Protein AF-0000000086745126 (afdb_homodimer)

InterPro domains:
  IPR006531 Gp5/Type VI secretion system Vgr protein, OB-fold domain [PF04717] (362-436)
  IPR037026 Vgr protein, OB-fold domain superfamily [G3DSA:2.40.50.230] (347-439)

Secondary structure (DSSP, 8-state):
-----EEEEETTEE--SEEEEEEEEEEETTS--EEEEEEEE-TT-SSTTSHHHHHHHHHTSTT-EEEEEETTEEEEEEEEEEEEEEEETTEEEEEEEEE-GGGGGGS--EEEEEEEEEHHHHHHHHHHHTT--EEEES-GGGGPEEEEEEEEEE-HHHHHHHHHHHTT-EEEE-SS-EEEE-GGGGGGS-EEEEESS--STTSPPEEEEEEEEE-TT--SEEEEEEEETTTTEEPPPEEPPP---SEETT-GGGSPPS--PEEEEEESS---HHHHHHHHHHHHHHHHTTSEEEEEEEE--S---TT-EEEEESS-TTT-EEEEEEEEEEEEETTTEEEEEEEE--------SS----S-EEEEE-S----TT-S--EEEE-GGG--SS--EEEEE-BS-EETTEEEE-PPPTT-EEEEEEBTT-TTSEEEEEEE--SSS--SS---SS--EEEEEEEETTEEEEEEEETTTTEEEEEETTEEEEEETTS-EEEE-SS-EEEE-SEEEEEEEEEEEEEESSEEEEEESSEEEE-/---PPEEEEETTEE--SEEEEEEEEEEETTS--EEEEEEEE-TT-SSTTSHHHHHHHHHTSTT-EEEEEETTEEEEEEEEEEEEEEEETTEEEEEEEEE-GGGGGGS--EEEEEEEEEHHHHHHHHHHTTT--EEEES-GGGGPEEEEEEEEEE-HHHHHHHHHHHTT-EEEE-SS-EEEE-GGGGGGS-EEEEESS--STTS--EEEEEEEE--TT--SEEEEEEEETTTTEEPPPEEPPP---SEETT-GGGSPPSSSPEEEEEESS---HHHHHHHHHHHHHHHHTTTEEEEEEEE--S---TT-EEEEESS-TTT-EEEEEEEEEEEEETTTEEEEEEEE--------SS----SBEEEEE-S----TT-S--EEEE-GGG--SS--EEEEE--S-EETTEE---PPPTT-EEEEEEGGG-TTSEEEEEEE--SSS--SS---SS--EEEEEEEETTEEEEEEEETTTTEEEEEETTEEEEEETTS-EEEE-SSEEEEEEEEEEEEESSEEEEEESS-EEEE-S------

Structure (mmCIF, N/CA/C/O backbone):
data_AF-0000000086745126-model_v1
#
loop_
_entity.id
_entity.type
_entity.pdbx_description
1 polymer 'Gp5/Type VI secretion system Vgr protein OB-fold domain-containing protein'
#
loop_
_atom_site.group_PDB
_atom_site.id
_atom_site.type_symbol
_atom_site.label_atom_id
_atom_site.label_alt_id
_atom_site.label_comp_id
_atom_site.label_asym_id
_atom_site.label_entity_id
_atom_site.label_seq_id
_atom_site.pdbx_PDB_ins_code
_atom_site.Cartn_x
_atom_site.Cartn_y
_atom_site.Cartn_z
_atom_site.occupancy
_atom_site.B_iso_or_equiv
_atom_site.auth_seq_id
_atom_site.auth_comp_id
_atom_site.auth_asym_id
_atom_site.auth_atom_id
_atom_site.pdbx_PDB_model_num
ATOM 1 N N . MET A 1 1 ? -26.453 40.875 20.172 1 55.75 1 MET A N 1
ATOM 2 C CA . MET A 1 1 ? -27.281 40.406 19.062 1 55.75 1 MET A CA 1
ATOM 3 C C . MET A 1 1 ? -28.312 39.406 19.531 1 55.75 1 MET A C 1
ATOM 5 O O . MET A 1 1 ? -28.062 38.625 20.453 1 55.75 1 MET A O 1
ATOM 9 N N . LYS A 1 2 ? -29.609 39.531 19.203 1 66.94 2 LYS A N 1
ATOM 10 C CA . LYS A 1 2 ? -30.719 38.688 19.641 1 66.94 2 LYS A CA 1
ATOM 11 C C . LYS A 1 2 ? -30.594 37.281 19.109 1 66.94 2 LYS A C 1
ATOM 13 O O . LYS A 1 2 ? -30.312 37.094 17.922 1 66.94 2 LYS A O 1
ATOM 18 N N . ILE A 1 3 ? -30.484 36.281 19.953 1 82.5 3 ILE A N 1
ATOM 19 C CA . ILE A 1 3 ? -30.422 34.875 19.594 1 82.5 3 ILE A CA 1
ATOM 20 C C . ILE A 1 3 ? -31.812 34.406 19.172 1 82.5 3 ILE A C 1
ATOM 22 O O . ILE A 1 3 ? -32.781 34.5 19.953 1 82.5 3 ILE A O 1
ATOM 26 N N . PRO A 1 4 ? -31.906 34.094 17.906 1 84.44 4 PRO A N 1
ATOM 27 C CA . PRO A 1 4 ? -33.188 33.531 17.5 1 84.44 4 PRO A CA 1
ATOM 28 C C . PRO A 1 4 ? -33.594 32.312 18.328 1 84.44 4 PRO A C 1
ATOM 30 O O . PRO A 1 4 ? -32.75 31.688 18.969 1 84.44 4 PRO A O 1
ATOM 33 N N . THR A 1 5 ? -34.875 32.094 18.297 1 87.5 5 THR A N 1
ATOM 34 C CA . THR A 1 5 ? -35.406 30.969 19.062 1 87.5 5 THR A CA 1
ATOM 35 C C . THR A 1 5 ? -35 29.641 18.438 1 87.5 5 THR A C 1
ATOM 37 O O . THR A 1 5 ? -35.219 29.406 17.25 1 87.5 5 THR A O 1
ATOM 40 N N . VAL A 1 6 ? -34.406 28.781 19.219 1 92.5 6 VAL A N 1
ATOM 41 C CA . VAL A 1 6 ? -34 27.453 18.797 1 92.5 6 VAL A CA 1
ATOM 42 C C . VAL A 1 6 ? -34.969 26.406 19.359 1 92.5 6 VAL A C 1
ATOM 44 O O . VAL A 1 6 ? -35.219 26.406 20.562 1 92.5 6 VAL A O 1
ATOM 47 N N . THR A 1 7 ? -35.5 25.625 18.531 1 93.69 7 THR A N 1
ATOM 48 C CA . THR A 1 7 ? -36.406 24.562 18.953 1 93.69 7 THR A CA 1
ATOM 49 C C . THR A 1 7 ? -35.781 23.188 18.688 1 93.69 7 THR A C 1
ATOM 51 O O . THR A 1 7 ? -35.312 22.922 17.578 1 93.69 7 THR A O 1
ATOM 54 N N . ILE A 1 8 ? -35.781 22.391 19.688 1 95.81 8 ILE A N 1
ATOM 55 C CA . ILE A 1 8 ? -35.281 21.031 19.578 1 95.81 8 ILE A CA 1
ATOM 56 C C . ILE A 1 8 ? -36.406 20.031 19.672 1 95.81 8 ILE A C 1
ATOM 58 O O . ILE A 1 8 ? -37.188 20.062 20.641 1 95.81 8 ILE A O 1
ATOM 62 N N . LYS A 1 9 ? -36.5 19.266 18.719 1 96.19 9 LYS A N 1
ATOM 63 C CA . LYS A 1 9 ? -37.531 18.219 18.703 1 96.19 9 LYS A CA 1
ATOM 64 C C . LYS A 1 9 ? -36.875 16.828 18.797 1 96.19 9 LYS A C 1
ATOM 66 O O . LYS A 1 9 ? -35.969 16.516 18.031 1 96.19 9 LYS A O 1
ATOM 71 N N . ILE A 1 10 ? -37.375 16.047 19.672 1 96.06 10 ILE A N 1
ATOM 72 C CA . ILE A 1 10 ? -36.938 14.664 19.812 1 96.06 10 ILE A CA 1
ATOM 73 C C . ILE A 1 10 ? -38.094 13.727 19.562 1 96.06 10 ILE A C 1
ATOM 75 O O . ILE A 1 10 ? -39.125 13.805 20.25 1 96.06 10 ILE A O 1
ATOM 79 N N . GLY A 1 11 ? -37.938 12.891 18.625 1 92.12 11 GLY A N 1
ATOM 80 C CA . GLY A 1 11 ? -39.031 11.992 18.281 1 92.12 11 GLY A CA 1
ATOM 81 C C . GLY A 1 11 ? -40.312 12.734 17.922 1 92.12 11 GLY A C 1
ATOM 82 O O . GLY A 1 11 ? -41.406 12.336 18.344 1 92.12 11 GLY A O 1
ATOM 83 N N . GLY A 1 12 ? -40.156 13.852 17.359 1 90.88 12 GLY A N 1
ATOM 84 C CA . GLY A 1 12 ? -41.312 14.617 16.922 1 90.88 12 GLY A CA 1
ATOM 85 C C . GLY A 1 12 ? -41.844 15.539 18 1 90.88 12 GLY A C 1
ATOM 86 O O . GLY A 1 12 ? -42.688 16.391 17.734 1 90.88 12 GLY A O 1
ATOM 87 N N . LYS A 1 13 ? -41.344 15.438 19.203 1 93.44 13 LYS A N 1
ATOM 88 C CA . LYS A 1 13 ? -41.844 16.266 20.297 1 93.44 13 LYS A CA 1
ATOM 89 C C . LYS A 1 13 ? -40.844 17.359 20.672 1 93.44 13 LYS A C 1
ATOM 91 O O . LYS A 1 13 ? -39.625 17.094 20.781 1 93.44 13 LYS A O 1
ATOM 96 N N . THR A 1 14 ? -41.375 18.484 20.938 1 93.94 14 THR A N 1
ATOM 97 C CA . THR A 1 14 ? -40.531 19.609 21.297 1 93.94 14 THR A CA 1
ATOM 98 C C . THR A 1 14 ? -40.094 19.516 22.766 1 93.94 14 THR A C 1
ATOM 100 O O . THR A 1 14 ? -40.906 19.172 23.625 1 93.94 14 THR A O 1
ATOM 103 N N . LEU A 1 15 ? -38.906 19.766 23 1 92.5 15 LEU A N 1
ATOM 104 C CA . LEU A 1 15 ? -38.406 19.812 24.375 1 92.5 15 LEU A CA 1
ATOM 105 C C . LEU A 1 15 ? -38.906 21.062 25.094 1 92.5 15 LEU A C 1
ATOM 107 O O . LEU A 1 15 ? -38.812 22.172 24.547 1 92.5 15 LEU A O 1
ATOM 111 N N . ASN A 1 16 ? -39.344 20.875 26.344 1 91.19 16 ASN A N 1
ATOM 112 C CA . ASN A 1 16 ? -39.906 22.016 27.062 1 91.19 16 ASN A CA 1
ATOM 113 C C . ASN A 1 16 ? -39.25 22.188 28.422 1 91.19 16 ASN A C 1
ATOM 115 O O . ASN A 1 16 ? -39.375 23.25 29.047 1 91.19 16 ASN A O 1
ATOM 119 N N . GLN A 1 17 ? -38.625 21.156 28.859 1 91.62 17 GLN A N 1
ATOM 120 C CA . GLN A 1 17 ? -38.031 21.234 30.203 1 91.62 17 GLN A CA 1
ATOM 121 C C . GLN A 1 17 ? -36.594 21.734 30.156 1 91.62 17 GLN A C 1
ATOM 123 O O . GLN A 1 17 ? -35.969 21.922 31.188 1 91.62 17 GLN A O 1
ATOM 128 N N . PHE A 1 18 ? -36.125 21.906 28.969 1 91.94 18 PHE A N 1
ATOM 129 C CA . PHE A 1 18 ? -34.75 22.297 28.797 1 91.94 18 PHE A CA 1
ATOM 130 C C . PHE A 1 18 ? -34.625 23.516 27.891 1 91.94 18 PHE A C 1
ATOM 132 O O . PHE A 1 18 ? -35.5 23.766 27.062 1 91.94 18 PHE A O 1
ATOM 139 N N . THR A 1 19 ? -33.594 24.328 28.109 1 89.75 19 THR A N 1
ATOM 140 C CA . THR A 1 19 ? -33.25 25.453 27.234 1 89.75 19 THR A CA 1
ATOM 141 C C . THR A 1 19 ? -31.875 25.234 26.594 1 89.75 19 THR A C 1
ATOM 143 O O . THR A 1 19 ? -30.984 24.609 27.188 1 89.75 19 THR A O 1
ATOM 146 N N . VAL A 1 20 ? -31.703 25.781 25.469 1 93.19 20 VAL A N 1
ATOM 147 C CA . VAL A 1 20 ? -30.453 25.594 24.75 1 93.19 20 VAL A CA 1
ATOM 148 C C . VAL A 1 20 ? -29.422 26.625 25.219 1 93.19 20 VAL A C 1
ATOM 150 O O . VAL A 1 20 ? -29.641 27.828 25.125 1 93.19 20 VAL A O 1
ATOM 153 N N . ILE A 1 21 ? -28.359 26.156 25.766 1 92.88 21 ILE A N 1
ATOM 154 C CA . ILE A 1 21 ? -27.25 27 26.188 1 92.88 21 ILE A CA 1
ATOM 155 C C . ILE A 1 21 ? -26.328 27.266 25 1 92.88 21 ILE A C 1
ATOM 157 O O . ILE A 1 21 ? -25.891 28.391 24.766 1 92.88 21 ILE A O 1
ATOM 161 N N . SER A 1 22 ? -26.016 26.234 24.312 1 96.06 22 SER A N 1
ATOM 162 C CA . SER A 1 22 ? -25.188 26.359 23.109 1 96.06 22 SER A CA 1
ATOM 163 C C . SER A 1 22 ? -25.547 25.281 22.094 1 96.06 22 SER A C 1
ATOM 165 O O . SER A 1 22 ? -26.047 24.219 22.453 1 96.06 22 SER A O 1
ATOM 167 N N . LEU A 1 23 ? -25.344 25.594 20.891 1 97 23 LEU A N 1
ATOM 168 C CA . LEU A 1 23 ? -25.609 24.703 19.766 1 97 23 LEU A CA 1
ATOM 169 C C . LEU A 1 23 ? -24.547 24.891 18.688 1 97 23 LEU A C 1
ATOM 171 O O . LEU A 1 23 ? -24.219 26.016 18.312 1 97 23 LEU A O 1
ATOM 175 N N . THR A 1 24 ? -23.938 23.828 18.266 1 97.94 24 THR A N 1
ATOM 176 C CA . THR A 1 24 ? -23.047 23.844 17.109 1 97.94 24 THR A CA 1
ATOM 177 C C . THR A 1 24 ? -23.406 22.734 16.125 1 97.94 24 THR A C 1
ATOM 179 O O . THR A 1 24 ? -23.5 21.562 16.516 1 97.94 24 THR A O 1
ATOM 182 N N . THR A 1 25 ? -23.672 23.062 14.969 1 97.69 25 THR A N 1
ATOM 183 C CA . THR A 1 25 ? -23.875 22.094 13.906 1 97.69 25 THR A CA 1
ATOM 184 C C . THR A 1 25 ? -22.734 22.141 12.898 1 97.69 25 THR A C 1
ATOM 186 O O . THR A 1 25 ? -22.188 23.219 12.633 1 97.69 25 THR A O 1
ATOM 189 N N . ASN A 1 26 ? -22.328 21.047 12.398 1 97.81 26 ASN A N 1
ATOM 190 C CA . ASN A 1 26 ? -21.25 20.969 11.414 1 97.81 26 ASN A CA 1
ATOM 191 C C . ASN A 1 26 ? -21.656 20.125 10.211 1 97.81 26 ASN A C 1
ATOM 193 O O . ASN A 1 26 ? -22 18.938 10.359 1 97.81 26 ASN A O 1
ATOM 197 N N . HIS A 1 27 ? -21.734 20.734 9.07 1 97.44 27 HIS A N 1
ATOM 198 C CA . HIS A 1 27 ? -21.906 20.062 7.781 1 97.44 27 HIS A CA 1
ATOM 199 C C . HIS A 1 27 ? -20.672 20.219 6.914 1 97.44 27 HIS A C 1
ATOM 201 O O . HIS A 1 27 ? -20.172 21.328 6.719 1 97.44 27 HIS A O 1
ATOM 207 N N . HIS A 1 28 ? -20.109 19.156 6.5 1 96.56 28 HIS A N 1
ATOM 208 C CA . HIS A 1 28 ? -18.922 19.203 5.652 1 96.56 28 HIS A CA 1
ATOM 209 C C . HIS A 1 28 ? -19.031 18.219 4.496 1 96.56 28 HIS A C 1
ATOM 211 O O . HIS A 1 28 ? -19.547 17.109 4.668 1 96.56 28 HIS A O 1
ATOM 217 N N . ILE A 1 29 ? -18.531 18.578 3.338 1 96.38 29 ILE A N 1
ATOM 218 C CA . ILE A 1 29 ? -18.531 17.719 2.166 1 96.38 29 ILE A CA 1
ATOM 219 C C . ILE A 1 29 ? -17.781 16.422 2.473 1 96.38 29 ILE A C 1
ATOM 221 O O . ILE A 1 29 ? -16.734 16.453 3.135 1 96.38 29 ILE A O 1
ATOM 225 N N . ASN A 1 30 ? -18.266 15.289 1.973 1 95.06 30 ASN A N 1
ATOM 226 C CA . ASN A 1 30 ? -17.672 13.961 2.127 1 95.06 30 ASN A CA 1
ATOM 227 C C . ASN A 1 30 ? -17.562 13.57 3.598 1 95.06 30 ASN A C 1
ATOM 229 O O . ASN A 1 30 ? -16.688 12.789 3.967 1 95.06 30 ASN A O 1
ATOM 233 N N . GLY A 1 31 ? -18.328 14.227 4.438 1 95.88 31 GLY A N 1
ATOM 234 C CA . GLY A 1 31 ? -18.312 13.914 5.855 1 95.88 31 GLY A CA 1
ATOM 235 C C . GLY A 1 31 ? -19.703 13.641 6.422 1 95.88 31 GLY A C 1
ATOM 236 O O . GLY A 1 31 ? -20.703 13.734 5.711 1 95.88 31 GLY A O 1
ATOM 237 N N . ILE A 1 32 ? -19.688 13.281 7.699 1 97.44 32 ILE A N 1
ATOM 238 C CA . ILE A 1 32 ? -20.938 13.031 8.414 1 97.44 32 ILE A CA 1
ATOM 239 C C . ILE A 1 32 ? -21.281 14.242 9.281 1 97.44 32 ILE A C 1
ATOM 241 O O . ILE A 1 32 ? -20.594 14.531 10.266 1 97.44 32 ILE A O 1
ATOM 245 N N . PRO A 1 33 ? -22.344 14.883 8.977 1 98.06 33 PRO A N 1
ATOM 246 C CA . PRO A 1 33 ? -22.719 16.047 9.781 1 98.06 33 PRO A CA 1
ATOM 247 C C . PRO A 1 33 ? -22.969 15.703 11.25 1 98.06 33 PRO A C 1
ATOM 249 O O . PRO A 1 33 ? -23.312 14.562 11.57 1 98.06 33 PRO A O 1
ATOM 252 N N . SER A 1 34 ? -22.797 16.688 12.062 1 98.31 34 SER A N 1
ATOM 253 C CA . SER A 1 34 ? -22.953 16.5 13.5 1 98.31 34 SER A CA 1
ATOM 254 C C . SER A 1 34 ? -23.562 17.734 14.148 1 98.31 34 SER A C 1
ATOM 256 O O . SER A 1 34 ? -23.547 18.828 13.57 1 98.31 34 SER A O 1
ATOM 258 N N . ALA A 1 35 ? -24.156 17.547 15.32 1 98.12 35 ALA A N 1
ATOM 259 C CA . ALA A 1 35 ? -24.672 18.609 16.156 1 98.12 35 ALA A CA 1
ATOM 260 C C . ALA A 1 35 ? -24.312 18.375 17.625 1 98.12 35 ALA A C 1
ATOM 262 O O . ALA A 1 35 ? -24.469 17.266 18.141 1 98.12 35 ALA A O 1
ATOM 263 N N . ASN A 1 36 ? -23.781 19.344 18.188 1 98.5 36 ASN A N 1
ATOM 264 C CA . ASN A 1 36 ? -23.547 19.359 19.625 1 98.5 36 ASN A CA 1
ATOM 265 C C . ASN A 1 36 ? -24.438 20.375 20.328 1 98.5 36 ASN A C 1
ATOM 267 O O . ASN A 1 36 ? -24.359 21.578 20.047 1 98.5 36 ASN A O 1
ATOM 271 N N . ILE A 1 37 ? -25.234 19.891 21.281 1 97.62 37 ILE A N 1
ATOM 272 C CA . ILE A 1 37 ? -26.219 20.719 21.969 1 97.62 37 ILE A CA 1
ATOM 273 C C . ILE A 1 37 ? -25.984 20.672 23.469 1 97.62 37 ILE A C 1
ATOM 275 O O . ILE A 1 37 ? -25.938 19.594 24.062 1 97.62 37 ILE A O 1
ATOM 279 N N . THR A 1 38 ? -25.812 21.781 23.984 1 96.81 38 THR A N 1
ATOM 280 C CA . THR A 1 38 ? -25.75 21.891 25.438 1 96.81 38 THR A CA 1
ATOM 281 C C . THR A 1 38 ? -27.047 22.484 25.984 1 96.81 38 THR A C 1
ATOM 283 O O . THR A 1 38 ? -27.453 23.578 25.594 1 96.81 38 THR A O 1
ATOM 286 N N . LEU A 1 39 ? -27.672 21.781 26.906 1 94.19 39 LEU A N 1
ATOM 287 C CA . LEU A 1 39 ? -28.969 22.156 27.469 1 94.19 39 LEU A CA 1
ATOM 288 C C . LEU A 1 39 ? -28.844 22.453 28.953 1 94.19 39 LEU A C 1
ATOM 290 O O . LEU A 1 39 ? -28.047 21.828 29.656 1 94.19 39 LEU A O 1
ATOM 294 N N . GLY A 1 40 ? -29.578 23.375 29.281 1 92.19 40 GLY A N 1
ATOM 295 C CA . GLY A 1 40 ? -29.797 23.656 30.688 1 92.19 40 GLY A CA 1
ATOM 296 C C . GLY A 1 40 ? -31.25 23.5 31.109 1 92.19 40 GLY A C 1
ATOM 297 O O . GLY A 1 40 ? -32.125 23.344 30.266 1 92.19 40 GLY A O 1
ATOM 298 N N . ILE A 1 41 ? -31.391 23.484 32.406 1 88.88 41 ILE A N 1
ATOM 299 C CA . ILE A 1 41 ? -32.75 23.328 32.938 1 88.88 41 ILE A CA 1
ATOM 300 C C . ILE A 1 41 ? -33.5 24.625 32.781 1 88.88 41 ILE A C 1
ATOM 302 O O . ILE A 1 41 ? -32.969 25.719 33.031 1 88.88 41 ILE A O 1
ATOM 306 N N . ALA A 1 42 ? -34.625 24.516 32.219 1 78.69 42 ALA A N 1
ATOM 307 C CA . ALA A 1 42 ? -35.5 25.688 32.062 1 78.69 42 ALA A CA 1
ATOM 308 C C . ALA A 1 42 ? -36.938 25.344 32.375 1 78.69 42 ALA A C 1
ATOM 310 O O . ALA A 1 42 ? -37.25 24.281 32.938 1 78.69 42 ALA A O 1
ATOM 311 N N . GLY A 1 43 ? -37.812 26.359 32.062 1 67.94 43 GLY A N 1
ATOM 312 C CA . GLY A 1 43 ? -39.25 26.219 32.219 1 67.94 43 GLY A CA 1
ATOM 313 C C . GLY A 1 43 ? -39.688 26.062 33.656 1 67.94 43 GLY A C 1
ATOM 314 O O . GLY A 1 43 ? -39.219 26.797 34.531 1 67.94 43 GLY A O 1
ATOM 315 N N . ASP A 1 44 ? -40.625 25.031 33.719 1 69.06 44 ASP A N 1
ATOM 316 C CA . ASP A 1 44 ? -41.25 24.828 35.031 1 69.06 44 ASP A CA 1
ATOM 317 C C . ASP A 1 44 ? -40.406 23.906 35.906 1 69.06 44 ASP A C 1
ATOM 319 O O . ASP A 1 44 ? -40.781 23.609 37.031 1 69.06 44 ASP A O 1
ATOM 323 N N . ALA A 1 45 ? -39.25 23.516 35.344 1 70.12 45 ALA A N 1
ATOM 324 C CA . ALA A 1 45 ? -38.438 22.578 36.094 1 70.12 45 ALA A CA 1
ATOM 325 C C . ALA A 1 45 ? -37.469 23.297 37 1 70.12 45 ALA A C 1
ATOM 327 O O . ALA A 1 45 ? -36.875 24.312 36.625 1 70.12 45 ALA A O 1
ATOM 328 N N . ASN A 1 46 ? -37.5 22.812 38.219 1 72.38 46 ASN A N 1
ATOM 329 C CA . ASN A 1 46 ? -36.562 23.406 39.188 1 72.38 46 ASN A CA 1
ATOM 330 C C . ASN A 1 46 ? -35.25 22.625 39.25 1 72.38 46 ASN A C 1
ATOM 332 O O . ASN A 1 46 ? -34.219 23.188 39.594 1 72.38 46 ASN A O 1
ATOM 336 N N . HIS A 1 47 ? -35.438 21.375 39.031 1 82.19 47 HIS A N 1
ATOM 337 C CA . HIS A 1 47 ? -34.25 20.547 39.125 1 82.19 47 HIS A CA 1
ATOM 338 C C . HIS A 1 47 ? -34.344 19.359 38.156 1 82.19 47 HIS A C 1
ATOM 340 O O . HIS A 1 47 ? -35.438 19.016 37.688 1 82.19 47 HIS A O 1
ATOM 346 N N . ILE A 1 48 ? -33.219 18.766 37.844 1 88.5 48 ILE A N 1
ATOM 347 C CA . ILE A 1 48 ? -33.062 17.688 36.875 1 88.5 48 ILE A CA 1
ATOM 348 C C . ILE A 1 48 ? -33.844 16.453 37.344 1 88.5 48 ILE A C 1
ATOM 350 O O . ILE A 1 48 ? -34.125 15.555 36.562 1 88.5 48 ILE A O 1
ATOM 354 N N . PHE A 1 49 ? -34.281 16.422 38.656 1 87.44 49 PHE A N 1
ATOM 355 C CA . PHE A 1 49 ? -34.875 15.25 39.25 1 87.44 49 PHE A CA 1
ATOM 356 C C . PHE A 1 49 ? -36.406 15.328 39.156 1 87.44 49 PHE A C 1
ATOM 358 O O . PHE A 1 49 ? -37.094 14.383 39.531 1 87.44 49 PHE A O 1
ATOM 365 N N . ASP A 1 50 ? -36.906 16.422 38.656 1 90.5 50 ASP A N 1
ATOM 366 C CA . ASP A 1 50 ? -38.344 16.531 38.406 1 90.5 50 ASP A CA 1
ATOM 367 C C . ASP A 1 50 ? -38.812 15.453 37.438 1 90.5 50 ASP A C 1
ATOM 369 O O . ASP A 1 50 ? -38.125 15.117 36.5 1 90.5 50 ASP A O 1
ATOM 373 N N . THR A 1 51 ? -40 14.969 37.625 1 91.56 51 THR A N 1
ATOM 374 C CA . THR A 1 51 ? -40.562 13.852 36.875 1 91.56 51 THR A CA 1
ATOM 375 C C . THR A 1 51 ? -40.656 14.203 35.375 1 91.56 51 THR A C 1
ATOM 377 O O . THR A 1 51 ? -40.281 13.391 34.531 1 91.56 51 THR A O 1
ATOM 380 N N . LYS A 1 52 ? -41.156 15.328 35.125 1 90.06 52 LYS A N 1
ATOM 381 C CA . LYS A 1 52 ? -41.281 15.75 33.719 1 90.06 52 LYS A CA 1
ATOM 382 C C . LYS A 1 52 ? -39.906 15.898 33.062 1 90.06 52 LYS A C 1
ATOM 384 O O . LYS A 1 52 ? -39.75 15.523 31.906 1 90.06 52 LYS A O 1
ATOM 389 N N . THR A 1 53 ? -39 16.484 33.812 1 91.94 53 THR A N 1
ATOM 390 C CA . THR A 1 53 ? -37.656 16.656 33.312 1 91.94 53 THR A CA 1
ATOM 391 C C . THR A 1 53 ? -36.969 15.312 33.094 1 91.94 53 THR A C 1
ATOM 393 O O . THR A 1 53 ? -36.281 15.141 32.094 1 91.94 53 THR A O 1
ATOM 396 N N . GLN A 1 54 ? -37.25 14.383 33.906 1 92.38 54 GLN A N 1
ATOM 397 C CA . GLN A 1 54 ? -36.688 13.047 33.75 1 92.38 54 GLN A CA 1
ATOM 398 C C . GLN A 1 54 ? -37.25 12.328 32.531 1 92.38 54 GLN A C 1
ATOM 400 O O . GLN A 1 54 ? -36.562 11.578 31.875 1 92.38 54 GLN A O 1
ATOM 405 N N . ALA A 1 55 ? -38.469 12.547 32.344 1 91.94 55 ALA A N 1
ATOM 406 C CA . ALA A 1 55 ? -39.062 11.945 31.188 1 91.94 55 ALA A CA 1
ATOM 407 C C . ALA A 1 55 ? -38.469 12.484 29.891 1 91.94 55 ALA A C 1
ATOM 409 O O . ALA A 1 55 ? -38.188 11.727 28.969 1 91.94 55 ALA A O 1
ATOM 410 N N . GLU A 1 56 ? -38.281 13.719 29.844 1 92.06 56 GLU A N 1
ATOM 411 C CA . GLU A 1 56 ? -37.656 14.32 28.672 1 92.06 56 GLU A CA 1
ATOM 412 C C . GLU A 1 56 ? -36.188 13.914 28.547 1 92.06 56 GLU A C 1
ATOM 414 O O . GLU A 1 56 ? -35.688 13.68 27.438 1 92.06 56 GLU A O 1
ATOM 419 N N . LEU A 1 57 ? -35.562 13.906 29.656 1 92.81 57 LEU A N 1
ATOM 420 C CA . LEU A 1 57 ? -34.188 13.43 29.672 1 92.81 57 LEU A CA 1
ATOM 421 C C . LEU A 1 57 ? -34.094 12.023 29.078 1 92.81 57 LEU A C 1
ATOM 423 O O . LEU A 1 57 ? -33.156 11.727 28.328 1 92.81 57 LEU A O 1
ATOM 427 N N . ALA A 1 58 ? -34.969 11.18 29.406 1 93.88 58 ALA A N 1
ATOM 428 C CA . ALA A 1 58 ? -35 9.805 28.922 1 93.88 58 ALA A CA 1
ATOM 429 C C . ALA A 1 58 ? -35.281 9.766 27.422 1 93.88 58 ALA A C 1
ATOM 431 O O . ALA A 1 58 ? -34.781 8.867 26.719 1 93.88 58 ALA A O 1
ATOM 432 N N . SER A 1 59 ? -35.969 10.727 26.969 1 93.31 59 SER A N 1
ATOM 433 C CA . SER A 1 59 ? -36.281 10.781 25.547 1 93.31 59 SER A CA 1
ATOM 434 C C . SER A 1 59 ? -35.094 11.211 24.734 1 93.31 59 SER A C 1
ATOM 436 O O . SER A 1 59 ? -35.031 11.023 23.516 1 93.31 59 SER A O 1
ATOM 438 N N . CYS A 1 60 ? -34.094 11.812 25.391 1 95.19 60 CYS A N 1
ATOM 439 C CA . CYS A 1 60 ? -32.875 12.305 24.703 1 95.19 60 CYS A CA 1
ATOM 440 C C . CYS A 1 60 ? -31.812 11.234 24.656 1 95.19 60 CYS A C 1
ATOM 442 O O . CYS A 1 60 ? -30.641 11.531 24.359 1 95.19 60 CYS A O 1
ATOM 444 N N . ARG A 1 61 ? -32.188 9.992 24.938 1 95.56 61 ARG A N 1
ATOM 445 C CA . ARG A 1 61 ? -31.219 8.891 24.906 1 95.56 61 ARG A CA 1
ATOM 446 C C . ARG A 1 61 ? -30.812 8.586 23.469 1 95.56 61 ARG A C 1
ATOM 448 O O . ARG A 1 61 ? -31.484 8.984 22.516 1 95.56 61 ARG A O 1
ATOM 455 N N . PRO A 1 62 ? -29.703 7.934 23.312 1 95.88 62 PRO A N 1
ATOM 456 C CA . PRO A 1 62 ? -29.188 7.621 21.969 1 95.88 62 PRO A CA 1
ATOM 457 C C . PRO A 1 62 ? -30.188 6.859 21.109 1 95.88 62 PRO A C 1
ATOM 459 O O . PRO A 1 62 ? -30.969 6.059 21.641 1 95.88 62 PRO A O 1
ATOM 462 N N . ASN A 1 63 ? -30.172 7.078 19.844 1 94.25 63 ASN A N 1
ATOM 463 C CA . ASN A 1 63 ? -30.922 6.43 18.781 1 94.25 63 ASN A CA 1
ATOM 464 C C . ASN A 1 63 ? -32.281 7.09 18.562 1 94.25 63 ASN A C 1
ATOM 466 O O . ASN A 1 63 ? -33.094 6.621 17.766 1 94.25 63 ASN A O 1
ATOM 470 N N . HIS A 1 64 ? -32.594 8.203 19.281 1 95.62 64 HIS A N 1
ATOM 471 C CA . HIS A 1 64 ? -33.781 9 18.984 1 95.62 64 HIS A CA 1
ATOM 472 C C . HIS A 1 64 ? -33.469 10.07 17.953 1 95.62 64 HIS A C 1
ATOM 474 O O . HIS A 1 64 ? -32.406 10.672 17.969 1 95.62 64 HIS A O 1
ATOM 480 N N . GLU A 1 65 ? -34.438 10.281 17.109 1 95.38 65 GLU A N 1
ATOM 481 C CA . GLU A 1 65 ? -34.281 11.32 16.094 1 95.38 65 GLU A CA 1
ATOM 482 C C . GLU A 1 65 ? -34.344 12.711 16.703 1 95.38 65 GLU A C 1
ATOM 484 O O . GLU A 1 65 ? -35.125 12.961 17.609 1 95.38 65 GLU A O 1
ATOM 489 N N . VAL A 1 66 ? -33.5 13.508 16.281 1 96.94 66 VAL A N 1
ATOM 490 C CA . VAL A 1 66 ? -33.469 14.883 16.766 1 96.94 66 VAL A CA 1
ATOM 491 C C . VAL A 1 66 ? -33.531 15.852 15.594 1 96.94 66 VAL A C 1
ATOM 493 O O . VAL A 1 66 ? -32.938 15.609 14.539 1 96.94 66 VAL A O 1
ATOM 496 N N . ILE A 1 67 ? -34.312 16.859 15.68 1 96.75 67 ILE A N 1
ATOM 497 C CA . ILE A 1 67 ? -34.438 17.938 14.703 1 96.75 67 ILE A CA 1
ATOM 498 C C . ILE A 1 67 ? -34.156 19.281 15.383 1 96.75 67 ILE A C 1
ATOM 500 O O . ILE A 1 67 ? -34.781 19.625 16.391 1 96.75 67 ILE A O 1
ATOM 504 N N . VAL A 1 68 ? -33.219 19.922 14.938 1 96.56 68 VAL A N 1
ATOM 505 C CA . VAL A 1 68 ? -32.875 21.266 15.422 1 96.56 68 VAL A CA 1
ATOM 506 C C . VAL A 1 68 ? -33.438 22.312 14.453 1 96.56 68 VAL A C 1
ATOM 508 O O . VAL A 1 68 ? -33.062 22.359 13.281 1 96.56 68 VAL A O 1
ATOM 511 N N . GLN A 1 69 ? -34.25 23.141 14.984 1 94.31 69 GLN A N 1
ATOM 512 C CA . GLN A 1 69 ? -34.906 24.156 14.156 1 94.31 69 GLN A CA 1
ATOM 513 C C . GLN A 1 69 ? -34.625 25.562 14.695 1 94.31 69 GLN A C 1
ATOM 515 O O . GLN A 1 69 ? -34.594 25.766 15.906 1 94.31 69 GLN A O 1
ATOM 520 N N . MET A 1 70 ? -34.281 26.391 13.812 1 91.31 70 MET A N 1
ATOM 521 C CA . MET A 1 70 ? -34.188 27.828 14.117 1 91.31 70 MET A CA 1
ATOM 522 C C . MET A 1 70 ? -35.281 28.609 13.398 1 91.31 70 MET A C 1
ATOM 524 O O . MET A 1 70 ? -35.25 28.734 12.172 1 91.31 70 MET A O 1
ATOM 528 N N . GLN A 1 71 ? -36.156 29.094 14.156 1 84.94 71 GLN A N 1
ATOM 529 C CA . GLN A 1 71 ? -37.375 29.672 13.602 1 84.94 71 GLN A CA 1
ATOM 530 C C . GLN A 1 71 ? -38.125 28.656 12.734 1 84.94 71 GLN A C 1
ATOM 532 O O . GLN A 1 71 ? -38.5 27.594 13.211 1 84.94 71 GLN A O 1
ATOM 537 N N . LYS A 1 72 ? -38.062 28.875 11.438 1 86.12 72 LYS A N 1
ATOM 538 C CA . LYS A 1 72 ? -38.844 27.953 10.594 1 86.12 72 LYS A CA 1
ATOM 539 C C . LYS A 1 72 ? -37.906 27.062 9.781 1 86.12 72 LYS A C 1
ATOM 541 O O . LYS A 1 72 ? -38.344 26.156 9.078 1 86.12 72 LYS A O 1
ATOM 546 N N . ASN A 1 73 ? -36.719 27.25 9.984 1 91.44 73 ASN A N 1
ATOM 547 C CA . ASN A 1 73 ? -35.75 26.531 9.156 1 91.44 73 ASN A CA 1
ATOM 548 C C . ASN A 1 73 ? -35.094 25.391 9.93 1 91.44 73 ASN A C 1
ATOM 550 O O . ASN A 1 73 ? -34.75 25.562 11.094 1 91.44 73 ASN A O 1
ATOM 554 N N . VAL A 1 74 ? -35 24.266 9.344 1 94.12 74 VAL A N 1
ATOM 555 C CA . VAL A 1 74 ? -34.312 23.109 9.945 1 94.12 74 VAL A CA 1
ATOM 556 C C . VAL A 1 74 ? -32.812 23.25 9.75 1 94.12 74 VAL A C 1
ATOM 558 O O . VAL A 1 74 ? -32.344 23.312 8.609 1 94.12 74 VAL A O 1
ATOM 561 N N . LEU A 1 75 ? -32.062 23.234 10.82 1 94.81 75 LEU A N 1
ATOM 562 C CA . LEU A 1 75 ? -30.625 23.391 10.766 1 94.81 75 LEU A CA 1
ATOM 563 C C . LEU A 1 75 ? -29.938 22.016 10.734 1 94.81 75 LEU A C 1
ATOM 565 O O . LEU A 1 75 ? -28.844 21.891 10.188 1 94.81 75 LEU A O 1
ATOM 569 N N . PHE A 1 76 ? -30.547 21.109 11.391 1 96.88 76 PHE A N 1
ATOM 570 C CA . PHE A 1 76 ? -29.938 19.797 11.492 1 96.88 76 PHE A CA 1
ATOM 571 C C . PHE A 1 76 ? -30.984 18.719 11.75 1 96.88 76 PHE A C 1
ATOM 573 O O . PHE A 1 76 ? -31.938 18.953 12.492 1 96.88 76 PHE A O 1
ATOM 580 N N . LYS A 1 77 ? -30.875 17.672 11.156 1 96.38 77 LYS A N 1
ATOM 581 C CA . LYS A 1 77 ? -31.688 16.469 11.359 1 96.38 77 LYS A CA 1
ATOM 582 C C . LYS A 1 77 ? -30.812 15.227 11.461 1 96.38 77 LYS A C 1
ATOM 584 O O . LYS A 1 77 ? -29.984 14.969 10.578 1 96.38 77 LYS A O 1
ATOM 589 N N . GLY A 1 78 ? -30.953 14.445 12.508 1 96.31 78 GLY A N 1
ATOM 590 C CA . GLY A 1 78 ? -30.156 13.242 12.688 1 96.31 78 GLY A CA 1
ATOM 591 C C . GLY A 1 78 ? -30.609 12.398 13.867 1 96.31 78 GLY A C 1
ATOM 592 O O . GLY A 1 78 ? -31.797 12.336 14.172 1 96.31 78 GLY A O 1
ATOM 593 N N . VAL A 1 79 ? -29.625 11.703 14.453 1 96.06 79 VAL A N 1
ATOM 594 C CA . VAL A 1 79 ? -29.906 10.812 15.57 1 96.06 79 VAL A CA 1
ATOM 595 C C . VAL A 1 79 ? -28.938 11.086 16.719 1 96.06 79 VAL A C 1
ATOM 597 O O . VAL A 1 79 ? -27.75 11.367 16.484 1 96.06 79 VAL A O 1
ATOM 600 N N . ILE A 1 80 ? -29.438 11.023 17.891 1 97.88 80 ILE A N 1
ATOM 601 C CA . ILE A 1 80 ? -28.578 11.211 19.062 1 97.88 80 ILE A CA 1
ATOM 602 C C . ILE A 1 80 ? -27.672 10 19.234 1 97.88 80 ILE A C 1
ATOM 604 O O . ILE A 1 80 ? -28.156 8.859 19.25 1 97.88 80 ILE A O 1
ATOM 608 N N . ILE A 1 81 ? -26.391 10.219 19.375 1 97.44 81 ILE A N 1
ATOM 609 C CA . ILE A 1 81 ? -25.469 9.094 19.531 1 97.44 81 ILE A CA 1
ATOM 610 C C . ILE A 1 81 ? -24.859 9.117 20.938 1 97.44 81 ILE A C 1
ATOM 612 O O . ILE A 1 81 ? -24.375 8.094 21.422 1 97.44 81 ILE A O 1
ATOM 616 N N . ARG A 1 82 ? -24.875 10.258 21.641 1 97.94 82 ARG A N 1
ATOM 617 C CA . ARG A 1 82 ? -24.297 10.367 22.969 1 97.94 82 ARG A CA 1
ATOM 618 C C . ARG A 1 82 ? -25.047 11.398 23.797 1 97.94 82 ARG A C 1
ATOM 620 O O . ARG A 1 82 ? -25.406 12.477 23.312 1 97.94 82 ARG A O 1
ATOM 627 N N . GLN A 1 83 ? -25.422 11.125 24.984 1 97.38 83 GLN A N 1
ATOM 628 C CA . GLN A 1 83 ? -25.953 12.016 26 1 97.38 83 GLN A CA 1
ATOM 629 C C . GLN A 1 83 ? -25.047 12.07 27.219 1 97.38 83 GLN A C 1
ATOM 631 O O . GLN A 1 83 ? -24.656 11.031 27.766 1 97.38 83 GLN A O 1
ATOM 636 N N . THR A 1 84 ? -24.641 13.18 27.594 1 96.88 84 THR A N 1
ATOM 637 C CA . THR A 1 84 ? -23.828 13.375 28.797 1 96.88 84 THR A CA 1
ATOM 638 C C . THR A 1 84 ? -24.578 14.234 29.812 1 96.88 84 THR A C 1
ATOM 640 O O . THR A 1 84 ? -25.156 15.266 29.453 1 96.88 84 THR A O 1
ATOM 643 N N . LEU A 1 85 ? -24.609 13.82 31.016 1 94.19 85 LEU A N 1
ATOM 644 C CA . LEU A 1 85 ? -25.188 14.57 32.125 1 94.19 85 LEU A CA 1
ATOM 645 C C . LEU A 1 85 ? -24.109 14.977 33.125 1 94.19 85 LEU A C 1
ATOM 647 O O . LEU A 1 85 ? -23.391 14.125 33.656 1 94.19 85 LEU A O 1
ATOM 651 N N . GLY A 1 86 ? -23.938 16.219 33.219 1 93.75 86 GLY A N 1
ATOM 652 C CA . GLY A 1 86 ? -23.047 16.781 34.219 1 93.75 86 GLY A CA 1
ATOM 653 C C . GLY A 1 86 ? -23.781 17.406 35.406 1 93.75 86 GLY A C 1
ATOM 654 O O . GLY A 1 86 ? -24.688 18.219 35.219 1 93.75 86 GLY A O 1
ATOM 655 N N . LEU A 1 87 ? -23.469 16.969 36.594 1 91 87 LEU A N 1
ATOM 656 C CA . LEU A 1 87 ? -24.047 17.516 37.812 1 91 87 LEU A CA 1
ATOM 657 C C . LEU A 1 87 ? -23 18.266 38.625 1 91 87 LEU A C 1
ATOM 659 O O . LEU A 1 87 ? -21.938 17.719 38.938 1 91 87 LEU A O 1
ATOM 663 N N . LYS A 1 88 ? -23.203 19.438 38.688 1 86.94 88 LYS A N 1
ATOM 664 C CA . LYS A 1 88 ? -22.344 20.234 39.562 1 86.94 88 LYS A CA 1
ATOM 665 C C . LYS A 1 88 ? -23.188 21.016 40.562 1 86.94 88 LYS A C 1
ATOM 667 O O . LYS A 1 88 ? -23.703 22.094 40.25 1 86.94 88 LYS A O 1
ATOM 672 N N . GLY A 1 89 ? -23.109 20.672 41.812 1 82.81 89 GLY A N 1
ATOM 673 C CA . GLY A 1 89 ? -24 21.266 42.781 1 82.81 89 GLY A CA 1
ATOM 674 C C . GLY A 1 89 ? -25.469 21.203 42.375 1 82.81 89 GLY A C 1
ATOM 675 O O . GLY A 1 89 ? -26 20.109 42.156 1 82.81 89 GLY A O 1
ATOM 676 N N . GLN A 1 90 ? -26.047 22.406 42.219 1 78.62 90 GLN A N 1
ATOM 677 C CA . GLN A 1 90 ? -27.453 22.469 41.812 1 78.62 90 GLN A CA 1
ATOM 678 C C . GLN A 1 90 ? -27.594 22.594 40.312 1 78.62 90 GLN A C 1
ATOM 680 O O . GLN A 1 90 ? -28.688 22.469 39.75 1 78.62 90 GLN A O 1
ATOM 685 N N . ASP A 1 91 ? -26.422 22.812 39.688 1 84.56 91 ASP A N 1
ATOM 686 C CA . ASP A 1 91 ? -26.438 23.016 38.25 1 84.56 91 ASP A CA 1
ATOM 687 C C . ASP A 1 91 ? -26.359 21.688 37.5 1 84.56 91 ASP A C 1
ATOM 689 O O . ASP A 1 91 ? -25.641 20.781 37.938 1 84.56 91 ASP A O 1
ATOM 693 N N . SER A 1 92 ? -27.281 21.516 36.594 1 90.75 92 SER A N 1
ATOM 694 C CA . SER A 1 92 ? -27.266 20.344 35.719 1 90.75 92 SER A CA 1
ATOM 695 C C . SER A 1 92 ? -27.141 20.75 34.25 1 90.75 92 SER A C 1
ATOM 697 O O . SER A 1 92 ? -27.828 21.656 33.812 1 90.75 92 SER A O 1
ATOM 699 N N . ILE A 1 93 ? -26.141 20.094 33.625 1 93.38 93 ILE A N 1
ATOM 700 C CA . ILE A 1 93 ? -25.922 20.375 32.219 1 93.38 93 ILE A CA 1
ATOM 701 C C . ILE A 1 93 ? -26.047 19.094 31.406 1 93.38 93 ILE A C 1
ATOM 703 O O . ILE A 1 93 ? -25.469 18.062 31.781 1 93.38 93 ILE A O 1
ATOM 707 N N . ILE A 1 94 ? -26.859 19.156 30.391 1 95.06 94 ILE A N 1
ATOM 708 C CA . ILE A 1 94 ? -27.016 18.031 29.5 1 95.06 94 ILE A CA 1
ATOM 709 C C . ILE A 1 94 ? -26.375 18.344 28.141 1 95.06 94 ILE A C 1
ATOM 711 O O . ILE A 1 94 ? -26.609 19.406 27.578 1 95.06 94 ILE A O 1
ATOM 715 N N . THR A 1 95 ? -25.531 17.516 27.688 1 97.38 95 THR A N 1
ATOM 716 C CA . THR A 1 95 ? -24.938 17.672 26.375 1 97.38 95 THR A CA 1
ATOM 717 C C . THR A 1 95 ? -25.359 16.531 25.453 1 97.38 95 THR A C 1
ATOM 719 O O . THR A 1 95 ? -25.203 15.352 25.797 1 97.38 95 THR A O 1
ATOM 722 N N . LEU A 1 96 ? -25.922 16.844 24.359 1 97.88 96 LEU A N 1
ATOM 723 C CA . LEU A 1 96 ? -26.312 15.867 23.344 1 97.88 96 LEU A CA 1
ATOM 724 C C . LEU A 1 96 ? -25.391 15.953 22.125 1 97.88 96 LEU A C 1
ATOM 726 O O . LEU A 1 96 ? -25.141 17.047 21.609 1 97.88 96 LEU A O 1
ATOM 730 N N . THR A 1 97 ? -24.812 14.859 21.719 1 98.44 97 THR A N 1
ATOM 731 C CA . THR A 1 97 ? -24.141 14.75 20.438 1 98.44 97 THR A CA 1
ATOM 732 C C . THR A 1 97 ? -24.984 13.977 19.438 1 98.44 97 THR A C 1
ATOM 734 O O . THR A 1 97 ? -25.375 12.836 19.688 1 98.44 97 THR A O 1
ATOM 737 N N . ALA A 1 98 ? -25.344 14.609 18.422 1 98.12 98 ALA A N 1
ATOM 738 C CA . ALA A 1 98 ? -26.156 13.992 17.375 1 98.12 98 ALA A CA 1
ATOM 739 C C . ALA A 1 98 ? -25.375 13.898 16.062 1 98.12 98 ALA A C 1
ATOM 741 O O . ALA A 1 98 ? -24.484 14.711 15.812 1 98.12 98 ALA A O 1
ATOM 742 N N . LYS A 1 99 ? -25.672 12.883 15.281 1 97.69 99 LYS A N 1
ATOM 743 C CA . LYS A 1 99 ? -25.062 12.688 13.977 1 97.69 99 LYS A CA 1
ATOM 744 C C . LYS A 1 99 ? -26.109 12.492 12.891 1 97.69 99 LYS A C 1
ATOM 746 O O . LYS A 1 99 ? -27.219 12.016 13.172 1 97.69 99 LYS A O 1
ATOM 751 N N . HIS A 1 100 ? -25.781 12.898 11.695 1 97.12 100 HIS A N 1
ATOM 752 C CA . HIS A 1 100 ? -26.594 12.648 10.508 1 97.12 100 HIS A CA 1
ATOM 753 C C . HIS A 1 100 ? -26.812 11.156 10.289 1 97.12 100 HIS A C 1
ATOM 755 O O . HIS A 1 100 ? -26.016 10.336 10.766 1 97.12 100 HIS A O 1
ATOM 761 N N . HIS A 1 101 ? -27.844 10.789 9.562 1 94.69 101 HIS A N 1
ATOM 762 C CA . HIS A 1 101 ? -28.188 9.391 9.312 1 94.69 101 HIS A CA 1
ATOM 763 C C . HIS A 1 101 ? -27.062 8.664 8.578 1 94.69 101 HIS A C 1
ATOM 765 O O . HIS A 1 101 ? -27.016 7.434 8.594 1 94.69 101 HIS A O 1
ATOM 771 N N . LEU A 1 102 ? -26.172 9.352 7.961 1 96.56 102 LEU A N 1
ATOM 772 C CA . LEU A 1 102 ? -25 8.766 7.316 1 96.56 102 LEU A CA 1
ATOM 773 C C . LEU A 1 102 ? -24.172 7.98 8.32 1 96.56 102 LEU A C 1
ATOM 775 O O . LEU A 1 102 ? -23.375 7.121 7.934 1 96.56 102 LEU A O 1
ATOM 779 N N . GLN A 1 103 ? -24.281 8.328 9.578 1 95.94 103 GLN A N 1
ATOM 780 C CA . GLN A 1 103 ? -23.547 7.637 10.633 1 95.94 103 GLN A CA 1
ATOM 781 C C . GLN A 1 103 ? -23.859 6.145 10.625 1 95.94 103 GLN A C 1
ATOM 783 O O . GLN A 1 103 ? -23.016 5.332 11.039 1 95.94 103 GLN A O 1
ATOM 788 N N . LYS A 1 104 ? -25.016 5.809 10.172 1 94.75 104 LYS A N 1
ATOM 789 C CA . LYS A 1 104 ? -25.438 4.406 10.117 1 94.75 104 LYS A CA 1
ATOM 790 C C . LYS A 1 104 ? -24.5 3.596 9.227 1 94.75 104 LYS A C 1
ATOM 792 O O . LYS A 1 104 ? -24.312 2.396 9.438 1 94.75 104 LYS A O 1
ATOM 797 N N . LEU A 1 105 ? -23.891 4.195 8.266 1 96.5 105 LEU A N 1
ATOM 798 C CA . LEU A 1 105 ? -23 3.508 7.34 1 96.5 105 LEU A CA 1
ATOM 799 C C . LEU A 1 105 ? -21.703 3.07 8.039 1 96.5 105 LEU A C 1
ATOM 801 O O . LEU A 1 105 ? -20.984 2.213 7.535 1 96.5 105 LEU A O 1
ATOM 805 N N . THR A 1 106 ? -21.359 3.689 9.141 1 96.06 106 THR A N 1
ATOM 806 C CA . THR A 1 106 ? -20.156 3.33 9.883 1 96.06 106 THR A CA 1
ATOM 807 C C . THR A 1 106 ? -20.422 2.141 10.805 1 96.06 106 THR A C 1
ATOM 809 O O . THR A 1 106 ? -19.484 1.577 11.383 1 96.06 106 THR A O 1
ATOM 812 N N . HIS A 1 107 ? -21.688 1.742 10.984 1 93.12 107 HIS A N 1
ATOM 813 C CA . HIS A 1 107 ? -22.062 0.713 11.945 1 93.12 107 HIS A CA 1
ATOM 814 C C . HIS A 1 107 ? -22.312 -0.621 11.25 1 93.12 107 HIS A C 1
ATOM 816 O O . HIS A 1 107 ? -23.312 -1.294 11.531 1 93.12 107 HIS A O 1
ATOM 822 N N . SER A 1 108 ? -21.562 -0.916 10.383 1 88.44 108 SER A N 1
ATOM 823 C CA . SER A 1 108 ? -21.578 -2.201 9.688 1 88.44 108 SER A CA 1
ATOM 824 C C . SER A 1 108 ? -20.172 -2.77 9.555 1 88.44 108 SER A C 1
ATOM 826 O O . SER A 1 108 ? -19.188 -2.027 9.609 1 88.44 108 SER A O 1
ATOM 828 N N . PHE A 1 109 ? -20.031 -3.975 9.711 1 91.75 109 PHE A N 1
ATOM 829 C CA . PHE A 1 109 ? -18.797 -4.695 9.422 1 91.75 109 PHE A CA 1
ATOM 830 C C . PHE A 1 109 ? -19.094 -6.023 8.734 1 91.75 109 PHE A C 1
ATOM 832 O O . PHE A 1 109 ? -19.469 -6.996 9.391 1 91.75 109 PHE A O 1
ATOM 839 N N . HIS A 1 110 ? -19.016 -5.945 7.449 1 93.44 110 HIS A N 1
ATOM 840 C CA . HIS A 1 110 ? -19.406 -7.105 6.66 1 93.44 110 HIS A CA 1
ATOM 841 C C . HIS A 1 110 ? -18.766 -7.09 5.285 1 93.44 110 HIS A C 1
ATOM 843 O O . HIS A 1 110 ? -17.891 -6.254 5.012 1 93.44 110 HIS A O 1
ATOM 849 N N . SER A 1 111 ? -19.078 -8.07 4.469 1 94.88 111 SER A N 1
ATOM 850 C CA . SER A 1 111 ? -18.594 -8.164 3.094 1 94.88 111 SER A CA 1
ATOM 851 C C . SER A 1 111 ? -19.75 -8.227 2.107 1 94.88 111 SER A C 1
ATOM 853 O O . SER A 1 111 ? -20.844 -8.703 2.447 1 94.88 111 SER A O 1
ATOM 855 N N . GLN A 1 112 ? -19.5 -7.656 0.974 1 94.94 112 GLN A N 1
ATOM 856 C CA . GLN A 1 112 ? -20.484 -7.691 -0.101 1 94.94 112 GLN A CA 1
ATOM 857 C C . GLN A 1 112 ? -19.812 -7.863 -1.459 1 94.94 112 GLN A C 1
ATOM 859 O O . GLN A 1 112 ? -18.641 -7.504 -1.629 1 94.94 112 GLN A O 1
ATOM 864 N N . LEU A 1 113 ? -20.547 -8.461 -2.348 1 95.88 113 LEU A N 1
ATOM 865 C CA . LEU A 1 113 ? -20.109 -8.625 -3.732 1 95.88 113 LEU A CA 1
ATOM 866 C C . LEU A 1 113 ? -21.125 -8 -4.691 1 95.88 113 LEU A C 1
ATOM 868 O O . LEU A 1 113 ? -22.328 -8.258 -4.586 1 95.88 113 LEU A O 1
ATOM 872 N N . PHE A 1 114 ? -20.641 -7.121 -5.57 1 95.62 114 PHE A N 1
ATOM 873 C CA . PHE A 1 114 ? -21.453 -6.469 -6.586 1 95.62 114 PHE A CA 1
ATOM 874 C C . PHE A 1 114 ? -21.016 -6.898 -7.984 1 95.62 114 PHE A C 1
ATOM 876 O O . PHE A 1 114 ? -19.938 -6.531 -8.445 1 95.62 114 PHE A O 1
ATOM 883 N N . ASN A 1 115 ? -21.844 -7.633 -8.711 1 93.94 115 ASN A N 1
ATOM 884 C CA . ASN A 1 115 ? -21.531 -8.141 -10.039 1 93.94 115 ASN A CA 1
ATOM 885 C C . ASN A 1 115 ? -22.234 -7.344 -11.133 1 93.94 115 ASN A C 1
ATOM 887 O O . ASN A 1 115 ? -23.469 -7.215 -11.117 1 93.94 115 ASN A O 1
ATOM 891 N N . LYS A 1 116 ? -21.453 -6.828 -12 1 94.31 116 LYS A N 1
ATOM 892 C CA . LYS A 1 116 ? -21.969 -6.102 -13.156 1 94.31 116 LYS A CA 1
ATOM 893 C C . LYS A 1 116 ? -22.891 -4.969 -12.727 1 94.31 116 LYS A C 1
ATOM 895 O O . LYS A 1 116 ? -24.031 -4.875 -13.203 1 94.31 116 LYS A O 1
ATOM 900 N N . GLN A 1 117 ? -22.406 -4.211 -11.852 1 96.12 117 GLN A N 1
ATOM 901 C CA . GLN A 1 117 ? -23.156 -3.066 -11.336 1 96.12 117 GLN A CA 1
ATOM 902 C C . GLN A 1 117 ? -22.359 -1.773 -11.492 1 96.12 117 GLN A C 1
ATOM 904 O O . GLN A 1 117 ? -21.125 -1.792 -11.469 1 96.12 117 GLN A O 1
ATOM 909 N N . SER A 1 118 ? -23.062 -0.738 -11.711 1 97.12 118 SER A N 1
ATOM 910 C CA . SER A 1 118 ? -22.438 0.575 -11.789 1 97.12 118 SER A CA 1
ATOM 911 C C . SER A 1 118 ? -22.172 1.146 -10.398 1 97.12 118 SER A C 1
ATOM 913 O O . SER A 1 118 ? -22.766 0.702 -9.414 1 97.12 118 SER A O 1
ATOM 915 N N . ASP A 1 119 ? -21.312 2.074 -10.359 1 97.69 119 ASP A N 1
ATOM 916 C CA . ASP A 1 119 ? -21.094 2.756 -9.094 1 97.69 119 ASP A CA 1
ATOM 917 C C . ASP A 1 119 ? -22.375 3.391 -8.57 1 97.69 119 ASP A C 1
ATOM 919 O O . ASP A 1 119 ? -22.625 3.396 -7.363 1 97.69 119 ASP A O 1
ATOM 923 N N . GLU A 1 120 ? -23.141 3.943 -9.453 1 97.62 120 GLU A N 1
ATOM 924 C CA . GLU A 1 120 ? -24.422 4.531 -9.062 1 97.62 120 GLU A CA 1
ATOM 925 C C . GLU A 1 120 ? -25.312 3.502 -8.375 1 97.62 120 GLU A C 1
ATOM 927 O O . GLU A 1 120 ? -25.875 3.773 -7.316 1 97.62 120 GLU A O 1
ATOM 932 N N . ALA A 1 121 ? -25.438 2.35 -9 1 97.56 121 ALA A N 1
ATOM 933 C CA . ALA A 1 121 ? -26.281 1.291 -8.445 1 97.56 121 ALA A CA 1
ATOM 934 C C . ALA A 1 121 ? -25.75 0.828 -7.094 1 97.56 121 ALA A C 1
ATOM 936 O O . ALA A 1 121 ? -26.516 0.608 -6.16 1 97.56 121 ALA A O 1
ATOM 937 N N . ILE A 1 122 ? -24.484 0.681 -6.984 1 97.5 122 ILE A N 1
ATOM 938 C CA . ILE A 1 122 ? -23.844 0.213 -5.758 1 97.5 122 ILE A CA 1
ATOM 939 C C . ILE A 1 122 ? -24.078 1.223 -4.637 1 97.5 122 ILE A C 1
ATOM 941 O O . ILE A 1 122 ? -24.5 0.853 -3.541 1 97.5 122 ILE A O 1
ATOM 945 N N . ILE A 1 123 ? -23.828 2.51 -4.926 1 97.44 123 ILE A N 1
ATOM 946 C CA . ILE A 1 123 ? -23.953 3.557 -3.92 1 97.44 123 ILE A CA 1
ATOM 947 C C . ILE A 1 123 ? -25.422 3.672 -3.492 1 97.44 123 ILE A C 1
ATOM 949 O O . ILE A 1 123 ? -25.719 3.775 -2.299 1 97.44 123 ILE A O 1
ATOM 953 N N . LYS A 1 124 ? -26.344 3.598 -4.402 1 96.56 124 LYS A N 1
ATOM 954 C CA . LYS A 1 124 ? -27.766 3.633 -4.07 1 96.56 124 LYS A CA 1
ATOM 955 C C . LYS A 1 124 ? -28.156 2.455 -3.182 1 96.56 124 LYS A C 1
ATOM 957 O O . LYS A 1 124 ? -28.953 2.605 -2.254 1 96.56 124 LYS A O 1
ATOM 962 N N . LYS A 1 125 ? -27.609 1.345 -3.529 1 95.75 125 LYS A N 1
ATOM 963 C CA . LYS A 1 125 ? -27.891 0.169 -2.709 1 95.75 125 LYS A CA 1
ATOM 964 C C . LYS A 1 125 ? -27.422 0.378 -1.272 1 95.75 125 LYS A C 1
ATOM 966 O O . LYS A 1 125 ? -28.125 0.046 -0.323 1 95.75 125 LYS A O 1
ATOM 971 N N . LEU A 1 126 ? -26.203 0.905 -1.087 1 95.81 126 LEU A N 1
ATOM 972 C CA . LEU A 1 126 ? -25.672 1.184 0.241 1 95.81 126 LEU A CA 1
ATOM 973 C C . LEU A 1 126 ? -26.578 2.145 1.003 1 95.81 126 LEU A C 1
ATOM 975 O O . LEU A 1 126 ? -26.859 1.935 2.186 1 95.81 126 LEU A O 1
ATOM 979 N N . PHE A 1 127 ? -27.047 3.188 0.312 1 96.5 127 PHE A N 1
ATOM 980 C CA . PHE A 1 127 ? -27.891 4.195 0.942 1 96.5 127 PHE A CA 1
ATOM 981 C C . PHE A 1 127 ? -29.281 3.627 1.246 1 96.5 127 PHE A C 1
ATOM 983 O O . PHE A 1 127 ? -29.812 3.82 2.342 1 96.5 127 PHE A O 1
ATOM 990 N N . ASN A 1 128 ? -29.812 2.857 0.308 1 94.69 128 ASN A N 1
ATOM 991 C CA . ASN A 1 128 ? -31.125 2.279 0.496 1 94.69 128 ASN A CA 1
ATOM 992 C C . ASN A 1 128 ? -31.156 1.289 1.657 1 94.69 128 ASN A C 1
ATOM 994 O O . ASN A 1 128 ? -32.094 1.26 2.438 1 94.69 128 ASN A O 1
ATOM 998 N N . GLN A 1 129 ? -30.125 0.541 1.715 1 90.88 129 GLN A N 1
ATOM 999 C CA . GLN A 1 129 ? -30.016 -0.433 2.797 1 90.88 129 GLN A CA 1
ATOM 1000 C C . GLN A 1 129 ? -30.031 0.254 4.16 1 90.88 129 GLN A C 1
ATOM 1002 O O . GLN A 1 129 ? -30.375 -0.363 5.168 1 90.88 129 GLN A O 1
ATOM 1007 N N . ASN A 1 130 ? -29.719 1.527 4.184 1 88.38 130 ASN A N 1
ATOM 1008 C CA . ASN A 1 130 ? -29.625 2.262 5.441 1 88.38 130 ASN A CA 1
ATOM 1009 C C . ASN A 1 130 ? -30.688 3.363 5.52 1 88.38 130 ASN A C 1
ATOM 1011 O O . ASN A 1 130 ? -30.609 4.242 6.383 1 88.38 130 ASN A O 1
ATOM 1015 N N . GLY A 1 131 ? -31.609 3.443 4.57 1 89.94 131 GLY A N 1
ATOM 1016 C CA . GLY A 1 131 ? -32.719 4.375 4.59 1 89.94 131 GLY A CA 1
ATOM 1017 C C . GLY A 1 131 ? -32.312 5.805 4.293 1 89.94 131 GLY A C 1
ATOM 1018 O O . GLY A 1 131 ? -32.875 6.75 4.852 1 89.94 131 GLY A O 1
ATOM 1019 N N . ILE A 1 132 ? -31.344 5.988 3.539 1 93.94 132 ILE A N 1
ATOM 1020 C CA . ILE A 1 132 ? -30.859 7.32 3.205 1 93.94 132 ILE A CA 1
ATOM 1021 C C . ILE A 1 132 ? -31.281 7.684 1.783 1 93.94 132 ILE A C 1
ATOM 1023 O O . ILE A 1 132 ? -31.016 6.93 0.842 1 93.94 132 ILE A O 1
ATOM 1027 N N . GLN A 1 133 ? -31.906 8.797 1.653 1 94.69 133 GLN A N 1
ATOM 1028 C CA . GLN A 1 133 ? -32.312 9.281 0.338 1 94.69 133 GLN A CA 1
ATOM 1029 C C . GLN A 1 133 ? -31.141 9.953 -0.381 1 94.69 133 GLN A C 1
ATOM 1031 O O . GLN A 1 133 ? -30.344 10.664 0.239 1 94.69 133 GLN A O 1
ATOM 1036 N N . THR A 1 134 ? -31.047 9.641 -1.696 1 95.06 134 THR A N 1
ATOM 1037 C CA . THR A 1 134 ? -29.906 10.133 -2.447 1 95.06 134 THR A CA 1
ATOM 1038 C C . THR A 1 134 ? -30.344 10.797 -3.746 1 95.06 134 THR A C 1
ATOM 1040 O O . THR A 1 134 ? -31.312 10.352 -4.383 1 95.06 134 THR A O 1
ATOM 1043 N N . THR A 1 135 ? -29.734 11.914 -4.035 1 95.12 135 THR A N 1
ATOM 1044 C CA . THR A 1 135 ? -29.891 12.602 -5.312 1 95.12 135 THR A CA 1
ATOM 1045 C C . THR A 1 135 ? -28.547 12.672 -6.047 1 95.12 135 THR A C 1
ATOM 1047 O O . THR A 1 135 ? -27.547 13.07 -5.465 1 95.12 135 THR A O 1
ATOM 1050 N N . ILE A 1 136 ? -28.516 12.273 -7.27 1 95.31 136 ILE A N 1
ATOM 1051 C CA . ILE A 1 136 ? -27.312 12.328 -8.078 1 95.31 136 ILE A CA 1
ATOM 1052 C C . ILE A 1 136 ? -27.438 13.422 -9.133 1 95.31 136 ILE A C 1
ATOM 1054 O O . ILE A 1 136 ? -28.344 13.391 -9.961 1 95.31 136 ILE A O 1
ATOM 1058 N N . LYS A 1 137 ? -26.547 14.336 -9.008 1 92 137 LYS A N 1
ATOM 1059 C CA . LYS A 1 137 ? -26.531 15.445 -9.961 1 92 137 LYS A CA 1
ATOM 1060 C C . LYS A 1 137 ? -25.203 15.5 -10.711 1 92 137 LYS A C 1
ATOM 1062 O O . LYS A 1 137 ? -24.141 15.5 -10.094 1 92 137 LYS A O 1
ATOM 1067 N N . GLN A 1 138 ? -25.203 15.445 -12.023 1 87.75 138 GLN A N 1
ATOM 1068 C CA . GLN A 1 138 ? -24.031 15.703 -12.867 1 87.75 138 GLN A CA 1
ATOM 1069 C C . GLN A 1 138 ? -22.875 14.797 -12.477 1 87.75 138 GLN A C 1
ATOM 1071 O O . GLN A 1 138 ? -21.766 15.273 -12.242 1 87.75 138 GLN A O 1
ATOM 1076 N N . ALA A 1 139 ? -23.094 13.578 -12.406 1 93.12 139 ALA A N 1
ATOM 1077 C CA . ALA A 1 139 ? -22.062 12.609 -12.07 1 93.12 139 ALA A CA 1
ATOM 1078 C C . ALA A 1 139 ? -22.062 11.43 -13.039 1 93.12 139 ALA A C 1
ATOM 1080 O O . ALA A 1 139 ? -22.266 10.281 -12.633 1 93.12 139 ALA A O 1
ATOM 1081 N N . PRO A 1 140 ? -21.797 11.68 -14.289 1 92.81 140 PRO A N 1
ATOM 1082 C CA . PRO A 1 140 ? -21.828 10.609 -15.289 1 92.81 140 PRO A CA 1
ATOM 1083 C C . PRO A 1 140 ? -20.812 9.508 -15.008 1 92.81 140 PRO A C 1
ATOM 1085 O O . PRO A 1 140 ? -21 8.367 -15.438 1 92.81 140 PRO A O 1
ATOM 1088 N N . GLN A 1 141 ? -19.75 9.867 -14.312 1 93.75 141 GLN A N 1
ATOM 1089 C CA . GLN A 1 141 ? -18.719 8.891 -14.008 1 93.75 141 GLN A CA 1
ATOM 1090 C C . GLN A 1 141 ? -19.266 7.727 -13.188 1 93.75 141 GLN A C 1
ATOM 1092 O O . GLN A 1 141 ? -18.703 6.637 -13.18 1 93.75 141 GLN A O 1
ATOM 1097 N N . LEU A 1 142 ? -20.406 7.926 -12.523 1 96.44 142 LEU A N 1
ATOM 1098 C CA . LEU A 1 142 ? -20.984 6.902 -11.664 1 96.44 142 LEU A CA 1
ATOM 1099 C C . LEU A 1 142 ? -21.688 5.832 -12.484 1 96.44 142 LEU A C 1
ATOM 1101 O O . LEU A 1 142 ? -22.047 4.777 -11.961 1 96.44 142 LEU A O 1
ATOM 1105 N N . LYS A 1 143 ? -21.828 6.016 -13.75 1 94.94 143 LYS A N 1
ATOM 1106 C CA . LYS A 1 143 ? -22.516 5.062 -14.617 1 94.94 143 LYS A CA 1
ATOM 1107 C C . LYS A 1 143 ? -21.562 3.947 -15.062 1 94.94 143 LYS A C 1
ATOM 1109 O O . LYS A 1 143 ? -22 2.975 -15.68 1 94.94 143 LYS A O 1
ATOM 1114 N N . THR A 1 144 ? -20.312 4.098 -14.734 1 93.38 144 THR A N 1
ATOM 1115 C CA . THR A 1 144 ? -19.359 3.053 -15.078 1 93.38 144 THR A CA 1
ATOM 1116 C C . THR A 1 144 ? -19.75 1.729 -14.43 1 93.38 144 THR A C 1
ATOM 1118 O O . THR A 1 144 ? -19.984 1.668 -13.219 1 93.38 144 THR A O 1
ATOM 1121 N N . VAL A 1 145 ? -19.828 0.698 -15.234 1 94.69 145 VAL A N 1
ATOM 1122 C CA . VAL A 1 145 ? -20.219 -0.629 -14.758 1 94.69 145 VAL A CA 1
ATOM 1123 C C . VAL A 1 145 ? -18.953 -1.443 -14.445 1 94.69 145 VAL A C 1
ATOM 1125 O O . VAL A 1 145 ? -18.016 -1.473 -15.242 1 94.69 145 VAL A O 1
ATOM 1128 N N . HIS A 1 146 ? -18.969 -2.039 -13.32 1 94.19 146 HIS A N 1
ATOM 1129 C CA . HIS A 1 146 ? -17.875 -2.91 -12.898 1 94.19 146 HIS A CA 1
ATOM 1130 C C . HIS A 1 146 ? -18.266 -4.379 -13.031 1 94.19 146 HIS A C 1
ATOM 1132 O O . HIS A 1 146 ? -19.359 -4.777 -12.641 1 94.19 146 HIS A O 1
ATOM 1138 N N . GLU A 1 147 ? -17.391 -5.152 -13.578 1 93.81 147 GLU A N 1
ATOM 1139 C CA . GLU A 1 147 ? -17.656 -6.586 -13.711 1 93.81 147 GLU A CA 1
ATOM 1140 C C . GLU A 1 147 ? -17.797 -7.25 -12.352 1 93.81 147 GLU A C 1
ATOM 1142 O O . GLU A 1 147 ? -18.719 -8.031 -12.125 1 93.81 147 GLU A O 1
ATOM 1147 N N . GLN A 1 148 ? -16.859 -6.98 -11.508 1 95.31 148 GLN A N 1
ATOM 1148 C CA . GLN A 1 148 ? -16.922 -7.473 -10.133 1 95.31 148 GLN A CA 1
ATOM 1149 C C . GLN A 1 148 ? -16.328 -6.453 -9.164 1 95.31 148 GLN A C 1
ATOM 1151 O O . GLN A 1 148 ? -15.203 -5.984 -9.352 1 95.31 148 GLN A O 1
ATOM 1156 N N . MET A 1 149 ? -17.125 -6.051 -8.211 1 96.19 149 MET A N 1
ATOM 1157 C CA . MET A 1 149 ? -16.766 -5.152 -7.117 1 96.19 149 MET A CA 1
ATOM 1158 C C . MET A 1 149 ? -16.984 -5.82 -5.766 1 96.19 149 MET A C 1
ATOM 1160 O O . MET A 1 149 ? -17.984 -6.504 -5.559 1 96.19 149 MET A O 1
ATOM 1164 N N . VAL A 1 150 ? -15.938 -5.676 -4.883 1 96.44 150 VAL A N 1
ATOM 1165 C CA . VAL A 1 150 ? -16 -6.418 -3.627 1 96.44 150 VAL A CA 1
ATOM 1166 C C . VAL A 1 150 ? -15.773 -5.469 -2.453 1 96.44 150 VAL A C 1
ATOM 1168 O O . VAL A 1 150 ? -14.82 -4.688 -2.449 1 96.44 150 VAL A O 1
ATOM 1171 N N . GLN A 1 151 ? -16.641 -5.375 -1.546 1 96.25 151 GLN A N 1
ATOM 1172 C CA . GLN A 1 151 ? -16.406 -4.852 -0.203 1 96.25 151 GLN A CA 1
ATOM 1173 C C . GLN A 1 151 ? -15.984 -5.961 0.754 1 96.25 151 GLN A C 1
ATOM 1175 O O . GLN A 1 151 ? -16.766 -6.859 1.059 1 96.25 151 GLN A O 1
ATOM 1180 N N . PHE A 1 152 ? -14.766 -5.902 1.209 1 95.56 152 PHE A N 1
ATOM 1181 C CA . PHE A 1 152 ? -14.219 -7 2.002 1 95.56 152 PHE A CA 1
ATOM 1182 C C . PHE A 1 152 ? -13.953 -6.555 3.434 1 95.56 152 PHE A C 1
ATOM 1184 O O . PHE A 1 152 ? -13 -5.82 3.693 1 95.56 152 PHE A O 1
ATOM 1191 N N . ARG A 1 153 ? -14.781 -6.988 4.41 1 93.88 153 ARG A N 1
ATOM 1192 C CA . ARG A 1 153 ? -14.609 -6.812 5.848 1 93.88 153 ARG A CA 1
ATOM 1193 C C . ARG A 1 153 ? -14.367 -5.348 6.195 1 93.88 153 ARG A C 1
ATOM 1195 O O . ARG A 1 153 ? -13.383 -5.012 6.859 1 93.88 153 ARG A O 1
ATOM 1202 N N . CYS A 1 154 ? -15.195 -4.48 5.82 1 95.19 154 CYS A N 1
ATOM 1203 C CA . CYS A 1 154 ? -15.148 -3.072 6.199 1 95.19 154 CYS A CA 1
ATOM 1204 C C . CYS A 1 154 ? -16.562 -2.488 6.273 1 95.19 154 CYS A C 1
ATOM 1206 O O . CYS A 1 154 ? -17.516 -3.121 5.836 1 95.19 154 CYS A O 1
ATOM 1208 N N . ASN A 1 155 ? -16.688 -1.416 6.855 1 96.44 155 ASN A N 1
ATOM 1209 C CA . ASN A 1 155 ? -18 -0.803 6.961 1 96.44 155 ASN A CA 1
ATOM 1210 C C . ASN A 1 155 ? -18.375 -0.056 5.684 1 96.44 155 ASN A C 1
ATOM 1212 O O . ASN A 1 155 ? -17.516 0.22 4.844 1 96.44 155 ASN A O 1
ATOM 1216 N N . ASP A 1 156 ? -19.641 0.206 5.535 1 97.31 156 ASP A N 1
ATOM 1217 C CA . ASP A 1 156 ? -20.172 0.803 4.316 1 97.31 156 ASP A CA 1
ATOM 1218 C C . ASP A 1 156 ? -19.594 2.193 4.082 1 97.31 156 ASP A C 1
ATOM 1220 O O . ASP A 1 156 ? -19.375 2.596 2.936 1 97.31 156 ASP A O 1
ATOM 1224 N N . TRP A 1 157 ? -19.328 2.971 5.113 1 97.19 157 TRP A N 1
ATOM 1225 C CA . TRP A 1 157 ? -18.812 4.328 5 1 97.19 157 TRP A CA 1
ATOM 1226 C C . TRP A 1 157 ? -17.391 4.324 4.426 1 97.19 157 TRP A C 1
ATOM 1228 O O . TRP A 1 157 ? -17.078 5.098 3.518 1 97.19 157 TRP A O 1
ATOM 1238 N N . ALA A 1 158 ? -16.578 3.445 4.938 1 96.38 158 ALA A N 1
ATOM 1239 C CA . ALA A 1 158 ? -15.203 3.334 4.434 1 96.38 158 ALA A CA 1
ATOM 1240 C C . ALA A 1 158 ? -15.195 2.939 2.961 1 96.38 158 ALA A C 1
ATOM 1242 O O . ALA A 1 158 ? -14.422 3.486 2.172 1 96.38 158 ALA A O 1
ATOM 1243 N N . PHE A 1 159 ? -16.016 1.99 2.666 1 97.12 159 PHE A N 1
ATOM 1244 C CA . PHE A 1 159 ? -16.141 1.55 1.281 1 97.12 159 PHE A CA 1
ATOM 1245 C C . PHE A 1 159 ? -16.625 2.686 0.392 1 97.12 159 PHE A C 1
ATOM 1247 O O . PHE A 1 159 ? -16.062 2.934 -0.675 1 97.12 159 PHE A O 1
ATOM 1254 N N . LEU A 1 160 ? -17.625 3.346 0.818 1 97.06 160 LEU A N 1
ATOM 1255 C CA . LEU A 1 160 ? -18.203 4.465 0.078 1 97.06 160 LEU A CA 1
ATOM 1256 C C . LEU A 1 160 ? -17.156 5.547 -0.165 1 97.06 160 LEU A C 1
ATOM 1258 O O . LEU A 1 160 ? -17.047 6.066 -1.277 1 97.06 160 LEU A O 1
ATOM 1262 N N . LYS A 1 161 ? -16.391 5.922 0.809 1 95.5 161 LYS A N 1
ATOM 1263 C CA . LYS A 1 161 ? -15.375 6.961 0.686 1 95.5 161 LYS A CA 1
ATOM 1264 C C . LYS A 1 161 ? -14.352 6.602 -0.389 1 95.5 161 LYS A C 1
ATOM 1266 O O . LYS A 1 161 ? -13.93 7.465 -1.164 1 95.5 161 LYS A O 1
ATOM 1271 N N . SER A 1 162 ? -13.961 5.355 -0.43 1 96 162 SER A N 1
ATOM 1272 C CA . SER A 1 162 ? -13.023 4.895 -1.45 1 96 16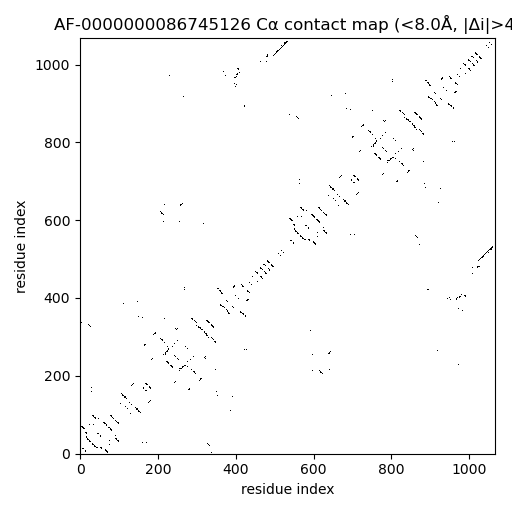2 SER A CA 1
ATOM 1273 C C . SER A 1 162 ? -13.609 5.07 -2.85 1 96 162 SER A C 1
ATOM 1275 O O . SER A 1 162 ? -12.914 5.539 -3.758 1 96 162 SER A O 1
ATOM 1277 N N . ARG A 1 163 ? -14.852 4.715 -2.955 1 96.25 163 ARG A N 1
ATOM 1278 C CA . ARG A 1 163 ? -15.492 4.797 -4.266 1 96.25 163 ARG A CA 1
ATOM 1279 C C . ARG A 1 163 ? -15.688 6.25 -4.688 1 96.25 163 ARG A C 1
ATOM 1281 O O . ARG A 1 163 ? -15.562 6.578 -5.867 1 96.25 163 ARG A O 1
ATOM 1288 N N . LEU A 1 164 ? -16.031 7.105 -3.734 1 95.38 164 LEU A N 1
ATOM 1289 C CA . LEU A 1 164 ? -16.172 8.523 -4.039 1 95.38 164 LEU A CA 1
ATOM 1290 C C . LEU A 1 164 ? -14.883 9.102 -4.586 1 95.38 164 LEU A C 1
ATOM 1292 O O . LEU A 1 164 ? -14.891 9.836 -5.582 1 95.38 164 LEU A O 1
ATOM 1296 N N . THR A 1 165 ? -13.805 8.75 -3.998 1 92.62 165 THR A N 1
ATOM 1297 C CA . THR A 1 165 ? -12.508 9.234 -4.449 1 92.62 165 THR A CA 1
ATOM 1298 C C . THR A 1 165 ? -12.164 8.672 -5.824 1 92.62 165 THR A C 1
ATOM 1300 O O . THR A 1 165 ? -11.758 9.414 -6.719 1 92.62 165 THR A O 1
ATOM 1303 N N . ALA A 1 166 ? -12.391 7.383 -5.973 1 94.38 166 ALA A N 1
ATOM 1304 C CA . ALA A 1 166 ? -12.039 6.699 -7.215 1 94.38 166 ALA A CA 1
ATOM 1305 C C . ALA A 1 166 ? -12.844 7.25 -8.391 1 94.38 166 ALA A C 1
ATOM 1307 O O . ALA A 1 166 ? -12.367 7.27 -9.523 1 94.38 166 ALA A O 1
ATOM 1308 N N . THR A 1 167 ? -14.055 7.758 -8.133 1 95.62 167 THR A N 1
ATOM 1309 C CA . THR A 1 167 ? -14.938 8.219 -9.195 1 95.62 167 THR A CA 1
ATOM 1310 C C . THR A 1 167 ? -14.945 9.742 -9.281 1 95.62 167 THR A C 1
ATOM 1312 O O . THR A 1 167 ? -15.719 10.328 -10.039 1 95.62 167 THR A O 1
ATOM 1315 N N . ASN A 1 168 ? -14.141 10.414 -8.477 1 94.06 168 ASN A N 1
ATOM 1316 C CA . ASN A 1 168 ? -14.117 11.875 -8.43 1 94.06 168 ASN A CA 1
ATOM 1317 C C . ASN A 1 168 ? -15.508 12.445 -8.188 1 94.06 168 ASN A C 1
ATOM 1319 O O . ASN A 1 168 ? -15.984 13.281 -8.953 1 94.06 168 ASN A O 1
ATOM 1323 N N . THR A 1 169 ? -16.141 11.93 -7.172 1 96.25 169 THR A N 1
ATOM 1324 C CA . THR A 1 169 ? -17.484 12.352 -6.766 1 96.25 169 THR A CA 1
ATOM 1325 C C . THR A 1 169 ? -17.469 12.875 -5.332 1 96.25 169 THR A C 1
ATOM 1327 O O . THR A 1 169 ? -16.812 12.297 -4.465 1 96.25 169 THR A O 1
ATOM 1330 N N . TRP A 1 170 ? -18.156 13.984 -5.129 1 96.38 170 TRP A N 1
ATOM 1331 C CA . TRP A 1 170 ? -18.281 14.516 -3.781 1 96.38 170 TRP A CA 1
ATOM 1332 C C . TRP A 1 170 ? -19.688 14.266 -3.234 1 96.38 170 TRP A C 1
ATOM 1334 O O . TRP A 1 170 ? -20.672 14.281 -3.986 1 96.38 170 TRP A O 1
ATOM 1344 N N . LEU A 1 171 ? -19.734 13.992 -2.002 1 97.38 171 LEU A N 1
ATOM 1345 C CA . LEU A 1 171 ? -20.969 13.781 -1.271 1 97.38 171 LEU A CA 1
ATOM 1346 C C . LEU A 1 171 ? -21.344 15.031 -0.47 1 97.38 171 LEU A C 1
ATOM 1348 O O . LEU A 1 171 ? -20.578 15.477 0.383 1 97.38 171 LEU A O 1
ATOM 1352 N N . LEU A 1 172 ? -22.484 15.672 -0.783 1 97.31 172 LEU A N 1
ATOM 1353 C CA . LEU A 1 172 ? -23.016 16.812 -0.055 1 97.31 172 LEU A CA 1
ATOM 1354 C C . LEU A 1 172 ? -24.141 16.375 0.881 1 97.31 172 LEU A C 1
ATOM 1356 O O . LEU A 1 172 ? -25.234 16.031 0.429 1 97.31 172 LEU A O 1
ATOM 1360 N N . PRO A 1 173 ? -23.812 16.406 2.145 1 94.94 173 PRO A N 1
ATOM 1361 C CA . PRO A 1 173 ? -24.844 15.945 3.072 1 94.94 173 PRO A CA 1
ATOM 1362 C C . PRO A 1 173 ? -25.938 16.984 3.316 1 94.94 173 PRO A C 1
ATOM 1364 O O . PRO A 1 173 ? -25.641 18.109 3.727 1 94.94 173 PRO A O 1
ATOM 1367 N N . GLY A 1 174 ? -27.188 16.703 2.971 1 91.31 174 GLY A N 1
ATOM 1368 C CA . GLY A 1 174 ? -28.344 17.516 3.303 1 91.31 174 GLY A CA 1
ATOM 1369 C C . GLY A 1 174 ? -29.188 16.922 4.418 1 91.31 174 GLY A C 1
ATOM 1370 O O . GLY A 1 174 ? -29 15.773 4.805 1 91.31 174 GLY A O 1
ATOM 1371 N N . ASN A 1 175 ? -30.078 17.75 4.898 1 88.62 175 ASN A N 1
ATOM 1372 C CA . ASN A 1 175 ? -30.922 17.297 5.992 1 88.62 175 ASN A CA 1
ATOM 1373 C C . ASN A 1 175 ? -31.938 16.25 5.52 1 88.62 175 ASN A C 1
ATOM 1375 O O . ASN A 1 175 ? -32.25 15.312 6.258 1 88.62 175 ASN A O 1
ATOM 1379 N N . GLU A 1 176 ? -32.344 16.422 4.305 1 83.62 176 GLU A N 1
ATOM 1380 C CA . GLU A 1 176 ? -33.375 15.523 3.791 1 83.62 176 GLU A CA 1
ATOM 1381 C C . GLU A 1 176 ? -32.75 14.445 2.902 1 83.62 176 GLU A C 1
ATOM 1383 O O . GLU A 1 176 ? -33.219 13.305 2.889 1 83.62 176 GLU A O 1
ATOM 1388 N N . SER A 1 177 ? -31.797 14.875 2.125 1 92.19 177 SER A N 1
ATOM 1389 C CA . SER A 1 177 ? -31.172 13.961 1.171 1 92.19 177 SER A CA 1
ATOM 1390 C C . SER A 1 177 ? -29.688 14.258 1.012 1 92.19 177 SER A C 1
ATOM 1392 O O . SER A 1 177 ? -29.234 15.352 1.354 1 92.19 177 SER A O 1
ATOM 1394 N N . VAL A 1 178 ? -29.016 13.219 0.591 1 95.88 178 VAL A N 1
ATOM 1395 C CA . VAL A 1 178 ? -27.594 13.359 0.26 1 95.88 178 VAL A CA 1
ATOM 1396 C C . VAL A 1 178 ? -27.438 13.539 -1.248 1 95.88 178 VAL A C 1
ATOM 1398 O O . VAL A 1 178 ? -28.094 12.852 -2.033 1 95.88 178 VAL A O 1
ATOM 1401 N N . THR A 1 179 ? -26.641 14.484 -1.637 1 97.25 179 THR A N 1
ATOM 1402 C CA . THR A 1 179 ? -26.438 14.75 -3.055 1 97.25 179 THR A CA 1
ATOM 1403 C C . THR A 1 179 ? -25.031 14.305 -3.482 1 97.25 179 THR A C 1
ATOM 1405 O O . THR A 1 179 ? -24.047 14.594 -2.797 1 97.25 179 THR A O 1
ATOM 1408 N N . LEU A 1 180 ? -24.906 13.562 -4.551 1 97.69 180 LEU A N 1
ATOM 1409 C CA . LEU A 1 180 ? -23.641 13.211 -5.191 1 97.69 180 LEU A CA 1
ATOM 1410 C C . LEU A 1 180 ? -23.406 14.055 -6.438 1 97.69 180 LEU A C 1
ATOM 1412 O O . LEU A 1 180 ? -24.312 14.211 -7.266 1 97.69 180 LEU A O 1
ATOM 1416 N N . ILE A 1 181 ? -22.219 14.602 -6.52 1 97.06 181 ILE A N 1
ATOM 1417 C CA . ILE A 1 181 ? -21.984 15.555 -7.602 1 97.06 181 ILE A CA 1
ATOM 1418 C C . ILE A 1 181 ? -20.5 15.562 -7.961 1 97.06 181 ILE A C 1
ATOM 1420 O O . ILE A 1 181 ? -19.641 15.234 -7.129 1 97.06 181 ILE A O 1
ATOM 1424 N N . THR A 1 182 ? -20.188 15.836 -9.234 1 95.88 182 THR A N 1
ATOM 1425 C CA . THR A 1 182 ? -18.812 16.078 -9.633 1 95.88 182 THR A CA 1
ATOM 1426 C C . THR A 1 182 ? -18.312 17.422 -9.102 1 95.88 182 THR A C 1
ATOM 1428 O O . THR A 1 182 ? -19 18.438 -9.234 1 95.88 182 THR A O 1
ATOM 1431 N N . PRO A 1 183 ? -17.172 17.484 -8.492 1 94.44 183 PRO A N 1
ATOM 1432 C CA . PRO A 1 183 ? -16.703 18.703 -7.844 1 94.44 183 PRO A CA 1
ATOM 1433 C C . PRO A 1 183 ? -16.734 19.922 -8.773 1 94.44 183 PRO A C 1
ATOM 1435 O O . PRO A 1 183 ? -17.156 21 -8.367 1 94.44 183 PRO A O 1
ATOM 1438 N N . LYS A 1 184 ? -16.344 19.797 -9.992 1 92.06 184 LYS A N 1
ATOM 1439 C CA . LYS A 1 184 ? -16.25 20.906 -10.93 1 92.06 184 LYS A CA 1
ATOM 1440 C C . LYS A 1 184 ? -17.609 21.562 -11.164 1 92.06 184 LYS A C 1
ATOM 1442 O O . LYS A 1 184 ? -17.688 22.766 -11.406 1 92.06 184 LYS A O 1
ATOM 1447 N N . ALA A 1 185 ? -18.641 20.812 -11.047 1 94.38 185 ALA A N 1
ATOM 1448 C CA . ALA A 1 185 ? -20 21.312 -11.281 1 94.38 185 ALA A CA 1
ATOM 1449 C C . ALA A 1 185 ? -20.406 22.312 -10.203 1 94.38 185 ALA A C 1
ATOM 1451 O O . ALA A 1 185 ? -21.344 23.109 -10.391 1 94.38 185 ALA A O 1
ATOM 1452 N N . LEU A 1 186 ? -19.766 22.297 -9.102 1 94.5 186 LEU A N 1
ATOM 1453 C CA . LEU A 1 186 ? -20.109 23.141 -7.969 1 94.5 186 LEU A CA 1
ATOM 1454 C C . LEU A 1 186 ? -19.766 24.594 -8.258 1 94.5 186 LEU A C 1
ATOM 1456 O O . LEU A 1 186 ? -20.266 25.5 -7.566 1 94.5 186 LEU A O 1
ATOM 1460 N N . ASN A 1 187 ? -18.938 24.891 -9.203 1 92.25 187 ASN A N 1
ATOM 1461 C CA . ASN A 1 187 ? -18.594 26.266 -9.578 1 92.25 187 ASN A CA 1
ATOM 1462 C C . ASN A 1 187 ? -19.828 27.031 -10.047 1 92.25 187 ASN A C 1
ATOM 1464 O O . ASN A 1 187 ? -19.844 28.266 -10.039 1 92.25 187 ASN A O 1
ATOM 1468 N N . GLN A 1 188 ? -20.844 26.297 -10.445 1 92.19 188 GLN A N 1
ATOM 1469 C CA . GLN A 1 188 ? -22.047 26.938 -10.969 1 92.19 188 GLN A CA 1
ATOM 1470 C C . GLN A 1 188 ? -23.141 26.984 -9.906 1 92.19 188 GLN A C 1
ATOM 1472 O O . GLN A 1 188 ? -24.297 27.312 -10.203 1 92.19 188 GLN A O 1
ATOM 1477 N N . SER A 1 189 ? -22.828 26.641 -8.789 1 94.56 189 SER A N 1
ATOM 1478 C CA . SER A 1 189 ? -23.797 26.641 -7.695 1 94.56 189 SER A CA 1
ATOM 1479 C C . SER A 1 189 ? -24.078 28.062 -7.215 1 94.56 189 SER A C 1
ATOM 1481 O O . SER A 1 189 ? -23.672 29.031 -7.848 1 94.56 189 SER A O 1
ATOM 1483 N N . THR A 1 190 ? -24.938 28.188 -6.184 1 95.75 190 THR A N 1
ATOM 1484 C CA . THR A 1 190 ? -25.344 29.484 -5.621 1 95.75 190 THR A CA 1
ATOM 1485 C C . THR A 1 190 ? -24.125 30.25 -5.105 1 95.75 190 THR A C 1
ATOM 1487 O O . THR A 1 190 ? -23.312 29.688 -4.375 1 95.75 190 THR A O 1
ATOM 1490 N N . VAL A 1 191 ? -24.016 31.516 -5.512 1 95.62 191 VAL A N 1
ATOM 1491 C CA . VAL A 1 191 ? -22.875 32.344 -5.133 1 95.62 191 VAL A CA 1
ATOM 1492 C C . VAL A 1 191 ? -23.297 33.312 -4.016 1 95.62 191 VAL A C 1
ATOM 1494 O O . VAL A 1 191 ? -24.312 34 -4.117 1 95.62 191 VAL A O 1
ATOM 1497 N N . HIS A 1 192 ? -22.609 33.25 -2.932 1 94.75 192 HIS A N 1
ATOM 1498 C CA . HIS A 1 192 ? -22.734 34.219 -1.844 1 94.75 192 HIS A CA 1
ATOM 1499 C C . HIS A 1 192 ? -21.562 35.188 -1.833 1 94.75 192 HIS A C 1
ATOM 1501 O O . HIS A 1 192 ? -20.406 34.781 -1.654 1 94.75 192 HIS A O 1
ATOM 1507 N N . THR A 1 193 ? -21.781 36.469 -1.965 1 93 193 THR A N 1
ATOM 1508 C CA . THR A 1 193 ? -20.719 37.438 -2.102 1 93 193 THR A CA 1
ATOM 1509 C C . THR A 1 193 ? -20.453 38.156 -0.771 1 93 193 THR A C 1
ATOM 1511 O O . THR A 1 193 ? -21.375 38.688 -0.153 1 93 193 THR A O 1
ATOM 1514 N N . LEU A 1 194 ? -19.312 38.031 -0.317 1 90.44 194 LEU A N 1
ATOM 1515 C CA . LEU A 1 194 ? -18.828 38.781 0.846 1 90.44 194 LEU A CA 1
ATOM 1516 C C . LEU A 1 194 ? -18.109 40.062 0.421 1 90.44 194 LEU A C 1
ATOM 1518 O O . LEU A 1 194 ? -17.172 40 -0.366 1 90.44 194 LEU A O 1
ATOM 1522 N N . HIS A 1 195 ? -18.578 41.156 0.912 1 86.56 195 HIS A N 1
ATOM 1523 C CA . HIS A 1 195 ? -17.969 42.469 0.608 1 86.56 195 HIS A CA 1
ATOM 1524 C C . HIS A 1 195 ? -17.188 43 1.805 1 86.56 195 HIS A C 1
ATOM 1526 O O . HIS A 1 195 ? -17.625 42.844 2.949 1 86.56 195 HIS A O 1
ATOM 1532 N N . ARG A 1 196 ? -16.062 43.562 1.515 1 77.75 196 ARG A N 1
ATOM 1533 C CA . ARG A 1 196 ? -15.25 44.125 2.58 1 77.75 196 ARG A CA 1
ATOM 1534 C C . ARG A 1 196 ? -16 45.25 3.281 1 77.75 196 ARG A C 1
ATOM 1536 O O . ARG A 1 196 ? -16.016 45.344 4.512 1 77.75 196 ARG A O 1
ATOM 1543 N N . HIS A 1 197 ? -16.453 46.312 2.441 1 70.62 197 HIS A N 1
ATOM 1544 C CA . HIS A 1 197 ? -17.156 47.469 2.977 1 70.62 197 HIS A CA 1
ATOM 1545 C C . HIS A 1 197 ? -18.672 47.25 2.969 1 70.62 197 HIS A C 1
ATOM 1547 O O . HIS A 1 197 ? -19.219 46.719 1.995 1 70.62 197 HIS A O 1
ATOM 1553 N N . THR A 1 198 ? -19.219 47.062 4.215 1 62.19 198 THR A N 1
ATOM 1554 C CA . THR A 1 198 ? -20.656 46.844 4.34 1 62.19 198 THR A CA 1
ATOM 1555 C C . THR A 1 198 ? -21.422 48.094 3.896 1 62.19 198 THR A C 1
ATOM 1557 O O . THR A 1 198 ? -21.234 49.188 4.445 1 62.19 198 THR A O 1
ATOM 1560 N N . SER A 1 199 ? -21.766 48.406 2.689 1 57.25 199 SER A N 1
ATOM 1561 C CA . SER A 1 199 ? -22.562 49.594 2.365 1 57.25 199 SER A CA 1
ATOM 1562 C C . SER A 1 199 ? -24.047 49.312 2.48 1 57.25 199 SER A C 1
ATOM 1564 O O . SER A 1 199 ? -24.859 50.219 2.537 1 57.25 199 SER A O 1
ATOM 1566 N N . SER A 1 200 ? -24.406 48.125 2.326 1 58.75 200 SER A N 1
ATOM 1567 C CA . SER A 1 200 ? -25.844 47.844 2.342 1 58.75 200 SER A CA 1
ATOM 1568 C C . SER A 1 200 ? -26.203 46.875 3.465 1 58.75 200 SER A C 1
ATOM 1570 O O . SER A 1 200 ? -25.359 46.094 3.918 1 58.75 200 SER A O 1
ATOM 1572 N N . ALA A 1 201 ? -27.234 47.188 4.258 1 56.03 201 ALA A N 1
ATOM 1573 C CA . ALA A 1 201 ? -27.812 46.375 5.328 1 56.03 201 ALA A CA 1
ATOM 1574 C C . ALA A 1 201 ? -27.797 44.906 4.953 1 56.03 201 ALA A C 1
ATOM 1576 O O . ALA A 1 201 ? -27.844 44.031 5.828 1 56.03 201 ALA A O 1
ATOM 1577 N N . GLN A 1 202 ? -27.688 44.594 3.697 1 58.03 202 GLN A N 1
ATOM 1578 C CA . GLN A 1 202 ? -27.766 43.219 3.234 1 58.03 202 GLN A CA 1
ATOM 1579 C C . GLN A 1 202 ? -26.391 42.594 3.143 1 58.03 202 GLN A C 1
ATOM 1581 O O . GLN A 1 202 ? -26.266 41.375 2.914 1 58.03 202 GLN A O 1
ATOM 1586 N N . ASP A 1 203 ? -25.5 43.375 3.58 1 66.88 203 ASP A N 1
ATOM 1587 C CA . ASP A 1 203 ? -24.141 42.906 3.373 1 66.88 203 ASP A CA 1
ATOM 1588 C C . ASP A 1 203 ? -23.719 41.938 4.484 1 66.88 203 ASP A C 1
ATOM 1590 O O . ASP A 1 203 ? -24.203 42.062 5.613 1 66.88 203 ASP A O 1
ATOM 1594 N N . ILE A 1 204 ? -23.062 40.938 4.109 1 74.12 204 ILE A N 1
ATOM 1595 C CA . ILE A 1 204 ? -22.531 39.938 5.035 1 74.12 204 ILE A CA 1
ATOM 1596 C C . ILE A 1 204 ? -21.547 40.594 6 1 74.12 204 ILE A C 1
ATOM 1598 O O . ILE A 1 204 ? -20.609 41.281 5.574 1 74.12 204 ILE A O 1
ATOM 1602 N N . VAL A 1 205 ? -21.891 40.562 7.227 1 78.75 205 VAL A N 1
ATOM 1603 C CA . VAL A 1 205 ? -20.984 41.062 8.258 1 78.75 205 VAL A CA 1
ATOM 1604 C C . VAL A 1 205 ? -19.922 40.031 8.594 1 78.75 205 VAL A C 1
ATOM 1606 O O . VAL A 1 205 ? -20.25 38.938 9.078 1 78.75 205 VAL A O 1
ATOM 1609 N N . LEU A 1 206 ? -18.734 40.375 8.344 1 86.56 206 LEU A N 1
ATOM 1610 C CA . LEU A 1 206 ? -17.594 39.5 8.602 1 86.56 206 LEU A CA 1
ATOM 1611 C C . LEU A 1 206 ? -16.984 39.781 9.977 1 86.56 206 LEU A C 1
ATOM 1613 O O . LEU A 1 206 ? -16.641 40.938 10.273 1 86.56 206 LEU A O 1
ATOM 1617 N N . PHE A 1 207 ? -16.891 38.781 10.789 1 88.31 207 PHE A N 1
ATOM 1618 C CA . PHE A 1 207 ? -16.297 38.938 12.102 1 88.31 207 PHE A CA 1
ATOM 1619 C C . PHE A 1 207 ? -14.82 38.531 12.078 1 88.31 207 PHE A C 1
ATOM 1621 O O . PHE A 1 207 ? -13.969 39.25 12.609 1 88.31 207 PHE A O 1
ATOM 1628 N N . GLU A 1 208 ? -14.547 37.438 11.531 1 91.94 208 GLU A N 1
ATOM 1629 C CA . GLU A 1 208 ? -13.195 36.906 11.453 1 91.94 208 GLU A CA 1
ATOM 1630 C C . GLU A 1 208 ? -13.008 36.062 10.211 1 91.94 208 GLU A C 1
ATOM 1632 O O . GLU A 1 208 ? -13.961 35.438 9.719 1 91.94 208 GLU A O 1
ATOM 1637 N N . ALA A 1 209 ? -11.797 36.125 9.703 1 92.75 209 ALA A N 1
ATOM 1638 C CA . ALA A 1 209 ? -11.477 35.25 8.562 1 92.75 209 ALA A CA 1
ATOM 1639 C C . ALA A 1 209 ? -10.039 34.75 8.648 1 92.75 209 ALA A C 1
ATOM 1641 O O . ALA A 1 209 ? -9.164 35.438 9.172 1 92.75 209 ALA A O 1
ATOM 1642 N N . ASP A 1 210 ? -9.867 33.594 8.312 1 94.5 210 ASP A N 1
ATOM 1643 C CA . ASP A 1 210 ? -8.555 32.969 8.148 1 94.5 210 ASP A CA 1
ATOM 1644 C C . ASP A 1 210 ? -8.445 32.281 6.789 1 94.5 210 ASP A C 1
ATOM 1646 O O . ASP A 1 210 ? -9.273 31.438 6.434 1 94.5 210 ASP A O 1
ATOM 1650 N N . LEU A 1 211 ? -7.52 32.719 6.004 1 93.75 211 LEU A N 1
ATOM 1651 C CA . LEU A 1 211 ? -7.301 32.156 4.676 1 93.75 211 LEU A CA 1
ATOM 1652 C C . LEU A 1 211 ? -5.867 31.656 4.527 1 93.75 211 LEU A C 1
ATOM 1654 O O . LEU A 1 211 ? -4.926 32.312 4.977 1 93.75 211 LEU A O 1
ATOM 1658 N N . GLN A 1 212 ? -5.785 30.562 3.92 1 95 212 GLN A N 1
ATOM 1659 C CA . GLN A 1 212 ? -4.473 29.938 3.783 1 95 212 GLN A CA 1
ATOM 1660 C C . GLN A 1 212 ? -4.23 29.484 2.348 1 95 212 GLN A C 1
ATOM 1662 O O . GLN A 1 212 ? -5.133 28.953 1.696 1 95 212 GLN A O 1
ATOM 1667 N N . TRP A 1 213 ? -3.07 29.766 1.814 1 94.44 213 TRP A N 1
ATOM 1668 C CA . TRP A 1 213 ? -2.527 29.234 0.572 1 94.44 213 TRP A CA 1
ATOM 1669 C C . TRP A 1 213 ? -1.401 28.234 0.854 1 94.44 213 TRP A C 1
ATOM 1671 O O . TRP A 1 213 ? -0.409 28.578 1.499 1 94.44 213 TRP A O 1
ATOM 1681 N N . ASN A 1 214 ? -1.521 27 0.395 1 94.56 214 ASN A N 1
ATOM 1682 C CA . ASN A 1 214 ? -0.632 25.906 0.778 1 94.56 214 ASN A CA 1
ATOM 1683 C C . ASN A 1 214 ? -0.317 25 -0.406 1 94.56 214 ASN A C 1
ATOM 1685 O O . ASN A 1 214 ? -1.226 24.531 -1.096 1 94.56 214 ASN A O 1
ATOM 1689 N N . ASN A 1 215 ? 0.941 24.766 -0.709 1 92.81 215 ASN A N 1
ATOM 1690 C CA . ASN A 1 215 ? 1.269 23.891 -1.83 1 92.81 215 ASN A CA 1
ATOM 1691 C C . ASN A 1 215 ? 2.01 22.641 -1.366 1 92.81 215 ASN A C 1
ATOM 1693 O O . ASN A 1 215 ? 2.691 21.984 -2.158 1 92.81 215 ASN A O 1
ATOM 1697 N N . GLN A 1 216 ? 1.915 22.328 -0.085 1 88.06 216 GLN A N 1
ATOM 1698 C CA . GLN A 1 216 ? 2.648 21.219 0.513 1 88.06 216 GLN A CA 1
ATOM 1699 C C . GLN A 1 216 ? 2.262 19.891 -0.133 1 88.06 216 GLN A C 1
ATOM 1701 O O . GLN A 1 216 ? 3.084 18.984 -0.228 1 88.06 216 GLN A O 1
ATOM 1706 N N . TYR A 1 217 ? 1.072 19.781 -0.655 1 85.81 217 TYR A N 1
ATOM 1707 C CA . TYR A 1 217 ? 0.591 18.516 -1.179 1 85.81 217 TYR A CA 1
ATOM 1708 C C . TYR A 1 217 ? 0.214 18.641 -2.65 1 85.81 217 TYR A C 1
ATOM 1710 O O . TYR A 1 217 ? -0.468 17.766 -3.197 1 85.81 217 TYR A O 1
ATOM 1718 N N . SER A 1 218 ? 0.646 19.656 -3.287 1 89.56 218 SER A N 1
ATOM 1719 C CA . SER A 1 218 ? 0.137 19.969 -4.617 1 89.56 218 SER A CA 1
ATOM 1720 C C . SER A 1 218 ? 1.099 19.5 -5.703 1 89.56 218 SER A C 1
ATOM 1722 O O . SER A 1 218 ? 2.129 20.125 -5.945 1 89.56 218 SER A O 1
ATOM 1724 N N . PRO A 1 219 ? 0.729 18.422 -6.391 1 89.94 219 PRO A N 1
ATOM 1725 C CA . PRO A 1 219 ? 1.553 18.031 -7.539 1 89.94 219 PRO A CA 1
ATOM 1726 C C . PRO A 1 219 ? 1.303 18.906 -8.766 1 89.94 219 PRO A C 1
ATOM 1728 O O . PRO A 1 219 ? 0.235 19.516 -8.891 1 89.94 219 PRO A O 1
ATOM 1731 N N . LYS A 1 220 ? 2.283 18.984 -9.641 1 91.31 220 LYS A N 1
ATOM 1732 C CA . LYS A 1 220 ? 2.088 19.672 -10.914 1 91.31 220 LYS A CA 1
ATOM 1733 C C . LYS A 1 220 ? 1.061 18.953 -11.773 1 91.31 220 LYS A C 1
ATOM 1735 O O . LYS A 1 220 ? 0.198 19.578 -12.391 1 91.31 220 LYS A O 1
ATOM 1740 N N . THR A 1 221 ? 1.199 17.672 -11.805 1 92.12 221 THR A N 1
ATOM 1741 C CA . THR A 1 221 ? 0.266 16.812 -12.531 1 92.12 221 THR A CA 1
ATOM 1742 C C . THR A 1 221 ? 0.251 15.406 -11.945 1 92.12 221 THR A C 1
ATOM 1744 O O . THR A 1 221 ? 1.148 15.039 -11.18 1 92.12 221 THR A O 1
ATOM 1747 N N . VAL A 1 222 ? -0.841 14.75 -12.18 1 93.44 222 VAL A N 1
ATOM 1748 C CA . VAL A 1 222 ? -1.01 13.359 -11.789 1 93.44 222 VAL A CA 1
ATOM 1749 C C . VAL A 1 222 ? -1.284 12.5 -13.016 1 93.44 222 VAL A C 1
ATOM 1751 O O . VAL A 1 222 ? -2.01 12.914 -13.922 1 93.44 222 VAL A O 1
ATOM 1754 N N . SER A 1 223 ? -0.684 11.344 -13.062 1 95.25 223 SER A N 1
ATOM 1755 C CA . SER A 1 223 ? -0.957 10.406 -14.156 1 95.25 223 SER A CA 1
ATOM 1756 C C . SER A 1 223 ? -1.239 9.008 -13.625 1 95.25 223 SER A C 1
ATOM 1758 O O . SER A 1 223 ? -0.702 8.609 -12.586 1 95.25 223 SER A O 1
ATOM 1760 N N . VAL A 1 224 ? -2.119 8.336 -14.328 1 95.25 224 VAL A N 1
ATOM 1761 C CA . VAL A 1 224 ? -2.469 6.961 -13.984 1 95.25 224 VAL A CA 1
ATOM 1762 C C . VAL A 1 224 ? -2.24 6.059 -15.195 1 95.25 224 VAL A C 1
ATOM 1764 O O . VAL A 1 224 ? -2.584 6.418 -16.328 1 95.25 224 VAL A O 1
ATOM 1767 N N . ARG A 1 225 ? -1.576 5.004 -14.992 1 95.69 225 ARG A N 1
ATOM 1768 C CA . ARG A 1 225 ? -1.4 3.943 -15.984 1 95.69 225 ARG A CA 1
ATOM 1769 C C . ARG A 1 225 ? -1.838 2.596 -15.422 1 95.69 225 ARG A C 1
ATOM 1771 O O . ARG A 1 225 ? -1.852 2.398 -14.203 1 95.69 225 ARG A O 1
ATOM 1778 N N . ALA A 1 226 ? -2.264 1.758 -16.266 1 95.69 226 ALA A N 1
ATOM 1779 C CA . ALA A 1 226 ? -2.711 0.428 -15.859 1 95.69 226 ALA A CA 1
ATOM 1780 C C . ALA A 1 226 ? -2.193 -0.641 -16.812 1 95.69 226 ALA A C 1
ATOM 1782 O O . ALA A 1 226 ? -1.974 -0.368 -18 1 95.69 226 ALA A O 1
ATOM 1783 N N . TRP A 1 227 ? -1.994 -1.812 -16.312 1 96.38 227 TRP A N 1
ATOM 1784 C CA . TRP A 1 227 ? -1.536 -2.932 -17.125 1 96.38 227 TRP A CA 1
ATOM 1785 C C . TRP A 1 227 ? -2.662 -3.457 -18.016 1 96.38 227 TRP A C 1
ATOM 1787 O O . TRP A 1 227 ? -3.748 -3.773 -17.516 1 96.38 227 TRP A O 1
ATOM 1797 N N . ASP A 1 228 ? -2.408 -3.445 -19.266 1 94.69 228 ASP A N 1
ATOM 1798 C CA . ASP A 1 228 ? -3.34 -4.031 -20.234 1 94.69 228 ASP A CA 1
ATOM 1799 C C . ASP A 1 228 ? -3.016 -5.504 -20.484 1 94.69 228 ASP A C 1
ATOM 1801 O O . ASP A 1 228 ? -2.064 -5.82 -21.203 1 94.69 228 ASP A O 1
ATOM 1805 N N . ILE A 1 229 ? -3.832 -6.379 -20 1 94.81 229 ILE A N 1
ATOM 1806 C CA . ILE A 1 229 ? -3.57 -7.812 -20.062 1 94.81 229 ILE A CA 1
ATOM 1807 C C . ILE A 1 229 ? -3.639 -8.289 -21.516 1 94.81 229 ILE A C 1
ATOM 1809 O O . ILE A 1 229 ? -2.836 -9.117 -21.938 1 94.81 229 ILE A O 1
ATOM 1813 N N . ALA A 1 230 ? -4.555 -7.754 -22.281 1 91.81 230 ALA A N 1
ATOM 1814 C CA . ALA A 1 230 ? -4.773 -8.18 -23.656 1 91.81 230 ALA A CA 1
ATOM 1815 C C . ALA A 1 230 ? -3.604 -7.766 -24.547 1 91.81 230 ALA A C 1
ATOM 1817 O O . ALA A 1 230 ? -3.133 -8.555 -25.375 1 91.81 230 ALA A O 1
ATOM 1818 N N . GLN A 1 231 ? -3.07 -6.582 -24.312 1 93.06 231 GLN A N 1
ATOM 1819 C CA . GLN A 1 231 ? -2.014 -6.051 -25.156 1 93.06 231 GLN A CA 1
ATOM 1820 C C . GLN A 1 231 ? -0.638 -6.289 -24.547 1 93.06 231 GLN A C 1
ATOM 1822 O O . GLN A 1 231 ? 0.384 -6.125 -25.219 1 93.06 231 GLN A O 1
ATOM 1827 N N . GLN A 1 232 ? -0.622 -6.633 -23.266 1 94.56 232 GLN A N 1
ATOM 1828 C CA . GLN A 1 232 ? 0.625 -6.891 -22.562 1 94.56 232 GLN A CA 1
ATOM 1829 C C . GLN A 1 232 ? 1.541 -5.672 -22.594 1 94.56 232 GLN A C 1
ATOM 1831 O O . GLN A 1 232 ? 2.725 -5.785 -22.906 1 94.56 232 GLN A O 1
ATOM 1836 N N . LYS A 1 233 ? 1.02 -4.609 -22.344 1 94.5 233 LYS A N 1
ATOM 1837 C CA . LYS A 1 233 ? 1.728 -3.34 -22.219 1 94.5 233 LYS A CA 1
ATOM 1838 C C . LYS A 1 233 ? 0.987 -2.393 -21.266 1 94.5 233 LYS A C 1
ATOM 1840 O O . LYS A 1 233 ? -0.212 -2.555 -21.031 1 94.5 233 LYS A O 1
ATOM 1845 N N . LEU A 1 234 ? 1.727 -1.449 -20.734 1 94.5 234 LEU A N 1
ATOM 1846 C CA . LEU A 1 234 ? 1.08 -0.416 -19.938 1 94.5 234 LEU A CA 1
ATOM 1847 C C . LEU A 1 234 ? 0.203 0.478 -20.797 1 94.5 234 LEU A C 1
ATOM 1849 O O . LEU A 1 234 ? 0.576 0.812 -21.938 1 94.5 234 LEU A O 1
ATOM 1853 N N . SER A 1 235 ? -0.866 0.817 -20.297 1 94.44 235 SER A N 1
ATOM 1854 C CA . SER A 1 235 ? -1.716 1.774 -21 1 94.44 235 SER A CA 1
ATOM 1855 C C . SER A 1 235 ? -1.014 3.117 -21.172 1 94.44 235 SER A C 1
ATOM 1857 O O . SER A 1 235 ? 0.028 3.361 -20.562 1 94.44 235 SER A O 1
ATOM 1859 N N . GLN A 1 236 ? -1.526 3.885 -22.094 1 92.88 236 GLN A N 1
ATOM 1860 C CA . GLN A 1 236 ? -1.054 5.262 -22.141 1 92.88 236 GLN A CA 1
ATOM 1861 C C . GLN A 1 236 ? -1.331 5.996 -20.844 1 92.88 236 GLN A C 1
ATOM 1863 O O . GLN A 1 236 ? -2.307 5.699 -20.141 1 92.88 236 GLN A O 1
ATOM 1868 N N . ALA A 1 237 ? -0.406 6.82 -20.562 1 93.31 237 ALA A N 1
ATOM 1869 C CA . ALA A 1 237 ? -0.604 7.629 -19.359 1 93.31 237 ALA A CA 1
ATOM 1870 C C . ALA A 1 237 ? -1.82 8.539 -19.5 1 93.31 237 ALA A C 1
ATOM 1872 O O . ALA A 1 237 ? -1.961 9.242 -20.516 1 93.31 237 ALA A O 1
ATOM 1873 N N . ILE A 1 238 ? -2.66 8.43 -18.594 1 94.19 238 ILE A N 1
ATOM 1874 C CA . ILE A 1 238 ? -3.787 9.352 -18.531 1 94.19 238 ILE A CA 1
ATOM 1875 C C . ILE A 1 238 ? -3.465 10.5 -17.578 1 94.19 238 ILE A C 1
ATOM 1877 O O . ILE A 1 238 ? -3.346 10.289 -16.375 1 94.19 238 ILE A O 1
ATOM 1881 N N . ASN A 1 239 ? -3.344 11.633 -18.078 1 92.75 239 ASN A N 1
ATOM 1882 C CA . ASN A 1 239 ? -2.99 12.82 -17.312 1 92.75 239 ASN A CA 1
ATOM 1883 C C . ASN A 1 239 ? -4.23 13.609 -16.891 1 92.75 239 ASN A C 1
ATOM 1885 O O . ASN A 1 239 ? -5.223 13.641 -17.625 1 92.75 239 ASN A O 1
ATOM 1889 N N . THR A 1 240 ? -4.109 14.211 -15.828 1 92 240 THR A N 1
ATOM 1890 C CA . THR A 1 240 ? -5.219 14.992 -15.289 1 92 240 THR A CA 1
ATOM 1891 C C . THR A 1 240 ? -5.289 16.359 -15.938 1 92 240 THR A C 1
ATOM 1893 O O . THR A 1 240 ? -4.312 16.828 -16.531 1 92 240 THR A O 1
ATOM 1896 N N . GLN A 1 241 ? -6.453 16.906 -15.844 1 89.69 241 GLN A N 1
ATOM 1897 C CA . GLN A 1 241 ? -6.672 18.328 -16.156 1 89.69 241 GLN A CA 1
ATOM 1898 C C . GLN A 1 241 ? -6.676 19.172 -14.883 1 89.69 241 GLN A C 1
ATOM 1900 O O . GLN A 1 241 ? -6.578 18.625 -13.773 1 89.69 241 GLN A O 1
ATOM 1905 N N . ASN A 1 242 ? -6.68 20.484 -15.125 1 90.19 242 ASN A N 1
ATOM 1906 C CA . ASN A 1 242 ? -6.855 21.359 -13.969 1 90.19 242 ASN A CA 1
ATOM 1907 C C . ASN A 1 242 ? -8.164 21.062 -13.242 1 90.19 242 ASN A C 1
ATOM 1909 O O . ASN A 1 242 ? -9.164 20.703 -13.875 1 90.19 242 ASN A O 1
ATOM 1913 N N . SER A 1 243 ? -8.195 21.109 -12.008 1 89.06 243 SER A N 1
ATOM 1914 C CA . SER A 1 243 ? -9.367 20.844 -11.195 1 89.06 243 SER A CA 1
ATOM 1915 C C . SER A 1 243 ? -10.492 21.844 -11.492 1 89.06 243 SER A C 1
ATOM 1917 O O . SER A 1 243 ? -11.664 21.469 -11.516 1 89.06 243 SER A O 1
ATOM 1919 N N . ARG A 1 244 ? -10.117 23.141 -11.758 1 88.88 244 ARG A N 1
ATOM 1920 C CA . ARG A 1 244 ? -11.047 24.219 -12.07 1 88.88 244 ARG A CA 1
ATOM 1921 C C . ARG A 1 244 ? -12.039 24.438 -10.93 1 88.88 244 ARG A C 1
ATOM 1923 O O . ARG A 1 244 ? -13.25 24.531 -11.164 1 88.88 244 ARG A O 1
ATOM 1930 N N . LEU A 1 245 ? -11.617 24.281 -9.711 1 92.19 245 LEU A N 1
ATOM 1931 C CA . LEU A 1 245 ? -12.391 24.594 -8.516 1 92.19 245 LEU A CA 1
ATOM 1932 C C . LEU A 1 245 ? -12.055 25.984 -8.008 1 92.19 245 LEU A C 1
ATOM 1934 O O . LEU A 1 245 ? -10.891 26.297 -7.734 1 92.19 245 LEU A O 1
ATOM 1938 N N . GLY A 1 246 ? -13.086 26.812 -7.934 1 92.12 246 GLY A N 1
ATOM 1939 C CA . GLY A 1 246 ? -12.883 28.188 -7.523 1 92.12 246 GLY A CA 1
ATOM 1940 C C . GLY A 1 246 ? -12.445 29.094 -8.656 1 92.12 246 GLY A C 1
ATOM 1941 O O . GLY A 1 246 ? -12.469 28.688 -9.828 1 92.12 246 GLY A O 1
ATOM 1942 N N . GLY A 1 247 ? -12.172 30.344 -8.289 1 91.88 247 GLY A N 1
ATOM 1943 C CA . GLY A 1 247 ? -11.789 31.344 -9.281 1 91.88 247 GLY A CA 1
ATOM 1944 C C . GLY A 1 247 ? -10.883 32.406 -8.734 1 91.88 247 GLY A C 1
ATOM 1945 O O . GLY A 1 247 ? -10.859 32.656 -7.52 1 91.88 247 GLY A O 1
ATOM 1946 N N . ASN A 1 248 ? -10.047 32.906 -9.633 1 90.38 248 ASN A N 1
ATOM 1947 C CA . ASN A 1 248 ? -9.125 33.969 -9.305 1 90.38 248 ASN A CA 1
ATOM 1948 C C . ASN A 1 248 ? -8.172 33.562 -8.18 1 90.38 248 ASN A C 1
ATOM 1950 O O . ASN A 1 248 ? -7.496 32.531 -8.273 1 90.38 248 ASN A O 1
ATOM 1954 N N . LYS A 1 249 ? -8.039 34.344 -7.141 1 86.44 249 LYS A N 1
ATOM 1955 C CA . LYS A 1 249 ? -7.02 34.094 -6.129 1 86.44 249 LYS A CA 1
ATOM 1956 C C . LYS A 1 249 ? -7.441 32.969 -5.18 1 86.44 249 LYS A C 1
ATOM 1958 O O . LYS A 1 249 ? -6.652 32.531 -4.348 1 86.44 249 LYS A O 1
ATOM 1963 N N . LEU A 1 250 ? -8.648 32.531 -5.348 1 92.31 250 LEU A N 1
ATOM 1964 C CA . LEU A 1 250 ? -9.125 31.422 -4.52 1 92.31 250 LEU A CA 1
ATOM 1965 C C . LEU A 1 250 ? -9.258 30.141 -5.34 1 92.31 250 LEU A C 1
ATOM 1967 O O . LEU A 1 250 ? -9.852 29.156 -4.875 1 92.31 250 LEU A O 1
ATOM 1971 N N . ALA A 1 251 ? -8.719 30.234 -6.598 1 92.94 251 ALA A N 1
ATOM 1972 C CA . ALA A 1 251 ? -8.688 29.016 -7.418 1 92.94 251 ALA A CA 1
ATOM 1973 C C . ALA A 1 251 ? -7.621 28.047 -6.926 1 92.94 251 ALA A C 1
ATOM 1975 O O . ALA A 1 251 ? -6.457 28.422 -6.773 1 92.94 251 ALA A O 1
ATOM 1976 N N . VAL A 1 252 ? -7.965 26.812 -6.781 1 92.25 252 VAL A N 1
ATOM 1977 C CA . VAL A 1 252 ? -7.059 25.828 -6.195 1 92.25 252 VAL A CA 1
ATOM 1978 C C . VAL A 1 252 ? -5.922 25.531 -7.172 1 92.25 252 VAL A C 1
ATOM 1980 O O . VAL A 1 252 ? -4.859 25.047 -6.766 1 92.25 252 VAL A O 1
ATOM 1983 N N . ASP A 1 253 ? -6.145 25.828 -8.477 1 92.75 253 ASP A N 1
ATOM 1984 C CA . ASP A 1 253 ? -5.148 25.531 -9.508 1 92.75 253 ASP A CA 1
ATOM 1985 C C . ASP A 1 253 ? -4.113 26.656 -9.594 1 92.75 253 ASP A C 1
ATOM 1987 O O . ASP A 1 253 ? -3.088 26.516 -10.266 1 92.75 253 ASP A O 1
ATOM 1991 N N . ASN A 1 254 ? -4.289 27.766 -8.906 1 89.81 254 ASN A N 1
ATOM 1992 C CA . ASN A 1 254 ? -3.445 28.953 -9.062 1 89.81 254 ASN A CA 1
ATOM 1993 C C . ASN A 1 254 ? -2.238 28.906 -8.133 1 89.81 254 ASN A C 1
ATOM 1995 O O . ASN A 1 254 ? -1.452 29.844 -8.086 1 89.81 254 ASN A O 1
ATOM 1999 N N . ILE A 1 255 ? -2.066 27.922 -7.426 1 90.5 255 ILE A N 1
ATOM 2000 C CA . ILE A 1 255 ? -0.912 27.781 -6.543 1 90.5 255 ILE A CA 1
ATOM 2001 C C . ILE A 1 255 ? 0.188 27 -7.246 1 90.5 255 ILE A C 1
ATOM 2003 O O . ILE A 1 255 ? -0.06 25.906 -7.762 1 90.5 255 ILE A O 1
ATOM 2007 N N . THR A 1 256 ? 1.338 27.547 -7.285 1 90.56 256 THR A N 1
ATOM 2008 C CA . THR A 1 256 ? 2.463 26.906 -7.949 1 90.56 256 THR A CA 1
ATOM 2009 C C . THR A 1 256 ? 2.953 25.703 -7.141 1 90.56 256 THR A C 1
ATOM 2011 O O . THR A 1 256 ? 3.154 25.812 -5.926 1 90.56 256 THR A O 1
ATOM 2014 N N . ALA A 1 257 ? 3.145 24.641 -7.836 1 90.62 257 ALA A N 1
ATOM 2015 C CA . ALA A 1 257 ? 3.672 23.438 -7.184 1 90.62 257 ALA A CA 1
ATOM 2016 C C . ALA A 1 257 ? 5.137 23.625 -6.797 1 90.62 257 ALA A C 1
ATOM 2018 O O . ALA A 1 257 ? 5.855 24.406 -7.43 1 90.62 257 ALA A O 1
ATOM 2019 N N . LEU A 1 258 ? 5.547 22.922 -5.832 1 90.75 258 LEU A N 1
ATOM 2020 C CA . LEU A 1 258 ? 6.91 23.047 -5.328 1 90.75 258 LEU A CA 1
ATOM 2021 C C . LEU A 1 258 ? 7.91 22.484 -6.34 1 90.75 258 LEU A C 1
ATOM 2023 O O . LEU A 1 258 ? 9.047 22.953 -6.41 1 90.75 258 LEU A O 1
ATOM 2027 N N . THR A 1 259 ? 7.473 21.422 -7.043 1 90.44 259 THR A N 1
ATOM 2028 C CA . THR A 1 259 ? 8.32 20.812 -8.062 1 90.44 259 THR A CA 1
ATOM 2029 C C . THR A 1 259 ? 7.539 20.594 -9.359 1 90.44 259 THR A C 1
ATOM 2031 O O . THR A 1 259 ? 6.309 20.688 -9.367 1 90.44 259 THR A O 1
ATOM 2034 N N . ASP A 1 260 ? 8.312 20.312 -10.414 1 87.94 260 ASP A N 1
ATOM 2035 C CA . ASP A 1 260 ? 7.688 20.047 -11.703 1 87.94 260 ASP A CA 1
ATOM 2036 C C . ASP A 1 260 ? 7.535 18.547 -11.938 1 87.94 260 ASP A C 1
ATOM 2038 O O . ASP A 1 260 ? 7.297 18.109 -13.07 1 87.94 260 ASP A O 1
ATOM 2042 N N . LYS A 1 261 ? 7.57 17.875 -10.906 1 87.06 261 LYS A N 1
ATOM 2043 C CA . LYS A 1 261 ? 7.527 16.422 -11.047 1 87.06 261 LYS A CA 1
ATOM 2044 C C . LYS A 1 261 ? 6.09 15.93 -11.156 1 87.06 261 LYS A C 1
ATOM 2046 O O . LYS A 1 261 ? 5.188 16.469 -10.508 1 87.06 261 LYS A O 1
ATOM 2051 N N . ASN A 1 262 ? 5.934 14.922 -11.953 1 89.75 262 ASN A N 1
ATOM 2052 C CA . ASN A 1 262 ? 4.66 14.234 -12.109 1 89.75 262 ASN A CA 1
ATOM 2053 C C . ASN A 1 262 ? 4.512 13.094 -11.102 1 89.75 262 ASN A C 1
ATOM 2055 O O . ASN A 1 262 ? 5.445 12.328 -10.883 1 89.75 262 ASN A O 1
ATOM 2059 N N . TRP A 1 263 ? 3.377 13.164 -10.422 1 91.88 263 TRP A N 1
ATOM 2060 C CA . TRP A 1 263 ? 3.078 12.023 -9.562 1 91.88 263 TRP A CA 1
ATOM 2061 C C . TRP A 1 263 ? 2.43 10.898 -10.367 1 91.88 263 TRP A C 1
ATOM 2063 O O . TRP A 1 263 ? 1.383 11.086 -10.984 1 91.88 263 TRP A O 1
ATOM 2073 N N . GLN A 1 264 ? 2.986 9.727 -10.32 1 92.56 264 GLN A N 1
ATOM 2074 C CA . GLN A 1 264 ? 2.564 8.656 -11.211 1 92.56 264 GLN A CA 1
ATOM 2075 C C . GLN A 1 264 ? 2.041 7.461 -10.422 1 92.56 264 GLN A C 1
ATOM 2077 O O . GLN A 1 264 ? 2.721 6.957 -9.523 1 92.56 264 GLN A O 1
ATOM 2082 N N . TRP A 1 265 ? 0.827 7.102 -10.758 1 92.5 265 TRP A N 1
ATOM 2083 C CA . TRP A 1 265 ? 0.266 5.84 -10.289 1 92.5 265 TRP A CA 1
ATOM 2084 C C . TRP A 1 265 ? 0.226 4.809 -11.414 1 92.5 265 TRP A C 1
ATOM 2086 O O . TRP A 1 265 ? -0.359 5.059 -12.477 1 92.5 265 TRP A O 1
ATOM 2096 N N . VAL A 1 266 ? 0.86 3.695 -11.211 1 94.44 266 VAL A N 1
ATOM 2097 C CA . VAL A 1 266 ? 0.875 2.621 -12.195 1 94.44 266 VAL A CA 1
ATOM 2098 C C . VAL A 1 266 ? 0.359 1.33 -11.562 1 94.44 266 VAL A C 1
ATOM 2100 O O . VAL A 1 266 ? 0.937 0.833 -10.594 1 94.44 266 VAL A O 1
ATOM 2103 N N . TYR A 1 267 ? -0.686 0.803 -12.141 1 94.19 267 TYR A N 1
ATOM 2104 C CA . TYR A 1 267 ? -1.338 -0.346 -11.516 1 94.19 267 TYR A CA 1
ATOM 2105 C C . TYR A 1 267 ? -1.059 -1.62 -12.305 1 94.19 267 TYR A C 1
ATOM 2107 O O . TYR A 1 267 ? -0.998 -1.595 -13.539 1 94.19 267 TYR A O 1
ATOM 2115 N N . SER A 1 268 ? -1.012 -2.721 -11.531 1 95.19 268 SER A N 1
ATOM 2116 C CA . SER A 1 268 ? -0.779 -4.039 -12.117 1 95.19 268 SER A CA 1
ATOM 2117 C C . SER A 1 268 ? -2.076 -4.652 -12.625 1 95.19 268 SER A C 1
ATOM 2119 O O . SER A 1 268 ? -2.064 -5.727 -13.227 1 95.19 268 SER A O 1
ATOM 2121 N N . TYR A 1 269 ? -3.195 -4.027 -12.43 1 92.94 269 TYR A N 1
ATOM 2122 C CA . TYR A 1 269 ? -4.477 -4.527 -12.922 1 92.94 269 TYR A CA 1
ATOM 2123 C C . TYR A 1 269 ? -5.059 -3.598 -13.977 1 92.94 269 TYR A C 1
ATOM 2125 O O . TYR A 1 269 ? -4.652 -2.438 -14.086 1 92.94 269 TYR A O 1
ATOM 2133 N N . PRO A 1 270 ? -5.906 -4.098 -14.742 1 92.88 270 PRO A N 1
ATOM 2134 C CA . PRO A 1 270 ? -6.453 -3.295 -15.844 1 92.88 270 PRO A CA 1
ATOM 2135 C C . PRO A 1 270 ? -7.465 -2.254 -15.359 1 92.88 270 PRO A C 1
ATOM 2137 O O . PRO A 1 270 ? -8.211 -2.506 -14.414 1 92.88 270 PRO A O 1
ATOM 2140 N N . LEU A 1 271 ? -7.387 -1.124 -15.969 1 91.88 271 LEU A N 1
ATOM 2141 C CA . LEU A 1 271 ? -8.352 -0.038 -15.82 1 91.88 271 LEU A CA 1
ATOM 2142 C C . LEU A 1 271 ? -8.766 0.509 -17.188 1 91.88 271 LEU A C 1
ATOM 2144 O O . LEU A 1 271 ? -7.918 0.769 -18.031 1 91.88 271 LEU A O 1
ATOM 2148 N N . ASP A 1 272 ? -10.062 0.562 -17.359 1 90 272 ASP A N 1
ATOM 2149 C CA . ASP A 1 272 ? -10.445 1.211 -18.609 1 90 272 ASP A CA 1
ATOM 2150 C C . ASP A 1 272 ? -10.102 2.697 -18.594 1 90 272 ASP A C 1
ATOM 2152 O O . ASP A 1 272 ? -9.859 3.268 -17.516 1 90 272 ASP A O 1
ATOM 2156 N N . ASN A 1 273 ? -10.07 3.287 -19.703 1 91.5 273 ASN A N 1
ATOM 2157 C CA . ASN A 1 273 ? -9.609 4.664 -19.859 1 91.5 273 ASN A CA 1
ATOM 2158 C C . ASN A 1 273 ? -10.469 5.637 -19.062 1 91.5 273 ASN A C 1
ATOM 2160 O O . ASN A 1 273 ? -9.953 6.559 -18.438 1 91.5 273 ASN A O 1
ATOM 2164 N N . GLU A 1 274 ? -11.766 5.398 -19.047 1 92.31 274 GLU A N 1
ATOM 2165 C CA . GLU A 1 274 ? -12.656 6.301 -18.328 1 92.31 274 GLU A CA 1
ATOM 2166 C C . GLU A 1 274 ? -12.453 6.191 -16.828 1 92.31 274 GLU A C 1
ATOM 2168 O O . GLU A 1 274 ? -12.414 7.203 -16.125 1 92.31 274 GLU A O 1
ATOM 2173 N N . GLN A 1 275 ? -12.352 4.98 -16.375 1 93.06 275 GLN A N 1
ATOM 2174 C CA . GLN A 1 275 ? -12.086 4.77 -14.961 1 93.06 275 GLN A CA 1
ATOM 2175 C C . GLN A 1 275 ? -10.758 5.402 -14.547 1 93.06 275 GLN A C 1
ATOM 2177 O O . GLN A 1 275 ? -10.664 6.043 -13.5 1 93.06 275 GLN A O 1
ATOM 2182 N N . ALA A 1 276 ? -9.742 5.184 -15.383 1 95 276 ALA A N 1
ATOM 2183 C CA . ALA A 1 276 ? -8.422 5.754 -15.109 1 95 276 ALA A CA 1
ATOM 2184 C C . ALA A 1 276 ? -8.484 7.277 -15.078 1 95 276 ALA A C 1
ATOM 2186 O O . ALA A 1 276 ? -7.832 7.91 -14.234 1 95 276 ALA A O 1
ATOM 2187 N N . LYS A 1 277 ? -9.227 7.832 -15.969 1 94.31 277 LYS A N 1
ATOM 2188 C CA . LYS A 1 277 ? -9.383 9.281 -16.031 1 94.31 277 LYS A CA 1
ATOM 2189 C C . LYS A 1 277 ? -10.031 9.82 -14.75 1 94.31 277 LYS A C 1
ATOM 2191 O O . LYS A 1 277 ? -9.539 10.789 -14.164 1 94.31 277 LYS A O 1
ATOM 2196 N N . HIS A 1 278 ? -11.109 9.195 -14.328 1 93.88 278 HIS A N 1
ATOM 2197 C CA . HIS A 1 278 ? -11.797 9.641 -13.117 1 93.88 278 HIS A CA 1
ATOM 2198 C C . HIS A 1 278 ? -10.93 9.438 -11.883 1 93.88 278 HIS A C 1
ATOM 2200 O O . HIS A 1 278 ? -10.938 10.273 -10.977 1 93.88 278 HIS A O 1
ATOM 2206 N N . LEU A 1 279 ? -10.281 8.312 -11.883 1 94.19 279 LEU A N 1
ATOM 2207 C CA . LEU A 1 279 ? -9.391 8.047 -10.758 1 94.19 279 LEU A CA 1
ATOM 2208 C C . LEU A 1 279 ? -8.289 9.094 -10.68 1 94.19 279 LEU A C 1
ATOM 2210 O O . LEU A 1 279 ? -8.047 9.664 -9.609 1 94.19 279 LEU A O 1
ATOM 2214 N N . ALA A 1 280 ? -7.613 9.391 -11.781 1 94.88 280 ALA A N 1
ATOM 2215 C CA . ALA A 1 280 ? -6.559 10.398 -11.828 1 94.88 280 ALA A CA 1
ATOM 2216 C C . ALA A 1 280 ? -7.082 11.758 -11.383 1 94.88 280 ALA A C 1
ATOM 2218 O O . ALA A 1 280 ? -6.469 12.422 -10.547 1 94.88 280 ALA A O 1
ATOM 2219 N N . GLN A 1 281 ? -8.203 12.141 -11.922 1 94.12 281 GLN A N 1
ATOM 2220 C CA . GLN A 1 281 ? -8.789 13.43 -11.586 1 94.12 281 GLN A CA 1
ATOM 2221 C C . GLN A 1 281 ? -9.195 13.484 -10.117 1 94.12 281 GLN A C 1
ATOM 2223 O O . GLN A 1 281 ? -9.055 14.523 -9.469 1 94.12 281 GLN A O 1
ATOM 2228 N N . GLY A 1 282 ? -9.781 12.375 -9.656 1 93.19 282 GLY A N 1
ATOM 2229 C CA . GLY A 1 282 ? -10.125 12.312 -8.25 1 93.19 282 GLY A CA 1
ATOM 2230 C C . GLY A 1 282 ? -8.938 12.516 -7.332 1 93.19 282 GLY A C 1
ATOM 2231 O O . GLY A 1 282 ? -9.023 13.25 -6.348 1 93.19 282 GLY A O 1
ATOM 2232 N N . ILE A 1 283 ? -7.852 11.914 -7.68 1 92.81 283 ILE A N 1
ATOM 2233 C CA . ILE A 1 283 ? -6.625 12.062 -6.898 1 92.81 283 ILE A CA 1
ATOM 2234 C C . ILE A 1 283 ? -6.16 13.516 -6.945 1 92.81 283 ILE A C 1
ATOM 2236 O O . ILE A 1 283 ? -5.879 14.117 -5.902 1 92.81 283 ILE A O 1
ATOM 2240 N N . MET A 1 284 ? -6.109 14.102 -8.086 1 92.81 284 MET A N 1
ATOM 2241 C CA . MET A 1 284 ? -5.648 15.477 -8.266 1 92.81 284 MET A CA 1
ATOM 2242 C C . MET A 1 284 ? -6.535 16.453 -7.496 1 92.81 284 MET A C 1
ATOM 2244 O O . MET A 1 284 ? -6.035 17.312 -6.762 1 92.81 284 MET A O 1
ATOM 2248 N N . ASP A 1 285 ? -7.859 16.25 -7.656 1 92.19 285 ASP A N 1
ATOM 2249 C CA . ASP A 1 285 ? -8.797 17.156 -7.008 1 92.19 285 ASP A CA 1
ATOM 2250 C C . ASP A 1 285 ? -8.695 17.062 -5.484 1 92.19 285 ASP A C 1
ATOM 2252 O O . ASP A 1 285 ? -8.805 18.078 -4.785 1 92.19 285 ASP A O 1
ATOM 2256 N N . ASN A 1 286 ? -8.508 15.938 -5.016 1 90.88 286 ASN A N 1
ATOM 2257 C CA . ASN A 1 286 ? -8.352 15.742 -3.576 1 90.88 286 ASN A CA 1
ATOM 2258 C C . ASN A 1 286 ? -7.09 16.422 -3.051 1 90.88 286 ASN A C 1
ATOM 2260 O O . ASN A 1 286 ? -7.121 17.078 -2.008 1 90.88 286 ASN A O 1
ATOM 2264 N N . LEU A 1 287 ? -6.066 16.312 -3.768 1 90.19 287 LEU A N 1
ATOM 2265 C CA . LEU A 1 287 ? -4.797 16.891 -3.338 1 90.19 287 LEU A CA 1
ATOM 2266 C C . LEU A 1 287 ? -4.82 18.406 -3.451 1 90.19 287 LEU A C 1
ATOM 2268 O O . LEU A 1 287 ? -4.363 19.109 -2.545 1 90.19 287 LEU A O 1
ATOM 2272 N N . ARG A 1 288 ? -5.398 18.922 -4.422 1 91.12 288 ARG A N 1
ATOM 2273 C CA . ARG A 1 288 ? -5.375 20.359 -4.676 1 91.12 288 ARG A CA 1
ATOM 2274 C C . ARG A 1 288 ? -6.422 21.078 -3.828 1 91.12 288 ARG A C 1
ATOM 2276 O O . ARG A 1 288 ? -6.363 22.312 -3.67 1 91.12 288 ARG A O 1
ATOM 2283 N N . SER A 1 289 ? -7.406 20.312 -3.369 1 89.81 289 SER A N 1
ATOM 2284 C CA . SER A 1 289 ? -8.445 20.938 -2.561 1 89.81 289 SER A CA 1
ATOM 2285 C C . SER A 1 289 ? -7.867 21.562 -1.298 1 89.81 289 SER A C 1
ATOM 2287 O O . SER A 1 289 ? -8.516 22.391 -0.652 1 89.81 289 SER A O 1
ATOM 2289 N N . HIS A 1 290 ? -6.695 21.234 -0.999 1 89.81 290 HIS A N 1
ATOM 2290 C CA . HIS A 1 290 ? -6.035 21.75 0.196 1 89.81 290 HIS A CA 1
ATOM 2291 C C . HIS A 1 290 ? -5.203 22.984 -0.125 1 89.81 290 HIS A C 1
ATOM 2293 O O . HIS A 1 290 ? -4.738 23.672 0.782 1 89.81 290 HIS A O 1
ATOM 2299 N N . ASN A 1 291 ? -5.031 23.328 -1.37 1 94.44 291 ASN A N 1
ATOM 2300 C CA . ASN A 1 291 ? -4.207 24.469 -1.778 1 94.44 291 ASN A CA 1
ATOM 2301 C C . ASN A 1 291 ? -4.73 25.781 -1.207 1 94.44 291 ASN A C 1
ATOM 2303 O O . ASN A 1 291 ? -3.951 26.656 -0.849 1 94.44 291 ASN A O 1
ATOM 2307 N N . ILE A 1 292 ? -6.027 25.875 -1.181 1 94.75 292 ILE A N 1
ATOM 2308 C CA . ILE A 1 292 ? -6.695 27.047 -0.603 1 94.75 292 ILE A CA 1
ATOM 2309 C C . ILE A 1 292 ? -7.66 26.594 0.492 1 94.75 292 ILE A C 1
ATOM 2311 O O . ILE A 1 292 ? -8.602 25.844 0.227 1 94.75 292 ILE A O 1
ATOM 2315 N N . SER A 1 293 ? -7.371 26.938 1.68 1 94.81 293 SER A N 1
ATOM 2316 C CA . SER A 1 293 ? -8.242 26.594 2.801 1 94.81 293 SER A CA 1
ATOM 2317 C C . SER A 1 293 ? -8.43 27.781 3.738 1 94.81 293 SER A C 1
ATOM 2319 O O . SER A 1 293 ? -7.676 28.75 3.682 1 94.81 293 SER A O 1
ATOM 2321 N N . GLY A 1 294 ? -9.484 27.656 4.504 1 95.19 294 GLY A N 1
ATOM 2322 C CA . GLY A 1 294 ? -9.75 28.734 5.438 1 95.19 294 GLY A CA 1
ATOM 2323 C C . GLY A 1 294 ? -11.164 28.703 5.996 1 95.19 294 GLY A C 1
ATOM 2324 O O . GLY A 1 294 ? -11.922 27.766 5.742 1 95.19 294 GLY A O 1
ATOM 2325 N N . SER A 1 295 ? -11.422 29.703 6.836 1 96.56 295 SER A N 1
ATOM 2326 C CA . SER A 1 295 ? -12.742 29.828 7.445 1 96.56 295 SER A CA 1
ATOM 2327 C C . SER A 1 295 ? -13.148 31.297 7.57 1 96.56 295 SER A C 1
ATOM 2329 O O . SER A 1 295 ? -12.297 32.156 7.73 1 96.56 295 SER A O 1
ATOM 2331 N N . PHE A 1 296 ? -14.406 31.562 7.418 1 95.38 296 PHE A N 1
ATOM 2332 C CA . PHE A 1 296 ? -15.031 32.875 7.559 1 95.38 296 PHE A CA 1
ATOM 2333 C C . PHE A 1 296 ? -16.172 32.812 8.57 1 95.38 296 PHE A C 1
ATOM 2335 O O . PHE A 1 296 ? -17.141 32.062 8.383 1 95.38 296 PHE A O 1
ATOM 2342 N N . GLU A 1 297 ? -16.031 33.469 9.57 1 95.12 297 GLU A N 1
ATOM 2343 C CA . GLU A 1 297 ? -17.109 33.594 10.547 1 95.12 297 GLU A CA 1
ATOM 2344 C C . GLU A 1 297 ? -17.953 34.844 10.305 1 95.12 297 GLU A C 1
ATOM 2346 O O . GLU A 1 297 ? -17.453 35.969 10.414 1 95.12 297 GLU A O 1
ATOM 2351 N N . ILE A 1 298 ? -19.188 34.688 10.031 1 93.81 298 ILE A N 1
ATOM 2352 C CA . ILE A 1 298 ? -20.078 35.781 9.648 1 93.81 298 ILE A CA 1
ATOM 2353 C C . ILE A 1 298 ? -21.328 35.781 10.531 1 93.81 298 ILE A C 1
ATOM 2355 O O . ILE A 1 298 ? -21.469 34.906 11.391 1 93.81 298 ILE A O 1
ATOM 2359 N N . GLU A 1 299 ? -22.125 36.781 10.289 1 92.06 299 GLU A N 1
ATOM 2360 C CA . GLU A 1 299 ? -23.391 36.812 11.016 1 92.06 299 GLU A CA 1
ATOM 2361 C C . GLU A 1 299 ? -24.25 35.594 10.688 1 92.06 299 GLU A C 1
ATOM 2363 O O . GLU A 1 299 ? -24.297 35.125 9.539 1 92.06 299 GLU A O 1
ATOM 2368 N N . GLY A 1 300 ? -24.891 35.094 11.703 1 92.25 300 GLY A N 1
ATOM 2369 C CA . GLY A 1 300 ? -25.672 33.844 11.562 1 92.25 300 GLY A CA 1
ATOM 2370 C C . GLY A 1 300 ? -26.734 33.938 10.484 1 92.25 300 GLY A C 1
ATOM 2371 O O . GLY A 1 300 ? -27.484 34.938 10.422 1 92.25 300 GLY A O 1
ATOM 2372 N N . ASN A 1 301 ? -26.734 32.969 9.609 1 92 301 ASN A N 1
ATOM 2373 C CA . ASN A 1 301 ? -27.719 32.812 8.539 1 92 301 ASN A CA 1
ATOM 2374 C C . ASN A 1 301 ? -27.844 31.375 8.07 1 92 301 ASN A C 1
ATOM 2376 O O . ASN A 1 301 ? -26.859 30.625 8.078 1 92 301 ASN A O 1
ATOM 2380 N N . HIS A 1 302 ? -28.984 30.906 7.68 1 90.44 302 HIS A N 1
ATOM 2381 C CA . HIS A 1 302 ? -29.219 29.516 7.316 1 90.44 302 HIS A CA 1
ATOM 2382 C C . HIS A 1 302 ? -29.125 29.328 5.805 1 90.44 302 HIS A C 1
ATOM 2384 O O . HIS A 1 302 ? -29.281 28.203 5.312 1 90.44 302 HIS A O 1
ATOM 2390 N N . ARG A 1 303 ? -28.781 30.25 5.027 1 91.56 303 ARG A N 1
ATOM 2391 C CA . ARG A 1 303 ? -28.906 30.203 3.574 1 91.56 303 ARG A CA 1
ATOM 2392 C C . ARG A 1 303 ? -27.703 29.484 2.953 1 91.56 303 ARG A C 1
ATOM 2394 O O . ARG A 1 303 ? -27.75 29.125 1.776 1 91.56 303 ARG A O 1
ATOM 2401 N N . TYR A 1 304 ? -26.656 29.328 3.705 1 94.81 304 TYR A N 1
ATOM 2402 C CA . TYR A 1 304 ? -25.438 28.734 3.158 1 94.81 304 TYR A CA 1
ATOM 2403 C C . TYR A 1 304 ? -25.484 27.219 3.207 1 94.81 304 TYR A C 1
ATOM 2405 O O . TYR A 1 304 ? -25.984 26.641 4.176 1 94.81 304 TYR A O 1
ATOM 2413 N N . GLN A 1 305 ? -24.984 26.594 2.199 1 94.75 305 GLN A N 1
ATOM 2414 C CA . GLN A 1 305 ? -24.891 25.141 2.141 1 94.75 305 GLN A CA 1
ATOM 2415 C C . GLN A 1 305 ? -23.531 24.703 1.627 1 94.75 305 GLN A C 1
ATOM 2417 O O . GLN A 1 305 ? -22.906 25.391 0.809 1 94.75 305 GLN A O 1
ATOM 2422 N N . PRO A 1 306 ? -23.078 23.562 2.211 1 96.31 306 PRO A N 1
ATOM 2423 C CA . PRO A 1 306 ? -21.891 23.016 1.555 1 96.31 306 PRO A CA 1
ATOM 2424 C C . PRO A 1 306 ? -22.078 22.812 0.054 1 96.31 306 PRO A C 1
ATOM 2426 O O . PRO A 1 306 ? -23.125 22.312 -0.375 1 96.31 306 PRO A O 1
ATOM 2429 N N . GLY A 1 307 ? -21.109 23.203 -0.718 1 96.25 307 GLY A N 1
ATOM 2430 C CA . GLY A 1 307 ? -21.219 23.109 -2.164 1 96.25 307 GLY A CA 1
ATOM 2431 C C . GLY A 1 307 ? -21.484 24.453 -2.828 1 96.25 307 GLY A C 1
ATOM 2432 O O . GLY A 1 307 ? -21.25 24.609 -4.023 1 96.25 307 GLY A O 1
ATOM 2433 N N . ASP A 1 308 ? -22 25.406 -2.064 1 96.94 308 ASP A N 1
ATOM 2434 C CA . ASP A 1 308 ? -22.156 26.766 -2.584 1 96.94 308 ASP A CA 1
ATOM 2435 C C . ASP A 1 308 ? -20.812 27.422 -2.84 1 96.94 308 ASP A C 1
ATOM 2437 O O . ASP A 1 308 ? -19.766 26.828 -2.551 1 96.94 308 ASP A O 1
ATOM 2441 N N . VAL A 1 309 ? -20.906 28.625 -3.477 1 97.19 309 VAL A N 1
ATOM 2442 C CA . VAL A 1 309 ? -19.688 29.359 -3.805 1 97.19 309 VAL A CA 1
ATOM 2443 C C . VAL A 1 309 ? -19.625 30.641 -2.969 1 97.19 309 VAL A C 1
ATOM 2445 O O . VAL A 1 309 ? -20.609 31.359 -2.84 1 97.19 309 VAL A O 1
ATOM 2448 N N . LEU A 1 310 ? -18.531 30.844 -2.312 1 96.12 310 LEU A N 1
ATOM 2449 C CA . LEU A 1 310 ? -18.25 32.094 -1.622 1 96.12 310 LEU A CA 1
ATOM 2450 C C . LEU A 1 310 ? -17.422 33.031 -2.5 1 96.12 310 LEU A C 1
ATOM 2452 O O . LEU A 1 310 ? -16.344 32.656 -2.961 1 96.12 310 LEU A O 1
ATOM 2456 N N . ALA A 1 311 ? -17.891 34.219 -2.771 1 95.06 311 ALA A N 1
ATOM 2457 C CA . ALA A 1 311 ? -17.172 35.219 -3.553 1 95.06 311 ALA A CA 1
ATOM 2458 C C . ALA A 1 311 ? -16.672 36.344 -2.664 1 95.06 311 ALA A C 1
ATOM 2460 O O . ALA A 1 311 ? -17.453 36.938 -1.918 1 95.06 311 ALA A O 1
ATOM 2461 N N . LEU A 1 312 ? -15.414 36.562 -2.697 1 92.75 312 LEU A N 1
ATOM 2462 C CA . LEU A 1 312 ? -14.82 37.688 -2.014 1 92.75 312 LEU A CA 1
ATOM 2463 C C . LEU A 1 312 ? -14.633 38.875 -2.973 1 92.75 312 LEU A C 1
ATOM 2465 O O . LEU A 1 312 ? -13.984 38.719 -4.012 1 92.75 312 LEU A O 1
ATOM 2469 N N . ASN A 1 313 ? -15.203 39.969 -2.621 1 89.56 313 ASN A N 1
ATOM 2470 C CA . ASN A 1 313 ? -15.109 41.188 -3.445 1 89.56 313 ASN A CA 1
ATOM 2471 C C . ASN A 1 313 ? -14.633 42.375 -2.637 1 89.56 313 ASN A C 1
ATOM 2473 O O . ASN A 1 313 ? -15.195 42.688 -1.584 1 89.56 313 ASN A O 1
ATOM 2477 N N . GLY A 1 314 ? -13.562 43 -3.119 1 85.62 314 GLY A N 1
ATOM 2478 C CA . GLY A 1 314 ? -13.078 44.219 -2.49 1 85.62 314 GLY A CA 1
ATOM 2479 C C . GLY A 1 314 ? -11.992 43.969 -1.463 1 85.62 314 GLY A C 1
ATOM 2480 O O . GLY A 1 314 ? -11.625 44.875 -0.704 1 85.62 314 GLY A O 1
ATOM 2481 N N . PHE A 1 315 ? -11.547 42.844 -1.318 1 85 315 PHE A N 1
ATOM 2482 C CA . PHE A 1 315 ? -10.516 42.531 -0.343 1 85 315 PHE A CA 1
ATOM 2483 C C . PHE A 1 315 ? -9.125 42.719 -0.943 1 85 315 PHE A C 1
ATOM 2485 O O . PHE A 1 315 ? -8.117 42.406 -0.299 1 85 315 PHE A O 1
ATOM 2492 N N . GLY A 1 316 ? -9.094 43.219 -2.189 1 84 316 GLY A N 1
ATOM 2493 C CA . GLY A 1 316 ? -7.816 43.469 -2.84 1 84 316 GLY A CA 1
ATOM 2494 C C . GLY A 1 316 ? -7.426 42.406 -3.844 1 84 316 GLY A C 1
ATOM 2495 O O . GLY A 1 316 ? -8.016 41.312 -3.863 1 84 316 GLY A O 1
ATOM 2496 N N . GLN A 1 317 ? -6.402 42.594 -4.598 1 82.19 317 GLN A N 1
ATOM 2497 C CA . GLN A 1 317 ? -5.977 41.75 -5.699 1 82.19 317 GLN A CA 1
ATOM 2498 C C . GLN A 1 317 ? -5.379 40.438 -5.184 1 82.19 317 GLN A C 1
ATOM 2500 O O . GLN A 1 317 ? -5.309 39.438 -5.914 1 82.19 317 GLN A O 1
ATOM 2505 N N . GLY A 1 318 ? -5.02 40.5 -4.004 1 83.69 318 GLY A N 1
ATOM 2506 C CA . GLY A 1 318 ? -4.387 39.312 -3.459 1 83.69 318 GLY A CA 1
ATOM 2507 C C . GLY A 1 318 ? -5.375 38.344 -2.834 1 83.69 318 GLY A C 1
ATOM 2508 O O . GLY A 1 318 ? -5.016 37.219 -2.496 1 83.69 318 GLY A O 1
ATOM 2509 N N . MET A 1 319 ? -6.645 38.688 -2.744 1 86.81 319 MET A N 1
ATOM 2510 C CA . MET A 1 319 ? -7.582 37.844 -1.995 1 86.81 319 MET A CA 1
ATOM 2511 C C . MET A 1 319 ? -8.875 37.625 -2.781 1 86.81 319 MET A C 1
ATOM 2513 O O . MET A 1 319 ? -9.57 36.625 -2.58 1 86.81 319 MET A O 1
ATOM 2517 N N . ASP A 1 320 ? -9.195 38.5 -3.648 1 90.06 320 ASP A N 1
ATOM 2518 C CA . ASP A 1 320 ? -10.469 38.469 -4.363 1 90.06 320 ASP A CA 1
ATOM 2519 C C . ASP A 1 320 ? -10.57 37.188 -5.215 1 90.06 320 ASP A C 1
ATOM 2521 O O . ASP A 1 320 ? -9.602 36.781 -5.863 1 90.06 320 ASP A O 1
ATOM 2525 N N . GLY A 1 321 ? -11.711 36.625 -5.137 1 93.69 321 GLY A N 1
ATOM 2526 C CA . GLY A 1 321 ? -11.953 35.406 -5.887 1 93.69 321 GLY A CA 1
ATOM 2527 C C . GLY A 1 321 ? -13.141 34.625 -5.375 1 93.69 321 GLY A C 1
ATOM 2528 O O . GLY A 1 321 ? -13.977 35.156 -4.641 1 93.69 321 GLY A O 1
ATOM 2529 N N . GLN A 1 322 ? -13.297 33.469 -5.918 1 95.5 322 GLN A N 1
ATOM 2530 C CA . GLN A 1 322 ? -14.398 32.562 -5.559 1 95.5 322 GLN A CA 1
ATOM 2531 C C . GLN A 1 322 ? -13.883 31.219 -5.09 1 95.5 322 GLN A C 1
ATOM 2533 O O . GLN A 1 322 ? -12.922 30.672 -5.652 1 95.5 322 GLN A O 1
ATOM 2538 N N . GLY A 1 323 ? -14.406 30.766 -4.012 1 95.88 323 GLY A N 1
ATOM 2539 C CA . GLY A 1 323 ? -14.086 29.453 -3.5 1 95.88 323 GLY A CA 1
ATOM 2540 C C . GLY A 1 323 ? -15.312 28.625 -3.168 1 95.88 323 GLY A C 1
ATOM 2541 O O . GLY A 1 323 ? -16.359 29.172 -2.822 1 95.88 323 GLY A O 1
ATOM 2542 N N . ILE A 1 324 ? -15.203 27.328 -3.271 1 96.25 324 ILE A N 1
ATOM 2543 C CA . ILE A 1 324 ? -16.297 26.422 -2.928 1 96.25 324 ILE A CA 1
ATOM 2544 C C . ILE A 1 324 ? -16.406 26.297 -1.41 1 96.25 324 ILE A C 1
ATOM 2546 O O . ILE A 1 324 ? -15.406 26.047 -0.735 1 96.25 324 ILE A O 1
ATOM 2550 N N . ILE A 1 325 ? -17.594 26.484 -0.878 1 97.31 325 ILE A N 1
ATOM 2551 C CA . ILE A 1 325 ? -17.828 26.25 0.543 1 97.31 325 ILE A CA 1
ATOM 2552 C C . ILE A 1 325 ? -17.844 24.734 0.819 1 97.31 325 ILE A C 1
ATOM 2554 O O . ILE A 1 325 ? -18.781 24.047 0.422 1 97.31 325 ILE A O 1
ATOM 2558 N N . THR A 1 326 ? -16.875 24.25 1.501 1 96.88 326 THR A N 1
ATOM 2559 C CA . THR A 1 326 ? -16.781 22.812 1.749 1 96.88 326 THR A CA 1
ATOM 2560 C C . THR A 1 326 ? -17.438 22.453 3.082 1 96.88 326 THR A C 1
ATOM 2562 O O . THR A 1 326 ? -17.734 21.281 3.336 1 96.88 326 THR A O 1
ATOM 2565 N N . GLY A 1 327 ? -17.594 23.422 3.945 1 97.44 327 GLY A N 1
ATOM 2566 C CA . GLY A 1 327 ? -18.219 23.188 5.238 1 97.44 327 GLY A CA 1
ATOM 2567 C C . GLY A 1 327 ? -19.031 24.359 5.738 1 97.44 327 GLY A C 1
ATOM 2568 O O . GLY A 1 327 ? -18.703 25.516 5.449 1 97.44 327 GLY A O 1
ATOM 2569 N N . VAL A 1 328 ? -20.062 24.125 6.469 1 97.75 328 VAL A N 1
ATOM 2570 C CA . VAL A 1 328 ? -20.891 25.141 7.117 1 97.75 328 VAL A CA 1
ATOM 2571 C C . VAL A 1 328 ? -21.141 24.75 8.57 1 97.75 328 VAL A C 1
ATOM 2573 O O . VAL A 1 328 ? -21.609 23.625 8.844 1 97.75 328 VAL A O 1
ATOM 2576 N N . SER A 1 329 ? -20.781 25.594 9.43 1 97.88 329 SER A N 1
ATOM 2577 C CA . SER A 1 329 ? -21.047 25.375 10.852 1 97.88 329 SER A CA 1
ATOM 2578 C C . SER A 1 329 ? -21.906 26.5 11.422 1 97.88 329 SER A C 1
ATOM 2580 O O . SER A 1 329 ? -21.656 27.688 11.164 1 97.88 329 SER A O 1
ATOM 2582 N N . GLN A 1 330 ? -22.969 26.156 12.086 1 96.44 330 GLN A N 1
ATOM 2583 C CA . GLN A 1 330 ? -23.781 27.094 12.836 1 96.44 330 GLN A CA 1
ATOM 2584 C C . GLN A 1 330 ? -23.406 27.094 14.312 1 96.44 330 GLN A C 1
ATOM 2586 O O . GLN A 1 330 ? -23.375 26.047 14.953 1 96.44 330 GLN A O 1
ATOM 2591 N N . ILE A 1 331 ? -23.141 28.203 14.773 1 96.5 331 ILE A N 1
ATOM 2592 C CA . ILE A 1 331 ? -22.703 28.344 16.172 1 96.5 331 ILE A CA 1
ATOM 2593 C C . ILE A 1 331 ? -23.656 29.281 16.906 1 96.5 331 ILE A C 1
ATOM 2595 O O . ILE A 1 331 ? -23.812 30.453 16.516 1 96.5 331 ILE A O 1
ATOM 2599 N N . VAL A 1 332 ? -24.281 28.812 17.922 1 95.31 332 VAL A N 1
ATOM 2600 C CA . VAL A 1 332 ? -25.172 29.609 18.766 1 95.31 332 VAL A CA 1
ATOM 2601 C C . VAL A 1 332 ? -24.734 29.516 20.219 1 95.31 332 VAL A C 1
ATOM 2603 O O . VAL A 1 332 ? -24.609 28.422 20.781 1 95.31 332 VAL A O 1
ATOM 2606 N N . ASN A 1 333 ? -24.453 30.547 20.719 1 92.5 333 ASN A N 1
ATOM 2607 C CA . ASN A 1 333 ? -24.172 30.609 22.156 1 92.5 333 ASN A CA 1
ATOM 2608 C C . ASN A 1 333 ? -24.578 31.953 22.75 1 92.5 333 ASN A C 1
ATOM 2610 O O . ASN A 1 333 ? -24.875 32.906 22.031 1 92.5 333 ASN A O 1
ATOM 2614 N N . GLN A 1 334 ? -24.625 32 24.047 1 85.94 334 GLN A N 1
ATOM 2615 C CA . GLN A 1 334 ? -25.109 33.188 24.75 1 85.94 334 GLN A CA 1
ATOM 2616 C C . GLN A 1 334 ? -24.125 34.344 24.609 1 85.94 334 GLN A C 1
ATOM 2618 O O . GLN A 1 334 ? -24.547 35.5 24.594 1 85.94 334 GLN A O 1
ATOM 2623 N N . ARG A 1 335 ? -22.922 34.125 24.484 1 85.69 335 ARG A N 1
ATOM 2624 C CA . ARG A 1 335 ? -21.906 35.156 24.484 1 85.69 335 ARG A CA 1
ATOM 2625 C C . ARG A 1 335 ? -21.812 35.844 23.109 1 85.69 335 ARG A C 1
ATOM 2627 O O . ARG A 1 335 ? -21.781 37.062 23.016 1 85.69 335 ARG A O 1
ATOM 2634 N N . GLN A 1 336 ? -21.859 35.156 22.031 1 87.75 336 GLN A N 1
ATOM 2635 C CA . GLN A 1 336 ? -21.594 35.656 20.703 1 87.75 336 GLN A CA 1
ATOM 2636 C C . GLN A 1 336 ? -22.875 35.75 19.875 1 87.75 336 GLN A C 1
ATOM 2638 O O . GLN A 1 336 ? -22.906 36.406 18.828 1 87.75 336 GLN A O 1
ATOM 2643 N N . GLY A 1 337 ? -23.922 35.094 20.375 1 91.5 337 GLY A N 1
ATOM 2644 C CA . GLY A 1 337 ? -25.141 35 19.578 1 91.5 337 GLY A CA 1
ATOM 2645 C C . GLY A 1 337 ? -25.094 33.938 18.516 1 91.5 337 GLY A C 1
ATOM 2646 O O . GLY A 1 337 ? -24.641 32.812 18.781 1 91.5 337 GLY A O 1
ATOM 2647 N N . TRP A 1 338 ? -25.719 34.219 17.391 1 94.06 338 TRP A N 1
ATOM 2648 C CA . TRP A 1 338 ? -25.75 33.281 16.281 1 94.06 338 TRP A CA 1
ATOM 2649 C C . TRP A 1 338 ? -24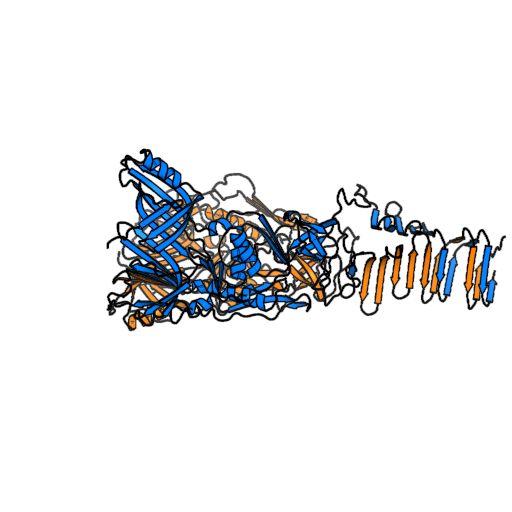.719 33.656 15.219 1 94.06 338 TRP A C 1
ATOM 2651 O O . TRP A 1 338 ? -24.781 34.781 14.664 1 94.06 338 TRP A O 1
ATOM 2661 N N . ARG A 1 339 ? -23.766 32.719 14.953 1 95.25 339 ARG A N 1
ATOM 2662 C CA . ARG A 1 339 ? -22.75 32.906 13.922 1 95.25 339 ARG A CA 1
ATOM 2663 C C . ARG A 1 339 ? -22.719 31.719 12.969 1 95.25 339 ARG A C 1
ATOM 2665 O O . ARG A 1 339 ? -23.109 30.609 13.328 1 95.25 339 ARG A O 1
ATOM 2672 N N . THR A 1 340 ? -22.375 32.031 11.773 1 96.31 340 THR A N 1
ATOM 2673 C CA . THR A 1 340 ? -22.156 30.984 10.766 1 96.31 340 THR A CA 1
ATOM 2674 C C . THR A 1 340 ? -20.688 30.969 10.328 1 96.31 340 THR A C 1
ATOM 2676 O O . THR A 1 340 ? -20.125 32 9.992 1 96.31 340 THR A O 1
ATOM 2679 N N . ARG A 1 341 ? -20.094 29.859 10.383 1 97.44 341 ARG A N 1
ATOM 2680 C CA . ARG A 1 341 ? -18.734 29.688 9.891 1 97.44 341 ARG A CA 1
ATOM 2681 C C . ARG A 1 341 ? -18.719 28.938 8.562 1 97.44 341 ARG A C 1
ATOM 2683 O O . ARG A 1 341 ? -19.25 27.828 8.461 1 97.44 341 ARG A O 1
ATOM 2690 N N . LEU A 1 342 ? -18.188 29.578 7.551 1 97.69 342 LEU A N 1
ATOM 2691 C CA . LEU A 1 342 ? -18 28.984 6.234 1 97.69 342 LEU A CA 1
ATOM 2692 C C . LEU A 1 342 ? -16.562 28.5 6.047 1 97.69 342 LEU A C 1
ATOM 2694 O O . LEU A 1 342 ? -15.617 29.266 6.262 1 97.69 342 LEU A O 1
ATOM 2698 N N . THR A 1 343 ? -16.422 27.297 5.723 1 97.44 343 THR A N 1
ATOM 2699 C CA . THR A 1 343 ? -15.094 26.719 5.543 1 97.44 343 THR A CA 1
ATOM 2700 C C . THR A 1 343 ? -14.805 26.484 4.062 1 97.44 343 THR A C 1
ATOM 2702 O O . THR A 1 343 ? -15.68 26.031 3.32 1 97.44 343 THR A O 1
ATOM 2705 N N . LEU A 1 344 ? -13.609 26.812 3.645 1 96.25 344 LEU A N 1
ATOM 2706 C CA . LEU A 1 344 ? -13.094 26.484 2.316 1 96.25 344 LEU A CA 1
ATOM 2707 C C . LEU A 1 344 ? -11.984 25.438 2.396 1 96.25 344 LEU A C 1
ATOM 2709 O O . LEU A 1 344 ? -11.203 25.438 3.35 1 96.25 344 LEU A O 1
ATOM 2713 N N . GLY A 1 345 ? -11.984 24.594 1.357 1 93 345 GLY A N 1
ATOM 2714 C CA . GLY A 1 345 ? -10.898 23.625 1.264 1 93 345 GLY A CA 1
ATOM 2715 C C . GLY A 1 345 ? -11.125 22.391 2.123 1 93 345 GLY A C 1
ATOM 2716 O O . GLY A 1 345 ? -12.125 22.297 2.834 1 93 345 GLY A O 1
ATOM 2717 N N . SER A 1 346 ? -10.273 21.359 1.937 1 88.31 346 SER A N 1
ATOM 2718 C CA . SER A 1 346 ? -10.328 20.109 2.689 1 88.31 346 SER A CA 1
ATOM 2719 C C . SER A 1 346 ? -8.945 19.5 2.855 1 88.31 346 SER A C 1
ATOM 2721 O O . SER A 1 346 ? -8.031 19.797 2.084 1 88.31 346 SER A O 1
ATOM 2723 N N . LEU A 1 347 ? -8.805 18.797 3.898 1 83.62 347 LEU A N 1
ATOM 2724 C CA . LEU A 1 347 ? -7.555 18.078 4.098 1 83.62 347 LEU A CA 1
ATOM 2725 C C . LEU A 1 347 ? -7.406 16.953 3.08 1 83.62 347 LEU A C 1
ATOM 2727 O O . LEU A 1 347 ? -8.383 16.266 2.76 1 83.62 347 LEU A O 1
ATOM 2731 N N . PRO A 1 348 ? -6.164 16.844 2.582 1 84 348 PRO A N 1
ATOM 2732 C CA . PRO A 1 348 ? -5.949 15.773 1.605 1 84 348 PRO A CA 1
ATOM 2733 C C . PRO A 1 348 ? -6.082 14.383 2.219 1 84 348 PRO A C 1
ATOM 2735 O O . PRO A 1 348 ? -5.664 14.156 3.357 1 84 348 PRO A O 1
ATOM 2738 N N . ASP A 1 349 ? -6.797 13.5 1.57 1 77.56 349 ASP A N 1
ATOM 2739 C CA . ASP A 1 349 ? -6.977 12.102 1.954 1 77.56 349 ASP A CA 1
ATOM 2740 C C . ASP A 1 349 ? -6.902 11.188 0.736 1 77.56 349 ASP A C 1
ATOM 2742 O O . ASP A 1 349 ? -7.773 11.227 -0.135 1 77.56 349 ASP A O 1
ATOM 2746 N N . VAL A 1 350 ? -5.77 10.555 0.587 1 73.19 350 VAL A N 1
ATOM 2747 C CA . VAL A 1 350 ? -5.695 9.68 -0.574 1 73.19 350 VAL A CA 1
ATOM 2748 C C . VAL A 1 350 ? -6.035 8.25 -0.162 1 73.19 350 VAL A C 1
ATOM 2750 O O . VAL A 1 350 ? -5.328 7.645 0.649 1 73.19 350 VAL A O 1
ATOM 2753 N N . GLU A 1 351 ? -7.219 7.828 -0.596 1 79.31 351 GLU A N 1
ATOM 2754 C CA . GLU A 1 351 ? -7.695 6.469 -0.364 1 79.31 351 GLU A CA 1
ATOM 2755 C C . GLU A 1 351 ? -7.465 5.586 -1.587 1 79.31 351 GLU A C 1
ATOM 2757 O O . GLU A 1 351 ? -7.504 6.066 -2.723 1 79.31 351 GLU A O 1
ATOM 2762 N N . PRO A 1 352 ? -7.184 4.352 -1.301 1 89.06 352 PRO A N 1
ATOM 2763 C CA . PRO A 1 352 ? -7.203 3.43 -2.438 1 89.06 352 PRO A CA 1
ATOM 2764 C C . PRO A 1 352 ? -8.586 3.305 -3.072 1 89.06 352 PRO A C 1
ATOM 2766 O O . PRO A 1 352 ? -9.586 3.678 -2.457 1 89.06 352 PRO A O 1
ATOM 2769 N N . PRO A 1 353 ? -8.602 2.865 -4.273 1 91.56 353 PRO A N 1
ATOM 2770 C CA . PRO A 1 353 ? -9.883 2.764 -4.969 1 91.56 353 PRO A CA 1
ATOM 2771 C C . PRO A 1 353 ? -10.883 1.88 -4.23 1 91.56 353 PRO A C 1
ATOM 2773 O O . PRO A 1 353 ? -12.094 2.09 -4.344 1 91.56 353 PRO A O 1
ATOM 2776 N N . VAL A 1 354 ? -10.414 0.858 -3.586 1 94.69 354 VAL A N 1
ATOM 2777 C CA . VAL A 1 354 ? -11.195 -0.006 -2.701 1 94.69 354 VAL A CA 1
ATOM 2778 C C . VAL A 1 354 ? -10.367 -0.354 -1.465 1 94.69 354 VAL A C 1
ATOM 2780 O O . VAL A 1 354 ? -9.133 -0.387 -1.521 1 94.69 354 VAL A O 1
ATOM 2783 N N . PRO A 1 355 ? -11.125 -0.553 -0.307 1 95.25 355 PRO A N 1
ATOM 2784 C CA . PRO A 1 355 ? -10.344 -1.018 0.841 1 95.25 355 PRO A CA 1
ATOM 2785 C C . PRO A 1 355 ? -9.531 -2.27 0.531 1 95.25 355 PRO A C 1
ATOM 2787 O O . PRO A 1 355 ? -10.039 -3.201 -0.099 1 95.25 355 PRO A O 1
ATOM 2790 N N . GLN A 1 356 ? -8.336 -2.365 0.957 1 95.25 356 GLN A N 1
ATOM 2791 C CA . GLN A 1 356 ? -7.359 -3.359 0.521 1 95.25 356 GLN A CA 1
ATOM 2792 C C . GLN A 1 356 ? -7.52 -4.664 1.299 1 95.25 356 GLN A C 1
ATOM 2794 O O . GLN A 1 356 ? -7.984 -4.656 2.441 1 95.25 356 GLN A O 1
ATOM 2799 N N . VAL A 1 357 ? -7.141 -5.699 0.686 1 95.81 357 VAL A N 1
ATOM 2800 C CA . VAL A 1 357 ? -7.059 -7.031 1.272 1 95.81 357 VAL A CA 1
ATOM 2801 C C . VAL A 1 357 ? -5.641 -7.574 1.125 1 95.81 357 VAL A C 1
ATOM 2803 O O . VAL A 1 357 ? -5.23 -7.977 0.033 1 95.81 357 VAL A O 1
ATOM 2806 N N . LYS A 1 358 ? -4.977 -7.707 2.186 1 92.12 358 LYS A N 1
ATOM 2807 C CA . LYS A 1 358 ? -3.555 -8.031 2.139 1 92.12 358 LYS A CA 1
ATOM 2808 C C . LYS A 1 358 ? -3.32 -9.516 2.424 1 92.12 358 LYS A C 1
ATOM 2810 O O . LYS A 1 358 ? -2.248 -10.047 2.131 1 92.12 358 LYS A O 1
ATOM 2815 N N . GLU A 1 359 ? -4.324 -10.195 2.938 1 92.75 359 GLU A N 1
ATOM 2816 C CA . GLU A 1 359 ? -4.184 -11.578 3.385 1 92.75 359 GLU A CA 1
ATOM 2817 C C . GLU A 1 359 ? -4.406 -12.555 2.234 1 92.75 359 GLU A C 1
ATOM 2819 O O . GLU A 1 359 ? -5.055 -12.219 1.241 1 92.75 359 GLU A O 1
ATOM 2824 N N . LEU A 1 360 ? -3.84 -13.711 2.379 1 96.31 360 LEU A N 1
ATOM 2825 C CA . LEU A 1 360 ? -4.254 -14.852 1.561 1 96.31 360 LEU A CA 1
ATOM 2826 C C . LEU A 1 360 ? -5.559 -15.445 2.076 1 96.31 360 LEU A C 1
ATOM 2828 O O . LEU A 1 360 ? -5.84 -15.391 3.275 1 96.31 360 LEU A O 1
ATOM 2832 N N . HIS A 1 361 ? -6.301 -15.93 1.108 1 97.38 361 HIS A N 1
ATOM 2833 C CA . HIS A 1 361 ? -7.582 -16.5 1.502 1 97.38 361 HIS A CA 1
ATOM 2834 C C . HIS A 1 361 ? -7.809 -17.859 0.829 1 97.38 361 HIS A C 1
ATOM 2836 O O . HIS A 1 361 ? -7.195 -18.156 -0.199 1 97.38 361 HIS A O 1
ATOM 2842 N N . ILE A 1 362 ? -8.672 -18.656 1.448 1 97.62 362 ILE A N 1
ATOM 2843 C CA . ILE A 1 362 ? -9.133 -19.906 0.851 1 97.62 362 ILE A CA 1
ATOM 2844 C C . ILE A 1 362 ? -10.242 -19.609 -0.162 1 97.62 362 ILE A C 1
ATOM 2846 O O . ILE A 1 362 ? -11.125 -18.781 0.094 1 97.62 362 ILE A O 1
ATOM 2850 N N . GLY A 1 363 ? -10.164 -20.188 -1.336 1 97.81 363 GLY A N 1
ATOM 2851 C CA . GLY A 1 363 ? -11.219 -20.156 -2.33 1 97.81 363 GLY A CA 1
ATOM 2852 C C . GLY A 1 363 ? -11.758 -21.531 -2.67 1 97.81 363 GLY A C 1
ATOM 2853 O O . GLY A 1 363 ? -11.055 -22.531 -2.508 1 97.81 363 GLY A O 1
ATOM 2854 N N . ILE A 1 364 ? -12.938 -21.578 -3.086 1 98.12 364 ILE A N 1
ATOM 2855 C CA . ILE A 1 364 ? -13.562 -22.781 -3.607 1 98.12 364 ILE A CA 1
ATOM 2856 C C . ILE A 1 364 ? -13.953 -22.578 -5.07 1 98.12 364 ILE A C 1
ATOM 2858 O O . ILE A 1 364 ? -14.688 -21.641 -5.395 1 98.12 364 ILE A O 1
ATOM 2862 N N . VAL A 1 365 ? -13.461 -23.453 -5.934 1 98.25 365 VAL A N 1
ATOM 2863 C CA . VAL A 1 365 ? -13.781 -23.359 -7.355 1 98.25 365 VAL A CA 1
ATOM 2864 C C . VAL A 1 365 ? -15.266 -23.641 -7.57 1 98.25 365 VAL A C 1
ATOM 2866 O O . VAL A 1 365 ? -15.805 -24.594 -7.027 1 98.25 365 VAL A O 1
ATOM 2869 N N . GLU A 1 366 ? -15.875 -22.797 -8.375 1 97.38 366 GLU A N 1
ATOM 2870 C CA . GLU A 1 366 ? -17.297 -22.938 -8.656 1 97.38 366 GLU A CA 1
ATOM 2871 C C . GLU A 1 366 ? -17.531 -23.516 -10.047 1 97.38 366 GLU A C 1
ATOM 2873 O O . GLU A 1 366 ? -16.578 -23.734 -10.805 1 97.38 366 GLU A O 1
ATOM 2878 N N . LYS A 1 367 ? -18.828 -23.797 -10.281 1 96.5 367 LYS A N 1
ATOM 2879 C CA . LYS A 1 367 ? -19.188 -24.312 -11.594 1 96.5 367 LYS A CA 1
ATOM 2880 C C . LYS A 1 367 ? -18.719 -23.391 -12.711 1 96.5 367 LYS A C 1
ATOM 2882 O O . LYS A 1 367 ? -18.766 -22.156 -12.562 1 96.5 367 LYS A O 1
ATOM 2887 N N . TYR A 1 368 ? -18.359 -24 -13.742 1 96.06 368 TYR A N 1
ATOM 2888 C CA . TYR A 1 368 ? -17.797 -23.281 -14.875 1 96.06 368 TYR A CA 1
ATOM 2889 C C . TYR A 1 368 ? -18.766 -22.219 -15.375 1 96.06 368 TYR A C 1
ATOM 2891 O O . TYR A 1 368 ? -19.984 -22.453 -15.445 1 96.06 368 TYR A O 1
ATOM 2899 N N . GLN A 1 369 ? -18.234 -21.094 -15.641 1 95 369 GLN A N 1
ATOM 2900 C CA . GLN A 1 369 ? -18.891 -19.984 -16.344 1 95 369 GLN A CA 1
ATOM 2901 C C . GLN A 1 369 ? -17.938 -19.344 -17.344 1 95 369 GLN A C 1
ATOM 2903 O O . GLN A 1 369 ? -16.734 -19.219 -17.094 1 95 369 GLN A O 1
ATOM 2908 N N . GLN A 1 370 ? -18.469 -18.984 -18.391 1 92.94 370 GLN A N 1
ATOM 2909 C CA . GLN A 1 370 ? -17.641 -18.375 -19.406 1 92.94 370 GLN A CA 1
ATOM 2910 C C . GLN A 1 370 ? -17.047 -17.047 -18.922 1 92.94 370 GLN A C 1
ATOM 2912 O O . GLN A 1 370 ? -17.766 -16.234 -18.328 1 92.94 370 GLN A O 1
ATOM 2917 N N . ASP A 1 371 ? -15.805 -16.938 -19.078 1 93.62 371 ASP A N 1
ATOM 2918 C CA . ASP A 1 371 ? -15.133 -15.68 -18.75 1 93.62 371 ASP A CA 1
ATOM 2919 C C . ASP A 1 371 ? -15.344 -14.641 -19.844 1 93.62 371 ASP A C 1
ATOM 2921 O O . ASP A 1 371 ? -14.742 -14.734 -20.922 1 93.62 371 ASP A O 1
ATOM 2925 N N . SER A 1 372 ? -16.031 -13.641 -19.609 1 89.94 372 SER A N 1
ATOM 2926 C CA . SER A 1 372 ? -16.422 -12.641 -20.594 1 89.94 372 SER A CA 1
ATOM 2927 C C . SER A 1 372 ? -15.203 -11.898 -21.141 1 89.94 372 SER A C 1
ATOM 2929 O O . SER A 1 372 ? -15.219 -11.414 -22.266 1 89.94 372 SER A O 1
ATOM 2931 N N . GLN A 1 373 ? -14.078 -11.914 -20.453 1 89.12 373 GLN A N 1
ATOM 2932 C CA . GLN A 1 373 ? -12.891 -11.172 -20.875 1 89.12 373 GLN A CA 1
ATOM 2933 C C . GLN A 1 373 ? -11.883 -12.086 -21.547 1 89.12 373 GLN A C 1
ATOM 2935 O O . GLN A 1 373 ? -10.844 -11.625 -22.031 1 89.12 373 GLN A O 1
ATOM 2940 N N . SER A 1 374 ? -12.141 -13.328 -21.594 1 88.94 374 SER A N 1
ATOM 2941 C CA . SER A 1 374 ? -11.297 -14.32 -22.25 1 88.94 374 SER A CA 1
ATOM 2942 C C . SER A 1 374 ? -9.875 -14.289 -21.688 1 88.94 374 SER A C 1
ATOM 2944 O O . SER A 1 374 ? -8.906 -14.273 -22.453 1 88.94 374 SER A O 1
ATOM 2946 N N . LEU A 1 375 ? -9.766 -14.188 -20.422 1 91.69 375 LEU A N 1
ATOM 2947 C CA . LEU A 1 375 ? -8.477 -14.18 -19.734 1 91.69 375 LEU A CA 1
ATOM 2948 C C . LEU A 1 375 ? -8.18 -15.539 -19.109 1 91.69 375 LEU A C 1
ATOM 2950 O O . LEU A 1 375 ? -7.176 -15.695 -18.406 1 91.69 375 LEU A O 1
ATOM 2954 N N . GLY A 1 376 ? -9.094 -16.453 -19.391 1 92 376 GLY A N 1
ATOM 2955 C CA . GLY A 1 376 ? -8.922 -17.781 -18.828 1 92 376 GLY A CA 1
ATOM 2956 C C . GLY A 1 376 ? -9.156 -17.812 -17.328 1 92 376 GLY A C 1
ATOM 2957 O O . GLY A 1 376 ? -8.562 -18.641 -16.625 1 92 376 GLY A O 1
ATOM 2958 N N . ARG A 1 377 ? -10.102 -17.016 -16.828 1 96.25 377 ARG A N 1
ATOM 2959 C CA . ARG A 1 377 ? -10.344 -16.938 -15.398 1 96.25 377 ARG A CA 1
ATOM 2960 C C . ARG A 1 377 ? -11.289 -18.047 -14.945 1 96.25 377 ARG A C 1
ATOM 2962 O O . ARG A 1 377 ? -12.086 -18.562 -15.734 1 96.25 377 ARG A O 1
ATOM 2969 N N . ILE A 1 378 ? -11.117 -18.312 -13.633 1 97.62 378 ILE A N 1
ATOM 2970 C CA . ILE A 1 378 ? -11.883 -19.375 -12.992 1 97.62 378 ILE A CA 1
ATOM 2971 C C . ILE A 1 378 ? -12.812 -18.797 -11.938 1 97.62 378 ILE A C 1
ATOM 2973 O O . ILE A 1 378 ? -12.398 -17.969 -11.125 1 97.62 378 ILE A O 1
ATOM 2977 N N . PRO A 1 379 ? -14.164 -19.156 -12.055 1 97.5 379 PRO A N 1
ATOM 2978 C CA . PRO A 1 379 ? -15.062 -18.656 -11.008 1 97.5 379 PRO A CA 1
ATOM 2979 C C . PRO A 1 379 ? -14.797 -19.297 -9.648 1 97.5 379 PRO A C 1
ATOM 2981 O O . PRO A 1 379 ? -14.695 -20.531 -9.547 1 97.5 379 PRO A O 1
ATOM 2984 N N . VAL A 1 380 ? -14.719 -18.484 -8.633 1 97.81 380 VAL A N 1
ATOM 2985 C CA . VAL A 1 380 ? -14.438 -19 -7.297 1 97.81 380 VAL A CA 1
ATOM 2986 C C . VAL A 1 380 ? -15.336 -18.297 -6.277 1 97.81 380 VAL A C 1
ATOM 2988 O O . VAL A 1 380 ? -15.82 -17.203 -6.52 1 97.81 380 VAL A O 1
ATOM 2991 N N . LYS A 1 381 ? -15.555 -19 -5.23 1 97.19 381 LYS A N 1
ATOM 2992 C CA . LYS A 1 381 ? -16.172 -18.453 -4.027 1 97.19 381 LYS A CA 1
ATOM 2993 C C . LYS A 1 381 ? -15.164 -18.359 -2.883 1 97.19 381 LYS A C 1
ATOM 2995 O O . LYS A 1 381 ? -14.398 -19.297 -2.656 1 97.19 381 LYS A O 1
ATOM 3000 N N . ILE A 1 382 ? -15.094 -17.281 -2.277 1 96.75 382 ILE A N 1
ATOM 3001 C CA . ILE A 1 382 ? -14.266 -17.109 -1.093 1 96.75 382 ILE A CA 1
ATOM 3002 C C . ILE A 1 382 ? -15.133 -17.172 0.162 1 96.75 382 ILE A C 1
ATOM 3004 O O . ILE A 1 382 ? -15.883 -16.234 0.453 1 96.75 382 ILE A O 1
ATOM 3008 N N . PRO A 1 383 ? -15.039 -18.141 0.869 1 95.44 383 PRO A N 1
ATOM 3009 C CA . PRO A 1 383 ? -15.914 -18.328 2.033 1 95.44 383 PRO A CA 1
ATOM 3010 C C . PRO A 1 383 ? -15.812 -17.172 3.029 1 95.44 383 PRO A C 1
ATOM 3012 O O . PRO A 1 383 ? -16.812 -16.812 3.662 1 95.44 383 PRO A O 1
ATOM 3015 N N . ALA A 1 384 ? -14.68 -16.594 3.164 1 92.94 384 ALA A N 1
ATOM 3016 C CA . ALA A 1 384 ? -14.469 -15.516 4.121 1 92.94 384 ALA A CA 1
ATOM 3017 C C . ALA A 1 384 ? -15.375 -14.328 3.811 1 92.94 384 ALA A C 1
ATOM 3019 O O . ALA A 1 384 ? -15.617 -13.477 4.676 1 92.94 384 ALA A O 1
ATOM 3020 N N . LEU A 1 385 ? -15.781 -14.211 2.605 1 90.75 385 LEU A N 1
ATOM 3021 C CA . LEU A 1 385 ? -16.719 -13.156 2.238 1 90.75 385 LEU A CA 1
ATOM 3022 C C . LEU A 1 385 ? -18.109 -13.453 2.783 1 90.75 385 LEU A C 1
ATOM 3024 O O . LEU A 1 385 ? -18.953 -12.555 2.896 1 90.75 385 LEU A O 1
ATOM 3028 N N . ASN A 1 386 ? -18.359 -14.703 3.086 1 86.19 386 ASN A N 1
ATOM 3029 C CA . ASN A 1 386 ? -19.625 -15.172 3.639 1 86.19 386 ASN A CA 1
ATOM 3030 C C . ASN A 1 386 ? -20.812 -14.727 2.785 1 86.19 386 ASN A C 1
ATOM 3032 O O . ASN A 1 386 ? -21.766 -14.148 3.301 1 86.19 386 ASN A O 1
ATOM 3036 N N . LEU A 1 387 ? -20.625 -14.891 1.483 1 83.62 387 LEU A N 1
ATOM 3037 C CA . LEU A 1 387 ? -21.688 -14.508 0.567 1 83.62 387 LEU A CA 1
ATOM 3038 C C . LEU A 1 387 ? -22.422 -15.742 0.045 1 83.62 387 LEU A C 1
ATOM 3040 O O . LEU A 1 387 ? -21.797 -16.781 -0.201 1 83.62 387 LEU A O 1
ATOM 3044 N N . THR A 1 388 ? -23.688 -15.625 0.017 1 76.81 388 THR A N 1
ATOM 3045 C CA . THR A 1 388 ? -24.5 -16.734 -0.454 1 76.81 388 THR A CA 1
ATOM 3046 C C . THR A 1 388 ? -24.5 -16.812 -1.979 1 76.81 388 THR A C 1
ATOM 3048 O O . THR A 1 388 ? -24.641 -17.891 -2.559 1 76.81 388 THR A O 1
ATOM 3051 N N . LYS A 1 389 ? -24.5 -15.68 -2.574 1 79.44 389 LYS A N 1
ATOM 3052 C CA . LYS A 1 389 ? -24.562 -15.625 -4.031 1 79.44 389 LYS A CA 1
ATOM 3053 C C . LYS A 1 389 ? -23.359 -14.883 -4.605 1 79.44 389 LYS A C 1
ATOM 3055 O O . LYS A 1 389 ? -22.812 -14 -3.949 1 79.44 389 LYS A O 1
ATOM 3060 N N . GLY A 1 390 ? -22.984 -15.344 -5.715 1 87 390 GLY A N 1
ATOM 3061 C CA . GLY A 1 390 ? -21.984 -14.617 -6.484 1 87 390 GLY A CA 1
ATOM 3062 C C . GLY A 1 390 ? -20.641 -15.32 -6.52 1 87 390 GLY A C 1
ATOM 3063 O O . GLY A 1 390 ? -20.297 -16.062 -5.594 1 87 390 GLY A O 1
ATOM 3064 N N . VAL A 1 391 ? -20 -15.203 -7.621 1 93.19 391 VAL A N 1
ATOM 3065 C CA . VAL A 1 391 ? -18.672 -15.766 -7.82 1 93.19 391 VAL A CA 1
ATOM 3066 C C . VAL A 1 391 ? -17.703 -14.664 -8.266 1 93.19 391 VAL A C 1
ATOM 3068 O O . VAL A 1 391 ? -18.125 -13.617 -8.75 1 93.19 391 VAL A O 1
ATOM 3071 N N . LEU A 1 392 ? -16.562 -14.844 -7.922 1 95.88 392 LEU A N 1
ATOM 3072 C CA . LEU A 1 392 ? -15.477 -13.992 -8.406 1 95.88 392 LEU A CA 1
ATOM 3073 C C . LEU A 1 392 ? -14.625 -14.719 -9.445 1 95.88 392 LEU A C 1
ATOM 3075 O O . LEU A 1 392 ? -14.289 -15.891 -9.266 1 95.88 392 LEU A O 1
ATOM 3079 N N . PHE A 1 393 ? -14.406 -14.078 -10.508 1 97.56 393 PHE A N 1
ATOM 3080 C CA . PHE A 1 393 ? -13.516 -14.648 -11.508 1 97.56 393 PHE A CA 1
ATOM 3081 C C . PHE A 1 393 ? -12.055 -14.359 -11.156 1 97.56 393 PHE A C 1
ATOM 3083 O O . PHE A 1 393 ? -11.672 -13.203 -10.984 1 97.56 393 PHE A O 1
ATOM 3090 N N . ALA A 1 394 ? -11.258 -15.344 -10.977 1 98.25 394 ALA A N 1
ATOM 3091 C CA . ALA A 1 394 ? -9.852 -15.234 -10.594 1 98.25 394 ALA A CA 1
ATOM 3092 C C . ALA A 1 394 ? -8.938 -15.766 -11.695 1 98.25 394 ALA A C 1
ATOM 3094 O O . ALA A 1 394 ? -9.242 -16.781 -12.32 1 98.25 394 ALA A O 1
ATOM 3095 N N . ARG A 1 395 ? -7.883 -15.016 -11.984 1 97.94 395 ARG A N 1
ATOM 3096 C CA . ARG A 1 395 ? -6.855 -15.562 -12.867 1 97.94 395 ARG A CA 1
ATOM 3097 C C . ARG A 1 395 ? -6.176 -16.766 -12.234 1 97.94 395 ARG A C 1
ATOM 3099 O O . ARG A 1 395 ? -6.262 -16.969 -11.023 1 97.94 395 ARG A O 1
ATOM 3106 N N . LEU A 1 396 ? -5.555 -17.594 -13.055 1 98.25 396 LEU A N 1
ATOM 3107 C CA . LEU A 1 396 ? -4.965 -18.844 -12.57 1 98.25 396 LEU A CA 1
ATOM 3108 C C . LEU A 1 396 ? -3.451 -18.828 -12.742 1 98.25 396 LEU A C 1
ATOM 3110 O O . LEU A 1 396 ? -2.955 -18.703 -13.867 1 98.25 396 LEU A O 1
ATOM 3114 N N . GLY A 1 397 ? -2.773 -18.906 -11.641 1 97.88 397 GLY A N 1
ATOM 3115 C CA . GLY A 1 397 ? -1.338 -19.141 -11.688 1 97.88 397 GLY A CA 1
ATOM 3116 C C . GLY A 1 397 ? -0.973 -20.578 -11.992 1 97.88 397 GLY A C 1
ATOM 3117 O O . GLY A 1 397 ? -1.581 -21.516 -11.453 1 97.88 397 GLY A O 1
ATOM 3118 N N . LYS A 1 398 ? -0.033 -20.75 -12.898 1 97.81 398 LYS A N 1
ATOM 3119 C CA . LYS A 1 398 ? 0.427 -22.062 -13.328 1 97.81 398 LYS A CA 1
ATOM 3120 C C . LYS A 1 398 ? 1.934 -22.203 -13.133 1 97.81 398 LYS A C 1
ATOM 3122 O O . LYS A 1 398 ? 2.662 -21.219 -13.117 1 97.81 398 LYS A O 1
ATOM 3127 N N . PRO A 1 399 ? 2.467 -23.484 -13.023 1 96.69 399 PRO A N 1
ATOM 3128 C CA . PRO A 1 399 ? 3.916 -23.672 -12.922 1 96.69 399 PRO A CA 1
ATOM 3129 C C . PRO A 1 399 ? 4.668 -23.156 -14.148 1 96.69 399 PRO A C 1
ATOM 3131 O O . PRO A 1 399 ? 5.824 -22.734 -14.039 1 96.69 399 PRO A O 1
ATOM 3134 N N . TYR A 1 400 ? 3.996 -23.25 -15.242 1 97.31 400 TYR A N 1
ATOM 3135 C CA . TYR A 1 400 ? 4.551 -22.797 -16.516 1 97.31 400 TYR A CA 1
ATOM 3136 C C . TYR A 1 400 ? 3.447 -22.375 -17.469 1 97.31 400 TYR A C 1
ATOM 3138 O O . TYR A 1 400 ? 2.439 -23.062 -17.609 1 97.31 400 TYR A O 1
ATOM 3146 N N . ALA A 1 401 ? 3.561 -21.234 -18.062 1 98.12 401 ALA A N 1
ATOM 3147 C CA . ALA A 1 401 ? 2.619 -20.688 -19.047 1 98.12 401 ALA A CA 1
ATOM 3148 C C . ALA A 1 401 ? 3.336 -19.812 -20.062 1 98.12 401 ALA A C 1
ATOM 3150 O O . ALA A 1 401 ? 3.973 -18.812 -19.703 1 98.12 401 ALA A O 1
ATOM 3151 N N . SER A 1 402 ? 3.314 -20.109 -21.266 1 97.44 402 SER A N 1
ATOM 3152 C CA . SER A 1 402 ? 3.885 -19.375 -22.391 1 97.44 402 SER A CA 1
ATOM 3153 C C . SER A 1 402 ? 2.984 -19.469 -23.609 1 97.44 402 SER A C 1
ATOM 3155 O O . SER A 1 402 ? 1.934 -20.109 -23.578 1 97.44 402 SER A O 1
ATOM 3157 N N . HIS A 1 403 ? 3.387 -18.797 -24.734 1 96.5 403 HIS A N 1
ATOM 3158 C CA . HIS A 1 403 ? 2.559 -18.734 -25.922 1 96.5 403 HIS A CA 1
ATOM 3159 C C . HIS A 1 403 ? 2.289 -20.141 -26.469 1 96.5 403 HIS A C 1
ATOM 3161 O O . HIS A 1 403 ? 3.189 -20.781 -27.016 1 96.5 403 HIS A O 1
ATOM 3167 N N . GLU A 1 404 ? 1.041 -20.609 -26.359 1 96.12 404 GLU A N 1
ATOM 3168 C CA . GLU A 1 404 ? 0.589 -21.922 -26.844 1 96.12 404 GLU A CA 1
ATOM 3169 C C . GLU A 1 404 ? 1.373 -23.047 -26.172 1 96.12 404 GLU A C 1
ATOM 3171 O O . GLU A 1 404 ? 1.618 -24.078 -26.797 1 96.12 404 GLU A O 1
ATOM 3176 N N . SER A 1 405 ? 1.843 -22.812 -25.047 1 97.06 405 SER A N 1
ATOM 3177 C CA . SER A 1 405 ? 2.652 -23.734 -24.234 1 97.06 405 SER A CA 1
ATOM 3178 C C . SER A 1 405 ? 2.328 -23.594 -22.75 1 97.06 405 SER A C 1
ATOM 3180 O O . SER A 1 405 ? 2.008 -22.516 -22.281 1 97.06 405 SER A O 1
ATOM 3182 N N . GLY A 1 406 ? 2.328 -24.734 -22.109 1 97 406 GLY A N 1
ATOM 3183 C CA . GLY A 1 406 ? 2.162 -24.609 -20.672 1 97 406 GLY A CA 1
ATOM 3184 C C . GLY A 1 406 ? 1.336 -25.734 -20.078 1 97 406 GLY A C 1
ATOM 3185 O O . GLY A 1 406 ? 0.975 -26.688 -20.781 1 97 406 GLY A O 1
ATOM 3186 N N . PHE A 1 407 ? 1.175 -25.625 -18.766 1 97 407 PHE A N 1
ATOM 3187 C CA . PHE A 1 407 ? 0.311 -26.531 -18.016 1 97 407 PHE A CA 1
ATOM 3188 C C . PHE A 1 407 ? -1.152 -26.125 -18.172 1 97 407 PHE A C 1
ATOM 3190 O O . PHE A 1 407 ? -1.528 -24.984 -17.875 1 97 407 PHE A O 1
ATOM 3197 N N . CYS A 1 408 ? -1.953 -26.969 -18.641 1 96.94 408 CYS A N 1
ATOM 3198 C CA . CYS A 1 408 ? -3.396 -26.75 -18.672 1 96.94 408 CYS A CA 1
ATOM 3199 C C . CYS A 1 408 ? -4.117 -27.766 -17.797 1 96.94 408 CYS A C 1
ATOM 3201 O O . CYS A 1 408 ? -4.824 -28.641 -18.297 1 96.94 408 CYS A O 1
ATOM 3203 N N . PHE A 1 409 ? -3.906 -27.656 -16.562 1 96.38 409 PHE A N 1
ATOM 3204 C CA . PHE A 1 409 ? -4.551 -28.438 -15.508 1 96.38 409 PHE A CA 1
ATOM 3205 C C . PHE A 1 409 ? -5.52 -27.578 -14.719 1 96.38 409 PHE A C 1
ATOM 3207 O O . PHE A 1 409 ? -5.215 -27.156 -13.602 1 96.38 409 PHE A O 1
ATOM 3214 N N . TYR A 1 410 ? -6.664 -27.375 -15.273 1 97.44 410 TYR A N 1
ATOM 3215 C CA . TYR A 1 410 ? -7.648 -26.5 -14.648 1 97.44 410 TYR A CA 1
ATOM 3216 C C . TYR A 1 410 ? -8.336 -27.188 -13.484 1 97.44 410 TYR A C 1
ATOM 3218 O O . TYR A 1 410 ? -8.648 -28.375 -13.555 1 97.44 410 TYR A O 1
ATOM 3226 N N . PRO A 1 411 ? -8.531 -26.516 -12.445 1 97.25 411 PRO A N 1
ATOM 3227 C CA . PRO A 1 411 ? -9.195 -27.125 -11.289 1 97.25 411 PRO A CA 1
ATOM 3228 C C . PRO A 1 411 ? -10.656 -27.469 -11.57 1 97.25 411 PRO A C 1
ATOM 3230 O O . PRO A 1 411 ? -11.234 -26.984 -12.547 1 97.25 411 PRO A O 1
ATOM 3233 N N . GLU A 1 412 ? -11.195 -28.312 -10.68 1 96.56 412 GLU A N 1
ATOM 3234 C CA . GLU A 1 412 ? -12.586 -28.75 -10.781 1 96.56 412 GLU A CA 1
ATOM 3235 C C . GLU A 1 412 ? -13.477 -28.016 -9.797 1 96.56 412 GLU A C 1
ATOM 3237 O O . GLU A 1 412 ? -13 -27.516 -8.766 1 96.56 412 GLU A O 1
ATOM 3242 N N . PRO A 1 413 ? -14.828 -27.906 -10.188 1 97.06 413 PRO A N 1
ATOM 3243 C CA . PRO A 1 413 ? -15.734 -27.344 -9.18 1 97.06 413 PRO A CA 1
ATOM 3244 C C . PRO A 1 413 ? -15.648 -28.078 -7.84 1 97.06 413 PRO A C 1
ATOM 3246 O O . PRO A 1 413 ? -15.633 -29.312 -7.805 1 97.06 413 PRO A O 1
ATOM 3249 N N . GLY A 1 414 ? -15.539 -27.281 -6.758 1 97.38 414 GLY A N 1
ATOM 3250 C CA . GLY A 1 414 ? -15.438 -27.875 -5.43 1 97.38 414 GLY A CA 1
ATOM 3251 C C . GLY A 1 414 ? -14.016 -27.922 -4.91 1 97.38 414 GLY A C 1
ATOM 3252 O O . GLY A 1 414 ? -13.789 -28.125 -3.711 1 97.38 414 GLY A O 1
ATOM 3253 N N . ASP A 1 415 ? -13.023 -27.797 -5.746 1 98.19 415 ASP A N 1
ATOM 3254 C CA . ASP A 1 415 ? -11.625 -27.812 -5.32 1 98.19 415 ASP A CA 1
ATOM 3255 C C . ASP A 1 415 ? -11.297 -26.625 -4.422 1 98.19 415 ASP A C 1
ATOM 3257 O O . ASP A 1 415 ? -11.836 -25.531 -4.613 1 98.19 415 ASP A O 1
ATOM 3261 N N . GLU A 1 416 ? -10.43 -26.875 -3.457 1 98.62 416 GLU A N 1
ATOM 3262 C CA . GLU A 1 416 ? -9.922 -25.828 -2.578 1 98.62 416 GLU A CA 1
ATOM 3263 C C . GLU A 1 416 ? -8.648 -25.203 -3.141 1 98.62 416 GLU A C 1
ATOM 3265 O O . GLU A 1 416 ? -7.707 -25.906 -3.5 1 98.62 416 GLU A O 1
ATOM 3270 N N . VAL A 1 417 ? -8.609 -23.859 -3.221 1 98.56 417 VAL A N 1
ATOM 3271 C CA . VAL A 1 417 ? -7.48 -23.188 -3.846 1 98.56 417 VAL A CA 1
ATOM 3272 C C . VAL A 1 417 ? -7.012 -22.031 -2.955 1 98.56 417 VAL A C 1
ATOM 3274 O O . VAL A 1 417 ? -7.719 -21.625 -2.027 1 98.56 417 VAL A O 1
ATOM 3277 N N . ILE A 1 418 ? -5.758 -21.531 -3.092 1 98.62 418 ILE A N 1
ATOM 3278 C CA . ILE A 1 418 ? -5.176 -20.375 -2.416 1 98.62 418 ILE A CA 1
ATOM 3279 C C . ILE A 1 418 ? -5.41 -19.109 -3.248 1 98.62 418 ILE A C 1
ATOM 3281 O O . ILE A 1 418 ? -5.02 -19.047 -4.414 1 98.62 418 ILE A O 1
ATOM 3285 N N . ILE A 1 419 ? -6.035 -18.109 -2.631 1 98.19 419 ILE A N 1
ATOM 3286 C CA . ILE A 1 419 ? -6.379 -16.891 -3.352 1 98.19 419 ILE A CA 1
ATOM 3287 C C . ILE A 1 419 ? -5.539 -15.734 -2.824 1 98.19 419 ILE A C 1
ATOM 3289 O O . ILE A 1 419 ? -5.477 -15.5 -1.615 1 98.19 419 ILE A O 1
ATOM 3293 N N . GLY A 1 420 ? -4.797 -15.023 -3.688 1 98 420 GLY A N 1
ATOM 3294 C CA . GLY A 1 420 ? -4.227 -13.711 -3.449 1 98 420 GLY A CA 1
ATOM 3295 C C . GLY A 1 420 ? -4.883 -12.617 -4.273 1 98 420 GLY A C 1
ATOM 3296 O O . GLY A 1 420 ? -5.797 -12.883 -5.055 1 98 420 GLY A O 1
ATOM 3297 N N . PHE A 1 421 ? -4.465 -11.391 -4.078 1 97.81 421 PHE A N 1
ATOM 3298 C CA . PHE A 1 421 ? -5.051 -10.258 -4.797 1 97.81 421 PHE A CA 1
ATOM 3299 C C . PHE A 1 421 ? -3.965 -9.352 -5.359 1 97.81 421 PHE A C 1
ATOM 3301 O O . PHE A 1 421 ? -3.08 -8.906 -4.629 1 97.81 421 PHE A O 1
ATOM 3308 N N . PHE A 1 422 ? -4.023 -9.078 -6.676 1 97.62 422 PHE A N 1
ATOM 3309 C CA . PHE A 1 422 ? -3.109 -8.102 -7.25 1 97.62 422 PHE A CA 1
ATOM 3310 C C . PHE A 1 422 ? -3.34 -6.719 -6.641 1 97.62 422 PHE A C 1
ATOM 3312 O O . PHE A 1 422 ? -4.48 -6.254 -6.562 1 97.62 422 PHE A O 1
ATOM 3319 N N . GLU A 1 423 ? -2.293 -6.039 -6.191 1 96 423 GLU A N 1
ATOM 3320 C CA . GLU A 1 423 ? -2.33 -4.699 -5.617 1 96 423 GLU A CA 1
ATOM 3321 C C . GLU A 1 423 ? -3.176 -4.668 -4.348 1 96 423 GLU A C 1
ATOM 3323 O O . GLU A 1 423 ? -3.705 -3.619 -3.973 1 96 423 GLU A O 1
ATOM 3328 N N . CYS A 1 424 ? -3.471 -5.867 -3.783 1 96.38 424 CYS A N 1
ATOM 3329 C CA . CYS A 1 424 ? -4.324 -5.98 -2.607 1 96.38 424 CYS A CA 1
ATOM 3330 C C . CYS A 1 424 ? -5.742 -5.512 -2.916 1 96.38 424 CYS A C 1
ATOM 3332 O O . CYS A 1 424 ? -6.465 -5.074 -2.021 1 96.38 424 CYS A O 1
ATOM 3334 N N . ASP A 1 425 ? -6.09 -5.492 -4.156 1 97.06 425 ASP A N 1
ATOM 3335 C CA . ASP A 1 425 ? -7.434 -5.129 -4.602 1 97.06 425 ASP A CA 1
ATOM 3336 C C . ASP A 1 425 ? -8.32 -6.367 -4.746 1 97.06 425 ASP A C 1
ATOM 3338 O O . ASP A 1 425 ? -8.07 -7.215 -5.605 1 97.06 425 ASP A O 1
ATOM 3342 N N . PRO A 1 426 ? -9.367 -6.449 -3.926 1 96.69 426 PRO A N 1
ATOM 3343 C CA . PRO A 1 426 ? -10.172 -7.672 -3.926 1 96.69 426 PRO A CA 1
ATOM 3344 C C . PRO A 1 426 ? -10.906 -7.895 -5.246 1 96.69 426 PRO A C 1
ATOM 3346 O O . PRO A 1 426 ? -11.445 -8.977 -5.484 1 96.69 426 PRO A O 1
ATOM 3349 N N . ARG A 1 427 ? -11.016 -7.004 -6.172 1 95.94 427 ARG A N 1
ATOM 3350 C CA . ARG A 1 427 ? -11.641 -7.164 -7.484 1 95.94 427 ARG A CA 1
ATOM 3351 C C . ARG A 1 427 ? -10.797 -8.07 -8.383 1 95.94 427 ARG A C 1
ATOM 3353 O O . ARG A 1 427 ? -11.281 -8.57 -9.391 1 95.94 427 ARG A O 1
ATOM 3360 N N . PHE A 1 428 ? -9.438 -8.203 -7.98 1 97.06 428 PHE A N 1
ATOM 3361 C CA . PHE A 1 428 ? -8.516 -8.883 -8.875 1 97.06 428 PHE A CA 1
ATOM 3362 C C . PHE A 1 428 ? -7.836 -10.055 -8.172 1 97.06 428 PHE A C 1
ATOM 3364 O O . PHE A 1 428 ? -6.621 -10.047 -7.973 1 97.06 428 PHE A O 1
ATOM 3371 N N . PRO A 1 429 ? -8.602 -11.031 -7.918 1 97.69 429 PRO A N 1
ATOM 3372 C CA . PRO A 1 429 ? -8.062 -12.234 -7.281 1 97.69 429 PRO A CA 1
ATOM 3373 C C . PRO A 1 429 ? -7.223 -13.078 -8.242 1 97.69 429 PRO A C 1
ATOM 3375 O O . PRO A 1 429 ? -7.422 -13.023 -9.453 1 97.69 429 PRO A O 1
ATOM 3378 N N . VAL A 1 430 ? -6.316 -13.828 -7.707 1 98.56 430 VAL A N 1
ATOM 3379 C CA . VAL A 1 430 ? -5.496 -14.773 -8.461 1 98.56 430 VAL A CA 1
ATOM 3380 C C . VAL A 1 430 ? -5.32 -16.062 -7.656 1 98.56 430 VAL A C 1
ATOM 3382 O O . VAL A 1 430 ? -5.148 -16.016 -6.434 1 98.56 430 VAL A O 1
ATOM 3385 N N . ILE A 1 431 ? -5.465 -17.172 -8.312 1 98.69 431 ILE A N 1
ATOM 3386 C CA . ILE A 1 431 ? -5.238 -18.469 -7.707 1 98.69 431 ILE A CA 1
ATOM 3387 C C . ILE A 1 431 ? -3.746 -18.797 -7.727 1 98.69 431 ILE A C 1
ATOM 3389 O O . ILE A 1 431 ? -3.127 -18.828 -8.789 1 98.69 431 ILE A O 1
ATOM 3393 N N . LEU A 1 432 ? -3.184 -19.078 -6.648 1 98.25 432 LEU A N 1
ATOM 3394 C CA . LEU A 1 432 ? -1.746 -19.297 -6.523 1 98.25 432 LEU A CA 1
ATOM 3395 C C . LEU A 1 432 ? -1.425 -20.797 -6.484 1 98.25 432 LEU A C 1
ATOM 3397 O O . LEU A 1 432 ? -0.286 -21.188 -6.742 1 98.25 432 LEU A O 1
ATOM 3401 N N . GLY A 1 433 ? -2.379 -21.578 -6.133 1 97.81 433 GLY A N 1
ATOM 3402 C CA . GLY A 1 433 ? -2.227 -23.031 -6.023 1 97.81 433 GLY A CA 1
ATOM 3403 C C . GLY A 1 433 ? -3.484 -23.719 -5.547 1 97.81 433 GLY A C 1
ATOM 3404 O O . GLY A 1 433 ? -4.445 -23.078 -5.137 1 97.81 433 GLY A O 1
ATOM 3405 N N . SER A 1 434 ? -3.525 -25.062 -5.691 1 97.88 434 SER A N 1
ATOM 3406 C CA . SER A 1 434 ? -4.621 -25.906 -5.223 1 97.88 434 SER A CA 1
ATOM 3407 C C . SER A 1 434 ? -4.184 -26.781 -4.047 1 97.88 434 SER A C 1
ATOM 3409 O O . SER A 1 434 ? -2.994 -27.047 -3.879 1 97.88 434 SER A O 1
ATOM 3411 N N . MET A 1 435 ? -5.152 -27.188 -3.23 1 97.69 435 MET A N 1
ATOM 3412 C CA . MET A 1 435 ? -4.812 -27.938 -2.029 1 97.69 435 MET A CA 1
ATOM 3413 C C . MET A 1 435 ? -5.766 -29.109 -1.84 1 97.69 435 MET A C 1
ATOM 3415 O O . MET A 1 435 ? -6.973 -28.984 -2.043 1 97.69 435 MET A O 1
ATOM 3419 N N . HIS A 1 436 ? -5.227 -30.25 -1.531 1 97.69 436 HIS A N 1
ATOM 3420 C CA . HIS A 1 436 ? -6.051 -31.359 -1.074 1 97.69 436 HIS A CA 1
ATOM 3421 C C . HIS A 1 436 ? -6.539 -31.141 0.353 1 97.69 436 HIS A C 1
ATOM 3423 O O . HIS A 1 436 ? -6.016 -30.281 1.063 1 97.69 436 HIS A O 1
ATOM 3429 N N . ASN A 1 437 ? -7.527 -31.828 0.697 1 97 437 ASN A N 1
ATOM 3430 C CA . ASN A 1 437 ? -8.141 -31.797 2.02 1 97 437 ASN A CA 1
ATOM 3431 C C . ASN A 1 437 ? -8.867 -33.094 2.338 1 97 437 ASN A C 1
ATOM 3433 O O . ASN A 1 437 ? -8.891 -34.031 1.516 1 97 437 ASN A O 1
ATOM 3437 N N . PRO A 1 438 ? -9.461 -33.25 3.582 1 96.69 438 PRO A N 1
ATOM 3438 C CA . PRO A 1 438 ? -10.07 -34.531 3.951 1 96.69 438 PRO A CA 1
ATOM 3439 C C . PRO A 1 438 ? -11.25 -34.906 3.049 1 96.69 438 PRO A C 1
ATOM 3441 O O . PRO A 1 438 ? -11.562 -36.094 2.9 1 96.69 438 PRO A O 1
ATOM 3444 N N . LYS A 1 439 ? -11.953 -34 2.436 1 96.62 439 LYS A N 1
ATOM 3445 C CA . LYS A 1 439 ? -13.039 -34.25 1.497 1 96.62 439 LYS A CA 1
ATOM 3446 C C . LYS A 1 439 ? -12.5 -34.562 0.102 1 96.62 439 LYS A C 1
ATOM 3448 O O . LYS A 1 439 ? -12.922 -35.531 -0.54 1 96.62 439 LYS A O 1
ATOM 3453 N N . ASN A 1 440 ? -11.633 -33.719 -0.384 1 96.5 440 ASN A N 1
ATOM 3454 C CA . ASN A 1 440 ? -10.867 -33.969 -1.604 1 96.5 440 ASN A CA 1
ATOM 3455 C C . ASN A 1 440 ? -9.492 -34.562 -1.297 1 96.5 440 ASN A C 1
ATOM 3457 O O . ASN A 1 440 ? -8.484 -33.844 -1.358 1 96.5 440 ASN A O 1
ATOM 3461 N N . LYS A 1 441 ? -9.414 -35.812 -1.11 1 96.56 441 LYS A N 1
ATOM 3462 C CA . LYS A 1 441 ? -8.219 -36.5 -0.623 1 96.56 441 LYS A CA 1
ATOM 3463 C C . LYS A 1 441 ? -7.188 -36.656 -1.736 1 96.56 441 LYS A C 1
ATOM 3465 O O . LYS A 1 441 ? -7.547 -36.844 -2.9 1 96.56 441 LYS A O 1
ATOM 3470 N N . PRO A 1 442 ? -5.922 -36.625 -1.376 1 96.56 442 PRO A N 1
ATOM 3471 C CA . PRO A 1 442 ? -4.898 -36.938 -2.379 1 96.56 442 PRO A CA 1
ATOM 3472 C C . PRO A 1 442 ? -4.848 -38.438 -2.734 1 96.56 442 PRO A C 1
ATOM 3474 O O . PRO A 1 442 ? -5.176 -39.281 -1.904 1 96.56 442 PRO A O 1
ATOM 3477 N N . PRO A 1 443 ? -4.465 -38.719 -3.959 1 95.25 443 PRO A N 1
ATOM 3478 C CA . PRO A 1 443 ? -4.32 -40.125 -4.324 1 95.25 443 PRO A CA 1
ATOM 3479 C C . PRO A 1 443 ? -3.191 -40.812 -3.572 1 95.25 443 PRO A C 1
ATOM 3481 O O . PRO A 1 443 ? -3.176 -42.062 -3.471 1 95.25 443 PRO A O 1
ATOM 3484 N N . LEU A 1 444 ? -2.217 -40.062 -3.168 1 94.75 444 LEU A N 1
ATOM 3485 C CA . LEU A 1 444 ? -1.085 -40.562 -2.393 1 94.75 444 LEU A CA 1
ATOM 3486 C C . LEU A 1 444 ? -0.811 -39.656 -1.194 1 94.75 444 LEU A C 1
ATOM 3488 O O . LEU A 1 444 ? -0.534 -38.469 -1.358 1 94.75 444 LEU A O 1
ATOM 3492 N N . GLU A 1 445 ? -0.835 -40.219 0.036 1 95.25 445 GLU A N 1
ATOM 3493 C CA . GLU A 1 445 ? -0.558 -39.469 1.248 1 95.25 445 GLU A CA 1
ATOM 3494 C C . GLU A 1 445 ? 0.943 -39.344 1.495 1 95.25 445 GLU A C 1
ATOM 3496 O O . GLU A 1 445 ? 1.712 -40.219 1.114 1 95.25 445 GLU A O 1
ATOM 3501 N N . PRO A 1 446 ? 1.281 -38.25 2.156 1 94.88 446 PRO A N 1
ATOM 3502 C CA . PRO A 1 446 ? 2.697 -38.156 2.516 1 94.88 446 PRO A CA 1
ATOM 3503 C C . PRO A 1 446 ? 3.156 -39.281 3.438 1 94.88 446 PRO A C 1
ATOM 3505 O O . PRO A 1 446 ? 2.379 -39.75 4.27 1 94.88 446 PRO A O 1
ATOM 3508 N N . SER A 1 447 ? 4.406 -39.625 3.256 1 94.19 447 SER A N 1
ATOM 3509 C CA . SER A 1 447 ? 4.977 -40.719 4.074 1 94.19 447 SER A CA 1
ATOM 3510 C C . SER A 1 447 ? 6.414 -40.375 4.473 1 94.19 447 SER A C 1
ATOM 3512 O O . SER A 1 447 ? 7.047 -39.5 3.877 1 94.19 447 SER A O 1
ATOM 3514 N N . GLU A 1 448 ? 6.875 -41.094 5.469 1 94.31 448 GLU A N 1
ATOM 3515 C CA . GLU A 1 448 ? 8.203 -40.844 6.02 1 94.31 448 GLU A CA 1
ATOM 3516 C C . GLU A 1 448 ? 9.281 -41 4.949 1 94.31 448 GLU A C 1
ATOM 3518 O O . GLU A 1 448 ? 10.141 -40.125 4.793 1 94.31 448 GLU A O 1
ATOM 3523 N N . LYS A 1 449 ? 9.258 -42.094 4.18 1 93.75 449 LYS A N 1
ATOM 3524 C CA . LYS A 1 449 ? 10.305 -42.375 3.201 1 93.75 449 LYS A CA 1
ATOM 3525 C C . LYS A 1 449 ? 10.062 -41.594 1.912 1 93.75 449 LYS A C 1
ATOM 3527 O O . LYS A 1 449 ? 10.992 -41.344 1.137 1 93.75 449 LYS A O 1
ATOM 3532 N N . ASN A 1 450 ? 8.844 -41.344 1.618 1 95.31 450 ASN A N 1
ATOM 3533 C CA . ASN A 1 450 ? 8.461 -40.5 0.486 1 95.31 450 ASN A CA 1
ATOM 3534 C C . ASN A 1 450 ? 9.055 -41.031 -0.82 1 95.31 450 ASN A C 1
ATOM 3536 O O . ASN A 1 450 ? 9.703 -40.281 -1.555 1 95.31 450 ASN A O 1
ATOM 3540 N N . PRO A 1 451 ? 8.844 -42.219 -1.157 1 94.88 451 PRO A N 1
ATOM 3541 C CA . PRO A 1 451 ? 9.547 -42.844 -2.291 1 94.88 451 PRO A CA 1
ATOM 3542 C C . PRO A 1 451 ? 8.844 -42.594 -3.623 1 94.88 451 PRO A C 1
ATOM 3544 O O . PRO A 1 451 ? 9.438 -42.781 -4.684 1 94.88 451 PRO A O 1
ATOM 3547 N N . VAL A 1 452 ? 7.578 -42.219 -3.562 1 96.69 452 VAL A N 1
ATOM 3548 C CA . VAL A 1 452 ? 6.793 -42.156 -4.789 1 96.69 452 VAL A CA 1
ATOM 3549 C C . VAL A 1 452 ? 6.43 -40.719 -5.094 1 96.69 452 VAL A C 1
ATOM 3551 O O . VAL A 1 452 ? 6.051 -39.938 -4.191 1 96.69 452 VAL A O 1
ATOM 3554 N N . LYS A 1 453 ? 6.734 -40.25 -6.285 1 96.75 453 LYS A N 1
ATOM 3555 C CA . LYS A 1 453 ? 6.184 -39.031 -6.887 1 96.75 453 LYS A CA 1
ATOM 3556 C C . LYS A 1 453 ? 5.246 -39.375 -8.047 1 96.75 453 LYS A C 1
ATOM 3558 O O . LYS A 1 453 ? 5.574 -40.219 -8.891 1 96.75 453 LYS A O 1
ATOM 3563 N N . THR A 1 454 ? 4.02 -38.781 -8.023 1 96.88 454 THR A N 1
ATOM 3564 C CA . THR A 1 454 ? 3.076 -39.219 -9.047 1 96.88 454 THR A CA 1
ATOM 3565 C C . THR A 1 454 ? 2.135 -38.094 -9.445 1 96.88 454 THR A C 1
ATOM 3567 O O . THR A 1 454 ? 1.988 -37.094 -8.719 1 96.88 454 THR A O 1
ATOM 3570 N N . LEU A 1 455 ? 1.684 -38.062 -10.672 1 96.81 455 LEU A N 1
ATOM 3571 C CA . LEU A 1 455 ? 0.549 -37.312 -11.203 1 96.81 455 LEU A CA 1
ATOM 3572 C C . LEU A 1 455 ? -0.61 -38.25 -11.539 1 96.81 455 LEU A C 1
ATOM 3574 O O . LEU A 1 455 ? -0.48 -39.125 -12.398 1 96.81 455 LEU A O 1
ATOM 3578 N N . VAL A 1 456 ? -1.65 -38.094 -10.805 1 96.44 456 VAL A N 1
ATOM 3579 C CA . VAL A 1 456 ? -2.814 -38.969 -10.992 1 96.44 456 VAL A CA 1
ATOM 3580 C C . VAL A 1 456 ? -4.008 -38.125 -11.453 1 96.44 456 VAL A C 1
ATOM 3582 O O . VAL A 1 456 ? -4.352 -37.125 -10.82 1 96.44 456 VAL A O 1
ATOM 3585 N N . ILE A 1 457 ? -4.594 -38.438 -12.578 1 95.88 457 ILE A N 1
ATOM 3586 C CA . ILE A 1 457 ? -5.809 -37.812 -13.078 1 95.88 457 ILE A CA 1
ATOM 3587 C C . ILE A 1 457 ? -6.977 -38.812 -13 1 95.88 457 ILE A C 1
ATOM 3589 O O . ILE A 1 457 ? -6.941 -39.875 -13.617 1 95.88 457 ILE A O 1
ATOM 3593 N N . LYS A 1 458 ? -7.938 -38.344 -12.219 1 92.5 458 LYS A N 1
ATOM 3594 C CA . LYS A 1 458 ? -9.062 -39.25 -12.008 1 92.5 458 LYS A CA 1
ATOM 3595 C C . LYS A 1 458 ? -10.391 -38.562 -12.25 1 92.5 458 LYS A C 1
ATOM 3597 O O . LYS A 1 458 ? -10.57 -37.406 -11.836 1 92.5 458 LYS A O 1
ATOM 3602 N N . GLN A 1 459 ? -11.242 -39.125 -12.984 1 87.5 459 GLN A N 1
ATOM 3603 C CA . GLN A 1 459 ? -12.633 -38.719 -13.172 1 87.5 459 GLN A CA 1
ATOM 3604 C C . GLN A 1 459 ? -13.578 -39.906 -13.117 1 87.5 459 GLN A C 1
ATOM 3606 O O . GLN A 1 459 ? -13.625 -40.719 -14.039 1 87.5 459 GLN A O 1
ATOM 3611 N N . GLY A 1 460 ? -14.375 -39.906 -12.078 1 83.44 460 GLY A N 1
ATOM 3612 C CA . GLY A 1 460 ? -15.203 -41.094 -11.883 1 83.44 460 GLY A CA 1
ATOM 3613 C C . GLY A 1 460 ? -14.391 -42.344 -11.703 1 83.44 460 GLY A C 1
ATOM 3614 O O . GLY A 1 460 ? -13.516 -42.438 -10.836 1 83.44 460 GLY A O 1
ATOM 3615 N N . ASP A 1 461 ? -14.68 -43.344 -12.594 1 82.69 461 ASP A N 1
ATOM 3616 C CA . ASP A 1 461 ? -13.984 -44.625 -12.5 1 82.69 461 ASP A CA 1
ATOM 3617 C C . ASP A 1 461 ? -12.773 -44.656 -13.43 1 82.69 461 ASP A C 1
ATOM 3619 O O . ASP A 1 461 ? -12 -45.625 -13.414 1 82.69 461 ASP A O 1
ATOM 3623 N N . LYS A 1 462 ? -12.562 -43.594 -14.125 1 88.5 462 LYS A N 1
ATOM 3624 C CA . LYS A 1 462 ? -11.438 -43.5 -15.047 1 88.5 462 LYS A CA 1
ATOM 3625 C C . LYS A 1 462 ? -10.219 -42.906 -14.352 1 88.5 462 LYS A C 1
ATOM 3627 O O . LYS A 1 462 ? -10.328 -41.906 -13.633 1 88.5 462 LYS A O 1
ATOM 3632 N N . GLN A 1 463 ? -9.102 -43.594 -14.555 1 92.56 463 GLN A N 1
ATOM 3633 C CA . GLN A 1 463 ? -7.895 -43.094 -13.898 1 92.56 463 GLN A CA 1
ATOM 3634 C C . GLN A 1 463 ? -6.672 -43.25 -14.797 1 92.56 463 GLN A C 1
ATOM 3636 O O . GLN A 1 463 ? -6.48 -44.312 -15.414 1 92.56 463 GLN A O 1
ATOM 3641 N N . GLN A 1 464 ? -5.973 -42.25 -14.969 1 95.62 464 GLN A N 1
ATOM 3642 C CA . GLN A 1 464 ? -4.672 -42.25 -15.633 1 95.62 464 GLN A CA 1
ATOM 3643 C C . GLN A 1 464 ? -3.588 -41.719 -14.688 1 95.62 464 GLN A C 1
ATOM 3645 O O . GLN A 1 464 ? -3.863 -40.906 -13.805 1 95.62 464 GLN A O 1
ATOM 3650 N N . ALA A 1 465 ? -2.316 -42.219 -14.906 1 95.88 465 ALA A N 1
ATOM 3651 C CA . ALA A 1 465 ? -1.294 -41.781 -13.961 1 95.88 465 ALA A CA 1
ATOM 3652 C C . ALA A 1 465 ? 0.098 -41.875 -14.578 1 95.88 465 ALA A C 1
ATOM 3654 O O . ALA A 1 465 ? 0.355 -42.719 -15.422 1 95.88 465 ALA A O 1
ATOM 3655 N N . LEU A 1 466 ? 0.865 -40.906 -14.289 1 97.12 466 LEU A N 1
ATOM 3656 C CA . LEU A 1 466 ? 2.316 -40.969 -14.414 1 97.12 466 LEU A CA 1
ATOM 3657 C C . LEU A 1 466 ? 2.975 -41.156 -13.055 1 97.12 466 LEU A C 1
ATOM 3659 O O . LEU A 1 466 ? 2.809 -40.312 -12.156 1 97.12 466 LEU A O 1
ATOM 3663 N N . ILE A 1 467 ? 3.812 -42.25 -12.844 1 97.06 467 ILE A N 1
ATOM 3664 C CA . ILE A 1 467 ? 4.277 -42.656 -11.516 1 97.06 467 ILE A CA 1
ATOM 3665 C C . ILE A 1 467 ? 5.793 -42.812 -11.531 1 97.06 467 ILE A C 1
ATOM 3667 O O . ILE A 1 467 ? 6.328 -43.562 -12.352 1 97.06 467 ILE A O 1
ATOM 3671 N N . PHE A 1 468 ? 6.438 -42.125 -10.672 1 97.5 468 PHE A N 1
ATOM 3672 C CA . PHE A 1 468 ? 7.844 -42.344 -10.344 1 97.5 468 PHE A CA 1
ATOM 3673 C C . PHE A 1 468 ? 7.988 -43.031 -8.992 1 97.5 468 PHE A C 1
ATOM 3675 O O . PHE A 1 468 ? 7.691 -42.438 -7.953 1 97.5 468 PHE A O 1
ATOM 3682 N N . ASP A 1 469 ? 8.438 -44.25 -9 1 96.69 469 ASP A N 1
ATOM 3683 C CA . ASP A 1 469 ? 8.531 -45.031 -7.781 1 96.69 469 ASP A CA 1
ATOM 3684 C C . ASP A 1 469 ? 9.984 -45.406 -7.465 1 96.69 469 ASP A C 1
ATOM 3686 O O . ASP A 1 469 ? 10.555 -46.312 -8.086 1 96.69 469 ASP A O 1
ATOM 3690 N N . ASN A 1 470 ? 10.508 -44.812 -6.504 1 95.12 470 ASN A N 1
ATOM 3691 C CA . ASN A 1 470 ? 11.898 -45.031 -6.129 1 95.12 470 ASN A CA 1
ATOM 3692 C C . ASN A 1 470 ? 12.062 -46.312 -5.305 1 95.12 470 ASN A C 1
ATOM 3694 O O . ASN A 1 470 ? 13.172 -46.812 -5.145 1 95.12 470 ASN A O 1
ATOM 3698 N N . LYS A 1 471 ? 10.953 -46.781 -4.773 1 93.94 471 LYS A N 1
ATOM 3699 C CA . LYS A 1 471 ? 11.023 -48.062 -4.078 1 93.94 471 LYS A CA 1
ATOM 3700 C C . LYS A 1 471 ? 11.258 -49.188 -5.059 1 93.94 471 LYS A C 1
ATOM 3702 O O . LYS A 1 471 ? 12.109 -50.062 -4.832 1 93.94 471 LYS A O 1
ATOM 3707 N N . GLU A 1 472 ? 10.461 -49.188 -6.09 1 93.5 472 GLU A N 1
ATOM 3708 C CA . GLU A 1 472 ? 10.57 -50.219 -7.109 1 93.5 472 GLU A CA 1
ATOM 3709 C C . GLU A 1 472 ? 11.508 -49.812 -8.234 1 93.5 472 GLU A C 1
ATOM 3711 O O . GLU A 1 472 ? 11.805 -50.594 -9.133 1 93.5 472 GLU A O 1
ATOM 3716 N N . ASN A 1 473 ? 12.023 -48.531 -8.203 1 96.81 473 ASN A N 1
ATOM 3717 C CA . ASN A 1 473 ? 12.875 -47.938 -9.227 1 96.81 473 ASN A CA 1
ATOM 3718 C C . ASN A 1 473 ? 12.227 -48 -10.609 1 96.81 473 ASN A C 1
ATOM 3720 O O . ASN A 1 473 ? 12.828 -48.5 -11.562 1 96.81 473 ASN A O 1
ATOM 3724 N N . THR A 1 474 ? 11.008 -47.625 -10.656 1 97.06 474 THR A N 1
ATOM 3725 C CA . THR A 1 474 ? 10.227 -47.719 -11.891 1 97.06 474 THR A CA 1
ATOM 3726 C C . THR A 1 474 ? 9.633 -46.344 -12.242 1 97.06 474 THR A C 1
ATOM 3728 O O . THR A 1 474 ? 9.305 -45.562 -11.352 1 97.06 474 THR A O 1
ATOM 3731 N N . VAL A 1 475 ? 9.547 -45.969 -13.516 1 97.69 475 VAL A N 1
ATOM 3732 C CA . VAL A 1 475 ? 8.641 -44.969 -14.047 1 97.69 475 VAL A CA 1
ATOM 3733 C C . VAL A 1 475 ? 7.57 -45.656 -14.906 1 97.69 475 VAL A C 1
ATOM 3735 O O . VAL A 1 475 ? 7.863 -46.562 -15.664 1 97.69 475 VAL A O 1
ATOM 3738 N N . ALA A 1 476 ? 6.363 -45.25 -14.672 1 97.12 476 ALA A N 1
ATOM 3739 C CA . ALA A 1 476 ? 5.293 -45.938 -15.383 1 97.12 476 ALA A CA 1
ATOM 3740 C C . ALA A 1 476 ? 4.203 -44.969 -15.82 1 97.12 476 ALA A C 1
ATOM 3742 O O . ALA A 1 476 ? 3.965 -43.969 -15.156 1 97.12 476 ALA A O 1
ATOM 3743 N N . LEU A 1 477 ? 3.617 -45.219 -16.922 1 97.19 477 LEU A N 1
ATOM 3744 C CA . LEU A 1 477 ? 2.402 -44.594 -17.422 1 97.19 477 LEU A CA 1
ATOM 3745 C C . LEU A 1 477 ? 1.243 -45.594 -17.453 1 97.19 477 LEU A C 1
ATOM 3747 O O . LEU A 1 477 ? 1.371 -46.688 -18 1 97.19 477 LEU A O 1
ATOM 3751 N N . ASN A 1 478 ? 0.192 -45.156 -16.828 1 95.06 478 ASN A N 1
ATOM 3752 C CA . ASN A 1 478 ? -0.933 -46.094 -16.703 1 95.06 478 ASN A CA 1
ATOM 3753 C C . ASN A 1 478 ? -2.234 -45.469 -17.188 1 95.06 478 ASN A C 1
ATOM 3755 O O . ASN A 1 478 ? -2.461 -44.25 -16.984 1 95.06 478 ASN A O 1
ATOM 3759 N N . SER A 1 479 ? -3.111 -46.188 -17.812 1 96 479 SER A N 1
ATOM 3760 C CA . SER A 1 479 ? -4.512 -45.906 -18.109 1 96 479 SER A CA 1
ATOM 3761 C C . SER A 1 479 ? -5.395 -47.125 -17.812 1 96 479 SER A C 1
ATOM 3763 O O . SER A 1 479 ? -5.492 -48.031 -18.625 1 96 479 SER A O 1
ATOM 3765 N N . GLY A 1 480 ? -6.062 -47.062 -16.688 1 92.31 480 GLY A N 1
ATOM 3766 C CA . GLY A 1 480 ? -6.691 -48.281 -16.203 1 92.31 480 GLY A CA 1
ATOM 3767 C C . GLY A 1 480 ? -5.711 -49.406 -15.992 1 92.31 480 GLY A C 1
ATOM 3768 O O . GLY A 1 480 ? -4.707 -49.25 -15.289 1 92.31 480 GLY A O 1
ATOM 3769 N N . GLU A 1 481 ? -6.023 -50.531 -16.688 1 92 481 GLU A N 1
ATOM 3770 C CA . GLU A 1 481 ? -5.16 -51.688 -16.531 1 92 481 GLU A CA 1
ATOM 3771 C C . GLU A 1 481 ? -4.027 -51.688 -17.547 1 92 481 GLU A C 1
ATOM 3773 O O . GLU A 1 481 ? -3.053 -52.438 -17.406 1 92 481 GLU A O 1
ATOM 3778 N N . ASN A 1 482 ? -4.156 -50.844 -18.594 1 95.62 482 ASN A N 1
ATOM 3779 C CA . ASN A 1 482 ? -3.057 -50.688 -19.531 1 95.62 482 ASN A CA 1
ATOM 3780 C C . ASN A 1 482 ? -1.857 -50 -18.891 1 95.62 482 ASN A C 1
ATOM 3782 O O . ASN A 1 482 ? -2.018 -49.031 -18.141 1 95.62 482 ASN A O 1
ATOM 3786 N N . LYS A 1 483 ? -0.609 -50.5 -19.188 1 95.94 483 LYS A N 1
ATOM 3787 C CA . LYS A 1 483 ? 0.551 -49.969 -18.484 1 95.94 483 LYS A CA 1
ATOM 3788 C C . LYS A 1 483 ? 1.813 -50.094 -19.328 1 95.94 483 LYS A C 1
ATOM 3790 O O . LYS A 1 483 ? 2.021 -51.094 -20.016 1 95.94 483 LYS A O 1
ATOM 3795 N N . VAL A 1 484 ? 2.543 -49.062 -19.375 1 96.62 484 VAL A N 1
ATOM 3796 C CA . VAL A 1 484 ? 3.928 -49.062 -19.844 1 96.62 484 VAL A CA 1
ATOM 3797 C C . VAL A 1 484 ? 4.859 -48.781 -18.672 1 96.62 484 VAL A C 1
ATOM 3799 O O . VAL A 1 484 ? 4.723 -47.75 -17.984 1 96.62 484 VAL A O 1
ATOM 3802 N N . SER A 1 485 ? 5.816 -49.656 -18.359 1 97 485 SER A N 1
ATOM 3803 C CA . SER A 1 485 ? 6.672 -49.531 -17.188 1 97 485 SER A CA 1
ATOM 3804 C C . SER A 1 485 ? 8.141 -49.719 -17.547 1 97 485 SER A C 1
ATOM 3806 O O . SER A 1 485 ? 8.477 -50.656 -18.266 1 97 485 SER A O 1
ATOM 3808 N N . LEU A 1 486 ? 8.922 -48.844 -17.109 1 97.56 486 LEU A N 1
ATOM 3809 C CA . LEU A 1 486 ? 10.375 -48.938 -17.234 1 97.56 486 LEU A CA 1
ATOM 3810 C C . LEU A 1 486 ? 11.016 -49.125 -15.859 1 97.56 486 LEU A C 1
ATOM 3812 O O . LEU A 1 486 ? 10.914 -48.281 -14.984 1 97.56 486 LEU A O 1
ATOM 3816 N N . GLN A 1 487 ? 11.703 -50.25 -15.711 1 96.88 487 GLN A N 1
ATOM 3817 C CA . GLN A 1 487 ? 12.359 -50.531 -14.445 1 96.88 487 GLN A CA 1
ATOM 3818 C C . GLN A 1 487 ? 13.875 -50.438 -14.57 1 96.88 487 GLN A C 1
ATOM 3820 O O . GLN A 1 487 ? 14.469 -51 -15.477 1 96.88 487 GLN A O 1
ATOM 3825 N N . GLN A 1 488 ? 14.406 -49.656 -13.711 1 95.5 488 GLN A N 1
ATOM 3826 C CA . GLN A 1 488 ? 15.852 -49.438 -13.734 1 95.5 488 GLN A CA 1
ATOM 3827 C C . GLN A 1 488 ? 16.609 -50.75 -13.648 1 95.5 488 GLN A C 1
ATOM 3829 O O . GLN A 1 488 ? 16.328 -51.562 -12.773 1 95.5 488 GLN A O 1
ATOM 3834 N N . ASP A 1 489 ? 17.578 -50.938 -14.562 1 92.25 489 ASP A N 1
ATOM 3835 C CA . ASP A 1 489 ? 18.5 -52.062 -14.633 1 92.25 489 ASP A CA 1
ATOM 3836 C C . ASP A 1 489 ? 17.734 -53.375 -14.781 1 92.25 489 ASP A C 1
ATOM 3838 O O . ASP A 1 489 ? 18.234 -54.438 -14.406 1 92.25 489 ASP A O 1
ATOM 3842 N N . LYS A 1 490 ? 16.484 -53.312 -15.219 1 94.75 490 LYS A N 1
ATOM 3843 C CA . LYS A 1 490 ? 15.664 -54.5 -15.484 1 94.75 490 LYS A CA 1
ATOM 3844 C C . LYS A 1 490 ? 14.93 -54.375 -16.812 1 94.75 490 LYS A C 1
ATOM 3846 O O . LYS A 1 490 ? 15.547 -54.094 -17.844 1 94.75 490 LYS A O 1
ATOM 3851 N N . ASP A 1 491 ? 13.531 -54.688 -16.828 1 94.94 491 ASP A N 1
ATOM 3852 C CA . ASP A 1 491 ? 12.828 -54.812 -18.109 1 94.94 491 ASP A CA 1
ATOM 3853 C C . ASP A 1 491 ? 11.977 -53.594 -18.375 1 94.94 491 ASP A C 1
ATOM 3855 O O . ASP A 1 491 ? 11.688 -52.812 -17.469 1 94.94 491 ASP A O 1
ATOM 3859 N N . ILE A 1 492 ? 11.719 -53.281 -19.641 1 96.44 492 ILE A N 1
ATOM 3860 C CA . ILE A 1 492 ? 10.602 -52.469 -20.078 1 96.44 492 ILE A CA 1
ATOM 3861 C C . ILE A 1 492 ? 9.391 -53.344 -20.391 1 96.44 492 ILE A C 1
ATOM 3863 O O . ILE A 1 492 ? 9.508 -54.312 -21.141 1 96.44 492 ILE A O 1
ATOM 3867 N N . THR A 1 493 ? 8.312 -53.062 -19.797 1 96.12 493 THR A N 1
ATOM 3868 C CA . THR A 1 493 ? 7.125 -53.875 -19.969 1 96.12 493 THR A CA 1
ATOM 3869 C C . THR A 1 493 ? 5.973 -53.062 -20.531 1 96.12 493 THR A C 1
ATOM 3871 O O . THR A 1 493 ? 5.68 -51.969 -20.047 1 96.12 493 THR A O 1
ATOM 3874 N N . LEU A 1 494 ? 5.348 -53.469 -21.641 1 96.31 494 LEU A N 1
ATOM 3875 C CA . LEU A 1 494 ? 4.078 -52.969 -22.172 1 96.31 494 LEU A CA 1
ATOM 3876 C C . LEU A 1 494 ? 2.967 -54 -21.953 1 96.31 494 LEU A C 1
ATOM 3878 O O . LEU A 1 494 ? 3.023 -55.125 -22.46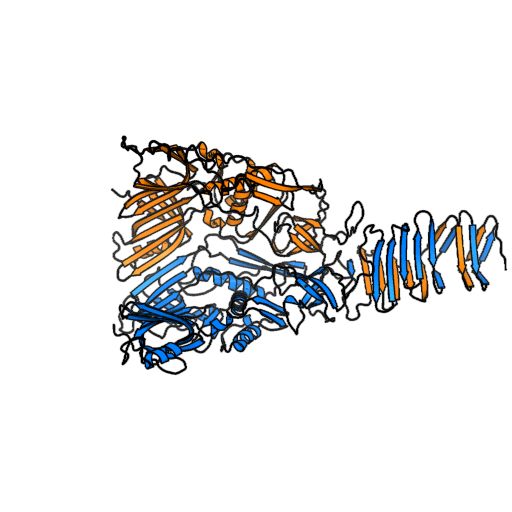9 1 96.31 494 LEU A O 1
ATOM 3882 N N . ASN A 1 495 ? 2.057 -53.688 -21.172 1 95.06 495 ASN A N 1
ATOM 3883 C CA . ASN A 1 495 ? 0.942 -54.562 -20.859 1 95.06 495 ASN A CA 1
ATOM 3884 C C . ASN A 1 495 ? -0.392 -53.969 -21.297 1 95.06 495 ASN A C 1
ATOM 3886 O O . ASN A 1 495 ? -0.829 -52.969 -20.734 1 95.06 495 ASN A O 1
ATOM 3890 N N . SER A 1 496 ? -1.047 -54.562 -22.297 1 95.25 496 SER A N 1
ATOM 3891 C CA . SER A 1 496 ? -2.346 -54.094 -22.781 1 95.25 496 SER A CA 1
ATOM 3892 C C . SER A 1 496 ? -3.443 -55.125 -22.469 1 95.25 496 SER A C 1
ATOM 3894 O O . SER A 1 496 ? -3.23 -56.312 -22.578 1 95.25 496 SER A O 1
ATOM 3896 N N . THR A 1 497 ? -4.613 -54.719 -22.047 1 91.19 497 THR A N 1
ATOM 3897 C CA . THR A 1 497 ? -5.746 -55.594 -21.781 1 91.19 497 THR A CA 1
ATOM 3898 C C . THR A 1 497 ? -6.383 -56.062 -23.078 1 91.19 497 THR A C 1
ATOM 3900 O O . THR A 1 497 ? -7.059 -57.094 -23.094 1 91.19 497 THR A O 1
ATOM 3903 N N . LYS A 1 498 ? -6.156 -55.344 -24.125 1 94.38 498 LYS A N 1
ATOM 3904 C CA . LYS A 1 498 ? -6.695 -55.719 -25.438 1 94.38 498 LYS A CA 1
ATOM 3905 C C . LYS A 1 498 ? -5.578 -55.906 -26.453 1 94.38 498 LYS A C 1
ATOM 3907 O O . LYS A 1 498 ? -4.82 -56.875 -26.391 1 94.38 498 LYS A O 1
ATOM 3912 N N . ASN A 1 499 ? -5.426 -54.875 -27.406 1 94.56 499 ASN A N 1
ATOM 3913 C CA . ASN A 1 499 ? -4.402 -55.031 -28.438 1 94.56 499 ASN A CA 1
ATOM 3914 C C . ASN A 1 499 ? -3.219 -54.094 -28.188 1 94.56 499 ASN A C 1
ATOM 3916 O O . ASN A 1 499 ? -3.361 -53.062 -27.531 1 94.56 499 ASN A O 1
ATOM 3920 N N . LEU A 1 500 ? -2.045 -54.562 -28.547 1 95.88 500 LEU A N 1
ATOM 3921 C CA . LEU A 1 500 ? -0.882 -53.688 -28.766 1 95.88 500 LEU A CA 1
ATOM 3922 C C . LEU A 1 500 ? -0.665 -53.438 -30.25 1 95.88 500 LEU A C 1
ATOM 3924 O O . LEU A 1 500 ? -0.328 -54.375 -31 1 95.88 500 LEU A O 1
ATOM 3928 N N . ILE A 1 501 ? -0.98 -52.281 -30.641 1 95.88 501 ILE A N 1
ATOM 3929 C CA . ILE A 1 501 ? -0.937 -51.938 -32.062 1 95.88 501 ILE A CA 1
ATOM 3930 C C . ILE A 1 501 ? 0.284 -51.062 -32.344 1 95.88 501 ILE A C 1
ATOM 3932 O O . ILE A 1 501 ? 0.435 -49.969 -31.75 1 95.88 501 ILE A O 1
ATOM 3936 N N . THR A 1 502 ? 1.205 -51.5 -33.188 1 95.75 502 THR A N 1
ATOM 3937 C CA . THR A 1 502 ? 2.393 -50.75 -33.594 1 95.75 502 THR A CA 1
ATOM 3938 C C . THR A 1 502 ? 2.361 -50.438 -35.094 1 95.75 502 THR A C 1
ATOM 3940 O O . THR A 1 502 ? 2.203 -51.375 -35.906 1 95.75 502 THR A O 1
ATOM 3943 N N . GLN A 1 503 ? 2.434 -49.219 -35.406 1 95.31 503 GLN A N 1
ATOM 3944 C CA . GLN A 1 503 ? 2.449 -48.812 -36.812 1 95.31 503 GLN A CA 1
ATOM 3945 C C . GLN A 1 503 ? 3.631 -47.875 -37.125 1 95.31 503 GLN A C 1
ATOM 3947 O O . GLN A 1 503 ? 3.875 -46.938 -36.375 1 95.31 503 GLN A O 1
ATOM 3952 N N . ALA A 1 504 ? 4.48 -48.25 -38.219 1 96.38 504 ALA A N 1
ATOM 3953 C CA . ALA A 1 504 ? 5.629 -47.438 -38.625 1 96.38 504 ALA A CA 1
ATOM 3954 C C . ALA A 1 504 ? 5.98 -47.719 -40.094 1 96.38 504 ALA A C 1
ATOM 3956 O O . ALA A 1 504 ? 5.434 -48.625 -40.688 1 96.38 504 ALA A O 1
ATOM 3957 N N . GLN A 1 505 ? 6.754 -46.875 -40.625 1 94.69 505 GLN A N 1
ATOM 3958 C CA . GLN A 1 505 ? 7.293 -47.188 -41.969 1 94.69 505 GLN A CA 1
ATOM 3959 C C . GLN A 1 505 ? 8.172 -48.438 -41.906 1 94.69 505 GLN A C 1
ATOM 3961 O O . GLN A 1 505 ? 8.109 -49.281 -42.781 1 94.69 505 GLN A O 1
ATOM 3966 N N . GLU A 1 506 ? 9.023 -48.5 -40.875 1 95.12 506 GLU A N 1
ATOM 3967 C CA . GLU A 1 506 ? 9.852 -49.656 -40.594 1 95.12 506 GLU A CA 1
ATOM 3968 C C . GLU A 1 506 ? 9.844 -50 -39.094 1 95.12 506 GLU A C 1
ATOM 3970 O O . GLU A 1 506 ? 9.867 -49.094 -38.281 1 95.12 506 GLU A O 1
ATOM 3975 N N . ILE A 1 507 ? 9.727 -51.281 -38.781 1 96 507 ILE A N 1
ATOM 3976 C CA . ILE A 1 507 ? 9.828 -51.781 -37.406 1 96 507 ILE A CA 1
ATOM 3977 C C . ILE A 1 507 ? 11.047 -52.688 -37.281 1 96 507 ILE A C 1
ATOM 3979 O O . ILE A 1 507 ? 11.141 -53.688 -37.969 1 96 507 ILE A O 1
ATOM 3983 N N . ASN A 1 508 ? 11.93 -52.281 -36.562 1 95.31 508 ASN A N 1
ATOM 3984 C CA . ASN A 1 508 ? 13.148 -53.031 -36.312 1 95.31 508 ASN A CA 1
ATOM 3985 C C . ASN A 1 508 ? 13.219 -53.562 -34.906 1 95.31 508 ASN A C 1
ATOM 3987 O O . ASN A 1 508 ? 13.383 -52.781 -33.969 1 95.31 508 ASN A O 1
ATOM 3991 N N . LEU A 1 509 ? 13.078 -54.875 -34.656 1 95.62 509 LEU A N 1
ATOM 3992 C CA . LEU A 1 509 ? 13.25 -55.531 -33.375 1 95.62 509 LEU A CA 1
ATOM 3993 C C . LEU A 1 509 ? 14.578 -56.281 -33.312 1 95.62 509 LEU A C 1
ATOM 3995 O O . LEU A 1 509 ? 14.781 -57.25 -34.062 1 95.62 509 LEU A O 1
ATOM 3999 N N . GLN A 1 510 ? 15.422 -55.844 -32.531 1 95.25 510 GLN A N 1
ATOM 4000 C CA . GLN A 1 510 ? 16.734 -56.469 -32.438 1 95.25 510 GLN A CA 1
ATOM 4001 C C . GLN A 1 510 ? 17 -56.969 -31.016 1 95.25 510 GLN A C 1
ATOM 4003 O O . GLN A 1 510 ? 17.141 -56.156 -30.094 1 95.25 510 GLN A O 1
ATOM 4008 N N . ALA A 1 511 ? 17.094 -58.281 -30.812 1 95.31 511 ALA A N 1
ATOM 4009 C CA . ALA A 1 511 ? 17.438 -58.906 -29.547 1 95.31 511 ALA A CA 1
ATOM 4010 C C . ALA A 1 511 ? 18.875 -59.438 -29.562 1 95.31 511 ALA A C 1
ATOM 4012 O O . ALA A 1 511 ? 19.266 -60.156 -30.5 1 95.31 511 ALA A O 1
ATOM 4013 N N . GLU A 1 512 ? 19.641 -59.094 -28.609 1 94.44 512 GLU A N 1
ATOM 4014 C CA . GLU A 1 512 ? 21.016 -59.562 -28.562 1 94.44 512 GLU A CA 1
ATOM 4015 C C . GLU A 1 512 ? 21.094 -61.062 -28.234 1 94.44 512 GLU A C 1
ATOM 4017 O O . GLU A 1 512 ? 22 -61.75 -28.688 1 94.44 512 GLU A O 1
ATOM 4022 N N . LYS A 1 513 ? 20.078 -61.469 -27.484 1 94 513 LYS A N 1
ATOM 4023 C CA . LYS A 1 513 ? 20.094 -62.875 -27.125 1 94 513 LYS A CA 1
ATOM 4024 C C . LYS A 1 513 ? 18.984 -63.625 -27.859 1 94 513 LYS A C 1
ATOM 4026 O O . LYS A 1 513 ? 19.266 -64.438 -28.734 1 94 513 LYS A O 1
ATOM 4031 N N . SER A 1 514 ? 17.734 -63.344 -27.469 1 94 514 SER A N 1
ATOM 4032 C CA . SER A 1 514 ? 16.672 -64.125 -28.109 1 94 514 SER A CA 1
ATOM 4033 C C . SER A 1 514 ? 15.422 -63.25 -28.312 1 94 514 SER A C 1
ATOM 4035 O O . SER A 1 514 ? 15.164 -62.344 -27.531 1 94 514 SER A O 1
ATOM 4037 N N . LEU A 1 515 ? 14.711 -63.469 -29.359 1 95 515 LEU A N 1
ATOM 4038 C CA . LEU A 1 515 ? 13.383 -62.938 -29.656 1 95 515 LEU A CA 1
ATOM 4039 C C . LEU A 1 515 ? 12.336 -64.062 -29.672 1 95 515 LEU A C 1
ATOM 4041 O O . LEU A 1 515 ? 12.508 -65.062 -30.375 1 95 515 LEU A O 1
ATOM 4045 N N . SER A 1 516 ? 11.508 -63.938 -28.828 1 94.12 516 SER A N 1
ATOM 4046 C CA . SER A 1 516 ? 10.43 -64.938 -28.781 1 94.12 516 SER A CA 1
ATOM 4047 C C . SER A 1 516 ? 9.078 -64.25 -29.062 1 94.12 516 SER A C 1
ATOM 4049 O O . SER A 1 516 ? 8.789 -63.188 -28.547 1 94.12 516 SER A O 1
ATOM 4051 N N . ALA A 1 517 ? 8.242 -64.812 -29.953 1 94 517 ALA A N 1
ATOM 4052 C CA . ALA A 1 517 ? 6.898 -64.375 -30.312 1 94 517 ALA A CA 1
ATOM 4053 C C . ALA A 1 517 ? 5.883 -65.5 -30.188 1 94 517 ALA A C 1
ATOM 4055 O O . ALA A 1 517 ? 6.004 -66.562 -30.859 1 94 517 ALA A O 1
ATOM 4056 N N . THR A 1 518 ? 5.047 -65.312 -29.281 1 93.62 518 THR A N 1
ATOM 4057 C CA . THR A 1 518 ? 4.066 -66.375 -29.031 1 93.62 518 THR A CA 1
ATOM 4058 C C . THR A 1 518 ? 2.646 -65.875 -29.156 1 93.62 518 THR A C 1
ATOM 4060 O O . THR A 1 518 ? 2.312 -64.812 -28.547 1 93.62 518 THR A O 1
ATOM 4063 N N . GLY A 1 519 ? 1.749 -66.5 -29.938 1 93.44 519 GLY A N 1
ATOM 4064 C CA . GLY A 1 519 ? 0.313 -66.25 -30 1 93.44 519 GLY A CA 1
ATOM 4065 C C . GLY A 1 519 ? -0.493 -67.5 -29.688 1 93.44 519 GLY A C 1
ATOM 4066 O O . GLY A 1 519 ? -0.309 -68.562 -30.312 1 93.44 519 GLY A O 1
ATOM 4067 N N . LYS A 1 520 ? -1.356 -67.375 -28.719 1 91.38 520 LYS A N 1
ATOM 4068 C CA . LYS A 1 520 ? -2.053 -68.562 -28.234 1 91.38 520 LYS A CA 1
ATOM 4069 C C . LYS A 1 520 ? -2.922 -69.188 -29.328 1 91.38 520 LYS A C 1
ATOM 4071 O O . LYS A 1 520 ? -2.959 -70.375 -29.5 1 91.38 520 LYS A O 1
ATOM 4076 N N . SER A 1 521 ? -3.555 -68.25 -30.047 1 92.44 521 SER A N 1
ATOM 4077 C CA . SER A 1 521 ? -4.41 -68.812 -31.109 1 92.44 521 SER A CA 1
ATOM 4078 C C . SER A 1 521 ? -3.648 -68.938 -32.406 1 92.44 521 SER A C 1
ATOM 4080 O O . SER A 1 521 ? -4.059 -69.688 -33.312 1 92.44 521 SER A O 1
ATOM 4082 N N . GLY A 1 522 ? -2.646 -68.125 -32.656 1 92.44 522 GLY A N 1
ATOM 4083 C CA . GLY A 1 522 ? -1.853 -68.25 -33.875 1 92.44 522 GLY A CA 1
ATOM 4084 C C . GLY A 1 522 ? -0.95 -67 -34.094 1 92.44 522 GLY A C 1
ATOM 4085 O O . GLY A 1 522 ? -1.079 -66 -33.438 1 92.44 522 GLY A O 1
ATOM 4086 N N . VAL A 1 523 ? 0.054 -67.188 -34.938 1 93.44 523 VAL A N 1
ATOM 4087 C CA . VAL A 1 523 ? 0.977 -66.188 -35.438 1 93.44 523 VAL A CA 1
ATOM 4088 C C . VAL A 1 523 ? 0.87 -66.062 -36.938 1 93.44 523 VAL A C 1
ATOM 4090 O O . VAL A 1 523 ? 1.056 -67 -37.656 1 93.44 523 VAL A O 1
ATOM 4093 N N . ASP A 1 524 ? 0.449 -64.938 -37.344 1 92.62 524 ASP A N 1
ATOM 4094 C CA . ASP A 1 524 ? 0.328 -64.625 -38.781 1 92.62 524 ASP A CA 1
ATOM 4095 C C . ASP A 1 524 ? 1.379 -63.656 -39.25 1 92.62 524 ASP A C 1
ATOM 4097 O O . ASP A 1 524 ? 1.461 -62.531 -38.719 1 92.62 524 ASP A O 1
ATOM 4101 N N . ILE A 1 525 ? 2.266 -63.969 -40.188 1 93.62 525 ILE A N 1
ATOM 4102 C CA . ILE A 1 525 ? 3.268 -63.094 -40.781 1 93.62 525 ILE A CA 1
ATO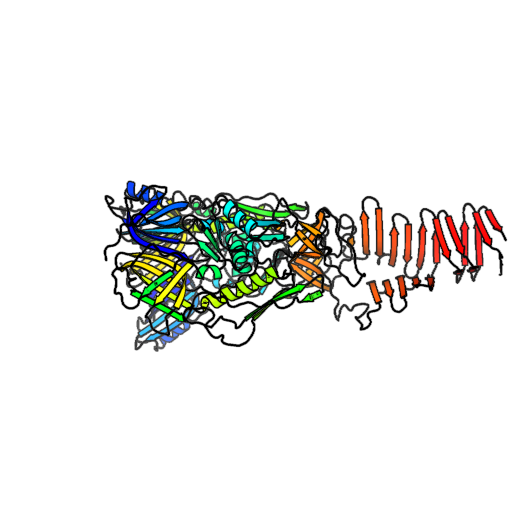M 4103 C C . ILE A 1 525 ? 2.936 -62.844 -42.25 1 93.62 525 ILE A C 1
ATOM 4105 O O . ILE A 1 525 ? 2.871 -63.781 -43.062 1 93.62 525 ILE A O 1
ATOM 4109 N N . LYS A 1 526 ? 2.719 -61.531 -42.562 1 92.69 526 LYS A N 1
ATOM 4110 C CA . LYS A 1 526 ? 2.338 -61.188 -43.938 1 92.69 526 LYS A CA 1
ATOM 4111 C C . LYS A 1 526 ? 3.283 -60.156 -44.5 1 92.69 526 LYS A C 1
ATOM 4113 O O . LYS A 1 526 ? 3.604 -59.156 -43.844 1 92.69 526 LYS A O 1
ATOM 4118 N N . GLY A 1 527 ? 3.775 -60.375 -45.719 1 91 527 GLY A N 1
ATOM 4119 C CA . GLY A 1 527 ? 4.621 -59.438 -46.469 1 91 527 GLY A CA 1
ATOM 4120 C C . GLY A 1 527 ? 4.781 -59.812 -47.938 1 91 527 GLY A C 1
ATOM 4121 O O . GLY A 1 527 ? 4.508 -60.938 -48.312 1 91 527 GLY A O 1
ATOM 4122 N N . ALA A 1 528 ? 5.059 -58.719 -48.688 1 92.19 528 ALA A N 1
ATOM 4123 C CA . ALA A 1 528 ? 5.34 -59.031 -50.094 1 92.19 528 ALA A CA 1
ATOM 4124 C C . ALA A 1 528 ? 6.453 -60.062 -50.219 1 92.19 528 ALA A C 1
ATOM 4126 O O . ALA A 1 528 ? 6.449 -60.875 -51.156 1 92.19 528 ALA A O 1
ATOM 4127 N N . LYS A 1 529 ? 7.371 -59.906 -49.375 1 92.56 529 LYS A N 1
ATOM 4128 C CA . LYS A 1 529 ? 8.453 -60.875 -49.219 1 92.56 529 LYS A CA 1
ATOM 4129 C C . LYS A 1 529 ? 8.703 -61.219 -47.75 1 92.56 529 LYS A C 1
ATOM 4131 O O . LYS A 1 529 ? 8.664 -60.312 -46.906 1 92.56 529 LYS A O 1
ATOM 4136 N N . ILE A 1 530 ? 8.859 -62.625 -47.469 1 93.88 530 ILE A N 1
ATOM 4137 C CA . ILE A 1 530 ? 9.211 -63.062 -46.125 1 93.88 530 ILE A CA 1
ATOM 4138 C C . ILE A 1 530 ? 10.555 -63.812 -46.156 1 93.88 530 ILE A C 1
ATOM 4140 O O . ILE A 1 530 ? 10.672 -64.875 -46.781 1 93.88 530 ILE A O 1
ATOM 4144 N N . ASN A 1 531 ? 11.453 -63.219 -45.594 1 92.38 531 ASN A N 1
ATOM 4145 C CA . ASN A 1 531 ? 12.781 -63.812 -45.562 1 92.38 531 ASN A CA 1
ATOM 4146 C C . ASN A 1 531 ? 13.133 -64.312 -44.188 1 92.38 531 ASN A C 1
ATOM 4148 O O . ASN A 1 531 ? 13.125 -63.562 -43.219 1 92.38 531 ASN A O 1
ATOM 4152 N N . LEU A 1 532 ? 13.383 -65.688 -44 1 92.31 532 LEU A N 1
ATOM 4153 C CA . LEU A 1 532 ? 13.883 -66.312 -42.781 1 92.31 532 LEU A CA 1
ATOM 4154 C C . LEU A 1 532 ? 15.328 -66.75 -42.938 1 92.31 532 LEU A C 1
ATOM 4156 O O . LEU A 1 532 ? 15.625 -67.625 -43.781 1 92.31 532 LEU A O 1
ATOM 4160 N N . THR A 1 533 ? 16.156 -66.062 -42.344 1 88.06 533 THR A N 1
ATOM 4161 C CA . THR A 1 533 ? 17.562 -66.375 -42.562 1 88.06 533 THR A CA 1
ATOM 4162 C C . THR A 1 533 ? 18.203 -66.875 -41.25 1 88.06 533 THR A C 1
ATOM 4164 O O . THR A 1 533 ? 18.078 -66.188 -40.219 1 88.06 533 THR A O 1
ATOM 4167 N N . GLN A 1 534 ? 18.906 -68.062 -41.25 1 87.56 534 GLN A N 1
ATOM 4168 C CA . GLN A 1 534 ? 19.672 -68.625 -40.125 1 87.56 534 GLN A CA 1
ATOM 4169 C C . GLN A 1 534 ? 21.156 -68.312 -40.281 1 87.56 534 GLN A C 1
ATOM 4171 O O . GLN A 1 534 ? 21.672 -68.312 -41.406 1 87.56 534 GLN A O 1
ATOM 4176 N N . MET B 1 1 ? 15.625 42.625 26.922 1 54.97 1 MET B N 1
ATOM 4177 C CA . MET B 1 1 ? 16.75 42.375 26.016 1 54.97 1 MET B CA 1
ATOM 4178 C C . MET B 1 1 ? 16.438 42.844 24.609 1 54.97 1 MET B C 1
ATOM 4180 O O . MET B 1 1 ? 15.281 42.812 24.172 1 54.97 1 MET B O 1
ATOM 4184 N N . LYS B 1 2 ? 17.312 43.625 23.938 1 67.62 2 LYS B N 1
ATOM 4185 C CA . LYS B 1 2 ? 17.125 44.219 22.625 1 67.62 2 LYS B CA 1
ATOM 4186 C C . LYS B 1 2 ? 17.016 43.156 21.547 1 67.62 2 LYS B C 1
ATOM 4188 O O . LYS B 1 2 ? 17.812 42.219 21.5 1 67.62 2 LYS B O 1
ATOM 4193 N N . ILE B 1 3 ? 15.906 43.094 20.781 1 82 3 ILE B N 1
ATOM 4194 C CA . ILE B 1 3 ? 15.695 42.156 19.672 1 82 3 ILE B CA 1
ATOM 4195 C C . ILE B 1 3 ? 16.5 42.625 18.453 1 82 3 ILE B C 1
ATOM 4197 O O . ILE B 1 3 ? 16.312 43.75 17.984 1 82 3 ILE B O 1
ATOM 4201 N N . PRO B 1 4 ? 17.516 41.781 18.141 1 84.5 4 PRO B N 1
ATOM 4202 C CA . PRO B 1 4 ? 18.234 42.156 16.938 1 84.5 4 PRO B CA 1
ATOM 4203 C C . PRO B 1 4 ? 17.312 42.344 15.727 1 84.5 4 PRO B C 1
ATOM 4205 O O . PRO B 1 4 ? 16.188 41.844 15.734 1 84.5 4 PRO B O 1
ATOM 4208 N N . THR B 1 5 ? 17.844 43.062 14.812 1 87.75 5 THR B N 1
ATOM 4209 C CA . THR B 1 5 ? 17.062 43.344 13.609 1 87.75 5 THR B CA 1
ATOM 4210 C C . THR B 1 5 ? 16.953 42.094 12.742 1 87.75 5 THR B C 1
ATOM 4212 O O . THR B 1 5 ? 17.953 41.469 12.406 1 87.75 5 THR B O 1
ATOM 4215 N N . VAL B 1 6 ? 15.758 41.719 12.445 1 92.25 6 VAL B N 1
ATOM 4216 C CA . VAL B 1 6 ? 15.477 40.594 11.578 1 92.25 6 VAL B CA 1
ATOM 4217 C C . VAL B 1 6 ? 15.094 41.062 10.18 1 92.25 6 VAL B C 1
ATOM 4219 O O . VAL B 1 6 ? 14.219 41.938 10.039 1 92.25 6 VAL B O 1
ATOM 4222 N N . THR B 1 7 ? 15.781 40.594 9.203 1 93.56 7 THR B N 1
ATOM 4223 C CA . THR B 1 7 ? 15.477 40.938 7.816 1 93.56 7 THR B CA 1
ATOM 4224 C C . THR B 1 7 ? 14.953 39.719 7.07 1 93.56 7 THR B C 1
ATOM 4226 O O . THR B 1 7 ? 15.586 38.656 7.082 1 93.56 7 THR B O 1
ATOM 4229 N N . ILE B 1 8 ? 13.812 39.875 6.465 1 95.56 8 ILE B N 1
ATOM 4230 C CA . ILE B 1 8 ? 13.234 38.812 5.652 1 95.56 8 ILE B CA 1
ATOM 4231 C C . ILE B 1 8 ? 13.312 39.188 4.176 1 95.56 8 ILE B C 1
ATOM 4233 O O . ILE B 1 8 ? 12.828 40.25 3.77 1 95.56 8 ILE B O 1
ATOM 4237 N N . LYS B 1 9 ? 13.906 38.344 3.436 1 95.94 9 LYS B N 1
ATOM 4238 C CA . LYS B 1 9 ? 14.008 38.562 1.991 1 95.94 9 LYS B CA 1
ATOM 4239 C C . LYS B 1 9 ? 13.195 37.5 1.239 1 95.94 9 LYS B C 1
ATOM 4241 O O . LYS B 1 9 ? 13.344 36.312 1.488 1 95.94 9 LYS B O 1
ATOM 4246 N N . ILE B 1 10 ? 12.391 37.938 0.411 1 95.81 10 ILE B N 1
ATOM 4247 C CA . ILE B 1 10 ? 11.617 37.062 -0.457 1 95.81 10 ILE B CA 1
ATOM 4248 C C . ILE B 1 10 ? 12.016 37.281 -1.913 1 95.81 10 ILE B C 1
ATOM 4250 O O . ILE B 1 10 ? 11.883 38.406 -2.43 1 95.81 10 ILE B O 1
ATOM 4254 N N . GLY B 1 11 ? 12.43 36.281 -2.586 1 91.75 11 GLY B N 1
ATOM 4255 C CA . GLY B 1 11 ? 12.891 36.438 -3.957 1 91.75 11 GLY B CA 1
ATOM 4256 C C . GLY B 1 11 ? 13.977 37.469 -4.109 1 91.75 11 GLY B C 1
ATOM 4257 O O . GLY B 1 11 ? 13.953 38.281 -5.043 1 91.75 11 GLY B O 1
ATOM 4258 N N . GLY B 1 12 ? 14.773 37.625 -3.125 1 90.56 12 GLY B N 1
ATOM 4259 C CA . GLY B 1 12 ? 15.891 38.562 -3.18 1 90.56 12 GLY B CA 1
ATOM 4260 C C . GLY B 1 12 ? 15.531 39.969 -2.723 1 90.56 12 GLY B C 1
ATOM 4261 O O . GLY B 1 12 ? 16.406 40.812 -2.555 1 90.56 12 GLY B O 1
ATOM 4262 N N . LYS B 1 13 ? 14.273 40.188 -2.484 1 93.25 13 LYS B N 1
ATOM 4263 C CA . LYS B 1 13 ? 13.844 41.5 -2.08 1 93.25 13 LYS B CA 1
ATOM 4264 C C . LYS B 1 13 ? 13.453 41.531 -0.605 1 93.25 13 LYS B C 1
ATOM 4266 O O . LYS B 1 13 ? 12.742 40.656 -0.127 1 93.25 13 LYS B O 1
ATOM 4271 N N . THR B 1 14 ? 13.859 42.594 0.052 1 93.56 14 THR B N 1
ATOM 4272 C CA . THR B 1 14 ? 13.555 42.719 1.47 1 93.56 14 THR B CA 1
ATOM 4273 C C . THR B 1 14 ? 12.109 43.188 1.665 1 93.56 14 THR B C 1
ATOM 4275 O O . THR B 1 14 ? 11.625 44.062 0.936 1 93.56 14 THR B O 1
ATOM 4278 N N . LEU B 1 15 ? 11.445 42.594 2.578 1 92.12 15 LEU B N 1
ATOM 4279 C CA . LEU B 1 15 ? 10.094 43.031 2.916 1 92.12 15 LEU B CA 1
ATOM 4280 C C . LEU B 1 15 ? 10.102 44.375 3.633 1 92.12 15 LEU B C 1
ATOM 4282 O O . LEU B 1 15 ? 10.883 44.594 4.566 1 92.12 15 LEU B O 1
ATOM 4286 N N . ASN B 1 16 ? 9.172 45.281 3.242 1 90.25 16 ASN B N 1
ATOM 4287 C CA . ASN B 1 16 ? 9.172 46.625 3.836 1 90.25 16 ASN B CA 1
ATOM 4288 C C . ASN B 1 16 ? 7.797 47 4.367 1 90.25 16 ASN B C 1
ATOM 4290 O O . ASN B 1 16 ? 7.664 47.938 5.133 1 90.25 16 ASN B O 1
ATOM 4294 N N . GLN B 1 17 ? 6.801 46.312 3.93 1 90.69 17 GLN B N 1
ATOM 4295 C CA . GLN B 1 17 ? 5.445 46.656 4.336 1 90.69 17 GLN B CA 1
ATOM 4296 C C . GLN B 1 17 ? 5.031 45.906 5.594 1 90.69 17 GLN B C 1
ATOM 4298 O O . GLN B 1 17 ? 3.941 46.125 6.129 1 90.69 17 GLN B O 1
ATOM 4303 N N . PHE B 1 18 ? 5.891 45 6.051 1 91.38 18 PHE B N 1
ATOM 4304 C CA . PHE B 1 18 ? 5.555 44.156 7.188 1 91.38 18 PHE B CA 1
ATOM 4305 C C . PHE B 1 18 ? 6.668 44.188 8.227 1 91.38 18 PHE B C 1
ATOM 4307 O O . PHE B 1 18 ? 7.828 44.438 7.898 1 91.38 18 PHE B O 1
ATOM 4314 N N . THR B 1 19 ? 6.328 43.969 9.461 1 89.69 19 THR B N 1
ATOM 4315 C CA . THR B 1 19 ? 7.273 43.812 10.562 1 89.69 19 THR B CA 1
ATOM 4316 C C . THR B 1 19 ? 7.16 42.406 11.172 1 89.69 19 THR B C 1
ATOM 4318 O O . THR B 1 19 ? 6.074 41.844 11.219 1 89.69 19 THR B O 1
ATOM 4321 N N . VAL B 1 20 ? 8.211 41.969 11.664 1 93 20 VAL B N 1
ATOM 4322 C CA . VAL B 1 20 ? 8.227 40.625 12.234 1 93 20 VAL B CA 1
ATOM 4323 C C . VAL B 1 20 ? 7.719 40.656 13.672 1 93 20 VAL B C 1
ATOM 4325 O O . VAL B 1 20 ? 8.289 41.344 14.516 1 93 20 VAL B O 1
ATOM 4328 N N . ILE B 1 21 ? 6.672 40 13.898 1 93.06 21 ILE B N 1
ATOM 4329 C CA . ILE B 1 21 ? 6.121 39.875 15.242 1 93.06 21 ILE B CA 1
ATOM 4330 C C . ILE B 1 21 ? 6.801 38.688 15.969 1 93.06 21 ILE B C 1
ATOM 4332 O O . ILE B 1 21 ? 7.184 38.844 17.141 1 93.06 21 ILE B O 1
ATOM 4336 N N . SER B 1 22 ? 6.918 37.656 15.297 1 96.06 22 SER B N 1
ATOM 4337 C CA . SER B 1 22 ? 7.602 36.469 15.852 1 96.06 22 SER B CA 1
ATOM 4338 C C . SER B 1 22 ? 8.258 35.656 14.758 1 96.06 22 SER B C 1
ATOM 4340 O O . SER B 1 22 ? 7.836 35.688 13.602 1 96.06 22 SER B O 1
ATOM 4342 N N . LEU B 1 23 ? 9.266 34.969 15.102 1 96.94 23 LEU B N 1
ATOM 4343 C CA . LEU B 1 23 ? 10.023 34.094 14.219 1 96.94 23 LEU B CA 1
ATOM 4344 C C . LEU B 1 23 ? 10.516 32.844 14.961 1 96.94 23 LEU B C 1
ATOM 4346 O O . LEU B 1 23 ? 11.055 32.969 16.062 1 96.94 23 LEU B O 1
ATOM 4350 N N . THR B 1 24 ? 10.266 31.734 14.406 1 97.94 24 THR B N 1
ATOM 4351 C CA . THR B 1 24 ? 10.828 30.5 14.938 1 97.94 24 THR B CA 1
ATOM 4352 C C . THR B 1 24 ? 11.43 29.656 13.812 1 97.94 24 THR B C 1
ATOM 4354 O O . THR B 1 24 ? 10.758 29.375 12.812 1 97.94 24 THR B O 1
ATOM 4357 N N . THR B 1 25 ? 12.641 29.344 13.891 1 97.56 25 THR B N 1
ATOM 4358 C CA . THR B 1 25 ? 13.281 28.406 12.969 1 97.56 25 THR B CA 1
ATOM 4359 C C . THR B 1 25 ? 13.609 27.094 13.664 1 97.56 25 THR B C 1
ATOM 4361 O O . THR B 1 25 ? 13.945 27.078 14.852 1 97.56 25 THR B O 1
ATOM 4364 N N . ASN B 1 26 ? 13.469 26.016 12.977 1 97.69 26 ASN B N 1
ATOM 4365 C CA . ASN B 1 26 ? 13.758 24.703 13.531 1 97.69 26 ASN B CA 1
ATOM 4366 C C . ASN B 1 26 ? 14.648 23.891 12.594 1 97.69 26 ASN B C 1
ATOM 4368 O O . ASN B 1 26 ? 14.281 23.641 11.445 1 97.69 26 ASN B O 1
ATOM 4372 N N . HIS B 1 27 ? 15.812 23.562 13.016 1 97.06 27 HIS B N 1
ATOM 4373 C CA . HIS B 1 27 ? 16.719 22.625 12.367 1 97.06 27 HIS B CA 1
ATOM 4374 C C . HIS B 1 27 ? 16.922 21.359 13.219 1 97.06 27 HIS B C 1
ATOM 4376 O O . HIS B 1 27 ? 17.25 21.453 14.398 1 97.06 27 HIS B O 1
ATOM 4382 N N . HIS B 1 28 ? 16.641 20.266 12.672 1 96.44 28 HIS B N 1
ATOM 4383 C CA . HIS B 1 28 ? 16.812 19.016 13.398 1 96.44 28 HIS B CA 1
ATOM 4384 C C . HIS B 1 28 ? 17.469 17.953 12.523 1 96.44 28 HIS B C 1
ATOM 4386 O O . HIS B 1 28 ? 17.172 17.859 11.328 1 96.44 28 HIS B O 1
ATOM 4392 N N . ILE B 1 29 ? 18.281 17.141 13.148 1 96.25 29 ILE B N 1
ATOM 4393 C CA . ILE B 1 29 ? 18.953 16.047 12.43 1 96.25 29 ILE B CA 1
ATOM 4394 C C . ILE B 1 29 ? 17.906 15.109 11.836 1 96.25 29 ILE B C 1
ATOM 4396 O O . ILE B 1 29 ? 16.906 14.805 12.484 1 96.25 29 ILE B O 1
ATOM 4400 N N . ASN B 1 30 ? 18.172 14.609 10.625 1 94.81 30 ASN B N 1
ATOM 4401 C CA . ASN B 1 30 ? 17.328 13.672 9.906 1 94.81 30 ASN B CA 1
ATOM 4402 C C . ASN B 1 30 ? 15.938 14.25 9.648 1 94.81 30 ASN B C 1
ATOM 4404 O O . ASN B 1 30 ? 14.961 13.508 9.5 1 94.81 30 ASN B O 1
ATOM 4408 N N . GLY B 1 31 ? 15.805 15.578 9.734 1 95.69 31 GLY B N 1
ATOM 4409 C CA . GLY B 1 31 ? 14.531 16.234 9.492 1 95.69 31 GLY B CA 1
ATOM 4410 C C . GLY B 1 31 ? 14.617 17.344 8.461 1 95.69 31 GLY B C 1
ATOM 4411 O O . GLY B 1 31 ? 15.703 17.656 7.961 1 95.69 31 GLY B O 1
ATOM 4412 N N . ILE B 1 32 ? 13.477 17.906 8.125 1 97 32 ILE B N 1
ATOM 4413 C CA . ILE B 1 32 ? 13.391 19.016 7.195 1 97 32 ILE B CA 1
ATOM 4414 C C . ILE B 1 32 ? 13.258 20.328 7.977 1 97 32 ILE B C 1
ATOM 4416 O O . ILE B 1 32 ? 12.234 20.578 8.617 1 97 32 ILE B O 1
ATOM 4420 N N . PRO B 1 33 ? 14.227 21.156 7.895 1 97.88 33 PRO B N 1
ATOM 4421 C CA . PRO B 1 33 ? 14.156 22.422 8.625 1 97.88 33 PRO B CA 1
ATOM 4422 C C . PRO B 1 33 ? 12.945 23.266 8.219 1 97.88 33 PRO B C 1
ATOM 4424 O O . PRO B 1 33 ? 12.453 23.141 7.098 1 97.88 33 PRO B O 1
ATOM 4427 N N . SER B 1 34 ? 12.516 24.062 9.141 1 98.06 34 SER B N 1
ATOM 4428 C CA . SER B 1 34 ? 11.344 24.906 8.898 1 98.06 34 SER B CA 1
ATOM 4429 C C . SER B 1 34 ? 11.5 26.266 9.555 1 98.06 34 SER B C 1
ATOM 4431 O O . SER B 1 34 ? 12.336 26.453 10.445 1 98.06 34 SER B O 1
ATOM 4433 N N . ALA B 1 35 ? 10.773 27.219 9.086 1 98.06 35 ALA B N 1
ATOM 4434 C CA . ALA B 1 35 ? 10.664 28.562 9.672 1 98.06 35 ALA B CA 1
ATOM 4435 C C . ALA B 1 35 ? 9.211 29.031 9.703 1 98.06 35 ALA B C 1
ATOM 4437 O O . ALA B 1 35 ? 8.492 28.906 8.711 1 98.06 35 ALA B O 1
ATOM 4438 N N . ASN B 1 36 ? 8.789 29.391 10.805 1 98.38 36 ASN B N 1
ATOM 4439 C CA . ASN B 1 36 ? 7.488 30.031 10.984 1 98.38 36 ASN B CA 1
ATOM 4440 C C . ASN B 1 36 ? 7.625 31.5 11.32 1 98.38 36 ASN B C 1
ATOM 4442 O O . ASN B 1 36 ? 8.227 31.859 12.336 1 98.38 36 ASN B O 1
ATOM 4446 N N . ILE B 1 37 ? 7.027 32.375 10.516 1 97.62 37 ILE B N 1
ATOM 4447 C CA . ILE B 1 37 ? 7.168 33.812 10.641 1 97.62 37 ILE B CA 1
ATOM 4448 C C . ILE B 1 37 ? 5.789 34.469 10.773 1 97.62 37 ILE B C 1
ATOM 4450 O O . ILE B 1 37 ? 4.922 34.281 9.914 1 97.62 37 ILE B O 1
ATOM 4454 N N . THR B 1 38 ? 5.555 35.094 11.781 1 96.81 38 THR B N 1
ATOM 4455 C CA . THR B 1 38 ? 4.344 35.906 11.938 1 96.81 38 THR B CA 1
ATOM 4456 C C . THR B 1 38 ? 4.629 37.375 11.688 1 96.81 38 THR B C 1
ATOM 4458 O O . THR B 1 38 ? 5.52 37.969 12.305 1 96.81 38 THR B O 1
ATOM 4461 N N . LEU B 1 39 ? 3.895 38 10.805 1 94.56 39 LEU B N 1
ATOM 4462 C CA . LEU B 1 39 ? 4.117 39.375 10.383 1 94.56 39 LEU B CA 1
ATOM 4463 C C . LEU B 1 39 ? 2.908 40.219 10.711 1 94.56 39 LEU B C 1
ATOM 4465 O O . LEU B 1 39 ? 1.769 39.781 10.656 1 94.56 39 LEU B O 1
ATOM 4469 N N . GLY B 1 40 ? 3.188 41.375 11.094 1 92.06 40 GLY B N 1
ATOM 4470 C CA . GLY B 1 40 ? 2.195 42.438 11.219 1 92.06 40 GLY B CA 1
ATOM 4471 C C . GLY B 1 40 ? 2.41 43.562 10.242 1 92.06 40 GLY B C 1
ATOM 4472 O O . GLY B 1 40 ? 3.453 43.656 9.594 1 92.06 40 GLY B O 1
ATOM 4473 N N . ILE B 1 41 ? 1.372 44.375 10.141 1 88.19 41 ILE B N 1
ATOM 4474 C CA . ILE B 1 41 ? 1.461 45.5 9.219 1 88.19 41 ILE B CA 1
ATOM 4475 C C . ILE B 1 41 ? 2.361 46.594 9.82 1 88.19 41 ILE B C 1
ATOM 4477 O O . ILE B 1 41 ? 2.299 46.875 11.016 1 88.19 41 ILE B O 1
ATOM 4481 N N . ALA B 1 42 ? 3.238 47.031 9.078 1 77.69 42 ALA B N 1
ATOM 4482 C CA . ALA B 1 42 ? 4.141 48.094 9.508 1 77.69 42 ALA B CA 1
ATOM 4483 C C . ALA B 1 42 ? 4.277 49.156 8.422 1 77.69 42 ALA B C 1
ATOM 4485 O O . ALA B 1 42 ? 3.516 49.188 7.453 1 77.69 42 ALA B O 1
ATOM 4486 N N . GLY B 1 43 ? 5.18 50.156 8.781 1 65.88 43 GLY B N 1
ATOM 4487 C CA . GLY B 1 43 ? 5.59 51.219 7.867 1 65.88 43 GLY B CA 1
ATOM 4488 C C . GLY B 1 43 ? 4.465 52.188 7.531 1 65.88 43 GLY B C 1
ATOM 4489 O O . GLY B 1 43 ? 3.727 52.625 8.414 1 65.88 43 GLY B O 1
ATOM 4490 N N . ASP B 1 44 ? 4.445 52.344 6.18 1 65.25 44 ASP B N 1
ATOM 4491 C CA . ASP B 1 44 ? 3.514 53.344 5.672 1 65.25 44 ASP B CA 1
ATOM 4492 C C . ASP B 1 44 ? 2.148 52.719 5.375 1 65.25 44 ASP B C 1
ATOM 4494 O O . ASP B 1 44 ? 1.234 53.438 4.922 1 65.25 44 ASP B O 1
ATOM 4498 N N . ALA B 1 45 ? 2.057 51.469 5.695 1 70.06 45 ALA B N 1
ATOM 4499 C CA . ALA B 1 45 ? 0.792 50.812 5.375 1 70.06 45 ALA B CA 1
ATOM 4500 C C . ALA B 1 45 ? -0.208 50.938 6.52 1 70.06 45 ALA B C 1
ATOM 4502 O O . ALA B 1 45 ? 0.154 50.812 7.691 1 70.06 45 ALA B O 1
ATOM 4503 N N . ASN B 1 46 ? -1.345 51.344 6.137 1 69.62 46 ASN B N 1
ATOM 4504 C CA . ASN B 1 46 ? -2.389 51.5 7.145 1 69.62 46 ASN B CA 1
ATOM 4505 C C . ASN B 1 46 ? -3.264 50.25 7.25 1 69.62 46 ASN B C 1
ATOM 4507 O O . ASN B 1 46 ? -3.822 49.969 8.312 1 69.62 46 ASN B O 1
ATOM 4511 N N . HIS B 1 47 ? -3.291 49.625 6.121 1 81.38 47 HIS B N 1
ATOM 4512 C CA . HIS B 1 47 ? -4.152 48.438 6.148 1 81.38 47 HIS B CA 1
ATOM 4513 C C . HIS B 1 47 ? -3.664 47.375 5.168 1 81.38 47 HIS B C 1
ATOM 4515 O O . HIS B 1 47 ? -2.891 47.688 4.258 1 81.38 47 HIS B O 1
ATOM 4521 N N . ILE B 1 48 ? -4.023 46.156 5.375 1 85.38 48 ILE B N 1
ATOM 4522 C CA . ILE B 1 48 ? -3.596 45 4.613 1 85.38 48 ILE B CA 1
ATOM 4523 C C . ILE B 1 48 ? -4.074 45.125 3.168 1 85.38 48 ILE B C 1
ATOM 4525 O O . ILE B 1 48 ? -3.561 44.438 2.277 1 85.38 48 ILE B O 1
ATOM 4529 N N . PHE B 1 49 ? -4.988 46.094 2.842 1 83.75 49 PHE B N 1
ATOM 4530 C CA . PHE B 1 49 ? -5.609 46.188 1.525 1 83.75 49 PHE B CA 1
ATOM 4531 C C . PHE B 1 49 ? -4.922 47.25 0.68 1 83.75 49 PHE B C 1
ATOM 4533 O O . PHE B 1 49 ? -5.281 47.438 -0.482 1 83.75 49 PHE B O 1
ATOM 4540 N N . ASP B 1 50 ? -3.959 47.906 1.263 1 86.56 50 ASP B N 1
ATOM 4541 C CA . ASP B 1 50 ? -3.168 48.875 0.485 1 86.56 50 ASP B CA 1
ATOM 4542 C C . ASP B 1 50 ? -2.465 48.156 -0.678 1 86.56 50 ASP B C 1
ATOM 4544 O O . ASP B 1 50 ? -2.049 47 -0.559 1 86.56 50 ASP B O 1
ATOM 4548 N N . THR B 1 51 ? -2.311 48.844 -1.759 1 86.88 51 THR B N 1
ATOM 4549 C CA . THR B 1 51 ? -1.78 48.281 -2.992 1 86.88 51 THR B CA 1
ATOM 4550 C C . THR B 1 51 ? -0.369 47.719 -2.777 1 86.88 51 THR B C 1
ATOM 4552 O O . THR B 1 51 ? -0.051 46.625 -3.207 1 86.88 51 THR B O 1
ATOM 4555 N N . LYS B 1 52 ? 0.464 48.5 -2.15 1 87.44 52 LYS B N 1
ATOM 4556 C CA . LYS B 1 52 ? 1.842 48.094 -1.917 1 87.44 52 LYS B CA 1
ATOM 4557 C C . LYS B 1 52 ? 1.895 46.875 -1.001 1 87.44 52 LYS B C 1
ATOM 4559 O O . LYS B 1 52 ? 2.693 45.969 -1.219 1 87.44 52 LYS B O 1
ATOM 4564 N N . THR B 1 53 ? 1.051 46.906 0.023 1 89.94 53 THR B N 1
ATOM 4565 C CA . THR B 1 53 ? 0.982 45.781 0.965 1 89.94 53 THR B CA 1
ATOM 4566 C C . THR B 1 53 ? 0.473 44.531 0.276 1 89.94 53 THR B C 1
ATOM 4568 O O . THR B 1 53 ? 0.981 43.438 0.521 1 89.94 53 THR B O 1
ATOM 4571 N N . GLN B 1 54 ? -0.416 44.75 -0.622 1 88.44 54 GLN B N 1
ATOM 4572 C CA . GLN B 1 54 ? -0.975 43.625 -1.366 1 88.44 54 GLN B CA 1
ATOM 4573 C C . GLN B 1 54 ? 0.061 43 -2.309 1 88.44 54 GLN B C 1
ATOM 4575 O O . GLN B 1 54 ? 0.107 41.781 -2.49 1 88.44 54 GLN B O 1
ATOM 4580 N N . ALA B 1 55 ? 0.777 43.812 -2.895 1 87.81 55 ALA B N 1
ATOM 4581 C CA . ALA B 1 55 ? 1.836 43.344 -3.777 1 87.81 55 ALA B CA 1
ATOM 4582 C C . ALA B 1 55 ? 2.859 42.5 -3.008 1 87.81 55 ALA B C 1
ATOM 4584 O O . ALA B 1 55 ? 3.289 41.469 -3.477 1 87.81 55 ALA B O 1
ATOM 4585 N N . GLU B 1 56 ? 3.242 43 -1.86 1 89.69 56 GLU B N 1
ATOM 4586 C CA . GLU B 1 56 ? 4.184 42.25 -1.034 1 89.69 56 GLU B CA 1
ATOM 4587 C C . GLU B 1 56 ? 3.559 40.938 -0.509 1 89.69 56 GLU B C 1
ATOM 4589 O O . GLU B 1 56 ? 4.23 39.906 -0.408 1 89.69 56 GLU B O 1
ATOM 4594 N N . LEU B 1 57 ? 2.299 41.062 -0.16 1 89.44 57 LEU B N 1
ATOM 4595 C CA . LEU B 1 57 ? 1.573 39.875 0.262 1 89.44 57 LEU B CA 1
ATOM 4596 C C . LEU B 1 57 ? 1.587 38.812 -0.833 1 89.44 57 LEU B C 1
ATOM 4598 O O . LEU B 1 57 ? 1.78 37.625 -0.552 1 89.44 57 LEU B O 1
ATOM 4602 N N . ALA B 1 58 ? 1.443 39.219 -2.033 1 88.31 58 ALA B N 1
ATOM 4603 C CA . ALA B 1 58 ? 1.437 38.312 -3.178 1 88.31 58 ALA B CA 1
ATOM 4604 C C . ALA B 1 58 ? 2.814 37.688 -3.396 1 88.31 58 ALA B C 1
ATOM 4606 O O . ALA B 1 58 ? 2.924 36.531 -3.85 1 88.31 58 ALA B O 1
ATOM 4607 N N . SER B 1 59 ? 3.809 38.406 -3.025 1 90.5 59 SER B N 1
ATOM 4608 C CA . SER B 1 59 ? 5.168 37.875 -3.174 1 90.5 59 SER B CA 1
ATOM 4609 C C . SER B 1 59 ? 5.484 36.844 -2.115 1 90.5 59 SER B C 1
ATOM 4611 O O . SER B 1 59 ? 6.457 36.094 -2.24 1 90.5 59 SER B O 1
ATOM 4613 N N . CYS B 1 60 ? 4.625 36.75 -1.057 1 93.62 60 CYS B N 1
ATOM 4614 C CA . CYS B 1 60 ? 4.84 35.812 0.024 1 93.62 60 CYS B CA 1
ATOM 4615 C C . CYS B 1 60 ? 4.035 34.531 -0.206 1 93.62 60 CYS B C 1
ATOM 4617 O O . CYS B 1 60 ? 3.854 33.719 0.715 1 93.62 60 CYS B O 1
ATOM 4619 N N . ARG B 1 61 ? 3.59 34.344 -1.435 1 93 61 ARG B N 1
ATOM 4620 C CA . ARG B 1 61 ? 2.848 33.156 -1.773 1 93 61 ARG B CA 1
ATOM 4621 C C . ARG B 1 61 ? 3.77 31.922 -1.827 1 93 61 ARG B C 1
ATOM 4623 O O . ARG B 1 61 ? 4.992 32.062 -1.907 1 93 61 ARG B O 1
ATOM 4630 N N . PRO B 1 62 ? 3.172 30.781 -1.768 1 93.88 62 PRO B N 1
ATOM 4631 C CA . PRO B 1 62 ? 3.977 29.562 -1.785 1 93.88 62 PRO B CA 1
ATOM 4632 C C . PRO B 1 62 ? 4.875 29.469 -3.016 1 93.88 62 PRO B C 1
ATOM 4634 O O . PRO B 1 62 ? 4.5 29.922 -4.098 1 93.88 62 PRO B O 1
ATOM 4637 N N . ASN B 1 63 ? 6.07 28.859 -2.842 1 92.81 63 ASN B N 1
ATOM 4638 C CA . ASN B 1 63 ? 7.074 28.5 -3.836 1 92.81 63 ASN B CA 1
ATOM 4639 C C . ASN B 1 63 ? 8.047 29.641 -4.094 1 92.81 63 ASN B C 1
ATOM 4641 O O . ASN B 1 63 ? 8.836 29.594 -5.035 1 92.81 63 ASN B O 1
ATOM 4645 N N . HIS B 1 64 ? 8 30.703 -3.316 1 94.44 64 HIS B N 1
ATOM 4646 C CA . HIS B 1 64 ? 9.031 31.734 -3.355 1 94.44 64 HIS B CA 1
ATOM 4647 C C . HIS B 1 64 ? 10.125 31.469 -2.33 1 94.44 64 HIS B C 1
ATOM 4649 O O . HIS B 1 64 ? 9.844 31.016 -1.219 1 94.44 64 HIS B O 1
ATOM 4655 N N . GLU B 1 65 ? 11.32 31.781 -2.703 1 94.69 65 GLU B N 1
ATOM 4656 C CA . GLU B 1 65 ? 12.445 31.594 -1.797 1 94.69 65 GLU B CA 1
ATOM 4657 C C . GLU B 1 65 ? 12.43 32.625 -0.674 1 94.69 65 GLU B C 1
ATOM 4659 O O . GLU B 1 65 ? 12.109 33.781 -0.903 1 94.69 65 GLU B O 1
ATOM 4664 N N . VAL B 1 66 ? 12.727 32.188 0.456 1 96.75 66 VAL B N 1
ATOM 4665 C CA . VAL B 1 66 ? 12.773 33.094 1.614 1 96.75 66 VAL B CA 1
ATOM 4666 C C . VAL B 1 66 ? 14.117 32.938 2.322 1 96.75 66 VAL B C 1
ATOM 4668 O O . VAL B 1 66 ? 14.656 31.844 2.439 1 96.75 66 VAL B O 1
ATOM 4671 N N . ILE B 1 67 ? 14.719 34 2.658 1 96.62 67 ILE B N 1
ATOM 4672 C CA . ILE B 1 67 ? 15.938 34.062 3.453 1 96.62 67 ILE B CA 1
ATOM 4673 C C . ILE B 1 67 ? 15.695 34.875 4.719 1 96.62 67 ILE B C 1
ATOM 4675 O O . ILE B 1 67 ? 15.258 36.031 4.645 1 96.62 67 ILE B O 1
ATOM 4679 N N . VAL B 1 68 ? 15.859 34.312 5.797 1 96.5 68 VAL B N 1
ATOM 4680 C CA . VAL B 1 68 ? 15.758 35 7.086 1 96.5 68 VAL B CA 1
ATOM 4681 C C . VAL B 1 68 ? 17.156 35.344 7.594 1 96.5 68 VAL B C 1
ATOM 4683 O O . VAL B 1 68 ? 17.984 34.469 7.824 1 96.5 68 VAL B O 1
ATOM 4686 N N . GLN B 1 69 ? 17.359 36.594 7.781 1 94.06 69 GLN B N 1
ATOM 4687 C CA . GLN B 1 69 ? 18.672 37.062 8.227 1 94.06 69 GLN B CA 1
ATOM 4688 C C . GLN B 1 69 ? 18.562 37.844 9.539 1 94.06 69 GLN B C 1
ATOM 4690 O O . GLN B 1 69 ? 17.625 38.594 9.75 1 94.06 69 GLN B O 1
ATOM 4695 N N . MET B 1 70 ? 19.406 37.5 10.398 1 91.06 70 MET B N 1
ATOM 4696 C CA . MET B 1 70 ? 19.594 38.281 11.625 1 91.06 70 MET B CA 1
ATOM 4697 C C . MET B 1 70 ? 20.953 39 11.617 1 91.06 70 MET B C 1
ATOM 4699 O O . MET B 1 70 ? 22 38.375 11.719 1 91.06 70 MET B O 1
ATOM 4703 N N . GLN B 1 71 ? 20.859 40.25 11.523 1 84.81 71 GLN B N 1
ATOM 4704 C CA . GLN B 1 71 ? 22.062 41.062 11.289 1 84.81 71 GLN B CA 1
ATOM 4705 C C . GLN B 1 71 ? 22.781 40.594 10.023 1 84.81 71 GLN B C 1
ATOM 4707 O O . GLN B 1 71 ? 22.203 40.625 8.93 1 84.81 71 GLN B O 1
ATOM 4712 N N . LYS B 1 72 ? 23.906 39.938 10.156 1 85.94 72 LYS B N 1
ATOM 4713 C CA . LYS B 1 72 ? 24.641 39.531 8.961 1 85.94 72 LYS B CA 1
ATOM 4714 C C . LYS B 1 72 ? 24.594 38.031 8.766 1 85.94 72 LYS B C 1
ATOM 4716 O O . LYS B 1 72 ? 25.078 37.5 7.758 1 85.94 72 LYS B O 1
ATOM 4721 N N . ASN B 1 73 ? 23.938 37.406 9.617 1 91.19 73 ASN B N 1
ATOM 4722 C CA . ASN B 1 73 ? 23.953 35.969 9.555 1 91.19 73 ASN B CA 1
ATOM 4723 C C . ASN B 1 73 ? 22.641 35.406 9.023 1 91.19 73 ASN B C 1
ATOM 4725 O O . ASN B 1 73 ? 21.562 35.906 9.367 1 91.19 73 ASN B O 1
ATOM 4729 N N . VAL B 1 74 ? 22.734 34.469 8.125 1 93.81 74 VAL B N 1
ATOM 4730 C CA . VAL B 1 74 ? 21.562 33.781 7.594 1 93.81 74 VAL B CA 1
ATOM 4731 C C . VAL B 1 74 ? 21.094 32.719 8.57 1 93.81 74 VAL B C 1
ATOM 4733 O O . VAL B 1 74 ? 21.828 31.781 8.859 1 93.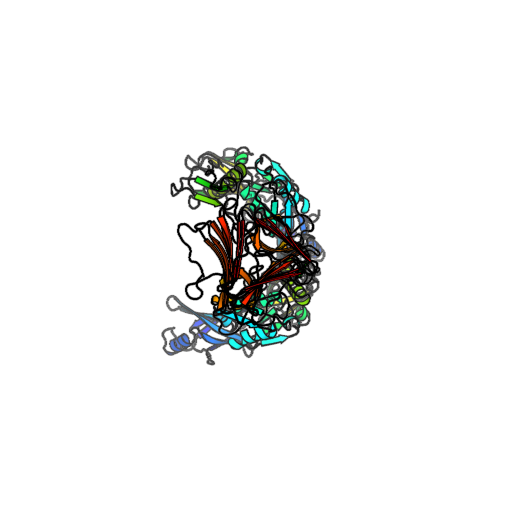81 74 VAL B O 1
ATOM 4736 N N . LEU B 1 75 ? 19.891 32.812 9.062 1 94.62 75 LEU B N 1
ATOM 4737 C CA . LEU B 1 75 ? 19.344 31.875 10.023 1 94.62 75 LEU B CA 1
ATOM 4738 C C . LEU B 1 75 ? 18.609 30.734 9.32 1 94.62 75 LEU B C 1
ATOM 4740 O O . LEU B 1 75 ? 18.531 29.625 9.836 1 94.62 75 LEU B O 1
ATOM 4744 N N . PHE B 1 76 ? 18.031 31.094 8.242 1 96.56 76 PHE B N 1
ATOM 4745 C CA . PHE B 1 76 ? 17.234 30.094 7.531 1 96.56 76 PHE B CA 1
ATOM 4746 C C . PHE B 1 76 ? 17.141 30.438 6.047 1 96.56 76 PHE B C 1
ATOM 4748 O O . PHE B 1 76 ? 17 31.609 5.684 1 96.56 76 PHE B O 1
ATOM 4755 N N . LYS B 1 77 ? 17.25 29.531 5.219 1 96.19 77 LYS B N 1
ATOM 4756 C CA . LYS B 1 77 ? 17.031 29.609 3.777 1 96.19 77 LYS B CA 1
ATOM 4757 C C . LYS B 1 77 ? 16.141 28.484 3.287 1 96.19 77 LYS B C 1
ATOM 4759 O O . LYS B 1 77 ? 16.422 27.312 3.541 1 96.19 77 LYS B O 1
ATOM 4764 N N . GLY B 1 78 ? 15.062 28.828 2.598 1 95.81 78 GLY B N 1
ATOM 4765 C CA . GLY B 1 78 ? 14.148 27.812 2.082 1 95.81 78 GLY B CA 1
ATOM 4766 C C . GLY B 1 78 ? 13.094 28.391 1.157 1 95.81 78 GLY B C 1
ATOM 4767 O O . GLY B 1 78 ? 13.352 29.328 0.412 1 95.81 78 GLY B O 1
ATOM 4768 N N . VAL B 1 79 ? 11.977 27.719 1.119 1 95.62 79 VAL B N 1
ATOM 4769 C CA . VAL B 1 79 ? 10.883 28.109 0.245 1 95.62 79 VAL B CA 1
ATOM 4770 C C . VAL B 1 79 ? 9.586 28.203 1.05 1 95.62 79 VAL B C 1
ATOM 4772 O O . VAL B 1 79 ? 9.352 27.391 1.95 1 95.62 79 VAL B O 1
ATOM 4775 N N . ILE B 1 80 ? 8.773 29.172 0.724 1 97.25 80 ILE B N 1
ATOM 4776 C CA . ILE B 1 80 ? 7.48 29.312 1.387 1 97.25 80 ILE B CA 1
ATOM 4777 C C . ILE B 1 80 ? 6.539 28.203 0.911 1 97.25 80 ILE B C 1
ATOM 4779 O O . ILE B 1 80 ? 6.367 28 -0.293 1 97.25 80 ILE B O 1
ATOM 4783 N N . ILE B 1 81 ? 5.938 27.547 1.891 1 96.44 81 ILE B N 1
ATOM 4784 C CA . ILE B 1 81 ? 5.027 26.469 1.504 1 96.44 81 ILE B CA 1
ATOM 4785 C C . ILE B 1 81 ? 3.594 26.859 1.866 1 96.44 81 ILE B C 1
ATOM 4787 O O . ILE B 1 81 ? 2.639 26.312 1.312 1 96.44 81 ILE B O 1
ATOM 4791 N N . ARG B 1 82 ? 3.457 27.719 2.781 1 96.62 82 ARG B N 1
ATOM 4792 C CA . ARG B 1 82 ? 2.125 28.094 3.24 1 96.62 82 ARG B CA 1
ATOM 4793 C C . ARG B 1 82 ? 2.086 29.562 3.664 1 96.62 82 ARG B C 1
ATOM 4795 O O . ARG B 1 82 ? 3.004 30.047 4.328 1 96.62 82 ARG B O 1
ATOM 4802 N N . GLN B 1 83 ? 1.156 30.281 3.248 1 96.25 83 GLN B N 1
ATOM 4803 C CA . GLN B 1 83 ? 0.816 31.625 3.688 1 96.25 83 GLN B CA 1
ATOM 4804 C C . GLN B 1 83 ? -0.575 31.672 4.316 1 96.25 83 GLN B C 1
ATOM 4806 O O . GLN B 1 83 ? -1.541 31.172 3.727 1 96.25 83 GLN B O 1
ATOM 4811 N N . THR B 1 84 ? -0.662 32.188 5.473 1 95.81 84 THR B N 1
ATOM 4812 C CA . THR B 1 84 ? -1.947 32.344 6.145 1 95.81 84 THR B CA 1
ATOM 4813 C C . THR B 1 84 ? -2.232 33.812 6.414 1 95.81 84 THR B C 1
ATOM 4815 O O . THR B 1 84 ? -1.346 34.562 6.848 1 95.81 84 THR B O 1
ATOM 4818 N N . LEU B 1 85 ? -3.381 34.25 6.16 1 93.88 85 LEU B N 1
ATOM 4819 C CA . LEU B 1 85 ? -3.854 35.594 6.449 1 93.88 85 LEU B CA 1
ATOM 4820 C C . LEU B 1 85 ? -5.031 35.562 7.414 1 93.88 85 LEU B C 1
ATOM 4822 O O . LEU B 1 85 ? -6.074 34.969 7.109 1 93.88 85 LEU B O 1
ATOM 4826 N N . GLY B 1 86 ? -4.801 36.062 8.539 1 93.31 86 GLY B N 1
ATOM 4827 C CA . GLY B 1 86 ? -5.863 36.219 9.523 1 93.31 86 GLY B CA 1
ATOM 4828 C C . GLY B 1 86 ? -6.375 37.625 9.633 1 93.31 86 GLY B C 1
ATOM 4829 O O . GLY B 1 86 ? -5.586 38.594 9.75 1 93.31 86 GLY B O 1
ATOM 4830 N N . LEU B 1 87 ? -7.688 37.719 9.523 1 90.12 87 LEU B N 1
ATOM 4831 C CA . LEU B 1 87 ? -8.352 39.031 9.664 1 90.12 87 LEU B CA 1
ATOM 4832 C C . LEU B 1 87 ? -9.289 39.031 10.867 1 90.12 87 LEU B C 1
ATOM 4834 O O . LEU B 1 87 ? -10.109 38.125 11.016 1 90.12 87 LEU B O 1
ATOM 4838 N N . LYS B 1 88 ? -9.109 39.875 11.695 1 87.31 88 LYS B N 1
ATOM 4839 C CA . LYS B 1 88 ? -10 40.094 12.828 1 87.31 88 LYS B CA 1
ATOM 4840 C C . LYS B 1 88 ? -10.242 41.594 13.055 1 87.31 88 LYS B C 1
ATOM 4842 O O . LYS B 1 88 ? -9.391 42.281 13.617 1 87.31 88 LYS B O 1
ATOM 4847 N N . GLY B 1 89 ? -11.43 42 12.727 1 79.5 89 GLY B N 1
ATOM 4848 C CA . GLY B 1 89 ? -11.656 43.438 12.766 1 79.5 89 GLY B CA 1
ATOM 4849 C C . GLY B 1 89 ? -10.711 44.219 11.883 1 79.5 89 GLY B C 1
ATOM 4850 O O . GLY B 1 89 ? -10.656 44 10.672 1 79.5 89 GLY B O 1
ATOM 4851 N N . GLN B 1 90 ? -9.906 45.094 12.547 1 76.12 90 GLN B N 1
ATOM 4852 C CA . GLN B 1 90 ? -8.938 45.906 11.812 1 76.12 90 GLN B CA 1
ATOM 4853 C C . GLN B 1 90 ? -7.555 45.25 11.828 1 76.12 90 GLN B C 1
ATOM 4855 O O . GLN B 1 90 ? -6.652 45.688 11.109 1 76.12 90 GLN B O 1
ATOM 4860 N N . ASP B 1 91 ? -7.492 44.25 12.586 1 84.5 91 ASP B N 1
ATOM 4861 C CA . ASP B 1 91 ? -6.191 43.625 12.742 1 84.5 91 ASP B CA 1
ATOM 4862 C C . ASP B 1 91 ? -5.969 42.562 11.672 1 84.5 91 ASP B C 1
ATOM 4864 O O . ASP B 1 91 ? -6.914 41.875 11.266 1 84.5 91 ASP B O 1
ATOM 4868 N N . SER B 1 92 ? -4.82 42.594 11.109 1 90.38 92 SER B N 1
ATOM 4869 C CA . SER B 1 92 ? -4.414 41.594 10.141 1 90.38 92 SER B CA 1
ATOM 4870 C C . SER B 1 92 ? -3.078 40.969 10.531 1 90.38 92 SER B C 1
ATOM 4872 O O . SER B 1 92 ? -2.15 41.656 10.938 1 90.38 92 SER B O 1
ATOM 4874 N N . ILE B 1 93 ? -3.049 39.656 10.469 1 93.12 93 ILE B N 1
ATOM 4875 C CA . ILE B 1 93 ? -1.832 38.906 10.789 1 93.12 93 ILE B CA 1
ATOM 4876 C C . ILE B 1 93 ? -1.495 37.938 9.641 1 93.12 93 ILE B C 1
ATOM 4878 O O . ILE B 1 93 ? -2.375 37.281 9.117 1 93.12 93 ILE B O 1
ATOM 4882 N N . ILE B 1 94 ? -0.274 38.031 9.227 1 94.94 94 ILE B N 1
ATOM 4883 C CA . ILE B 1 94 ? 0.207 37.125 8.18 1 94.94 94 ILE B CA 1
ATOM 4884 C C . ILE B 1 94 ? 1.175 36.094 8.781 1 94.94 94 ILE B C 1
ATOM 4886 O O . ILE B 1 94 ? 2.07 36.469 9.547 1 94.94 94 ILE B O 1
ATOM 4890 N N . THR B 1 95 ? 0.979 34.906 8.523 1 97.19 95 THR B N 1
ATOM 4891 C CA . THR B 1 95 ? 1.902 33.875 8.961 1 97.19 95 THR B CA 1
ATOM 4892 C C . THR B 1 95 ? 2.482 33.125 7.762 1 97.19 95 THR B C 1
ATOM 4894 O O . THR B 1 95 ? 1.74 32.656 6.891 1 97.19 95 THR B O 1
ATOM 4897 N N . LEU B 1 96 ? 3.734 33.031 7.668 1 97.62 96 LEU B N 1
ATOM 4898 C CA . LEU B 1 96 ? 4.445 32.312 6.629 1 97.62 96 LEU B CA 1
ATOM 4899 C C . LEU B 1 96 ? 5.098 31.047 7.199 1 97.62 96 LEU B C 1
ATOM 4901 O O . LEU B 1 96 ? 5.77 31.109 8.234 1 97.62 96 LEU B O 1
ATOM 4905 N N . THR B 1 97 ? 4.82 29.953 6.594 1 98.06 97 THR B N 1
ATOM 4906 C CA . THR B 1 97 ? 5.551 28.734 6.883 1 98.06 97 THR B CA 1
ATOM 4907 C C . THR B 1 97 ? 6.508 28.391 5.742 1 98.06 97 THR B C 1
ATOM 4909 O O . THR B 1 97 ? 6.082 28.203 4.598 1 98.06 97 THR B O 1
ATOM 4912 N N . ALA B 1 98 ? 7.73 28.375 6.027 1 97.75 98 ALA B N 1
ATOM 4913 C CA . ALA B 1 98 ? 8.766 28.047 5.047 1 97.75 98 ALA B CA 1
ATOM 4914 C C . ALA B 1 98 ? 9.461 26.75 5.406 1 97.75 98 ALA B C 1
ATOM 4916 O O . ALA B 1 98 ? 9.547 26.375 6.578 1 97.75 98 ALA B O 1
ATOM 4917 N N . LYS B 1 99 ? 9.883 26.062 4.391 1 97.12 99 LYS B N 1
ATOM 4918 C CA . LYS B 1 99 ? 10.617 24.812 4.566 1 97.12 99 LYS B CA 1
ATOM 4919 C C . LYS B 1 99 ? 11.914 24.812 3.771 1 97.12 99 LYS B C 1
ATOM 4921 O O . LYS B 1 99 ? 12.023 25.5 2.75 1 97.12 99 LYS B O 1
ATOM 4926 N N . HIS B 1 100 ? 12.883 24.062 4.305 1 96.56 100 HIS B N 1
ATOM 4927 C CA . HIS B 1 100 ? 14.141 23.797 3.613 1 96.56 100 HIS B CA 1
ATOM 4928 C C . HIS B 1 100 ? 13.906 23.109 2.275 1 96.56 100 HIS B C 1
ATOM 4930 O O . HIS B 1 100 ? 12.867 22.469 2.078 1 96.56 100 HIS B O 1
ATOM 4936 N N . HIS B 1 101 ? 14.844 23.203 1.323 1 94 101 HIS B N 1
ATOM 4937 C CA . HIS B 1 101 ? 14.734 22.641 -0.015 1 94 101 HIS B CA 1
ATOM 4938 C C . HIS B 1 101 ? 14.562 21.125 0.041 1 94 101 HIS B C 1
ATOM 4940 O O . HIS B 1 101 ? 14.117 20.516 -0.928 1 94 101 HIS B O 1
ATOM 4946 N N . LEU B 1 102 ? 14.891 20.531 1.151 1 95.88 102 LEU B N 1
ATOM 4947 C CA . LEU B 1 102 ? 14.672 19.094 1.351 1 95.88 102 LEU B CA 1
ATOM 4948 C C . LEU B 1 102 ? 13.195 18.75 1.204 1 95.88 102 LEU B C 1
ATOM 4950 O O . LEU B 1 102 ? 12.844 17.594 0.963 1 95.88 102 LEU B O 1
ATOM 4954 N N . GLN B 1 103 ? 12.336 19.75 1.365 1 95.38 103 GLN B N 1
ATOM 4955 C CA . GLN B 1 103 ? 10.898 19.531 1.234 1 95.38 103 GLN B CA 1
ATOM 4956 C C . GLN B 1 103 ? 10.539 19.031 -0.162 1 95.38 103 GLN B C 1
ATOM 4958 O O . GLN B 1 103 ? 9.555 18.312 -0.337 1 95.38 103 GLN B O 1
ATOM 4963 N N . LYS B 1 104 ? 11.32 19.344 -1.139 1 93.81 104 LYS B N 1
ATOM 4964 C CA . LYS B 1 104 ? 11.086 18.922 -2.518 1 93.81 104 LYS B CA 1
ATOM 4965 C C . LYS B 1 104 ? 11.117 17.406 -2.637 1 93.81 104 LYS B C 1
ATOM 4967 O O . LYS B 1 104 ? 10.469 16.828 -3.514 1 93.81 104 LYS B O 1
ATOM 4972 N N . LEU B 1 105 ? 11.828 16.75 -1.747 1 95.38 105 LEU B N 1
ATOM 4973 C CA . LEU B 1 105 ? 11.945 15.289 -1.786 1 95.38 105 LEU B CA 1
ATOM 4974 C C . LEU B 1 105 ? 10.625 14.625 -1.405 1 95.38 105 LEU B C 1
ATOM 4976 O O . LEU B 1 105 ? 10.414 13.445 -1.681 1 95.38 105 LEU B O 1
ATOM 4980 N N . THR B 1 106 ? 9.727 15.367 -0.749 1 94.06 106 THR B N 1
ATOM 4981 C CA . THR B 1 106 ? 8.438 14.82 -0.352 1 94.06 106 THR B CA 1
ATOM 4982 C C . THR B 1 106 ? 7.422 14.953 -1.486 1 94.06 106 THR B C 1
ATOM 4984 O O . THR B 1 106 ? 6.328 14.391 -1.417 1 94.06 106 THR B O 1
ATOM 4987 N N . HIS B 1 107 ? 7.738 15.727 -2.525 1 91.44 107 HIS B N 1
ATOM 4988 C CA . HIS B 1 107 ? 6.812 16.016 -3.615 1 91.44 107 HIS B CA 1
ATOM 4989 C C . HIS B 1 107 ? 7.078 15.117 -4.816 1 91.44 107 HIS B C 1
ATOM 4991 O O . HIS B 1 107 ? 7.156 15.594 -5.949 1 91.44 107 HIS B O 1
ATOM 4997 N N . SER B 1 108 ? 7.164 13.898 -4.543 1 86.31 108 SER B N 1
ATOM 4998 C CA . SER B 1 108 ? 7.309 12.883 -5.586 1 86.31 108 SER B CA 1
ATOM 4999 C C . SER B 1 108 ? 6.57 11.602 -5.211 1 86.31 108 SER B C 1
ATOM 5001 O O . SER B 1 108 ? 6.406 11.297 -4.031 1 86.31 108 SER B O 1
ATOM 5003 N N . PHE B 1 109 ? 5.953 11.07 -6.102 1 89.69 109 PHE B N 1
ATOM 5004 C CA . PHE B 1 109 ? 5.383 9.727 -6.004 1 89.69 109 PHE B CA 1
ATOM 5005 C C . PHE B 1 109 ? 5.66 8.93 -7.273 1 89.69 109 PHE B C 1
ATOM 5007 O O . PHE B 1 109 ? 4.949 9.07 -8.266 1 89.69 109 PHE B O 1
ATOM 5014 N N . HIS B 1 110 ? 6.723 8.172 -7.145 1 91.12 110 HIS B N 1
ATOM 5015 C CA . HIS B 1 110 ? 7.195 7.43 -8.305 1 91.12 110 HIS B CA 1
ATOM 5016 C C . HIS B 1 110 ? 8.008 6.207 -7.891 1 91.12 110 HIS B C 1
ATOM 5018 O O . HIS B 1 110 ? 8.086 5.883 -6.703 1 91.12 110 HIS B O 1
ATOM 5024 N N . SER B 1 111 ? 8.445 5.469 -8.875 1 94.19 111 SER B N 1
ATOM 5025 C CA . SER B 1 111 ? 9.305 4.312 -8.641 1 94.19 111 SER B CA 1
ATOM 5026 C C . SER B 1 111 ? 10.633 4.457 -9.383 1 94.19 111 SER B C 1
ATOM 5028 O O . SER B 1 111 ? 10.695 5.109 -10.43 1 94.19 111 SER B O 1
ATOM 5030 N N . GLN B 1 112 ? 11.664 3.91 -8.766 1 94.38 112 GLN B N 1
ATOM 5031 C CA . GLN B 1 112 ? 12.992 3.904 -9.375 1 94.38 112 GLN B CA 1
ATOM 5032 C C . GLN B 1 112 ? 13.711 2.586 -9.109 1 94.38 112 GLN B C 1
ATOM 5034 O O . GLN B 1 112 ? 13.406 1.896 -8.133 1 94.38 112 GLN B O 1
ATOM 5039 N N . LEU B 1 113 ? 14.555 2.229 -10.016 1 95.94 113 LEU B N 1
ATOM 5040 C CA . LEU B 1 113 ? 15.414 1.06 -9.891 1 95.94 113 LEU B CA 1
ATOM 5041 C C . LEU B 1 113 ? 16.891 1.457 -9.984 1 95.94 113 LEU B C 1
ATOM 5043 O O . LEU B 1 113 ? 17.281 2.176 -10.906 1 95.94 113 LEU B O 1
ATOM 5047 N N . PHE B 1 114 ? 17.672 1.056 -8.984 1 95.94 114 PHE B N 1
ATOM 5048 C CA . PHE B 1 114 ? 19.109 1.307 -8.938 1 95.94 114 PHE B CA 1
ATOM 5049 C C . PHE B 1 114 ? 19.891 0.001 -9.031 1 95.94 114 PHE B C 1
ATOM 5051 O O . PHE B 1 114 ? 19.875 -0.807 -8.102 1 95.94 114 PHE B O 1
ATOM 5058 N N . ASN B 1 115 ? 20.594 -0.24 -10.109 1 93.94 115 ASN B N 1
ATOM 5059 C CA . ASN B 1 115 ? 21.344 -1.469 -10.344 1 93.94 115 ASN B CA 1
ATOM 5060 C C . ASN B 1 115 ? 22.844 -1.265 -10.109 1 93.94 115 ASN B C 1
ATOM 5062 O O . ASN B 1 115 ? 23.453 -0.402 -10.734 1 93.94 115 ASN B O 1
ATOM 5066 N N . LYS B 1 116 ? 23.344 -2.029 -9.227 1 94.06 116 LYS B N 1
ATOM 5067 C CA . LYS B 1 116 ? 24.781 -2.025 -8.938 1 94.06 116 LYS B CA 1
ATOM 5068 C C . LYS B 1 116 ? 25.266 -0.622 -8.586 1 94.06 116 LYS B C 1
ATOM 5070 O O . LYS B 1 116 ? 26.219 -0.117 -9.18 1 94.06 116 LYS B O 1
ATOM 5075 N N . GLN B 1 117 ? 24.594 -0.044 -7.684 1 96.06 117 GLN B N 1
ATOM 5076 C CA . GLN B 1 117 ? 24.938 1.293 -7.207 1 96.06 117 GLN B CA 1
ATOM 5077 C C . GLN B 1 117 ? 25.125 1.303 -5.691 1 96.06 117 GLN B C 1
ATOM 5079 O O . GLN B 1 117 ? 24.531 0.497 -4.98 1 96.06 117 GLN B O 1
ATOM 5084 N N . SER B 1 118 ? 25.969 2.156 -5.262 1 97.19 118 SER B N 1
ATOM 5085 C CA . SER B 1 118 ? 26.188 2.326 -3.83 1 97.19 118 SER B CA 1
ATOM 5086 C C . SER B 1 118 ? 25.141 3.24 -3.213 1 97.19 118 SER B C 1
ATOM 5088 O O . SER B 1 118 ? 24.484 4 -3.922 1 97.19 118 SER B O 1
ATOM 5090 N N . ASP B 1 119 ? 25.016 3.125 -1.948 1 97.5 119 ASP B N 1
ATOM 5091 C CA . ASP B 1 119 ? 24.125 4.047 -1.261 1 97.5 119 ASP B CA 1
ATOM 5092 C C . ASP B 1 119 ? 24.531 5.496 -1.507 1 97.5 119 ASP B C 1
ATOM 5094 O O . ASP B 1 119 ? 23.672 6.371 -1.654 1 97.5 119 ASP B O 1
ATOM 5098 N N . GLU B 1 120 ? 25.797 5.754 -1.505 1 97.62 120 GLU B N 1
ATOM 5099 C CA . GLU B 1 120 ? 26.297 7.102 -1.784 1 97.62 120 GLU B CA 1
ATOM 5100 C C . GLU B 1 120 ? 25.812 7.598 -3.143 1 97.62 120 GLU B C 1
ATOM 5102 O O . GLU B 1 120 ? 25.312 8.719 -3.258 1 97.62 120 GLU B O 1
ATOM 5107 N N . ALA B 1 121 ? 26 6.754 -4.145 1 97.62 121 ALA B N 1
ATOM 5108 C CA . ALA B 1 121 ? 25.578 7.121 -5.492 1 97.62 121 ALA B CA 1
ATOM 5109 C C . ALA B 1 121 ? 24.062 7.344 -5.555 1 97.62 121 ALA B C 1
ATOM 5111 O O . ALA B 1 121 ? 23.594 8.297 -6.188 1 97.62 121 ALA B O 1
ATOM 5112 N N . ILE B 1 122 ? 23.297 6.5 -4.949 1 97.5 122 ILE B N 1
ATOM 5113 C CA . ILE B 1 122 ? 21.844 6.57 -4.945 1 97.5 122 ILE B CA 1
ATOM 5114 C C . ILE B 1 122 ? 21.391 7.863 -4.27 1 97.5 122 ILE B C 1
ATOM 5116 O O . ILE B 1 122 ? 20.578 8.609 -4.824 1 97.5 122 ILE B O 1
ATOM 5120 N N . ILE B 1 123 ? 21.953 8.156 -3.061 1 97.5 123 ILE B N 1
ATOM 5121 C CA . ILE B 1 123 ? 21.562 9.328 -2.293 1 97.5 123 ILE B CA 1
ATOM 5122 C C . ILE B 1 123 ? 21.938 10.594 -3.059 1 97.5 123 ILE B C 1
ATOM 5124 O O . ILE B 1 123 ? 21.141 11.539 -3.146 1 97.5 123 ILE B O 1
ATOM 5128 N N . LYS B 1 124 ? 23.109 10.633 -3.645 1 96.56 124 LYS B N 1
ATOM 5129 C CA . LYS B 1 124 ? 23.516 11.773 -4.449 1 96.56 124 LYS B CA 1
ATOM 5130 C C . LYS B 1 124 ? 22.578 11.984 -5.629 1 96.56 124 LYS B C 1
ATOM 5132 O O . LYS B 1 124 ? 22.25 13.125 -5.973 1 96.56 124 LYS B O 1
ATOM 5137 N N . LYS B 1 125 ? 22.203 10.906 -6.227 1 95.88 125 LYS B N 1
ATOM 5138 C CA . LYS B 1 125 ? 21.266 11 -7.336 1 95.88 125 LYS B CA 1
ATOM 5139 C C . LYS B 1 125 ? 19.953 11.625 -6.883 1 95.88 125 LYS B C 1
ATOM 5141 O O . LYS B 1 125 ? 19.406 12.492 -7.562 1 95.88 125 LYS B O 1
ATOM 5146 N N . LEU B 1 126 ? 19.391 11.203 -5.766 1 95.56 126 LEU B N 1
ATOM 5147 C CA . LEU B 1 126 ? 18.156 11.758 -5.219 1 95.56 126 LEU B CA 1
ATOM 5148 C C . LEU B 1 126 ? 18.281 13.258 -4.98 1 95.56 126 LEU B C 1
ATOM 5150 O O . LEU B 1 126 ? 17.375 14.023 -5.324 1 95.56 126 LEU B O 1
ATOM 5154 N N . PHE B 1 127 ? 19.422 13.664 -4.387 1 96.38 127 PHE B N 1
ATOM 5155 C CA . PHE B 1 127 ? 19.656 15.07 -4.078 1 96.38 127 PHE B CA 1
ATOM 5156 C C . PHE B 1 127 ? 19.859 15.875 -5.352 1 96.38 127 PHE B C 1
ATOM 5158 O O . PHE B 1 127 ? 19.281 16.953 -5.512 1 96.38 127 PHE B O 1
ATOM 5165 N N . ASN B 1 128 ? 20.609 15.305 -6.297 1 94.5 128 ASN B N 1
ATOM 5166 C CA . ASN B 1 128 ? 20.875 16 -7.547 1 94.5 128 ASN B CA 1
ATOM 5167 C C . ASN B 1 128 ? 19.609 16.219 -8.359 1 94.5 128 ASN B C 1
ATOM 5169 O O . ASN B 1 128 ? 19.406 17.281 -8.938 1 94.5 128 ASN B O 1
ATOM 5173 N N . GLN B 1 129 ? 18.781 15.234 -8.359 1 89.88 129 GLN B N 1
ATOM 5174 C CA . GLN B 1 129 ? 17.516 15.32 -9.078 1 89.88 129 GLN B CA 1
ATOM 5175 C C . GLN B 1 129 ? 16.641 16.438 -8.523 1 89.88 129 GLN B C 1
ATOM 5177 O O . GLN B 1 129 ? 15.734 16.922 -9.203 1 89.88 129 GLN B O 1
ATOM 5182 N N . ASN B 1 130 ? 16.938 16.891 -7.312 1 88.19 130 ASN B N 1
ATOM 5183 C CA . ASN B 1 130 ? 16.109 17.906 -6.668 1 88.19 130 ASN B CA 1
ATOM 5184 C C . ASN B 1 130 ? 16.906 19.188 -6.402 1 88.19 130 ASN B C 1
ATOM 5186 O O . ASN B 1 130 ? 16.469 20.047 -5.648 1 88.19 130 ASN B O 1
ATOM 5190 N N . GLY B 1 131 ? 18.141 19.266 -6.867 1 89.38 131 GLY B N 1
ATOM 5191 C CA . GLY B 1 131 ? 18.953 20.469 -6.773 1 89.38 131 GLY B CA 1
ATOM 5192 C C . GLY B 1 131 ? 19.5 20.719 -5.379 1 89.38 131 GLY B C 1
ATOM 5193 O O . GLY B 1 131 ? 19.609 21.859 -4.945 1 89.38 131 GLY B O 1
ATOM 5194 N N . ILE B 1 132 ? 19.734 19.719 -4.66 1 93.69 132 ILE B N 1
ATOM 5195 C CA . ILE B 1 132 ? 20.234 19.844 -3.297 1 93.69 132 ILE B CA 1
ATOM 5196 C C . ILE B 1 132 ? 21.719 19.484 -3.256 1 93.69 132 ILE B C 1
ATOM 5198 O O . ILE B 1 132 ? 22.109 18.406 -3.727 1 93.69 132 ILE B O 1
ATOM 5202 N N . GLN B 1 133 ? 22.5 20.344 -2.75 1 94.69 133 GLN B N 1
ATOM 5203 C CA . GLN B 1 133 ? 23.938 20.078 -2.592 1 94.69 133 GLN B CA 1
ATOM 5204 C C . GLN B 1 133 ? 24.203 19.219 -1.361 1 94.69 133 GLN B C 1
ATOM 5206 O O . GLN B 1 133 ? 23.562 19.406 -0.317 1 94.69 133 GLN B O 1
ATOM 5211 N N . THR B 1 134 ? 25.109 18.266 -1.552 1 95.12 134 THR B N 1
ATOM 5212 C CA . THR B 1 134 ? 25.359 17.328 -0.475 1 95.12 134 THR B CA 1
ATOM 5213 C C . THR B 1 134 ? 26.859 17.172 -0.22 1 95.12 134 THR B C 1
ATOM 5215 O O . THR B 1 134 ? 27.656 17.203 -1.157 1 95.12 134 THR B O 1
ATOM 5218 N N . THR B 1 135 ? 27.203 17.125 1.042 1 95.19 135 THR B N 1
ATOM 5219 C CA . THR B 1 135 ? 28.562 16.812 1.497 1 95.19 135 THR B CA 1
ATOM 5220 C C . THR B 1 135 ? 28.562 15.539 2.342 1 95.19 135 THR B C 1
ATOM 5222 O O . THR B 1 135 ? 27.75 15.398 3.258 1 95.19 135 THR B O 1
ATOM 5225 N N . ILE B 1 136 ? 29.391 14.633 2.018 1 95.5 136 ILE B N 1
ATOM 5226 C CA . ILE B 1 136 ? 29.5 13.391 2.775 1 95.5 136 ILE B CA 1
ATOM 5227 C C . ILE B 1 136 ? 30.797 13.391 3.574 1 95.5 136 ILE B C 1
ATOM 5229 O O . ILE B 1 136 ? 31.891 13.484 3.002 1 95.5 136 ILE B O 1
ATOM 5233 N N . LYS B 1 137 ? 30.609 13.328 4.848 1 92.12 137 LYS B N 1
ATOM 5234 C CA . LYS B 1 137 ? 31.75 13.297 5.746 1 92.12 137 LYS B CA 1
ATOM 5235 C C . LYS B 1 137 ? 31.781 12.008 6.562 1 92.12 137 LYS B C 1
ATOM 5237 O O . LYS B 1 137 ? 30.797 11.664 7.215 1 92.12 137 LYS B O 1
ATOM 5242 N N . GLN B 1 138 ? 32.812 11.219 6.5 1 88.12 138 GLN B N 1
ATOM 5243 C CA . GLN B 1 138 ? 33.062 10.078 7.379 1 88.12 138 GLN B CA 1
ATOM 5244 C C . GLN B 1 138 ? 31.906 9.094 7.348 1 88.12 138 GLN B C 1
ATOM 5246 O O . GLN B 1 138 ? 31.375 8.727 8.398 1 88.12 138 GLN B O 1
ATOM 5251 N N . ALA B 1 139 ? 31.516 8.695 6.223 1 93.12 139 ALA B N 1
ATOM 5252 C CA . ALA B 1 139 ? 30.422 7.742 6.062 1 93.12 139 ALA B CA 1
ATOM 5253 C C . ALA B 1 139 ? 30.812 6.609 5.121 1 93.12 139 ALA B C 1
ATOM 5255 O O . ALA B 1 139 ? 30.188 6.414 4.078 1 93.12 139 ALA B O 1
ATOM 5256 N N . PRO B 1 140 ? 31.781 5.812 5.492 1 92.75 140 PRO B N 1
ATOM 5257 C CA . PRO B 1 140 ? 32.25 4.734 4.613 1 92.75 140 PRO B CA 1
ATOM 5258 C C . PRO B 1 140 ? 31.156 3.695 4.332 1 92.75 140 PRO B C 1
ATOM 5260 O O . PRO B 1 140 ? 31.203 3.018 3.305 1 92.75 140 PRO B O 1
ATOM 5263 N N . GLN B 1 141 ? 30.219 3.566 5.254 1 93.88 141 GLN B N 1
ATOM 5264 C CA . GLN B 1 141 ? 29.141 2.598 5.086 1 93.88 141 GLN B CA 1
ATOM 5265 C C . GLN B 1 141 ? 28.328 2.881 3.822 1 93.88 141 GLN B C 1
ATOM 5267 O O . GLN B 1 141 ? 27.672 1.987 3.287 1 93.88 141 GLN B O 1
ATOM 5272 N N . LEU B 1 142 ? 28.391 4.098 3.297 1 96.38 142 LEU B N 1
ATOM 5273 C CA . LEU B 1 142 ? 27.609 4.484 2.129 1 96.38 142 LEU B CA 1
ATOM 5274 C C . LEU B 1 142 ? 28.234 3.949 0.849 1 96.38 142 LEU B C 1
ATOM 5276 O O . LEU B 1 142 ? 27.625 3.99 -0.217 1 96.38 142 LEU B O 1
ATOM 5280 N N . LYS B 1 143 ? 29.406 3.393 0.937 1 94.62 143 LYS B N 1
ATOM 5281 C CA . LYS B 1 143 ? 30.094 2.877 -0.237 1 94.62 143 LYS B CA 1
ATOM 5282 C C . LYS B 1 143 ? 29.625 1.467 -0.583 1 94.62 143 LYS B C 1
ATOM 5284 O O . LYS B 1 143 ? 29.969 0.929 -1.635 1 94.62 143 LYS B O 1
ATOM 5289 N N . THR B 1 144 ? 28.797 0.894 0.285 1 93.06 144 THR B N 1
ATOM 5290 C CA . THR B 1 144 ? 28.25 -0.43 0.007 1 93.06 144 THR B CA 1
ATOM 5291 C C . THR B 1 144 ? 27.469 -0.427 -1.297 1 93.06 144 THR B C 1
ATOM 5293 O O . THR B 1 144 ? 26.594 0.42 -1.497 1 93.06 144 THR B O 1
ATOM 5296 N N . VAL B 1 145 ? 27.797 -1.362 -2.197 1 94.25 145 VAL B N 1
ATOM 5297 C CA . VAL B 1 145 ? 27.141 -1.471 -3.49 1 94.25 145 VAL B CA 1
ATOM 5298 C C . VAL B 1 145 ? 26.016 -2.502 -3.406 1 94.25 145 VAL B C 1
ATOM 5300 O O . VAL B 1 145 ? 26.203 -3.602 -2.885 1 94.25 145 VAL B O 1
ATOM 5303 N N . HIS B 1 146 ? 24.891 -2.154 -3.877 1 93.75 146 HIS B N 1
ATOM 5304 C CA . HIS B 1 146 ? 23.734 -3.035 -3.932 1 93.75 146 HIS B CA 1
ATOM 5305 C C . HIS B 1 146 ? 23.516 -3.568 -5.344 1 93.75 146 HIS B C 1
ATOM 5307 O O . HIS B 1 146 ? 23.578 -2.812 -6.316 1 93.75 146 HIS B O 1
ATOM 5313 N N . GLU B 1 147 ? 23.297 -4.832 -5.445 1 93.25 147 GLU B N 1
ATOM 5314 C CA . GLU B 1 147 ? 23.016 -5.43 -6.746 1 93.25 147 GLU B CA 1
ATOM 5315 C C . GLU B 1 147 ? 21.766 -4.844 -7.375 1 93.25 147 GLU B C 1
ATOM 5317 O O . GLU B 1 147 ? 21.766 -4.477 -8.555 1 93.25 147 GLU B O 1
ATOM 5322 N N . GLN B 1 148 ? 20.703 -4.82 -6.637 1 95 148 GLN B N 1
ATOM 5323 C CA . GLN B 1 148 ? 19.453 -4.195 -7.066 1 95 148 GLN B CA 1
ATOM 5324 C C . GLN B 1 148 ? 18.75 -3.525 -5.895 1 95 148 GLN B C 1
ATOM 5326 O O . GLN B 1 148 ? 18.5 -4.16 -4.871 1 95 148 GLN B O 1
ATOM 5331 N N . MET B 1 149 ? 18.547 -2.246 -6 1 96.06 149 MET B N 1
ATOM 5332 C CA . MET B 1 149 ? 17.812 -1.412 -5.059 1 96.06 149 MET B CA 1
ATOM 5333 C C . MET B 1 149 ? 16.578 -0.791 -5.73 1 96.06 149 MET B C 1
ATOM 5335 O O . MET B 1 149 ? 16.672 -0.328 -6.871 1 96.06 149 MET B O 1
ATOM 5339 N N . VAL B 1 150 ? 15.43 -0.9 -5.027 1 96.25 150 VAL B N 1
ATOM 5340 C CA . VAL B 1 150 ? 14.188 -0.475 -5.664 1 96.25 150 VAL B CA 1
ATOM 5341 C C . VAL B 1 150 ? 13.461 0.526 -4.766 1 96.25 150 VAL B C 1
ATOM 5343 O O . VAL B 1 150 ? 13.281 0.279 -3.572 1 96.25 150 VAL B O 1
ATOM 5346 N N . GLN B 1 151 ? 13.203 1.685 -5.203 1 96.12 151 GLN B N 1
ATOM 5347 C CA . GLN B 1 151 ? 12.188 2.57 -4.652 1 96.12 151 GLN B CA 1
ATOM 5348 C C . GLN B 1 151 ? 10.828 2.314 -5.297 1 96.12 151 GLN B C 1
ATOM 5350 O O . GLN B 1 151 ? 10.641 2.58 -6.484 1 96.12 151 GLN B O 1
ATOM 5355 N N . PHE B 1 152 ? 9.922 1.779 -4.531 1 95.56 152 PHE B N 1
ATOM 5356 C CA . PHE B 1 152 ? 8.648 1.365 -5.098 1 95.56 152 PHE B CA 1
ATOM 5357 C C . PHE B 1 152 ? 7.516 2.242 -4.574 1 95.56 152 PHE B C 1
ATOM 5359 O O . PHE B 1 152 ? 7.094 2.105 -3.424 1 95.56 152 PHE B O 1
ATOM 5366 N N . ARG B 1 153 ? 6.977 3.146 -5.445 1 92.69 153 ARG B N 1
ATOM 5367 C CA . ARG B 1 153 ? 5.773 3.945 -5.215 1 92.69 153 ARG B CA 1
ATOM 5368 C C . ARG B 1 153 ? 5.867 4.707 -3.898 1 92.69 153 ARG B C 1
ATOM 5370 O O . ARG B 1 153 ? 4.977 4.609 -3.053 1 92.69 153 ARG B O 1
ATOM 5377 N N . CYS B 1 154 ? 6.805 5.457 -3.705 1 94.06 154 CYS B N 1
ATOM 5378 C CA . CYS B 1 154 ? 6.965 6.336 -2.551 1 94.06 154 CYS B CA 1
ATOM 5379 C C . CYS B 1 154 ? 7.773 7.574 -2.914 1 94.06 154 CYS B C 1
ATOM 5381 O O . CYS B 1 154 ? 8.383 7.629 -3.984 1 94.06 154 CYS B O 1
ATOM 5383 N N . ASN B 1 155 ? 7.711 8.539 -2.113 1 94.62 155 ASN B N 1
ATOM 5384 C CA . ASN B 1 155 ? 8.469 9.75 -2.4 1 94.62 155 ASN B CA 1
ATOM 5385 C C . ASN B 1 155 ? 9.938 9.602 -2.018 1 94.62 155 ASN B C 1
ATOM 5387 O O . ASN B 1 155 ? 10.305 8.672 -1.293 1 94.62 155 ASN B O 1
ATOM 5391 N N . ASP B 1 156 ? 10.758 10.43 -2.492 1 96.38 156 ASP B N 1
ATOM 5392 C CA . ASP B 1 156 ? 12.211 10.359 -2.324 1 96.38 156 ASP B CA 1
ATOM 5393 C C . ASP B 1 156 ? 12.594 10.5 -0.854 1 96.38 156 ASP B C 1
ATOM 5395 O O . ASP B 1 156 ? 13.562 9.883 -0.399 1 96.38 156 ASP B O 1
ATOM 5399 N N . TRP B 1 157 ? 11.898 11.266 -0.052 1 96.69 157 TRP B N 1
ATOM 5400 C CA . TRP B 1 157 ? 12.211 11.516 1.35 1 96.69 157 TRP B CA 1
ATOM 5401 C C . TRP B 1 157 ? 12.016 10.258 2.186 1 96.69 157 TRP B C 1
ATOM 5403 O O . TRP B 1 157 ? 12.883 9.891 2.986 1 96.69 157 TRP B O 1
ATOM 5413 N N . ALA B 1 158 ? 10.906 9.602 1.936 1 96.19 158 ALA B N 1
ATOM 5414 C CA . ALA B 1 158 ? 10.648 8.359 2.658 1 96.19 158 ALA B CA 1
ATOM 5415 C C . ALA B 1 158 ? 11.703 7.305 2.344 1 96.19 158 ALA B C 1
ATOM 5417 O O . ALA B 1 158 ? 12.172 6.602 3.242 1 96.19 158 ALA B O 1
ATOM 5418 N N . PHE B 1 159 ? 12 7.234 1.102 1 96.81 159 PHE B N 1
ATOM 5419 C CA . PHE B 1 159 ? 13.039 6.297 0.68 1 96.81 159 PHE B CA 1
ATOM 5420 C C . PHE B 1 159 ? 14.375 6.648 1.309 1 96.81 159 PHE B C 1
ATOM 5422 O O . PHE B 1 159 ? 15.062 5.777 1.857 1 96.81 159 PHE B O 1
ATOM 5429 N N . LEU B 1 160 ? 14.742 7.848 1.293 1 97 160 LEU B N 1
ATOM 5430 C CA . LEU B 1 160 ? 16 8.328 1.857 1 97 160 LEU B CA 1
ATOM 5431 C C . LEU B 1 160 ? 16.078 8.023 3.35 1 97 160 LEU B C 1
ATOM 5433 O O . LEU B 1 160 ? 17.109 7.531 3.832 1 97 160 LEU B O 1
ATOM 5437 N N . LYS B 1 161 ? 15.031 8.258 4.098 1 95.31 161 LYS B N 1
ATOM 5438 C CA . LYS B 1 161 ? 15.016 8.023 5.535 1 95.31 161 LYS B CA 1
ATOM 5439 C C . LYS B 1 161 ? 15.281 6.555 5.855 1 95.31 161 LYS B C 1
ATOM 5441 O O . LYS B 1 161 ? 16.016 6.238 6.797 1 95.31 161 LYS B O 1
ATOM 5446 N N . SER B 1 162 ? 14.68 5.703 5.082 1 95.56 162 SER B N 1
ATOM 5447 C CA . SER B 1 162 ? 14.906 4.273 5.27 1 95.56 162 SER B CA 1
ATOM 5448 C C . SER B 1 162 ? 16.375 3.916 5.066 1 95.56 162 SER B C 1
ATOM 5450 O O . SER B 1 162 ? 16.953 3.164 5.855 1 95.56 162 SER B O 1
ATOM 5452 N N . ARG B 1 163 ? 16.938 4.477 4.035 1 96 163 ARG B N 1
ATOM 5453 C CA . ARG B 1 163 ? 18.344 4.172 3.727 1 96 163 ARG B CA 1
ATOM 5454 C C . ARG B 1 163 ? 19.266 4.746 4.785 1 96 163 ARG B C 1
ATOM 5456 O O . ARG B 1 163 ? 20.281 4.133 5.129 1 96 163 ARG B O 1
ATOM 5463 N N . LEU B 1 164 ? 18.953 5.934 5.297 1 95.06 164 LEU B N 1
ATOM 5464 C CA . LEU B 1 164 ? 19.766 6.531 6.352 1 95.06 164 LEU B CA 1
ATOM 5465 C C . LEU B 1 164 ? 19.797 5.641 7.59 1 95.06 164 LEU B C 1
ATOM 5467 O O . LEU B 1 164 ? 20.859 5.414 8.172 1 95.06 164 LEU B O 1
ATOM 5471 N N . THR B 1 165 ? 18.688 5.109 7.926 1 91.94 165 THR B N 1
ATOM 5472 C CA . THR B 1 165 ? 18.609 4.23 9.086 1 91.94 165 THR B CA 1
ATOM 5473 C C . THR B 1 165 ? 19.375 2.934 8.836 1 91.94 165 THR B C 1
ATOM 5475 O O . THR B 1 165 ? 20.156 2.5 9.68 1 91.94 165 THR B O 1
ATOM 5478 N N . ALA B 1 166 ? 19.156 2.389 7.672 1 93.62 166 ALA B N 1
ATOM 5479 C CA . ALA B 1 166 ? 19.766 1.104 7.328 1 93.62 166 ALA B CA 1
ATOM 5480 C C . ALA B 1 166 ? 21.281 1.21 7.293 1 93.62 166 ALA B C 1
ATOM 5482 O O . ALA B 1 166 ? 21.984 0.24 7.586 1 93.62 166 ALA B O 1
ATOM 5483 N N . THR B 1 167 ? 21.828 2.402 6.988 1 95.25 167 THR B N 1
ATOM 5484 C CA . THR B 1 167 ? 23.266 2.578 6.828 1 95.25 167 THR B CA 1
ATOM 5485 C C . THR B 1 167 ? 23.859 3.268 8.055 1 95.25 167 THR B C 1
ATOM 5487 O O . THR B 1 167 ? 25.047 3.605 8.062 1 95.25 167 THR B O 1
ATOM 5490 N N . ASN B 1 168 ? 23.078 3.535 9.055 1 93.94 168 ASN B N 1
ATOM 5491 C CA . ASN B 1 168 ? 23.547 4.254 10.242 1 93.94 168 ASN B CA 1
ATOM 5492 C C . ASN B 1 168 ? 24.188 5.582 9.867 1 93.94 168 ASN B C 1
ATOM 5494 O O . ASN B 1 168 ? 25.344 5.848 10.25 1 93.94 168 ASN B O 1
ATOM 5498 N N . THR B 1 169 ? 23.484 6.324 9.102 1 96.06 169 THR B N 1
ATOM 5499 C CA . THR B 1 169 ? 23.906 7.641 8.641 1 96.06 169 THR B CA 1
ATOM 5500 C C . THR B 1 169 ? 22.922 8.719 9.078 1 96.06 169 THR B C 1
ATOM 5502 O O . THR B 1 169 ? 21.703 8.508 9.023 1 96.06 169 THR B O 1
ATOM 5505 N N . TRP B 1 170 ? 23.453 9.797 9.586 1 96.25 170 TRP B N 1
ATOM 5506 C CA . TRP B 1 170 ? 22.594 10.93 9.945 1 96.25 170 TRP B CA 1
ATOM 5507 C C . TRP B 1 170 ? 22.719 12.055 8.922 1 96.25 170 TRP B C 1
ATOM 5509 O O . TRP B 1 170 ? 23.797 12.266 8.352 1 96.25 170 TRP B O 1
ATOM 5519 N N . LEU B 1 171 ? 21.641 12.672 8.688 1 97.25 171 LEU B N 1
ATOM 5520 C CA . LEU B 1 171 ? 21.547 13.82 7.793 1 97.25 171 LEU B CA 1
ATOM 5521 C C . LEU B 1 171 ? 21.484 15.125 8.586 1 97.25 171 LEU B C 1
ATOM 5523 O O . LEU B 1 171 ? 20.594 15.312 9.414 1 97.25 171 LEU B O 1
ATOM 5527 N N . LEU B 1 172 ? 22.484 16 8.422 1 97.25 172 LEU B N 1
ATOM 5528 C CA . LEU B 1 172 ? 22.531 17.328 9.023 1 97.25 172 LEU B CA 1
ATOM 5529 C C . LEU B 1 172 ? 22.141 18.406 8.016 1 97.25 172 LEU B C 1
ATOM 5531 O O . LEU B 1 172 ? 22.906 18.703 7.098 1 97.25 172 LEU B O 1
ATOM 5535 N N . PRO B 1 173 ? 20.953 18.938 8.219 1 94.75 173 PRO B N 1
ATOM 5536 C CA . PRO B 1 173 ? 20.516 19.938 7.238 1 94.75 173 PRO B CA 1
ATOM 5537 C C . PRO B 1 173 ? 21.172 21.297 7.449 1 94.75 173 PRO B C 1
ATOM 5539 O O . PRO B 1 173 ? 21.125 21.844 8.555 1 94.75 173 PRO B O 1
ATOM 5542 N N . GLY B 1 174 ? 21.922 21.812 6.477 1 91.19 174 GLY B N 1
ATOM 5543 C CA . GLY B 1 174 ? 22.469 23.156 6.473 1 91.19 174 GLY B CA 1
ATOM 5544 C C . GLY B 1 174 ? 21.75 24.078 5.5 1 91.19 174 GLY B C 1
ATOM 5545 O O . GLY B 1 174 ? 20.984 23.625 4.652 1 91.19 174 GLY B O 1
ATOM 5546 N N . ASN B 1 175 ? 21.969 25.344 5.645 1 88.06 175 ASN B N 1
ATOM 5547 C CA . ASN B 1 175 ? 21.328 26.328 4.777 1 88.06 175 ASN B CA 1
ATOM 5548 C C . ASN B 1 175 ? 21.828 26.219 3.34 1 88.06 175 ASN B C 1
ATOM 5550 O O . ASN B 1 175 ? 21.062 26.406 2.395 1 88.06 175 ASN B O 1
ATOM 5554 N N . GLU B 1 176 ? 23.062 25.859 3.229 1 83.44 176 GLU B N 1
ATOM 5555 C CA . GLU B 1 176 ? 23.656 25.812 1.893 1 83.44 176 GLU B CA 1
ATOM 5556 C C . GLU B 1 176 ? 23.734 24.375 1.379 1 83.44 176 GLU B C 1
ATOM 5558 O O . GLU B 1 176 ? 23.578 24.141 0.182 1 83.44 176 GLU B O 1
ATOM 5563 N N . SER B 1 177 ? 24.078 23.484 2.295 1 91.88 177 SER B N 1
ATOM 5564 C CA . SER B 1 177 ? 24.266 22.094 1.913 1 91.88 177 SER B CA 1
ATOM 5565 C C . SER B 1 177 ? 23.812 21.156 3.025 1 91.88 177 SER B C 1
ATOM 5567 O O . SER B 1 177 ? 23.672 21.562 4.176 1 91.88 177 SER B O 1
ATOM 5569 N N . VAL B 1 178 ? 23.531 19.969 2.574 1 96 178 VAL B N 1
ATOM 5570 C CA . VAL B 1 178 ? 23.203 18.906 3.516 1 96 178 VAL B CA 1
ATOM 5571 C C . VAL B 1 178 ? 24.422 18.016 3.742 1 96 178 VAL B C 1
ATOM 5573 O O . VAL B 1 178 ? 25.141 17.688 2.799 1 96 178 VAL B O 1
ATOM 5576 N N . THR B 1 179 ? 24.688 17.688 4.977 1 97.25 179 THR B N 1
ATOM 5577 C CA . THR B 1 179 ? 25.844 16.859 5.312 1 97.25 179 THR B CA 1
ATOM 5578 C C . THR B 1 179 ? 25.391 15.477 5.77 1 97.25 179 THR B C 1
ATOM 5580 O O . THR B 1 179 ? 24.469 15.359 6.586 1 97.25 179 THR B O 1
ATOM 5583 N N . LEU B 1 180 ? 25.969 14.453 5.23 1 97.75 180 LEU B N 1
ATOM 5584 C CA . LEU B 1 180 ? 25.797 13.078 5.688 1 97.75 180 LEU B CA 1
ATOM 5585 C C . LEU B 1 180 ? 27 12.602 6.496 1 97.75 180 LEU B C 1
ATOM 5587 O O . LEU B 1 180 ? 28.141 12.812 6.09 1 97.75 180 LEU B O 1
ATOM 5591 N N . ILE B 1 181 ? 26.688 12 7.641 1 97.06 181 ILE B N 1
ATOM 5592 C CA . ILE B 1 181 ? 27.797 11.672 8.539 1 97.06 181 ILE B CA 1
ATOM 5593 C C . ILE B 1 181 ? 27.406 10.484 9.422 1 97.06 181 ILE B C 1
ATOM 5595 O O . ILE B 1 181 ? 26.219 10.25 9.664 1 97.06 181 ILE B O 1
ATOM 5599 N N . THR B 1 182 ? 28.406 9.688 9.828 1 95.94 182 THR B N 1
ATOM 5600 C CA . THR B 1 182 ? 28.172 8.664 10.844 1 95.94 182 THR B CA 1
ATOM 5601 C C . THR B 1 182 ? 27.969 9.297 12.219 1 95.94 182 THR B C 1
ATOM 5603 O O . THR B 1 182 ? 28.75 10.164 12.625 1 95.94 182 THR B O 1
ATOM 5606 N N . PRO B 1 183 ? 27 8.914 12.945 1 94.44 183 PRO B N 1
ATOM 5607 C CA . PRO B 1 183 ? 26.672 9.57 14.211 1 94.44 183 PRO B CA 1
ATOM 5608 C C . PRO B 1 183 ? 27.859 9.648 15.164 1 94.44 183 PRO B C 1
ATOM 5610 O O . PRO B 1 183 ? 28.109 10.688 15.781 1 94.44 183 PRO B O 1
ATOM 5613 N N . LYS B 1 184 ? 28.625 8.641 15.281 1 92.25 184 LYS B N 1
ATOM 5614 C CA . LYS B 1 184 ? 29.734 8.578 16.234 1 92.25 184 LYS B CA 1
ATOM 5615 C C . LYS B 1 184 ? 30.766 9.656 15.93 1 92.25 184 LYS B C 1
ATOM 5617 O O . LYS B 1 184 ? 31.422 10.172 16.844 1 92.25 184 LYS B O 1
ATOM 5622 N N . ALA B 1 185 ? 30.891 10.047 14.727 1 94.38 185 ALA B N 1
ATOM 5623 C CA . ALA B 1 185 ? 31.859 11.047 14.312 1 94.38 185 ALA B CA 1
ATOM 5624 C C . ALA B 1 185 ? 31.516 12.422 14.875 1 94.38 185 ALA B C 1
ATOM 5626 O O . ALA B 1 185 ? 32.375 13.312 14.938 1 94.38 185 ALA B O 1
ATOM 5627 N N . LEU B 1 186 ? 30.344 12.633 15.281 1 94.69 186 LEU B N 1
ATOM 5628 C CA . LEU B 1 186 ? 29.875 13.93 15.758 1 94.69 186 LEU B CA 1
ATOM 5629 C C . LEU B 1 186 ? 30.469 14.25 17.125 1 94.69 186 LEU B C 1
ATOM 5631 O O . LEU B 1 186 ? 30.453 15.406 17.562 1 94.69 186 LEU B O 1
ATOM 5635 N N . ASN B 1 187 ? 30.938 13.281 17.844 1 92.69 187 ASN B N 1
ATOM 5636 C CA . ASN B 1 187 ? 31.578 13.516 19.125 1 92.69 187 ASN B CA 1
ATOM 5637 C C . ASN B 1 187 ? 32.781 14.438 19 1 92.69 187 ASN B C 1
ATOM 5639 O O . ASN B 1 187 ? 33.219 15.055 19.969 1 92.69 187 ASN B O 1
ATOM 5643 N N . GLN B 1 188 ? 33.312 14.539 17.781 1 92.38 188 GLN B N 1
ATOM 5644 C CA . GLN B 1 188 ? 34.5 15.336 17.547 1 92.38 188 GLN B CA 1
ATOM 5645 C C . GLN B 1 188 ? 34.156 16.688 16.938 1 92.38 188 GLN B C 1
ATOM 5647 O O . GLN B 1 188 ? 35.031 17.438 16.5 1 92.38 188 GLN B O 1
ATOM 5652 N N . SER B 1 189 ? 32.969 16.969 16.922 1 94.62 189 SER B N 1
ATOM 5653 C CA . SER B 1 189 ? 32.531 18.234 16.344 1 94.62 189 SER B CA 1
ATOM 5654 C C . SER B 1 189 ? 32.75 19.391 17.312 1 94.62 189 SER B C 1
ATOM 5656 O O . SER B 1 189 ? 33.406 19.234 18.344 1 94.62 189 SER B O 1
ATOM 5658 N N . THR B 1 190 ? 32.344 20.625 16.906 1 95.69 190 THR B N 1
ATOM 5659 C CA . THR B 1 190 ? 32.5 21.828 17.688 1 95.69 190 THR B CA 1
ATOM 5660 C C . THR B 1 190 ? 31.797 21.703 19.047 1 95.69 190 THR B C 1
ATOM 5662 O O . THR B 1 190 ? 30.641 21.297 19.109 1 95.69 190 THR B O 1
ATOM 5665 N N . VAL B 1 191 ? 32.531 22.016 20.141 1 95.69 191 VAL B N 1
ATOM 5666 C CA . VAL B 1 191 ? 32 21.891 21.484 1 95.69 191 VAL B CA 1
ATOM 5667 C C . VAL B 1 191 ? 31.594 23.266 22.016 1 95.69 191 VAL B C 1
ATOM 5669 O O . VAL B 1 191 ? 32.375 24.219 21.953 1 95.69 191 VAL B O 1
ATOM 5672 N N . HIS B 1 192 ? 30.391 23.359 22.406 1 94.75 192 HIS B N 1
ATOM 5673 C CA . HIS B 1 192 ? 29.891 24.531 23.109 1 94.75 192 HIS B CA 1
ATOM 5674 C C . HIS B 1 192 ? 29.703 24.25 24.594 1 94.75 192 HIS B C 1
ATOM 5676 O O . HIS B 1 192 ? 28.875 23.406 24.969 1 94.75 192 HIS B O 1
ATOM 5682 N N . THR B 1 193 ? 30.359 24.953 25.484 1 92.88 193 THR B N 1
ATOM 5683 C CA . THR B 1 193 ? 30.344 24.656 26.906 1 92.88 193 THR B CA 1
ATOM 5684 C C . THR B 1 193 ? 29.391 25.578 27.656 1 92.88 193 THR B C 1
ATOM 5686 O O . THR B 1 193 ? 29.484 26.797 27.531 1 92.88 193 THR B O 1
ATOM 5689 N N . LEU B 1 194 ? 28.453 25 28.266 1 90.88 194 LEU B N 1
ATOM 5690 C CA . LEU B 1 194 ? 27.562 25.719 29.172 1 90.88 194 LEU B CA 1
ATOM 5691 C C . LEU B 1 194 ? 28.047 25.625 30.609 1 90.88 194 LEU B C 1
ATOM 5693 O O . LEU B 1 194 ? 28.266 24.531 31.125 1 90.88 194 LEU B O 1
ATOM 5697 N N . HIS B 1 195 ? 28.219 26.734 31.203 1 87.06 195 HIS B N 1
ATOM 5698 C CA . HIS B 1 195 ? 28.672 26.781 32.594 1 87.06 195 HIS B CA 1
ATOM 5699 C C . HIS B 1 195 ? 27.531 27.203 33.531 1 87.06 195 HIS B C 1
ATOM 5701 O O . HIS B 1 195 ? 26.719 28.062 33.188 1 87.06 195 HIS B O 1
ATOM 5707 N N . ARG B 1 196 ? 27.453 26.547 34.688 1 77.31 196 ARG B N 1
ATOM 5708 C CA . ARG B 1 196 ? 26.438 26.906 35.688 1 77.31 196 ARG B CA 1
ATOM 5709 C C . ARG B 1 196 ? 26.609 28.359 36.125 1 77.31 196 ARG B C 1
ATOM 5711 O O . ARG B 1 196 ? 25.625 29.094 36.219 1 77.31 196 ARG B O 1
ATOM 5718 N N . HIS B 1 197 ? 27.828 28.703 36.594 1 71.19 197 HIS B N 1
ATOM 5719 C CA . HIS B 1 197 ? 28.094 30.047 37.125 1 71.19 197 HIS B CA 1
ATOM 5720 C C . HIS B 1 197 ? 28.688 30.938 36.031 1 71.19 197 HIS B C 1
ATOM 5722 O O . HIS B 1 197 ? 29.562 30.5 35.281 1 71.19 197 HIS B O 1
ATOM 5728 N N . THR B 1 198 ? 27.875 31.906 35.531 1 62.78 198 THR B N 1
ATOM 5729 C CA . THR B 1 198 ? 28.312 32.844 34.469 1 62.78 198 THR B CA 1
ATOM 5730 C C . THR B 1 198 ? 29.453 33.719 34.969 1 62.78 198 THR B C 1
ATOM 5732 O O . THR B 1 198 ? 29.328 34.406 36 1 62.78 198 THR B O 1
ATOM 5735 N N . SER B 1 199 ? 30.703 33.375 34.969 1 58.59 199 SER B N 1
ATOM 5736 C CA . SER B 1 199 ? 31.734 34.312 35.438 1 58.59 199 SER B CA 1
ATOM 5737 C C . SER B 1 199 ? 32.188 35.219 34.312 1 58.59 199 SER B C 1
ATOM 5739 O O . SER B 1 199 ? 32.844 36.25 34.594 1 58.59 199 SER B O 1
ATOM 5741 N N . SER B 1 200 ? 32.031 34.812 33.156 1 59.72 200 SER B N 1
ATOM 5742 C CA . SER B 1 200 ? 32.562 35.656 32.062 1 59.72 200 SER B CA 1
ATOM 5743 C C . SER B 1 200 ? 31.438 36.031 31.094 1 59.72 200 SER B C 1
ATOM 5745 O O . SER B 1 200 ? 30.422 35.312 31 1 59.72 200 SER B O 1
ATOM 5747 N N . ALA B 1 201 ? 31.375 37.281 30.75 1 56.88 201 ALA B N 1
ATOM 5748 C CA . ALA B 1 201 ? 30.438 37.875 29.781 1 56.88 201 ALA B CA 1
ATOM 5749 C C . ALA B 1 201 ? 30.234 36.938 28.594 1 56.88 201 ALA B C 1
ATOM 5751 O O . ALA B 1 201 ? 29.219 37.031 27.906 1 56.88 201 ALA B O 1
ATOM 5752 N N . GLN B 1 202 ? 31.141 36.031 28.406 1 59.78 202 GLN B N 1
ATOM 5753 C CA . GLN B 1 202 ? 31.078 35.156 27.234 1 59.78 202 GLN B CA 1
ATOM 5754 C C . GLN B 1 202 ? 30.312 33.875 27.547 1 59.78 202 GLN B C 1
ATOM 5756 O O . GLN B 1 202 ? 30.047 33.062 26.641 1 59.78 202 GLN B O 1
ATOM 5761 N N . ASP B 1 203 ? 29.844 33.938 28.734 1 68.19 203 ASP B N 1
ATOM 5762 C CA . ASP B 1 203 ? 29.219 32.688 29.156 1 68.19 203 ASP B CA 1
ATOM 5763 C C . ASP B 1 203 ? 27.797 32.562 28.625 1 68.19 203 ASP B C 1
ATOM 5765 O O . ASP B 1 203 ? 27.125 33.562 28.406 1 68.19 203 ASP B O 1
ATOM 5769 N N . ILE B 1 204 ? 27.469 31.406 28.281 1 75.25 204 ILE B N 1
ATOM 5770 C CA . ILE B 1 204 ? 26.141 31.078 27.797 1 75.25 204 ILE B CA 1
ATOM 5771 C C . ILE B 1 204 ? 25.125 31.281 28.922 1 75.25 204 ILE B C 1
ATOM 5773 O O . ILE B 1 204 ? 25.297 30.75 30.031 1 75.25 204 ILE B O 1
ATOM 5777 N N . VAL B 1 205 ? 24.25 32.188 28.734 1 80.31 205 VAL B N 1
ATOM 5778 C CA . VAL B 1 205 ? 23.188 32.438 29.703 1 80.31 205 VAL B CA 1
ATOM 5779 C C . VAL B 1 205 ? 22.078 31.406 29.516 1 80.31 205 VAL B C 1
ATOM 5781 O O . VAL B 1 205 ? 21.438 31.375 28.453 1 80.31 205 VAL B O 1
ATOM 5784 N N . LEU B 1 206 ? 21.859 30.656 30.562 1 89.38 206 LEU B N 1
ATOM 5785 C CA . LEU B 1 206 ? 20.828 29.625 30.547 1 89.38 206 LEU B CA 1
ATOM 5786 C C . LEU B 1 206 ? 19.531 30.141 31.156 1 89.38 206 LEU B C 1
ATOM 5788 O O . LEU B 1 206 ? 19.516 30.656 32.281 1 89.38 206 LEU B O 1
ATOM 5792 N N . PHE B 1 207 ? 18.469 30.016 30.469 1 90.62 207 PHE B N 1
ATOM 5793 C CA . PHE B 1 207 ? 17.172 30.438 30.984 1 90.62 207 PHE B CA 1
ATOM 5794 C C . PHE B 1 207 ? 16.391 29.25 31.547 1 90.62 207 PHE B C 1
ATOM 5796 O O . PHE B 1 207 ? 15.82 29.344 32.625 1 90.62 207 PHE B O 1
ATOM 5803 N N . GLU B 1 208 ? 16.312 28.266 30.766 1 92.94 208 GLU B N 1
ATOM 5804 C CA . GLU B 1 208 ? 15.555 27.078 31.156 1 92.94 208 GLU B CA 1
ATOM 5805 C C . GLU B 1 208 ? 16.172 25.812 30.562 1 92.94 208 GLU B C 1
ATOM 5807 O O . GLU B 1 208 ? 16.766 25.844 29.484 1 92.94 208 GLU B O 1
ATOM 5812 N N . ALA B 1 209 ? 16.109 24.75 31.328 1 93.25 209 ALA B N 1
ATOM 5813 C CA . ALA B 1 209 ? 16.594 23.453 30.844 1 93.25 209 ALA B CA 1
ATOM 5814 C C . ALA B 1 209 ? 15.68 22.328 31.312 1 93.25 209 ALA B C 1
ATOM 5816 O O . ALA B 1 209 ? 15.141 22.359 32.406 1 93.25 209 ALA B O 1
ATOM 5817 N N . ASP B 1 210 ? 15.406 21.469 30.469 1 94.94 210 ASP B N 1
ATOM 5818 C CA . ASP B 1 210 ? 14.727 20.219 30.75 1 94.94 210 ASP B CA 1
ATOM 5819 C C . ASP B 1 210 ? 15.523 19.016 30.234 1 94.94 210 ASP B C 1
ATOM 5821 O O . ASP B 1 210 ? 15.898 18.984 29.062 1 94.94 210 ASP B O 1
ATOM 5825 N N . LEU B 1 211 ? 15.93 18.188 31.109 1 93.94 211 LEU B N 1
ATOM 5826 C CA . LEU B 1 211 ? 16.734 17.016 30.766 1 93.94 211 LEU B CA 1
ATOM 5827 C C . LEU B 1 211 ? 16.062 15.734 31.266 1 93.94 211 LEU B C 1
ATOM 5829 O O . LEU B 1 211 ? 15.531 15.703 32.375 1 93.94 211 LEU B O 1
ATOM 5833 N N . GLN B 1 212 ? 16.109 14.734 30.438 1 94.06 212 GLN B N 1
ATOM 5834 C CA . GLN B 1 212 ? 15.469 13.469 30.781 1 94.06 212 GLN B CA 1
ATOM 5835 C C . GLN B 1 212 ? 16.391 12.289 30.5 1 94.06 212 GLN B C 1
ATOM 5837 O O . GLN B 1 212 ? 17.109 12.273 29.484 1 94.06 212 GLN B O 1
ATOM 5842 N N . TRP B 1 213 ? 16.516 11.383 31.391 1 94.12 213 TRP B N 1
ATOM 5843 C CA . TRP B 1 213 ? 17.109 10.055 31.219 1 94.12 213 TRP B CA 1
ATOM 5844 C C . TRP B 1 213 ? 16.031 8.984 31.109 1 94.12 213 TRP B C 1
ATOM 5846 O O . TRP B 1 213 ? 15.172 8.867 32 1 94.12 213 TRP B O 1
ATOM 5856 N N . ASN B 1 214 ? 15.984 8.242 30.016 1 93.5 214 ASN B N 1
ATOM 5857 C CA . ASN B 1 214 ? 14.898 7.332 29.703 1 93.5 214 ASN B CA 1
ATOM 5858 C C . ASN B 1 214 ? 15.414 6.02 29.125 1 93.5 214 ASN B C 1
ATOM 5860 O O . ASN B 1 214 ? 16.156 6.02 28.141 1 93.5 214 ASN B O 1
ATOM 5864 N N . ASN B 1 215 ? 15.039 4.926 29.75 1 92.31 215 ASN B N 1
ATOM 5865 C CA . ASN B 1 215 ? 15.508 3.637 29.234 1 92.31 215 ASN B CA 1
ATOM 5866 C C . ASN B 1 215 ? 14.359 2.812 28.672 1 92.31 215 ASN B C 1
ATOM 5868 O O . ASN B 1 215 ? 14.469 1.591 28.547 1 92.31 215 ASN B O 1
ATOM 5872 N N . GLN B 1 216 ? 13.211 3.441 28.328 1 89.06 216 GLN B N 1
ATOM 5873 C CA . GLN B 1 216 ? 12 2.754 27.891 1 89.06 216 GLN B CA 1
ATOM 5874 C C . GLN B 1 216 ? 12.258 1.993 26.594 1 89.06 216 GLN B C 1
ATOM 5876 O O . GLN B 1 216 ? 11.641 0.952 26.344 1 89.06 216 GLN B O 1
ATOM 5881 N N . TYR B 1 217 ? 13.172 2.426 25.688 1 86.75 217 TYR B N 1
ATOM 5882 C CA . TYR B 1 217 ? 13.367 1.827 24.375 1 86.75 217 TYR B CA 1
ATOM 5883 C C . TYR B 1 217 ? 14.789 1.298 24.234 1 86.75 217 TYR B C 1
ATOM 5885 O O . TYR B 1 217 ? 15.242 1.02 23.109 1 86.75 217 TYR B O 1
ATOM 5893 N N . SER B 1 218 ? 15.508 1.167 25.312 1 89.62 218 SER B N 1
ATOM 5894 C CA . SER B 1 218 ? 16.938 0.892 25.25 1 89.62 218 SER B CA 1
ATOM 5895 C C . SER B 1 218 ? 17.234 -0.584 25.5 1 89.62 218 SER B C 1
ATOM 5897 O O . SER B 1 218 ? 17.203 -1.046 26.641 1 89.62 218 SER B O 1
ATOM 5899 N N . PRO B 1 219 ? 17.594 -1.291 24.438 1 90.44 219 PRO B N 1
ATOM 5900 C CA . PRO B 1 219 ? 18.031 -2.674 24.641 1 90.44 219 PRO B CA 1
ATOM 5901 C C . PRO B 1 219 ? 19.469 -2.771 25.125 1 90.44 219 PRO B C 1
ATOM 5903 O O . PRO B 1 219 ? 20.25 -1.829 24.953 1 90.44 219 PRO B O 1
ATOM 5906 N N . LYS B 1 220 ? 19.75 -3.918 25.75 1 92.25 220 LYS B N 1
ATOM 5907 C CA . LYS B 1 220 ? 21.141 -4.18 26.125 1 92.25 220 LYS B CA 1
ATOM 5908 C C . LYS B 1 220 ? 22.016 -4.328 24.891 1 92.25 220 LYS B C 1
ATOM 5910 O O . LYS B 1 220 ? 23.141 -3.797 24.844 1 92.25 220 LYS B O 1
ATOM 5915 N N . THR B 1 221 ? 21.516 -5.035 23.938 1 92.38 221 THR B N 1
ATOM 5916 C CA . THR B 1 221 ? 22.203 -5.223 22.656 1 92.38 221 THR B CA 1
ATOM 5917 C C . THR B 1 221 ? 21.203 -5.539 21.547 1 92.38 221 THR B C 1
ATOM 5919 O O . THR B 1 221 ? 20.047 -5.871 21.812 1 92.38 221 THR B O 1
ATOM 5922 N N . VAL B 1 222 ? 21.656 -5.258 20.375 1 94.19 222 VAL B N 1
ATOM 5923 C CA . VAL B 1 222 ? 20.891 -5.59 19.188 1 94.19 222 VAL B CA 1
ATOM 5924 C C . VAL B 1 222 ? 21.703 -6.531 18.297 1 94.19 222 VAL B C 1
ATOM 5926 O O . VAL B 1 222 ? 22.922 -6.375 18.172 1 94.19 222 VAL B O 1
ATOM 5929 N N . SER B 1 223 ? 20.984 -7.508 17.734 1 96.19 223 SER B N 1
ATOM 5930 C CA . SER B 1 223 ? 21.656 -8.414 16.812 1 96.19 223 SER B CA 1
ATOM 5931 C C . SER B 1 223 ? 20.844 -8.609 15.539 1 96.19 223 SER B C 1
ATOM 5933 O O . SER B 1 223 ? 19.609 -8.578 15.57 1 96.19 223 SER B O 1
ATOM 5935 N N . VAL B 1 224 ? 21.594 -8.781 14.453 1 95.81 224 VAL B N 1
ATOM 5936 C CA . VAL B 1 224 ? 20.969 -9.023 13.148 1 95.81 224 VAL B CA 1
ATOM 5937 C C . VAL B 1 224 ? 21.516 -10.312 12.547 1 95.81 224 VAL B C 1
ATOM 5939 O O . VAL B 1 224 ? 22.719 -10.578 12.609 1 95.81 224 VAL B O 1
ATOM 5942 N N . ARG B 1 225 ? 20.641 -11.125 12.117 1 96.31 225 ARG B N 1
ATOM 5943 C CA . ARG B 1 225 ? 20.969 -12.328 11.359 1 96.31 225 ARG B CA 1
ATOM 5944 C C . ARG B 1 225 ? 20.203 -12.367 10.039 1 96.31 225 ARG B C 1
ATOM 5946 O O . ARG B 1 225 ? 19.172 -11.727 9.891 1 96.31 225 ARG B O 1
ATOM 5953 N N . ALA B 1 226 ? 20.797 -13.031 9.117 1 95.75 226 ALA B N 1
ATOM 5954 C CA . ALA B 1 226 ? 20.188 -13.148 7.801 1 95.75 226 ALA B CA 1
ATOM 5955 C C . ALA B 1 226 ? 20.344 -14.562 7.25 1 95.75 226 ALA B C 1
ATOM 5957 O O . ALA B 1 226 ? 21.281 -15.273 7.602 1 95.75 226 ALA B O 1
ATOM 5958 N N . TRP B 1 227 ? 19.406 -14.977 6.43 1 96.38 227 TRP B N 1
ATOM 5959 C CA . TRP B 1 227 ? 19.453 -16.281 5.793 1 96.38 227 TRP B CA 1
ATOM 5960 C C . TRP B 1 227 ? 20.516 -16.328 4.691 1 96.38 227 TRP B C 1
ATOM 5962 O O . TRP B 1 227 ? 20.516 -15.477 3.795 1 96.38 227 TRP B O 1
ATOM 5972 N N . ASP B 1 228 ? 21.422 -17.234 4.852 1 93.19 228 ASP B N 1
ATOM 5973 C CA . ASP B 1 228 ? 22.422 -17.469 3.82 1 93.19 228 ASP B CA 1
ATOM 5974 C C . ASP B 1 228 ? 21.938 -18.516 2.816 1 93.19 228 ASP B C 1
ATOM 5976 O O . ASP B 1 228 ? 21.953 -19.703 3.104 1 93.19 228 ASP B O 1
ATOM 5980 N N . ILE B 1 229 ? 21.656 -18.094 1.645 1 93.12 229 ILE B N 1
ATOM 5981 C CA . ILE B 1 229 ? 21.047 -18.969 0.643 1 93.12 229 ILE B CA 1
ATOM 5982 C C . ILE B 1 229 ? 22.078 -20 0.185 1 93.12 229 ILE B C 1
ATOM 5984 O O . ILE B 1 229 ? 21.75 -21.172 -0.016 1 93.12 229 ILE B O 1
ATOM 5988 N N . ALA B 1 230 ? 23.312 -19.578 0.035 1 89.62 230 ALA B N 1
ATOM 5989 C CA . ALA B 1 230 ? 24.375 -20.469 -0.454 1 89.62 230 ALA B CA 1
ATOM 5990 C C . ALA B 1 230 ? 24.672 -21.562 0.56 1 89.62 230 ALA B C 1
ATOM 5992 O O . ALA B 1 230 ? 24.797 -22.734 0.196 1 89.62 230 ALA B O 1
ATOM 5993 N N . GLN B 1 231 ? 24.688 -21.172 1.851 1 92.38 231 GLN B N 1
ATOM 5994 C CA . GLN B 1 231 ? 25.078 -22.125 2.891 1 92.38 231 GLN B CA 1
ATOM 5995 C C . GLN B 1 231 ? 23.844 -22.766 3.531 1 92.38 231 GLN B C 1
ATOM 5997 O O . GLN B 1 231 ? 23.969 -23.766 4.25 1 92.38 231 GLN B O 1
ATOM 6002 N N . GLN B 1 232 ? 22.688 -22.203 3.301 1 94.19 232 GLN B N 1
ATOM 6003 C CA . GLN B 1 232 ? 21.422 -22.719 3.828 1 94.19 232 GLN B CA 1
ATOM 6004 C C . GLN B 1 232 ? 21.438 -22.734 5.355 1 94.19 232 GLN B C 1
ATOM 6006 O O . GLN B 1 232 ? 21.078 -23.75 5.969 1 94.19 232 GLN B O 1
ATOM 6011 N N . LYS B 1 233 ? 21.828 -21.766 5.953 1 95.44 233 LYS B N 1
ATOM 6012 C CA . LYS B 1 233 ? 21.828 -21.547 7.395 1 95.44 233 LYS B CA 1
ATOM 6013 C C . LYS B 1 233 ? 21.766 -20.062 7.723 1 95.44 233 LYS B C 1
ATOM 6015 O O . LYS B 1 233 ? 22.047 -19.219 6.871 1 95.44 233 LYS B O 1
ATOM 6020 N N . LEU B 1 234 ? 21.344 -19.828 8.875 1 95.5 234 LEU B N 1
ATOM 6021 C CA . LEU B 1 234 ? 21.359 -18.438 9.328 1 95.5 234 LEU B CA 1
ATOM 6022 C C . LEU B 1 234 ? 22.781 -17.938 9.523 1 95.5 234 LEU B C 1
ATOM 6024 O O . LEU B 1 234 ? 23.641 -18.688 10 1 95.5 234 LEU B O 1
ATOM 6028 N N . SER B 1 235 ? 23.062 -16.719 9.141 1 94.25 235 SER B N 1
ATOM 6029 C CA . SER B 1 235 ? 24.359 -16.109 9.375 1 94.25 235 SER B CA 1
ATOM 6030 C C . SER B 1 235 ? 24.656 -16.016 10.867 1 94.25 235 SER B C 1
ATOM 6032 O O . SER B 1 235 ? 23.766 -16.188 11.695 1 94.25 235 SER B O 1
ATOM 6034 N N . GLN B 1 236 ? 25.906 -15.828 11.094 1 92.88 236 GLN B N 1
ATOM 6035 C CA . GLN B 1 236 ? 26.25 -15.516 12.484 1 92.88 236 GLN B CA 1
ATOM 6036 C C . GLN B 1 236 ? 25.594 -14.203 12.922 1 92.88 236 GLN B C 1
ATOM 6038 O O . GLN B 1 236 ? 25.406 -13.297 12.109 1 92.88 236 GLN B O 1
ATOM 6043 N N . ALA B 1 237 ? 25.266 -14.281 14.148 1 93.88 237 ALA B N 1
ATOM 6044 C CA . ALA B 1 237 ? 24.688 -13.055 14.695 1 93.88 237 ALA B CA 1
ATOM 6045 C C . ALA B 1 237 ? 25.703 -11.922 14.703 1 93.88 237 ALA B C 1
ATOM 6047 O O . ALA B 1 237 ? 26.844 -12.109 15.148 1 93.88 237 ALA B O 1
ATOM 6048 N N . ILE B 1 238 ? 25.297 -10.836 14.164 1 93.69 238 ILE B N 1
ATOM 6049 C CA . ILE B 1 238 ? 26.125 -9.633 14.227 1 93.69 238 ILE B CA 1
ATOM 6050 C C . ILE B 1 238 ? 25.625 -8.719 15.336 1 93.69 238 ILE B C 1
ATOM 6052 O O . ILE B 1 238 ? 24.516 -8.18 15.258 1 93.69 238 ILE B O 1
ATOM 6056 N N . ASN B 1 239 ? 26.406 -8.531 16.266 1 92.12 239 ASN B N 1
ATOM 6057 C CA . ASN B 1 239 ? 26.031 -7.742 17.438 1 92.12 239 ASN B CA 1
ATOM 6058 C C . ASN B 1 239 ? 26.547 -6.309 17.328 1 92.12 239 ASN B C 1
ATOM 6060 O O . ASN B 1 239 ? 27.594 -6.066 16.719 1 92.12 239 ASN B O 1
ATOM 6064 N N . THR B 1 240 ? 25.844 -5.469 17.891 1 92.31 240 THR B N 1
ATOM 6065 C CA . THR B 1 240 ? 26.188 -4.051 17.859 1 92.31 240 THR B CA 1
ATOM 6066 C C . THR B 1 240 ? 27.25 -3.723 18.922 1 92.31 240 THR B C 1
ATOM 6068 O O . THR B 1 240 ? 27.469 -4.5 19.844 1 92.31 240 THR B O 1
ATOM 6071 N N . GLN B 1 241 ? 27.922 -2.6 18.641 1 89.75 241 GLN B N 1
ATOM 6072 C CA . GLN B 1 241 ? 28.781 -1.959 19.641 1 89.75 241 GLN B CA 1
ATOM 6073 C C . GLN B 1 241 ? 28.047 -0.818 20.328 1 89.75 241 GLN B C 1
ATOM 6075 O O . GLN B 1 241 ? 26.906 -0.504 20 1 89.75 241 GLN B O 1
ATOM 6080 N N . ASN B 1 242 ? 28.734 -0.333 21.391 1 90 242 ASN B N 1
ATOM 6081 C CA . ASN B 1 242 ? 28.188 0.874 22 1 90 242 ASN B CA 1
ATOM 6082 C C . ASN B 1 242 ? 28.078 2.016 21 1 90 242 ASN B C 1
ATOM 6084 O O . ASN B 1 242 ? 28.922 2.137 20.109 1 90 242 ASN B O 1
ATOM 6088 N N . SER B 1 243 ? 27.094 2.748 21.094 1 89.88 243 SER B N 1
ATOM 6089 C CA . SER B 1 243 ? 26.859 3.861 20.188 1 89.88 243 SER B CA 1
ATOM 6090 C C . SER B 1 243 ? 27.953 4.922 20.312 1 89.88 243 SER B C 1
ATOM 6092 O O . SER B 1 243 ? 28.375 5.512 19.312 1 89.88 243 SER B O 1
ATOM 6094 N N . ARG B 1 244 ? 28.438 5.113 21.562 1 89.25 244 ARG B N 1
ATOM 6095 C CA . ARG B 1 244 ? 29.484 6.082 21.875 1 89.25 244 ARG B CA 1
ATOM 6096 C C . ARG B 1 244 ? 29.062 7.492 21.484 1 89.25 244 ARG B C 1
ATOM 6098 O O . ARG B 1 244 ? 29.828 8.211 20.828 1 89.25 244 ARG B O 1
ATOM 6105 N N . LEU B 1 245 ? 27.844 7.863 21.656 1 92.56 245 LEU B N 1
ATOM 6106 C CA . LEU B 1 245 ? 27.312 9.211 21.469 1 92.56 245 LEU B CA 1
ATOM 6107 C C . LEU B 1 245 ? 27.25 9.953 22.797 1 92.56 245 LEU B C 1
ATOM 6109 O O . LEU B 1 245 ? 26.625 9.477 23.75 1 92.56 245 LEU B O 1
ATOM 6113 N N . GLY B 1 246 ? 27.953 11.07 22.812 1 92.69 246 GLY B N 1
ATOM 6114 C CA . GLY B 1 246 ? 28 11.836 24.047 1 92.69 246 GLY B CA 1
ATOM 6115 C C . GLY B 1 246 ? 29.078 11.344 25.016 1 92.69 246 GLY B C 1
ATOM 6116 O O . GLY B 1 246 ? 29.906 10.516 24.641 1 92.69 246 GLY B O 1
ATOM 6117 N N . GLY B 1 247 ? 29.047 12.016 26.203 1 92.56 247 GLY B N 1
ATOM 6118 C CA . GLY B 1 247 ? 30.047 11.68 27.203 1 92.56 247 GLY B CA 1
ATOM 6119 C C . GLY B 1 247 ? 29.562 11.906 28.625 1 92.56 247 GLY B C 1
ATOM 6120 O O . GLY B 1 247 ? 28.625 12.688 28.859 1 92.56 247 GLY B O 1
ATOM 6121 N N . ASN B 1 248 ? 30.156 11.125 29.438 1 92 248 ASN B N 1
ATOM 6122 C CA . ASN B 1 248 ? 29.844 11.219 30.859 1 92 248 ASN B CA 1
ATOM 6123 C C . ASN B 1 248 ? 28.359 11.031 31.125 1 92 248 ASN B C 1
ATOM 6125 O O . ASN B 1 248 ? 27.766 10.039 30.688 1 92 248 ASN B O 1
ATOM 6129 N N . LYS B 1 249 ? 27.703 11.883 31.875 1 90.88 249 LYS B N 1
ATOM 6130 C CA . LYS B 1 249 ? 26.328 11.656 32.312 1 90.88 249 LYS B CA 1
ATOM 6131 C C . LYS B 1 249 ? 25.344 11.922 31.172 1 90.88 249 LYS B C 1
ATOM 6133 O O . LYS B 1 249 ? 24.156 11.625 31.281 1 90.88 249 LYS B O 1
ATOM 6138 N N . LEU B 1 250 ? 25.859 12.375 30.078 1 93.94 250 LEU B N 1
ATOM 6139 C CA . LEU B 1 250 ? 25 12.625 28.922 1 93.94 250 LEU B CA 1
ATOM 6140 C C . LEU B 1 250 ? 25.297 11.633 27.797 1 93.94 250 LEU B C 1
ATOM 6142 O O . LEU B 1 250 ? 24.875 11.836 26.656 1 93.94 250 LEU B O 1
ATOM 6146 N N . ALA B 1 251 ? 26.094 10.617 28.203 1 93.56 251 ALA B N 1
ATOM 6147 C CA . ALA B 1 251 ? 26.344 9.547 27.234 1 93.56 251 ALA B CA 1
ATOM 6148 C C . ALA B 1 251 ? 25.125 8.641 27.109 1 93.56 251 ALA B C 1
ATOM 6150 O O . ALA B 1 251 ? 24.594 8.133 28.109 1 93.56 251 ALA B O 1
ATOM 6151 N N . VAL B 1 252 ? 24.734 8.305 25.875 1 93 252 VAL B N 1
ATOM 6152 C CA . VAL B 1 252 ? 23.484 7.57 25.641 1 93 252 VAL B CA 1
ATOM 6153 C C . VAL B 1 252 ? 23.672 6.113 26.062 1 93 252 VAL B C 1
ATOM 6155 O O . VAL B 1 252 ? 22.688 5.41 26.344 1 93 252 VAL B O 1
ATOM 6158 N N . ASP B 1 253 ? 24.938 5.641 26.156 1 93.31 253 ASP B N 1
ATOM 6159 C CA . ASP B 1 253 ? 25.234 4.25 26.5 1 93.31 253 ASP B CA 1
ATOM 6160 C C . ASP B 1 253 ? 25.219 4.039 28.016 1 93.31 253 ASP B C 1
ATOM 6162 O O . ASP B 1 253 ? 25.219 2.9 28.484 1 93.31 253 ASP B O 1
ATOM 6166 N N . ASN B 1 254 ? 25.188 5.094 28.75 1 90.75 254 ASN B N 1
ATOM 6167 C CA . ASN B 1 254 ? 25.359 4.996 3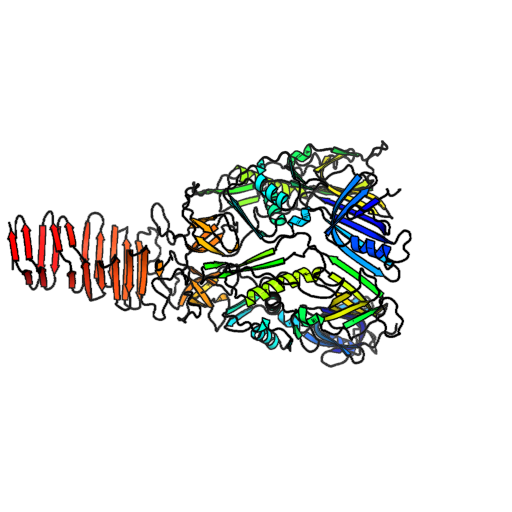0.203 1 90.75 254 ASN B CA 1
ATOM 6168 C C . ASN B 1 254 ? 24.047 4.691 30.906 1 90.75 254 ASN B C 1
ATOM 6170 O O . ASN B 1 254 ? 24.016 4.586 32.125 1 90.75 254 ASN B O 1
ATOM 6174 N N . ILE B 1 255 ? 23.031 4.508 30.25 1 91.56 255 ILE B N 1
ATOM 6175 C CA . ILE B 1 255 ? 21.75 4.168 30.859 1 91.56 255 ILE B CA 1
ATOM 6176 C C . ILE B 1 255 ? 21.562 2.652 30.875 1 91.56 255 ILE B C 1
ATOM 6178 O O . ILE B 1 255 ? 21.719 1.991 29.844 1 91.56 255 ILE B O 1
ATOM 6182 N N . THR B 1 256 ? 21.234 2.174 32.031 1 92.19 256 THR B N 1
ATOM 6183 C CA . THR B 1 256 ? 21.047 0.734 32.156 1 92.19 256 THR B CA 1
ATOM 6184 C C . THR B 1 256 ? 19.75 0.291 31.516 1 92.19 256 THR B C 1
ATOM 6186 O O . THR B 1 256 ? 18.688 0.889 31.766 1 92.19 256 THR B O 1
ATOM 6189 N N . ALA B 1 257 ? 19.828 -0.728 30.75 1 92.06 257 ALA B N 1
ATOM 6190 C CA . ALA B 1 257 ? 18.641 -1.283 30.109 1 92.06 257 ALA B CA 1
ATOM 6191 C C . ALA B 1 257 ? 17.719 -1.937 31.141 1 92.06 257 ALA B C 1
ATOM 6193 O O . ALA B 1 257 ? 18.172 -2.367 32.219 1 92.06 257 ALA B O 1
ATOM 6194 N N . LEU B 1 258 ? 16.438 -2.062 30.828 1 92.19 258 LEU B N 1
ATOM 6195 C CA . LEU B 1 258 ? 15.438 -2.635 31.719 1 92.19 258 LEU B CA 1
ATOM 6196 C C . LEU B 1 258 ? 15.664 -4.133 31.906 1 92.19 258 LEU B C 1
ATOM 6198 O O . LEU B 1 258 ? 15.352 -4.684 32.969 1 92.19 258 LEU B O 1
ATOM 6202 N N . THR B 1 259 ? 16.141 -4.727 30.828 1 91.81 259 THR B N 1
ATOM 6203 C CA . THR B 1 259 ? 16.422 -6.16 30.875 1 91.81 259 THR B CA 1
ATOM 6204 C C . THR B 1 259 ? 17.75 -6.473 30.203 1 91.81 259 THR B C 1
ATOM 6206 O O . THR B 1 259 ? 18.328 -5.625 29.516 1 91.81 259 THR B O 1
ATOM 6209 N N . ASP B 1 260 ? 18.234 -7.621 30.406 1 90.31 260 ASP B N 1
ATOM 6210 C CA . ASP B 1 260 ? 19.469 -8.086 29.781 1 90.31 260 ASP B CA 1
ATOM 6211 C C . ASP B 1 260 ? 19.172 -8.82 28.469 1 90.31 260 ASP B C 1
ATOM 6213 O O . ASP B 1 260 ? 20.047 -9.516 27.938 1 90.31 260 ASP B O 1
ATOM 6217 N N . LYS B 1 261 ? 18 -8.594 28 1 88.88 261 LYS B N 1
ATOM 6218 C CA . LYS B 1 261 ? 17.578 -9.328 26.812 1 88.88 261 LYS B CA 1
ATOM 6219 C C . LYS B 1 261 ? 18.109 -8.672 25.547 1 88.88 261 LYS B C 1
ATOM 6221 O O . LYS B 1 261 ? 18.156 -7.441 25.453 1 88.88 261 LYS B O 1
ATOM 6226 N N . ASN B 1 262 ? 18.5 -9.492 24.609 1 90.81 262 ASN B N 1
ATOM 6227 C CA . ASN B 1 262 ? 18.938 -9.078 23.281 1 90.81 262 ASN B CA 1
ATOM 6228 C C . ASN B 1 262 ? 17.766 -8.914 22.328 1 90.81 262 ASN B C 1
ATOM 6230 O O . ASN B 1 262 ? 16.891 -9.781 22.266 1 90.81 262 ASN B O 1
ATOM 6234 N N . TRP B 1 263 ? 17.719 -7.781 21.75 1 93 263 TRP B N 1
ATOM 6235 C CA . TRP B 1 263 ? 16.75 -7.629 20.672 1 93 263 TRP B CA 1
ATOM 6236 C C . TRP B 1 263 ? 17.281 -8.18 19.359 1 93 263 TRP B C 1
ATOM 6238 O O . TRP B 1 263 ? 18.328 -7.754 18.891 1 93 263 TRP B O 1
ATOM 6248 N N . GLN B 1 264 ? 16.516 -9.062 18.797 1 94.25 264 GLN B N 1
ATOM 6249 C CA . GLN B 1 264 ? 17.047 -9.781 17.641 1 94.25 264 GLN B CA 1
ATOM 6250 C C . GLN B 1 264 ? 16.172 -9.555 16.406 1 94.25 264 GLN B C 1
ATOM 6252 O O . GLN B 1 264 ? 14.953 -9.625 16.484 1 94.25 264 GLN B O 1
ATOM 6257 N N . TRP B 1 265 ? 16.844 -9.188 15.328 1 93.62 265 TRP B N 1
ATOM 6258 C CA . TRP B 1 265 ? 16.234 -9.18 14 1 93.62 265 TRP B CA 1
ATOM 6259 C C . TRP B 1 265 ? 16.797 -10.312 13.148 1 93.62 265 TRP B C 1
ATOM 6261 O O . TRP B 1 265 ? 18 -10.43 12.977 1 93.62 265 TRP B O 1
ATOM 6271 N N . VAL B 1 266 ? 15.914 -11.102 12.641 1 95.81 266 VAL B N 1
ATOM 6272 C CA . VAL B 1 266 ? 16.281 -12.203 11.766 1 95.81 266 VAL B CA 1
ATOM 6273 C C . VAL B 1 266 ? 15.57 -12.07 10.422 1 95.81 266 VAL B C 1
ATOM 6275 O O . VAL B 1 266 ? 14.336 -12.023 10.375 1 95.81 266 VAL B O 1
ATOM 6278 N N . TYR B 1 267 ? 16.359 -12.023 9.344 1 94.38 267 TYR B N 1
ATOM 6279 C CA . TYR B 1 267 ? 15.773 -11.773 8.023 1 94.38 267 TYR B CA 1
ATOM 6280 C C . TYR B 1 267 ? 15.82 -13.031 7.164 1 94.38 267 TYR B C 1
ATOM 6282 O O . TYR B 1 267 ? 16.766 -13.82 7.25 1 94.38 267 TYR B O 1
ATOM 6290 N N . SER B 1 268 ? 14.781 -13.102 6.223 1 95.19 268 SER B N 1
ATOM 6291 C CA . SER B 1 268 ? 14.672 -14.234 5.305 1 95.19 268 SER B CA 1
ATOM 6292 C C . SER B 1 268 ? 15.508 -14.008 4.047 1 95.19 268 SER B C 1
ATOM 6294 O O . SER B 1 268 ? 15.617 -14.898 3.203 1 95.19 268 SER B O 1
ATOM 6296 N N . TYR B 1 269 ? 16.109 -12.844 3.871 1 91.56 269 TYR B N 1
ATOM 6297 C CA . TYR B 1 269 ? 16.922 -12.539 2.701 1 91.56 269 TYR B CA 1
ATOM 6298 C C . TYR B 1 269 ? 18.375 -12.32 3.094 1 91.56 269 TYR B C 1
ATOM 6300 O O . TYR B 1 269 ? 18.672 -12.039 4.258 1 91.56 269 TYR B O 1
ATOM 6308 N N . PRO B 1 270 ? 19.234 -12.484 2.189 1 91.25 270 PRO B N 1
ATOM 6309 C CA . PRO B 1 270 ? 20.656 -12.383 2.508 1 91.25 270 PRO B CA 1
ATOM 6310 C C . PRO B 1 270 ? 21.125 -10.945 2.73 1 91.25 270 PRO B C 1
ATOM 6312 O O . PRO B 1 270 ? 20.656 -10.031 2.051 1 91.25 270 PRO B O 1
ATOM 6315 N N . LEU B 1 271 ? 21.953 -10.812 3.693 1 90.69 271 LEU B N 1
ATOM 6316 C CA . LEU B 1 271 ? 22.672 -9.57 3.986 1 90.69 271 LEU B CA 1
ATOM 6317 C C . LEU B 1 271 ? 24.156 -9.836 4.164 1 90.69 271 LEU B C 1
ATOM 6319 O O . LEU B 1 271 ? 24.547 -10.766 4.875 1 90.69 271 LEU B O 1
ATOM 6323 N N . ASP B 1 272 ? 24.906 -9.047 3.426 1 88.38 272 ASP B N 1
ATOM 6324 C CA . ASP B 1 272 ? 26.328 -9.203 3.701 1 88.38 272 ASP B CA 1
ATOM 6325 C C . ASP B 1 272 ? 26.672 -8.719 5.109 1 88.38 272 ASP B C 1
ATOM 6327 O O . ASP B 1 272 ? 25.906 -7.984 5.723 1 88.38 272 ASP B O 1
ATOM 6331 N N . ASN B 1 273 ? 27.828 -9.102 5.582 1 90.69 273 ASN B N 1
ATOM 6332 C CA . ASN B 1 273 ? 28.219 -8.828 6.961 1 90.69 273 ASN B CA 1
ATOM 6333 C C . ASN B 1 273 ? 28.312 -7.332 7.234 1 90.69 273 ASN B C 1
ATOM 6335 O O . ASN B 1 273 ? 27.891 -6.863 8.297 1 90.69 273 ASN B O 1
ATOM 6339 N N . GLU B 1 274 ? 28.844 -6.594 6.309 1 91.75 274 GLU B N 1
ATOM 6340 C CA . GLU B 1 274 ? 29 -5.156 6.508 1 91.75 274 GLU B CA 1
ATOM 6341 C C . GLU B 1 274 ? 27.641 -4.461 6.559 1 91.75 274 GLU B C 1
ATOM 6343 O O . GLU B 1 274 ? 27.422 -3.582 7.395 1 91.75 274 GLU B O 1
ATOM 6348 N N . GLN B 1 275 ? 26.781 -4.887 5.68 1 92.19 275 GLN B N 1
ATOM 6349 C CA . GLN B 1 275 ? 25.438 -4.328 5.684 1 92.19 275 GLN B CA 1
ATOM 6350 C C . GLN B 1 275 ? 24.719 -4.652 6.988 1 92.19 275 GLN B C 1
ATOM 6352 O O . GLN B 1 275 ? 24.047 -3.791 7.562 1 92.19 275 GLN B O 1
ATOM 6357 N N . ALA B 1 276 ? 24.828 -5.879 7.395 1 94.44 276 ALA B N 1
ATOM 6358 C CA . ALA B 1 276 ? 24.203 -6.305 8.641 1 94.44 276 ALA B CA 1
ATOM 6359 C C . ALA B 1 276 ? 24.75 -5.512 9.828 1 94.44 276 ALA B C 1
ATOM 6361 O O . ALA B 1 276 ? 23.984 -5.148 10.734 1 94.44 276 ALA B O 1
ATOM 6362 N N . LYS B 1 277 ? 26.016 -5.293 9.805 1 94 277 LYS B N 1
ATOM 6363 C CA . LYS B 1 277 ? 26.641 -4.531 10.867 1 94 277 LYS B CA 1
ATOM 6364 C C . LYS B 1 277 ? 26.094 -3.107 10.93 1 94 277 LYS B C 1
ATOM 6366 O O . LYS B 1 277 ? 25.734 -2.619 12.008 1 94 277 LYS B O 1
ATOM 6371 N N . HIS B 1 278 ? 26.047 -2.457 9.805 1 93.5 278 HIS B N 1
ATOM 6372 C CA . HIS B 1 278 ? 25.547 -1.088 9.766 1 93.5 278 HIS B CA 1
ATOM 6373 C C . HIS B 1 278 ? 24.062 -1.031 10.125 1 93.5 278 HIS B C 1
ATOM 6375 O O . HIS B 1 278 ? 23.625 -0.098 10.805 1 93.5 278 HIS B O 1
ATOM 6381 N N . LEU B 1 279 ? 23.344 -2.025 9.633 1 93.94 279 LEU B N 1
ATOM 6382 C CA . LEU B 1 279 ? 21.938 -2.086 9.961 1 93.94 279 LEU B CA 1
ATOM 6383 C C . LEU B 1 279 ? 21.734 -2.256 11.469 1 93.94 279 LEU B C 1
ATOM 6385 O O . LEU B 1 279 ? 20.938 -1.531 12.078 1 93.94 279 LEU B O 1
ATOM 6389 N N . ALA B 1 280 ? 22.422 -3.158 12.078 1 94.69 280 ALA B N 1
ATOM 6390 C CA . ALA B 1 280 ? 22.328 -3.389 13.516 1 94.69 280 ALA B CA 1
ATOM 6391 C C . ALA B 1 280 ? 22.703 -2.129 14.297 1 94.69 280 ALA B C 1
ATOM 6393 O O . ALA B 1 280 ? 21.969 -1.724 15.211 1 94.69 280 ALA B O 1
ATOM 6394 N N . GLN B 1 281 ? 23.797 -1.548 13.922 1 94.19 281 GLN B N 1
ATOM 6395 C CA . GLN B 1 281 ? 24.25 -0.346 14.609 1 94.19 281 GLN B CA 1
ATOM 6396 C C . GLN B 1 281 ? 23.25 0.798 14.438 1 94.19 281 GLN B C 1
ATOM 6398 O O . GLN B 1 281 ? 23.031 1.576 15.367 1 94.19 281 GLN B O 1
ATOM 6403 N N . GLY B 1 282 ? 22.734 0.904 13.188 1 93.06 282 GLY B N 1
ATOM 6404 C CA . GLY B 1 282 ? 21.719 1.923 12.961 1 93.06 282 GLY B CA 1
ATOM 6405 C C . GLY B 1 282 ? 20.5 1.767 13.844 1 93.06 282 GLY B C 1
ATOM 6406 O O . GLY B 1 282 ? 20 2.75 14.391 1 93.06 282 GLY B O 1
ATOM 6407 N N . ILE B 1 283 ? 20.078 0.564 14.008 1 92.81 283 ILE B N 1
ATOM 6408 C CA . ILE B 1 283 ? 18.938 0.277 14.875 1 92.81 283 ILE B CA 1
ATOM 6409 C C . ILE B 1 283 ? 19.281 0.645 16.312 1 92.81 283 ILE B C 1
ATOM 6411 O O . ILE B 1 283 ? 18.516 1.353 16.984 1 92.81 283 ILE B O 1
ATOM 6415 N N . MET B 1 284 ? 20.406 0.239 16.797 1 92.94 284 MET B N 1
ATOM 6416 C CA . MET B 1 284 ? 20.844 0.497 18.172 1 92.94 284 MET B CA 1
ATOM 6417 C C . MET B 1 284 ? 20.953 1.994 18.422 1 92.94 284 MET B C 1
ATOM 6419 O O . MET B 1 284 ? 20.438 2.496 19.422 1 92.94 284 MET B O 1
ATOM 6423 N N . ASP B 1 285 ? 21.656 2.686 17.5 1 92.38 285 ASP B N 1
ATOM 6424 C CA . ASP B 1 285 ? 21.859 4.117 17.672 1 92.38 285 ASP B CA 1
ATOM 6425 C C . ASP B 1 285 ? 20.531 4.875 17.688 1 92.38 285 ASP B C 1
ATOM 6427 O O . ASP B 1 285 ? 20.375 5.844 18.422 1 92.38 285 ASP B O 1
ATOM 6431 N N . ASN B 1 286 ? 19.656 4.457 16.875 1 90.81 286 ASN B N 1
ATOM 6432 C CA . ASN B 1 286 ? 18.344 5.09 16.844 1 90.81 286 ASN B CA 1
ATOM 6433 C C . ASN B 1 286 ? 17.594 4.883 18.156 1 90.81 286 ASN B C 1
ATOM 6435 O O . ASN B 1 286 ? 16.969 5.812 18.688 1 90.81 286 ASN B O 1
ATOM 6439 N N . LEU B 1 287 ? 17.656 3.734 18.641 1 90.44 287 LEU B N 1
ATOM 6440 C CA . LEU B 1 287 ? 16.953 3.418 19.891 1 90.44 287 LEU B CA 1
ATOM 6441 C C . LEU B 1 287 ? 17.594 4.121 21.078 1 90.44 287 LEU B C 1
ATOM 6443 O O . LEU B 1 287 ? 16.891 4.68 21.922 1 90.44 287 LEU B O 1
ATOM 6447 N N . ARG B 1 288 ? 18.828 4.18 21.156 1 91.5 288 ARG B N 1
ATOM 6448 C CA . ARG B 1 288 ? 19.531 4.727 22.312 1 91.5 288 ARG B CA 1
ATOM 6449 C C . ARG B 1 288 ? 19.547 6.254 22.266 1 91.5 288 ARG B C 1
ATOM 6451 O O . ARG B 1 288 ? 19.828 6.902 23.281 1 91.5 288 ARG B O 1
ATOM 6458 N N . SER B 1 289 ? 19.359 6.773 21.062 1 89.75 289 SER B N 1
ATOM 6459 C CA . SER B 1 289 ? 19.391 8.227 20.938 1 89.75 289 SER B CA 1
ATOM 6460 C C . SER B 1 289 ? 18.312 8.867 21.812 1 89.75 289 SER B C 1
ATOM 6462 O O . SER B 1 289 ? 18.359 10.07 22.078 1 89.75 289 SER B O 1
ATOM 6464 N N . HIS B 1 290 ? 17.406 8.094 22.219 1 89.12 290 HIS B N 1
ATOM 6465 C CA . HIS B 1 290 ? 16.312 8.594 23.047 1 89.12 290 HIS B CA 1
ATOM 6466 C C . HIS B 1 290 ? 16.641 8.461 24.531 1 89.12 290 HIS B C 1
ATOM 6468 O O . HIS B 1 290 ? 15.922 8.984 25.375 1 89.12 290 HIS B O 1
ATOM 6474 N N . ASN B 1 291 ? 17.703 7.809 24.906 1 94.25 291 ASN B N 1
ATOM 6475 C CA . ASN B 1 291 ? 18.062 7.574 26.297 1 94.25 291 ASN B CA 1
ATOM 6476 C C . ASN B 1 291 ? 18.297 8.883 27.047 1 94.25 291 ASN B C 1
ATOM 6478 O O . ASN B 1 291 ? 17.969 8.992 28.234 1 94.25 291 ASN B O 1
ATOM 6482 N N . ILE B 1 292 ? 18.922 9.789 26.391 1 94.5 292 ILE B N 1
ATOM 6483 C CA . ILE B 1 292 ? 19.141 11.125 26.938 1 94.5 292 ILE B CA 1
ATOM 6484 C C . ILE B 1 292 ? 18.5 12.172 26.047 1 94.5 292 ILE B C 1
ATOM 6486 O O . ILE B 1 292 ? 18.891 12.328 24.875 1 94.5 292 ILE B O 1
ATOM 6490 N N . SER B 1 293 ? 17.484 12.805 26.516 1 94.38 293 SER B N 1
ATOM 6491 C CA . SER B 1 293 ? 16.797 13.836 25.75 1 94.38 293 SER B CA 1
ATOM 6492 C C . SER B 1 293 ? 16.516 15.07 26.609 1 94.38 293 SER B C 1
ATOM 6494 O O . SER B 1 293 ? 16.516 14.992 27.828 1 94.38 293 SER B O 1
ATOM 6496 N N . GLY B 1 294 ? 16.359 16.109 25.906 1 95.06 294 GLY B N 1
ATOM 6497 C CA . GLY B 1 294 ? 16.078 17.344 26.625 1 95.06 294 GLY B CA 1
ATOM 6498 C C . GLY B 1 294 ? 16.266 18.578 25.781 1 95.06 294 GLY B C 1
ATOM 6499 O O . GLY B 1 294 ? 16.5 18.484 24.578 1 95.06 294 GLY B O 1
ATOM 6500 N N . SER B 1 295 ? 16.031 19.719 26.438 1 96.75 295 SER B N 1
ATOM 6501 C CA . SER B 1 295 ? 16.172 21.016 25.766 1 96.75 295 SER B CA 1
ATOM 6502 C C . SER B 1 295 ? 16.766 22.062 26.688 1 96.75 295 SER B C 1
ATOM 6504 O O . SER B 1 295 ? 16.562 22.016 27.906 1 96.75 295 SER B O 1
ATOM 6506 N N . PHE B 1 296 ? 17.578 22.906 26.141 1 95.88 296 PHE B N 1
ATOM 6507 C CA . PHE B 1 296 ? 18.203 24.047 26.812 1 95.88 296 PHE B CA 1
ATOM 6508 C C . PHE B 1 296 ? 17.875 25.344 26.109 1 95.88 296 PHE B C 1
ATOM 6510 O O . PHE B 1 296 ? 18.203 25.531 24.938 1 95.88 296 PHE B O 1
ATOM 6517 N N . GLU B 1 297 ? 17.188 26.188 26.719 1 95.62 297 GLU B N 1
ATOM 6518 C CA . GLU B 1 297 ? 16.922 27.516 26.172 1 95.62 297 GLU B CA 1
ATOM 6519 C C . GLU B 1 297 ? 17.938 28.547 26.688 1 95.62 297 GLU B C 1
ATOM 6521 O O . GLU B 1 297 ? 18.016 28.781 27.891 1 95.62 297 GLU B O 1
ATOM 6526 N N . ILE B 1 298 ? 18.656 29.141 25.844 1 94.5 298 ILE B N 1
ATOM 6527 C CA . ILE B 1 298 ? 19.734 30.047 26.203 1 94.5 298 ILE B CA 1
ATOM 6528 C C . ILE B 1 298 ? 19.562 31.375 25.453 1 94.5 298 ILE B C 1
ATOM 6530 O O . ILE B 1 298 ? 18.609 31.531 24.688 1 94.5 298 ILE B O 1
ATOM 6534 N N . GLU B 1 299 ? 20.453 32.25 25.797 1 92.25 299 GLU B N 1
ATOM 6535 C CA . GLU B 1 299 ? 20.438 33.531 25.094 1 92.25 299 GLU B CA 1
ATOM 6536 C C . GLU B 1 299 ? 20.656 33.344 23.594 1 92.25 299 GLU B C 1
ATOM 6538 O O . GLU B 1 299 ? 21.484 32.531 23.172 1 92.25 299 GLU B O 1
ATOM 6543 N N . GLY B 1 300 ? 19.953 34.094 22.812 1 92.38 300 GLY B N 1
ATOM 6544 C CA . GLY B 1 300 ? 19.984 33.969 21.375 1 92.38 300 GLY B CA 1
ATOM 6545 C C . GLY B 1 300 ? 21.375 34.125 20.797 1 92.38 300 GLY B C 1
ATOM 6546 O O . GLY B 1 300 ? 22.094 35.062 21.125 1 92.38 300 GLY B O 1
ATOM 6547 N N . ASN B 1 301 ? 21.781 33.125 19.984 1 91.88 301 ASN B N 1
ATOM 6548 C CA . ASN B 1 301 ? 23.047 33.125 19.281 1 91.88 301 ASN B CA 1
ATOM 6549 C C . ASN B 1 301 ? 23 32.25 18.031 1 91.88 301 ASN B C 1
ATOM 6551 O O . ASN B 1 301 ? 22.297 31.219 18.016 1 91.88 301 ASN B O 1
ATOM 6555 N N . HIS B 1 302 ? 23.688 32.562 16.969 1 90.38 302 HIS B N 1
ATOM 6556 C CA . HIS B 1 302 ? 23.609 31.859 15.703 1 90.38 302 HIS B CA 1
ATOM 6557 C C . HIS B 1 302 ? 24.734 30.844 15.57 1 90.38 302 HIS B C 1
ATOM 6559 O O . HIS B 1 302 ? 24.812 30.109 14.578 1 90.38 302 HIS B O 1
ATOM 6565 N N . ARG B 1 303 ? 25.562 30.594 16.5 1 91.5 303 ARG B N 1
ATOM 6566 C CA . ARG B 1 303 ? 26.797 29.828 16.359 1 91.5 303 ARG B CA 1
ATOM 6567 C C . ARG B 1 303 ? 26.531 28.328 16.469 1 91.5 303 ARG B C 1
ATOM 6569 O O . ARG B 1 303 ? 27.391 27.516 16.125 1 91.5 303 ARG B O 1
ATOM 6576 N N . TYR B 1 304 ? 25.391 27.969 17.016 1 94.62 304 TYR B N 1
ATOM 6577 C CA . TYR B 1 304 ? 25.094 26.562 17.266 1 94.62 304 TYR B CA 1
ATOM 6578 C C . TYR B 1 304 ? 24.547 25.891 16.016 1 94.62 304 TYR B C 1
ATOM 6580 O O . TYR B 1 304 ? 23.781 26.484 15.258 1 94.62 304 TYR B O 1
ATOM 6588 N N . GLN B 1 305 ? 24.938 24.672 15.781 1 94.69 305 GLN B N 1
ATOM 6589 C CA . GLN B 1 305 ? 24.438 23.875 14.664 1 94.69 305 GLN B CA 1
ATOM 6590 C C . GLN B 1 305 ? 24.094 22.453 15.117 1 94.69 305 GLN B C 1
ATOM 6592 O O . GLN B 1 305 ? 24.719 21.906 16.031 1 94.69 305 GLN B O 1
ATOM 6597 N N . PRO B 1 306 ? 23.031 21.938 14.453 1 96.31 306 PRO B N 1
ATOM 6598 C CA . PRO B 1 306 ? 22.844 20.516 14.711 1 96.31 306 PRO B CA 1
ATOM 6599 C C . PRO B 1 306 ? 24.094 19.688 14.414 1 96.31 306 PRO B C 1
ATOM 6601 O O . PRO B 1 306 ? 24.75 19.906 13.391 1 96.31 306 PRO B O 1
ATOM 6604 N N . GLY B 1 307 ? 24.391 18.766 15.289 1 96.19 307 GLY B N 1
ATOM 6605 C CA . GLY B 1 307 ? 25.594 17.969 15.133 1 96.19 307 GLY B CA 1
ATOM 6606 C C . GLY B 1 307 ? 26.719 18.422 16.031 1 96.19 307 GLY B C 1
ATOM 6607 O O . GLY B 1 307 ? 27.656 17.656 16.297 1 96.19 307 GLY B O 1
ATOM 6608 N N . ASP B 1 308 ? 26.672 19.656 16.5 1 96.88 308 ASP B N 1
ATOM 6609 C CA . ASP B 1 308 ? 27.641 20.125 17.484 1 96.88 308 ASP B CA 1
ATOM 6610 C C . ASP B 1 308 ? 27.469 19.391 18.828 1 96.88 308 ASP B C 1
ATOM 6612 O O . ASP B 1 308 ? 26.547 18.594 18.984 1 96.88 308 ASP B O 1
ATOM 6616 N N . VAL B 1 309 ? 28.453 19.703 19.75 1 97.25 309 VAL B N 1
ATOM 6617 C CA . VAL B 1 309 ? 28.422 19.062 21.062 1 97.25 309 VAL B CA 1
ATOM 6618 C C . VAL B 1 309 ? 28.156 20.109 22.141 1 97.25 309 VAL B C 1
ATOM 6620 O O . VAL B 1 309 ? 28.766 21.188 22.141 1 97.25 309 VAL B O 1
ATOM 6623 N N . LEU B 1 310 ? 27.203 19.859 22.953 1 96.12 310 LEU B N 1
ATOM 6624 C CA . LEU B 1 310 ? 26.969 20.688 24.141 1 96.12 310 LEU B CA 1
ATOM 6625 C C . LEU B 1 310 ? 27.641 20.078 25.359 1 96.12 310 LEU B C 1
ATOM 6627 O O . LEU B 1 310 ? 27.391 18.922 25.719 1 96.12 310 LEU B O 1
ATOM 6631 N N . ALA B 1 311 ? 28.469 20.812 26.031 1 95 311 ALA B N 1
ATOM 6632 C CA . ALA B 1 311 ? 29.156 20.375 27.234 1 95 311 ALA B CA 1
ATOM 6633 C C . ALA B 1 311 ? 28.625 21.109 28.469 1 95 311 ALA B C 1
ATOM 6635 O O . ALA B 1 311 ? 28.594 22.344 28.5 1 95 311 ALA B O 1
ATOM 6636 N N . LEU B 1 312 ? 28.156 20.359 29.375 1 93.75 312 LEU B N 1
ATOM 6637 C CA . LEU B 1 312 ? 27.75 20.906 30.656 1 93.75 312 LEU B CA 1
ATOM 6638 C C . LEU B 1 312 ? 28.891 20.812 31.672 1 93.75 312 LEU B C 1
ATOM 6640 O O . LEU B 1 312 ? 29.406 19.719 31.938 1 93.75 312 LEU B O 1
ATOM 6644 N N . ASN B 1 313 ? 29.219 21.906 32.156 1 90.06 313 ASN B N 1
ATOM 6645 C CA . ASN B 1 313 ? 30.297 21.969 33.125 1 90.06 313 ASN B CA 1
ATOM 6646 C C . ASN B 1 313 ? 29.875 22.703 34.406 1 90.06 313 ASN B C 1
ATOM 6648 O O . ASN B 1 313 ? 29.375 23.828 34.344 1 90.06 313 ASN B O 1
ATOM 6652 N N . GLY B 1 314 ? 30.031 22.078 35.531 1 88.31 314 GLY B N 1
ATOM 6653 C CA . GLY B 1 314 ? 29.766 22.703 36.812 1 88.31 314 GLY B CA 1
ATOM 6654 C C . GLY B 1 314 ? 28.344 22.469 37.312 1 88.31 314 GLY B C 1
ATOM 6655 O O . GLY B 1 314 ? 27.891 23.141 38.25 1 88.31 314 GLY B O 1
ATOM 6656 N N . PHE B 1 315 ? 27.594 21.688 36.75 1 89.06 315 PHE B N 1
ATOM 6657 C CA . PHE B 1 315 ? 26.203 21.422 37.156 1 89.06 315 PHE B CA 1
ATOM 6658 C C . PHE B 1 315 ? 26.156 20.281 38.156 1 89.06 315 PHE B C 1
ATOM 6660 O O . PHE B 1 315 ? 25.062 19.906 38.625 1 89.06 315 PHE B O 1
ATOM 6667 N N . GLY B 1 316 ? 27.266 19.734 38.531 1 89.81 316 GLY B N 1
ATOM 6668 C CA . GLY B 1 316 ? 27.328 18.625 39.469 1 89.81 316 GLY B CA 1
ATOM 6669 C C . GLY B 1 316 ? 27.562 17.281 38.812 1 89.81 316 GLY B C 1
ATOM 6670 O O . GLY B 1 316 ? 27.469 17.156 37.594 1 89.81 316 GLY B O 1
ATOM 6671 N N . GLN B 1 317 ? 27.812 16.25 39.562 1 87.88 317 GLN B N 1
ATOM 6672 C CA . GLN B 1 317 ? 28.203 14.914 39.094 1 87.88 317 GLN B CA 1
ATOM 6673 C C . GLN B 1 317 ? 27.031 14.219 38.406 1 87.88 317 GLN B C 1
ATOM 6675 O O . GLN B 1 317 ? 27.234 13.32 37.562 1 87.88 317 GLN B O 1
ATOM 6680 N N . GLY B 1 318 ? 25.906 14.602 38.719 1 90.5 318 GLY B N 1
ATOM 6681 C CA . GLY B 1 318 ? 24.719 13.953 38.156 1 90.5 318 GLY B CA 1
ATOM 6682 C C . GLY B 1 318 ? 24.328 14.508 36.781 1 90.5 318 GLY B C 1
ATOM 6683 O O . GLY B 1 318 ? 23.469 13.938 36.125 1 90.5 318 GLY B O 1
ATOM 6684 N N . MET B 1 319 ? 24.969 15.555 36.281 1 90.5 319 MET B N 1
ATOM 6685 C CA . MET B 1 319 ? 24.484 16.219 35.062 1 90.5 319 MET B CA 1
ATOM 6686 C C . MET B 1 319 ? 25.641 16.516 34.125 1 90.5 319 MET B C 1
ATOM 6688 O O . MET B 1 319 ? 25.453 16.609 32.906 1 90.5 319 MET B O 1
ATOM 6692 N N . ASP B 1 320 ? 26.828 16.672 34.625 1 92.81 320 ASP B N 1
ATOM 6693 C CA . ASP B 1 320 ? 27.969 17.078 33.812 1 92.81 320 ASP B CA 1
ATOM 6694 C C . ASP B 1 320 ? 28.266 16.062 32.719 1 92.81 320 ASP B C 1
ATOM 6696 O O . ASP B 1 320 ? 28.234 14.852 32.969 1 92.81 320 ASP B O 1
ATOM 6700 N N . GLY B 1 321 ? 28.531 16.547 31.594 1 94.56 321 GLY B N 1
ATOM 6701 C CA . GLY B 1 321 ? 28.797 15.68 30.453 1 94.56 321 GLY B CA 1
ATOM 6702 C C . GLY B 1 321 ? 28.625 16.375 29.125 1 94.56 321 GLY B C 1
ATOM 6703 O O . GLY B 1 321 ? 28.578 17.609 29.062 1 94.56 321 GLY B O 1
ATOM 6704 N N . GLN B 1 322 ? 28.75 15.609 28.078 1 95.56 322 GLN B N 1
ATOM 6705 C CA . GLN B 1 322 ? 28.625 16.109 26.719 1 95.56 322 GLN B CA 1
ATOM 6706 C C . GLN B 1 322 ? 27.516 15.383 25.953 1 95.56 322 GLN B C 1
ATOM 6708 O O . GLN B 1 322 ? 27.375 14.172 26.078 1 95.56 322 GLN B O 1
ATOM 6713 N N . GLY B 1 323 ? 26.719 16.109 25.344 1 95.5 323 GLY B N 1
ATOM 6714 C CA . GLY B 1 323 ? 25.656 15.57 24.5 1 95.5 323 GLY B CA 1
ATOM 6715 C C . GLY B 1 323 ? 25.656 16.156 23.109 1 95.5 323 GLY B C 1
ATOM 6716 O O . GLY B 1 323 ? 26.016 17.328 22.922 1 95.5 323 GLY B O 1
ATOM 6717 N N . ILE B 1 324 ? 25.266 15.352 22.109 1 96.19 324 ILE B N 1
ATOM 6718 C CA . ILE B 1 324 ? 25.156 15.836 20.75 1 96.19 324 ILE B CA 1
ATOM 6719 C C . ILE B 1 324 ? 23.906 16.703 20.594 1 96.19 324 ILE B C 1
ATOM 6721 O O . ILE B 1 324 ? 22.812 16.312 21 1 96.19 324 ILE B O 1
ATOM 6725 N N . ILE B 1 325 ? 24.078 17.922 20.016 1 97.25 325 ILE B N 1
ATOM 6726 C CA . ILE B 1 325 ? 22.938 18.766 19.719 1 97.25 325 ILE B CA 1
ATOM 6727 C C . ILE B 1 325 ? 22.188 18.219 18.5 1 97.25 325 ILE B C 1
ATOM 6729 O O . ILE B 1 325 ? 22.688 18.281 17.375 1 97.25 325 ILE B O 1
ATOM 6733 N N . THR B 1 326 ? 21.047 17.688 18.719 1 96.81 326 THR B N 1
ATOM 6734 C CA . THR B 1 326 ? 20.297 17.078 17.625 1 96.81 326 THR B CA 1
ATOM 6735 C C . THR B 1 326 ? 19.375 18.094 16.969 1 96.81 326 THR B C 1
ATOM 6737 O O . THR B 1 326 ? 18.891 17.875 15.852 1 96.81 326 THR B O 1
ATOM 6740 N N . GLY B 1 327 ? 19.062 19.188 17.609 1 97.31 327 GLY B N 1
ATOM 6741 C CA . GLY B 1 327 ? 18.203 20.219 17.062 1 97.31 327 GLY B CA 1
ATOM 6742 C C . GLY B 1 327 ? 18.562 21.609 17.531 1 97.31 327 GLY B C 1
ATOM 6743 O O . GLY B 1 327 ? 19.047 21.781 18.656 1 97.31 327 GLY B O 1
ATOM 6744 N N . VAL B 1 328 ? 18.391 22.609 16.766 1 97.62 328 VAL B N 1
ATOM 6745 C CA . VAL B 1 328 ? 18.578 24.016 17.094 1 97.62 328 VAL B CA 1
ATOM 6746 C C . VAL B 1 328 ? 17.359 24.828 16.641 1 97.62 328 VAL B C 1
ATOM 6748 O O . VAL B 1 328 ? 16.969 24.766 15.469 1 97.62 328 VAL B O 1
ATOM 6751 N N . SER B 1 329 ? 16.734 25.484 17.547 1 97.75 329 SER B N 1
ATOM 6752 C CA . SER B 1 329 ? 15.609 26.359 17.234 1 97.75 329 SER B CA 1
ATOM 6753 C C . SER B 1 329 ? 15.914 27.797 17.641 1 97.75 329 SER B C 1
ATOM 6755 O O . SER B 1 329 ? 16.406 28.047 18.75 1 97.75 329 SER B O 1
ATOM 6757 N N . GLN B 1 330 ? 15.758 28.719 16.766 1 96.38 330 GLN B N 1
ATOM 6758 C CA . GLN B 1 330 ? 15.828 30.141 17.062 1 96.38 330 GLN B CA 1
ATOM 6759 C C . GLN B 1 330 ? 14.438 30.719 17.312 1 96.38 330 GLN B C 1
ATOM 6761 O O . GLN B 1 330 ? 13.539 30.578 16.469 1 96.38 330 GLN B O 1
ATOM 6766 N N . ILE B 1 331 ? 14.25 31.328 18.375 1 96.31 331 ILE B N 1
ATOM 6767 C CA . ILE B 1 331 ? 12.961 31.891 18.75 1 96.31 331 ILE B CA 1
ATOM 6768 C C . ILE B 1 331 ? 13.094 33.375 18.984 1 96.31 331 ILE B C 1
ATOM 6770 O O . ILE B 1 331 ? 13.875 33.844 19.828 1 96.31 331 ILE B O 1
ATOM 6774 N N . VAL B 1 332 ? 12.398 34.156 18.25 1 95.31 332 VAL B N 1
ATOM 6775 C CA . VAL B 1 332 ? 12.367 35.594 18.391 1 95.31 332 VAL B CA 1
ATOM 6776 C C . VAL B 1 332 ? 10.93 36.062 18.594 1 95.31 332 VAL B C 1
ATOM 6778 O O . VAL B 1 332 ? 10.047 35.781 17.781 1 95.31 332 VAL B O 1
ATOM 6781 N N . ASN B 1 333 ? 10.664 36.625 19.609 1 92.25 333 ASN B N 1
ATOM 6782 C CA . ASN B 1 333 ? 9.367 37.25 19.844 1 92.25 333 ASN B CA 1
ATOM 6783 C C . ASN B 1 333 ? 9.492 38.5 20.719 1 92.25 333 ASN B C 1
ATOM 6785 O O . ASN B 1 333 ? 10.547 38.75 21.312 1 92.25 333 ASN B O 1
ATOM 6789 N N . GLN B 1 334 ? 8.477 39.312 20.781 1 86 334 GLN B N 1
ATOM 6790 C CA . GLN B 1 334 ? 8.508 40.594 21.469 1 86 334 GLN B CA 1
ATOM 6791 C C . GLN B 1 334 ? 8.578 40.406 22.984 1 86 334 GLN B C 1
ATOM 6793 O O . GLN B 1 334 ? 9.172 41.219 23.688 1 86 334 GLN B O 1
ATOM 6798 N N . ARG B 1 335 ? 8.047 39.406 23.453 1 86.19 335 ARG B N 1
ATOM 6799 C CA . ARG B 1 335 ? 7.957 39.188 24.891 1 86.19 335 ARG B CA 1
ATOM 6800 C C . ARG B 1 335 ? 9.281 38.719 25.469 1 86.19 335 ARG B C 1
ATOM 6802 O O . ARG B 1 335 ? 9.758 39.219 26.484 1 86.19 335 ARG B O 1
ATOM 6809 N N . GLN B 1 336 ? 9.969 37.812 24.828 1 88.19 336 GLN B N 1
ATOM 6810 C CA . GLN B 1 336 ? 11.133 37.125 25.391 1 88.19 336 GLN B CA 1
ATOM 6811 C C . GLN B 1 336 ? 12.422 37.594 24.703 1 88.19 336 GLN B C 1
ATOM 6813 O O . GLN B 1 336 ? 13.516 37.344 25.203 1 88.19 336 GLN B O 1
ATOM 6818 N N . GLY B 1 337 ? 12.258 38.25 23.594 1 91.19 337 GLY B N 1
ATOM 6819 C CA . GLY B 1 337 ? 13.43 38.625 22.812 1 91.19 337 GLY B CA 1
ATOM 6820 C C . GLY B 1 337 ? 13.93 37.469 21.953 1 91.19 337 GLY B C 1
ATOM 6821 O O . GLY B 1 337 ? 13.141 36.75 21.312 1 91.19 337 GLY B O 1
ATOM 6822 N N . TRP B 1 338 ? 15.258 37.406 21.797 1 94.06 338 TRP B N 1
ATOM 6823 C CA . TRP B 1 338 ? 15.883 36.344 21 1 94.06 338 TRP B CA 1
ATOM 6824 C C . TRP B 1 338 ? 16.438 35.25 21.891 1 94.06 338 TRP B C 1
ATOM 6826 O O . TRP B 1 338 ? 17.281 35.5 22.734 1 94.06 338 TRP B O 1
ATOM 6836 N N . ARG B 1 339 ? 15.914 34.031 21.672 1 95.38 339 ARG B N 1
ATOM 6837 C CA . ARG B 1 339 ? 16.375 32.844 22.391 1 95.38 339 ARG B CA 1
ATOM 6838 C C . ARG B 1 339 ? 16.75 31.719 21.438 1 95.38 339 ARG B C 1
ATOM 6840 O O . ARG B 1 339 ? 16.25 31.672 20.312 1 95.38 339 ARG B O 1
ATOM 6847 N N . THR B 1 340 ? 17.703 30.953 21.875 1 96.25 340 THR B N 1
ATOM 6848 C CA . THR B 1 340 ? 18.078 29.734 21.156 1 96.25 340 THR B CA 1
ATOM 6849 C C . THR B 1 340 ? 17.781 28.5 21.984 1 96.25 340 THR B C 1
ATOM 6851 O O . THR B 1 340 ? 18.156 28.422 23.156 1 96.25 340 THR B O 1
ATOM 6854 N N . ARG B 1 341 ? 17.078 27.625 21.391 1 97.62 341 ARG B N 1
ATOM 6855 C CA . ARG B 1 341 ? 16.797 26.359 22.062 1 97.62 341 ARG B CA 1
ATOM 6856 C C . ARG B 1 341 ? 17.641 25.234 21.453 1 97.62 341 ARG B C 1
ATOM 6858 O O . ARG B 1 341 ? 17.578 24.984 20.25 1 97.62 341 ARG B O 1
ATOM 6865 N N . LEU B 1 342 ? 18.438 24.594 22.25 1 97.75 342 LEU B N 1
ATOM 6866 C CA . LEU B 1 342 ? 19.219 23.422 21.859 1 97.75 342 LEU B CA 1
ATOM 6867 C C . LEU B 1 342 ? 18.562 22.141 22.328 1 97.75 342 LEU B C 1
ATOM 6869 O O . LEU B 1 342 ? 18.203 22.016 23.5 1 97.75 342 LEU B O 1
ATOM 6873 N N . THR B 1 343 ? 18.391 21.281 21.422 1 97.56 343 THR B N 1
ATOM 6874 C CA . THR B 1 343 ? 17.734 20.016 21.734 1 97.56 343 THR B CA 1
ATOM 6875 C C . THR B 1 343 ? 18.75 18.859 21.703 1 97.56 343 THR B C 1
ATOM 6877 O O . THR B 1 343 ? 19.609 18.797 20.828 1 97.56 343 THR B O 1
ATOM 6880 N N . LEU B 1 344 ? 18.672 18 22.688 1 96.19 344 LEU B N 1
ATOM 6881 C CA . LEU B 1 344 ? 19.406 16.75 22.719 1 96.19 344 LEU B CA 1
ATOM 6882 C C . LEU B 1 344 ? 18.469 15.547 22.562 1 96.19 344 LEU B C 1
ATOM 6884 O O . LEU B 1 344 ? 17.328 15.578 23.031 1 96.19 344 LEU B O 1
ATOM 6888 N N . GLY B 1 345 ? 19.031 14.57 21.875 1 93.06 345 GLY B N 1
ATOM 6889 C CA . GLY B 1 345 ? 18.266 13.336 21.75 1 93.06 345 GLY B CA 1
ATOM 6890 C C . GLY B 1 345 ? 17.234 13.383 20.641 1 93.06 345 GLY B C 1
ATOM 6891 O O . GLY B 1 345 ? 17.078 14.406 19.984 1 93.06 345 GLY B O 1
ATOM 6892 N N . SER B 1 346 ? 16.641 12.273 20.25 1 88.12 346 SER B N 1
ATOM 6893 C CA . SER B 1 346 ? 15.617 12.133 19.234 1 88.12 346 SER B CA 1
ATOM 6894 C C . SER B 1 346 ? 14.641 11.008 19.562 1 88.12 346 SER B C 1
ATOM 6896 O O . SER B 1 346 ? 14.977 10.109 20.344 1 88.12 346 SER B O 1
ATOM 6898 N N . LEU B 1 347 ? 13.477 11.164 19.062 1 82.62 347 LEU B N 1
ATOM 6899 C CA . LEU B 1 347 ? 12.516 10.086 19.234 1 82.62 347 LEU B CA 1
ATOM 6900 C C . LEU B 1 347 ? 12.883 8.875 18.391 1 82.62 347 LEU B C 1
ATOM 6902 O O . LEU B 1 347 ? 13.32 9.023 17.25 1 82.62 347 LEU B O 1
ATOM 6906 N N . PRO B 1 348 ? 12.727 7.746 19.078 1 83.81 348 PRO B N 1
ATOM 6907 C CA . PRO B 1 348 ? 13.047 6.531 18.312 1 83.81 348 PRO B CA 1
ATOM 6908 C C . PRO B 1 348 ? 12.102 6.305 17.141 1 83.81 348 PRO B C 1
ATOM 6910 O O . PRO B 1 348 ? 10.898 6.566 17.25 1 83.81 348 PRO B O 1
ATOM 6913 N N . ASP B 1 349 ? 12.602 6.016 16 1 78.06 349 ASP B N 1
ATOM 6914 C CA . ASP B 1 349 ? 11.852 5.691 14.789 1 78.06 349 ASP B CA 1
ATOM 6915 C C . ASP B 1 349 ? 12.469 4.496 14.07 1 78.06 349 ASP B C 1
ATOM 6917 O O . ASP B 1 349 ? 13.578 4.598 13.531 1 78.06 349 ASP B O 1
ATOM 6921 N N . VAL B 1 350 ? 11.867 3.355 14.25 1 75.12 350 VAL B N 1
ATOM 6922 C CA . VAL B 1 350 ? 12.445 2.201 13.57 1 75.12 350 VAL B CA 1
ATOM 6923 C C . VAL B 1 350 ? 11.75 1.996 12.227 1 75.12 350 VAL B C 1
ATOM 6925 O O . VAL B 1 350 ? 10.547 1.721 12.172 1 75.12 350 VAL B O 1
ATOM 6928 N N . GLU B 1 351 ? 12.492 2.326 11.148 1 80.5 351 GLU B N 1
ATOM 6929 C CA . GLU B 1 351 ? 12.031 2.137 9.773 1 80.5 351 GLU B CA 1
ATOM 6930 C C . GLU B 1 351 ? 12.602 0.854 9.18 1 80.5 351 GLU B C 1
ATOM 6932 O O . GLU B 1 351 ? 13.719 0.448 9.516 1 80.5 351 GLU B O 1
ATOM 6937 N N . PRO B 1 352 ? 11.82 0.256 8.273 1 89.38 352 PRO B N 1
ATOM 6938 C CA . PRO B 1 352 ? 12.43 -0.83 7.504 1 89.38 352 PRO B CA 1
ATOM 6939 C C . PRO B 1 352 ? 13.547 -0.347 6.586 1 89.38 352 PRO B C 1
ATOM 6941 O O . PRO B 1 352 ? 13.641 0.85 6.301 1 89.38 352 PRO B O 1
ATOM 6944 N N . PRO B 1 353 ? 14.391 -1.241 6.242 1 91.25 353 PRO B N 1
ATOM 6945 C CA . PRO B 1 353 ? 15.531 -0.854 5.406 1 91.25 353 PRO B CA 1
ATOM 6946 C C . PRO B 1 353 ? 15.102 -0.184 4.102 1 91.25 353 PRO B C 1
ATOM 6948 O O . PRO B 1 353 ? 15.844 0.64 3.557 1 91.25 353 PRO B O 1
ATOM 6951 N N . VAL B 1 354 ? 14.008 -0.598 3.531 1 94.25 354 VAL B N 1
ATOM 6952 C CA . VAL B 1 354 ? 13.359 0.02 2.379 1 94.25 354 VAL B CA 1
ATOM 6953 C C . VAL B 1 354 ? 11.852 0.061 2.594 1 94.25 354 VAL B C 1
ATOM 6955 O O . VAL B 1 354 ? 11.297 -0.782 3.303 1 94.25 354 VAL B O 1
ATOM 6958 N N . PRO B 1 355 ? 11.219 1.133 1.983 1 95.44 355 PRO B N 1
ATOM 6959 C CA . PRO B 1 355 ? 9.758 1.088 2.08 1 95.44 355 PRO B CA 1
ATOM 6960 C C . PRO B 1 355 ? 9.172 -0.224 1.561 1 95.44 355 PRO B C 1
ATOM 6962 O O . PRO B 1 355 ? 9.594 -0.718 0.511 1 95.44 355 PRO B O 1
ATOM 6965 N N . GLN B 1 356 ? 8.164 -0.763 2.225 1 95.12 356 GLN B N 1
ATOM 6966 C CA . GLN B 1 356 ? 7.688 -2.123 2.002 1 95.12 356 GLN B CA 1
ATOM 6967 C C . GLN B 1 356 ? 6.68 -2.172 0.857 1 95.12 356 GLN B C 1
ATOM 6969 O O . GLN B 1 356 ? 5.98 -1.188 0.595 1 95.12 356 GLN B O 1
ATOM 6974 N N . VAL B 1 357 ? 6.621 -3.246 0.202 1 95.56 357 VAL B N 1
ATOM 6975 C CA . VAL B 1 357 ? 5.645 -3.58 -0.831 1 95.56 357 VAL B CA 1
ATOM 6976 C C . VAL B 1 357 ? 4.887 -4.844 -0.435 1 95.56 357 VAL B C 1
ATOM 6978 O O . VAL B 1 357 ? 5.402 -5.957 -0.577 1 95.56 357 VAL B O 1
ATOM 6981 N N . LYS B 1 358 ? 3.695 -4.719 -0.071 1 92.31 358 LYS B N 1
ATOM 6982 C CA . LYS B 1 358 ? 2.934 -5.828 0.493 1 92.31 358 LYS B CA 1
ATOM 6983 C C . LYS B 1 358 ? 2.08 -6.508 -0.574 1 92.31 358 LYS B C 1
ATOM 6985 O O . LYS B 1 358 ? 1.579 -7.613 -0.363 1 92.31 358 LYS B O 1
ATOM 6990 N N . GLU B 1 359 ? 1.97 -5.91 -1.714 1 94.25 359 GLU B N 1
ATOM 6991 C CA . GLU B 1 359 ? 1.069 -6.34 -2.777 1 94.25 359 GLU B CA 1
ATOM 6992 C C . GLU B 1 359 ? 1.722 -7.406 -3.654 1 94.25 359 GLU B C 1
ATOM 6994 O O . GLU B 1 359 ? 2.949 -7.523 -3.688 1 94.25 359 GLU B O 1
ATOM 6999 N N . LEU B 1 360 ? 0.833 -8.188 -4.32 1 97.31 360 LEU B N 1
ATOM 7000 C CA . LEU B 1 360 ? 1.261 -8.953 -5.484 1 97.31 360 LEU B CA 1
ATOM 7001 C C . LEU B 1 360 ? 1.237 -8.094 -6.742 1 97.31 360 LEU B C 1
ATOM 7003 O O . LEU B 1 360 ? 0.375 -7.223 -6.891 1 97.31 360 LEU B O 1
ATOM 7007 N N . HIS B 1 361 ? 2.176 -8.328 -7.637 1 97.94 361 HIS B N 1
ATOM 7008 C CA . HIS B 1 361 ? 2.252 -7.551 -8.867 1 97.94 361 HIS B CA 1
ATOM 7009 C C . HIS B 1 361 ? 2.451 -8.453 -10.078 1 97.94 361 HIS B C 1
ATOM 7011 O O . HIS B 1 361 ? 2.82 -9.625 -9.938 1 97.94 361 HIS B O 1
ATOM 7017 N N . ILE B 1 362 ? 2.176 -7.855 -11.266 1 97.88 362 ILE B N 1
ATOM 7018 C CA . ILE B 1 362 ? 2.467 -8.5 -12.539 1 97.88 362 ILE B CA 1
ATOM 7019 C C . ILE B 1 362 ? 3.939 -8.305 -12.891 1 97.88 362 ILE B C 1
ATOM 7021 O O . ILE B 1 362 ? 4.488 -7.215 -12.695 1 97.88 362 ILE B O 1
ATOM 7025 N N . GLY B 1 363 ? 4.582 -9.336 -13.352 1 97.88 363 GLY B N 1
ATOM 7026 C CA . GLY B 1 363 ? 5.906 -9.25 -13.938 1 97.88 363 GLY B CA 1
ATOM 7027 C C . GLY B 1 363 ? 5.957 -9.766 -15.367 1 97.88 363 GLY B C 1
ATOM 7028 O O . GLY B 1 363 ? 5.148 -10.602 -15.758 1 97.88 363 GLY B O 1
ATOM 7029 N N . ILE B 1 364 ? 6.844 -9.258 -16.109 1 98.12 364 ILE B N 1
ATOM 7030 C CA . ILE B 1 364 ? 7.125 -9.727 -17.469 1 98.12 364 ILE B CA 1
ATOM 7031 C C . ILE B 1 364 ? 8.562 -10.242 -17.547 1 98.12 364 ILE B C 1
ATOM 7033 O O . ILE B 1 364 ? 9.508 -9.508 -17.234 1 98.12 364 ILE B O 1
ATOM 7037 N N . VAL B 1 365 ? 8.688 -11.484 -17.953 1 98.5 365 VAL B N 1
ATOM 7038 C CA . VAL B 1 365 ? 10.016 -12.094 -18.047 1 98.5 365 VAL B CA 1
ATOM 7039 C C . VAL B 1 365 ? 10.812 -11.406 -19.156 1 98.5 365 VAL B C 1
ATOM 7041 O O . VAL B 1 365 ? 10.297 -11.18 -20.25 1 98.5 365 VAL B O 1
ATOM 7044 N N . GLU B 1 366 ? 12.062 -11.117 -18.859 1 97.5 366 GLU B N 1
ATOM 7045 C CA . GLU B 1 366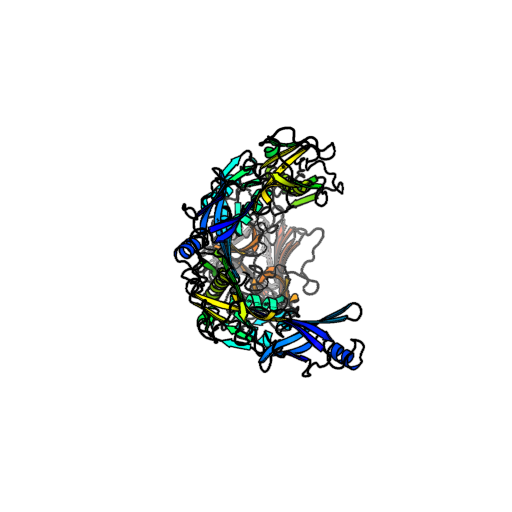 ? 12.938 -10.453 -19.812 1 97.5 366 GLU B CA 1
ATOM 7046 C C . GLU B 1 366 ? 13.945 -11.43 -20.406 1 97.5 366 GLU B C 1
ATOM 7048 O O . GLU B 1 366 ? 14.008 -12.594 -20.016 1 97.5 366 GLU B O 1
ATOM 7053 N N . LYS B 1 367 ? 14.688 -10.906 -21.406 1 97 367 LYS B N 1
ATOM 7054 C CA . LYS B 1 367 ? 15.719 -11.727 -22.031 1 97 367 LYS B CA 1
ATOM 7055 C C . LYS B 1 367 ? 16.703 -12.258 -21 1 97 367 LYS B C 1
ATOM 7057 O O . LYS B 1 367 ? 17.047 -11.562 -20.031 1 97 367 LYS B O 1
ATOM 7062 N N . TYR B 1 368 ? 17.141 -13.414 -21.266 1 96.19 368 TYR B N 1
ATOM 7063 C CA . TYR B 1 368 ? 18.047 -14.102 -20.344 1 96.19 368 TYR B CA 1
ATOM 7064 C C . TYR B 1 368 ? 19.281 -13.258 -20.062 1 96.19 368 TYR B C 1
ATOM 7066 O O . TYR B 1 368 ? 19.844 -12.648 -20.984 1 96.19 368 TYR B O 1
ATOM 7074 N N . GLN B 1 369 ? 19.609 -13.195 -18.859 1 94.88 369 GLN B N 1
ATOM 7075 C CA . GLN B 1 369 ? 20.875 -12.656 -18.359 1 94.88 369 GLN B CA 1
ATOM 7076 C C . GLN B 1 369 ? 21.453 -13.547 -17.266 1 94.88 369 GLN B C 1
ATOM 7078 O O . GLN B 1 369 ? 20.719 -14.102 -16.453 1 94.88 369 GLN B O 1
ATOM 7083 N N . GLN B 1 370 ? 22.688 -13.648 -17.281 1 94 370 GLN B N 1
ATOM 7084 C CA . GLN B 1 370 ? 23.312 -14.484 -16.266 1 94 370 GLN B CA 1
ATOM 7085 C C . GLN B 1 370 ? 23.109 -13.922 -14.867 1 94 370 GLN B C 1
ATOM 7087 O O . GLN B 1 370 ? 23.25 -12.711 -14.656 1 94 370 GLN B O 1
ATOM 7092 N N . ASP B 1 371 ? 22.688 -14.75 -14.047 1 93.69 371 ASP B N 1
ATOM 7093 C CA . ASP B 1 371 ? 22.562 -14.383 -12.641 1 93.69 371 ASP B CA 1
ATOM 7094 C C . ASP B 1 371 ? 23.906 -14.406 -11.938 1 93.69 371 ASP B C 1
ATOM 7096 O O . ASP B 1 371 ? 24.469 -15.477 -11.672 1 93.69 371 ASP B O 1
ATOM 7100 N N . SER B 1 372 ? 24.391 -13.344 -11.5 1 90.06 372 SER B N 1
ATOM 7101 C CA . SER B 1 372 ? 25.734 -13.211 -10.922 1 90.06 372 SER B CA 1
ATOM 7102 C C . SER B 1 372 ? 25.844 -13.977 -9.602 1 90.06 372 SER B C 1
ATOM 7104 O O . SER B 1 372 ? 26.922 -14.414 -9.227 1 90.06 372 SER B O 1
ATOM 7106 N N . GLN B 1 373 ? 24.766 -14.289 -8.945 1 89.44 373 GLN B N 1
ATOM 7107 C CA . GLN B 1 373 ? 24.797 -14.953 -7.648 1 89.44 373 GLN B CA 1
ATOM 7108 C C . GLN B 1 373 ? 24.531 -16.453 -7.789 1 89.44 373 GLN B C 1
ATOM 7110 O O . GLN B 1 373 ? 24.578 -17.188 -6.805 1 89.44 373 GLN B O 1
ATOM 7115 N N . SER B 1 374 ? 24.234 -16.922 -8.977 1 89.88 374 SER B N 1
ATOM 7116 C CA . SER B 1 374 ? 23.984 -18.328 -9.289 1 89.88 374 SER B CA 1
ATOM 7117 C C . SER B 1 374 ? 22.875 -18.891 -8.422 1 89.88 374 SER B C 1
ATOM 7119 O O . SER B 1 374 ? 23.016 -19.984 -7.855 1 89.88 374 SER B O 1
ATOM 7121 N N . LEU B 1 375 ? 21.875 -18.156 -8.227 1 91.81 375 LEU B N 1
ATOM 7122 C CA . LEU B 1 375 ? 20.703 -18.578 -7.461 1 91.81 375 LEU B CA 1
ATOM 7123 C C . LEU B 1 375 ? 19.578 -19.031 -8.383 1 91.81 375 LEU B C 1
ATOM 7125 O O . LEU B 1 375 ? 18.484 -19.359 -7.922 1 91.81 375 LEU B O 1
ATOM 7129 N N . GLY B 1 376 ? 19.891 -19.031 -9.664 1 93 376 GLY B N 1
ATOM 7130 C CA . GLY B 1 376 ? 18.891 -19.422 -10.625 1 93 376 GLY B CA 1
ATOM 7131 C C . GLY B 1 376 ? 17.781 -18.406 -10.789 1 93 376 GLY B C 1
ATOM 7132 O O . GLY B 1 376 ? 16.641 -18.75 -11.086 1 93 376 GLY B O 1
ATOM 7133 N N . ARG B 1 377 ? 18.172 -17.125 -10.68 1 95.69 377 ARG B N 1
ATOM 7134 C CA . ARG B 1 377 ? 17.172 -16.078 -10.766 1 95.69 377 ARG B CA 1
ATOM 7135 C C . ARG B 1 377 ? 16.875 -15.727 -12.227 1 95.69 377 ARG B C 1
ATOM 7137 O O . ARG B 1 377 ? 17.719 -15.938 -13.102 1 95.69 377 ARG B O 1
ATOM 7144 N N . ILE B 1 378 ? 15.602 -15.172 -12.398 1 97.81 378 ILE B N 1
ATOM 7145 C CA . ILE B 1 378 ? 15.102 -14.812 -13.719 1 97.81 378 ILE B CA 1
ATOM 7146 C C . ILE B 1 378 ? 14.906 -13.297 -13.797 1 97.81 378 ILE B C 1
ATOM 7148 O O . ILE B 1 378 ? 14.336 -12.688 -12.891 1 97.81 378 ILE B O 1
ATOM 7152 N N . PRO B 1 379 ? 15.516 -12.648 -14.875 1 97.5 379 PRO B N 1
ATOM 7153 C CA . PRO B 1 379 ? 15.273 -11.211 -15.023 1 97.5 379 PRO B CA 1
ATOM 7154 C C . PRO B 1 379 ? 13.828 -10.883 -15.383 1 97.5 379 PRO B C 1
ATOM 7156 O O . PRO B 1 379 ? 13.273 -11.477 -16.312 1 97.5 379 PRO B O 1
ATOM 7159 N N . VAL B 1 380 ? 13.258 -9.969 -14.672 1 97.81 380 VAL B N 1
ATOM 7160 C CA . VAL B 1 380 ? 11.867 -9.602 -14.914 1 97.81 380 VAL B CA 1
ATOM 7161 C C . VAL B 1 380 ? 11.727 -8.078 -14.891 1 97.81 380 VAL B C 1
ATOM 7163 O O . VAL B 1 380 ? 12.539 -7.383 -14.281 1 97.81 380 VAL B O 1
ATOM 7166 N N . LYS B 1 381 ? 10.742 -7.609 -15.609 1 97 381 LYS B N 1
ATOM 7167 C CA . LYS B 1 381 ? 10.266 -6.23 -15.516 1 97 381 LYS B CA 1
ATOM 7168 C C . LYS B 1 381 ? 8.891 -6.168 -14.852 1 97 381 LYS B C 1
ATOM 7170 O O . LYS B 1 381 ? 8.008 -6.973 -15.164 1 97 381 LYS B O 1
ATOM 7175 N N . ILE B 1 382 ? 8.742 -5.344 -13.93 1 96.44 382 ILE B N 1
ATOM 7176 C CA . ILE B 1 382 ? 7.461 -5.109 -13.273 1 96.44 382 ILE B CA 1
ATOM 7177 C C . ILE B 1 382 ? 6.824 -3.836 -13.82 1 96.44 382 ILE B C 1
ATOM 7179 O O . ILE B 1 382 ? 7.281 -2.729 -13.531 1 96.44 382 ILE B O 1
ATOM 7183 N N . PRO B 1 383 ? 5.828 -3.945 -14.555 1 95.19 383 PRO B N 1
ATOM 7184 C CA . PRO B 1 383 ? 5.215 -2.771 -15.18 1 95.19 383 PRO B CA 1
ATOM 7185 C C . PRO B 1 383 ? 4.832 -1.697 -14.164 1 95.19 383 PRO B C 1
ATOM 7187 O O . PRO B 1 383 ? 4.941 -0.503 -14.453 1 95.19 383 PRO B O 1
ATOM 7190 N N . ALA B 1 384 ? 4.41 -2.092 -12.992 1 93.25 384 ALA B N 1
ATOM 7191 C CA . ALA B 1 384 ? 3.969 -1.156 -11.961 1 93.25 384 ALA B CA 1
ATOM 7192 C C . ALA B 1 384 ? 5.086 -0.188 -11.586 1 93.25 384 ALA B C 1
ATOM 7194 O O . ALA B 1 384 ? 4.828 0.87 -11.008 1 93.25 384 ALA B O 1
ATOM 7195 N N . LEU B 1 385 ? 6.301 -0.541 -11.836 1 92.06 385 LEU B N 1
ATOM 7196 C CA . LEU B 1 385 ? 7.43 0.347 -11.578 1 92.06 385 LEU B CA 1
ATOM 7197 C C . LEU B 1 385 ? 7.547 1.407 -12.664 1 92.06 385 LEU B C 1
ATOM 7199 O O . LEU B 1 385 ? 8.188 2.441 -12.461 1 92.06 385 LEU B O 1
ATOM 7203 N N . ASN B 1 386 ? 6.988 1.11 -13.773 1 88.12 386 ASN B N 1
ATOM 7204 C CA . ASN B 1 386 ? 6.996 2.014 -14.922 1 88.12 386 ASN B CA 1
ATOM 7205 C C . ASN B 1 386 ? 8.406 2.465 -15.266 1 88.12 386 ASN B C 1
ATOM 7207 O O . ASN B 1 386 ? 8.664 3.662 -15.414 1 88.12 386 ASN B O 1
ATOM 7211 N N . LEU B 1 387 ? 9.289 1.56 -15.297 1 85.44 387 LEU B N 1
ATOM 7212 C CA . LEU B 1 387 ? 10.672 1.88 -15.633 1 85.44 387 LEU B CA 1
ATOM 7213 C C . LEU B 1 387 ? 11 1.449 -17.062 1 85.44 387 LEU B C 1
ATOM 7215 O O . LEU B 1 387 ? 10.539 0.401 -17.516 1 85.44 387 LEU B O 1
ATOM 7219 N N . THR B 1 388 ? 11.656 2.295 -17.672 1 77.19 388 THR B N 1
ATOM 7220 C CA . THR B 1 388 ? 12.023 2.012 -19.047 1 77.19 388 THR B CA 1
ATOM 7221 C C . THR B 1 388 ? 13.234 1.078 -19.109 1 77.19 388 THR B C 1
ATOM 7223 O O . THR B 1 388 ? 13.383 0.31 -20.062 1 77.19 388 THR B O 1
ATOM 7226 N N . LYS B 1 389 ? 14.07 1.23 -18.156 1 81.38 389 LYS B N 1
ATOM 7227 C CA . LYS B 1 389 ? 15.289 0.426 -18.156 1 81.38 389 LYS B CA 1
ATOM 7228 C C . LYS B 1 389 ? 15.453 -0.323 -16.844 1 81.38 389 LYS B C 1
ATOM 7230 O O . LYS B 1 389 ? 14.961 0.127 -15.797 1 81.38 389 LYS B O 1
ATOM 7235 N N . GLY B 1 390 ? 15.977 -1.39 -17 1 87.06 390 GLY B N 1
ATOM 7236 C CA . GLY B 1 390 ? 16.359 -2.152 -15.828 1 87.06 390 GLY B CA 1
ATOM 7237 C C . GLY B 1 390 ? 15.477 -3.367 -15.594 1 87.06 390 GLY B C 1
ATOM 7238 O O . GLY B 1 390 ? 14.312 -3.377 -15.984 1 87.06 390 GLY B O 1
ATOM 7239 N N . VAL B 1 391 ? 16.125 -4.375 -15.148 1 93.12 391 VAL B N 1
ATOM 7240 C CA . VAL B 1 391 ? 15.438 -5.617 -14.797 1 93.12 391 VAL B CA 1
ATOM 7241 C C . VAL B 1 391 ? 15.719 -5.973 -13.344 1 93.12 391 VAL B C 1
ATOM 7243 O O . VAL B 1 391 ? 16.688 -5.48 -12.75 1 93.12 391 VAL B O 1
ATOM 7246 N N . LEU B 1 392 ? 14.836 -6.609 -12.812 1 95.88 392 LEU B N 1
ATOM 7247 C CA . LEU B 1 392 ? 15.008 -7.188 -11.484 1 95.88 392 LEU B CA 1
ATOM 7248 C C . LEU B 1 392 ? 15.18 -8.695 -11.57 1 95.88 392 LEU B C 1
ATOM 7250 O O . LEU B 1 392 ? 14.469 -9.367 -12.32 1 95.88 392 LEU B O 1
ATOM 7254 N N . PHE B 1 393 ? 16.188 -9.18 -10.93 1 97.25 393 PHE B N 1
ATOM 7255 C CA . PHE B 1 393 ? 16.359 -10.625 -10.852 1 97.25 393 PHE B CA 1
ATOM 7256 C C . PHE B 1 393 ? 15.469 -11.219 -9.758 1 97.25 393 PHE B C 1
ATOM 7258 O O . PHE B 1 393 ? 15.562 -10.82 -8.594 1 97.25 393 PHE B O 1
ATOM 7265 N N . ALA B 1 394 ? 14.609 -12.109 -10.094 1 98.19 394 ALA B N 1
ATOM 7266 C CA . ALA B 1 394 ? 13.664 -12.727 -9.172 1 98.19 394 ALA B CA 1
ATOM 7267 C C . ALA B 1 394 ? 13.906 -14.234 -9.07 1 98.19 394 ALA B C 1
ATOM 7269 O O . ALA B 1 394 ? 14.18 -14.898 -10.07 1 98.19 394 ALA B O 1
ATOM 7270 N N . ARG B 1 395 ? 13.844 -14.75 -7.82 1 97.69 395 ARG B N 1
ATOM 7271 C CA . ARG B 1 395 ? 13.844 -16.203 -7.66 1 97.69 395 ARG B CA 1
ATOM 7272 C C . ARG B 1 395 ? 12.57 -16.812 -8.234 1 97.69 395 ARG B C 1
ATOM 7274 O O . ARG B 1 395 ? 11.57 -16.125 -8.406 1 97.69 395 ARG B O 1
ATOM 7281 N N . LEU B 1 396 ? 12.633 -18.109 -8.609 1 97.88 396 LEU B N 1
ATOM 7282 C CA . LEU B 1 396 ? 11.5 -18.781 -9.234 1 97.88 396 LEU B CA 1
ATOM 7283 C C . LEU B 1 396 ? 10.922 -19.844 -8.305 1 97.88 396 LEU B C 1
ATOM 7285 O O . LEU B 1 396 ? 11.633 -20.75 -7.887 1 97.88 396 LEU B O 1
ATOM 7289 N N . GLY B 1 397 ? 9.68 -19.656 -7.996 1 97.12 397 GLY B N 1
ATOM 7290 C CA . GLY B 1 397 ? 8.961 -20.703 -7.293 1 97.12 397 GLY B CA 1
ATOM 7291 C C . GLY B 1 397 ? 8.562 -21.859 -8.195 1 97.12 397 GLY B C 1
ATOM 7292 O O . GLY B 1 397 ? 8.109 -21.641 -9.32 1 97.12 397 GLY B O 1
ATOM 7293 N N . LYS B 1 398 ? 8.82 -23.078 -7.68 1 96.38 398 LYS B N 1
ATOM 7294 C CA . LYS B 1 398 ? 8.484 -24.281 -8.414 1 96.38 398 LYS B CA 1
ATOM 7295 C C . LYS B 1 398 ? 7.574 -25.188 -7.586 1 96.38 398 LYS B C 1
ATOM 7297 O O . LYS B 1 398 ? 7.645 -25.188 -6.355 1 96.38 398 LYS B O 1
ATOM 7302 N N . PRO B 1 399 ? 6.703 -26.047 -8.305 1 95.56 399 PRO B N 1
ATOM 7303 C CA . PRO B 1 399 ? 5.875 -26.984 -7.539 1 95.56 399 PRO B CA 1
ATOM 7304 C C . PRO B 1 399 ? 6.699 -28 -6.75 1 95.56 399 PRO B C 1
ATOM 7306 O O . PRO B 1 399 ? 6.25 -28.5 -5.715 1 95.56 399 PRO B O 1
ATOM 7309 N N . TYR B 1 400 ? 7.852 -28.297 -7.207 1 95.75 400 TYR B N 1
ATOM 7310 C CA . TYR B 1 400 ? 8.766 -29.266 -6.598 1 95.75 400 TYR B CA 1
ATOM 7311 C C . TYR B 1 400 ? 10.211 -28.922 -6.914 1 95.75 400 TYR B C 1
ATOM 7313 O O . TYR B 1 400 ? 10.562 -28.656 -8.07 1 95.75 400 TYR B O 1
ATOM 7321 N N . ALA B 1 401 ? 11.07 -28.781 -5.922 1 96.25 401 ALA B N 1
ATOM 7322 C CA . ALA B 1 401 ? 12.5 -28.516 -6.027 1 96.25 401 ALA B CA 1
ATOM 7323 C C . ALA B 1 401 ? 13.273 -29.172 -4.891 1 96.25 401 ALA B C 1
ATOM 7325 O O . ALA B 1 401 ? 13.047 -28.875 -3.717 1 96.25 401 ALA B O 1
ATOM 7326 N N . SER B 1 402 ? 14.086 -30.141 -5.176 1 96.88 402 SER B N 1
ATOM 7327 C CA . SER B 1 402 ? 14.938 -30.859 -4.234 1 96.88 402 SER B CA 1
ATOM 7328 C C . SER B 1 402 ? 16.344 -31.078 -4.809 1 96.88 402 SER B C 1
ATOM 7330 O O . SER B 1 402 ? 16.625 -30.672 -5.938 1 96.88 402 SER B O 1
ATOM 7332 N N . HIS B 1 403 ? 17.297 -31.656 -4.016 1 96.38 403 HIS B N 1
ATOM 7333 C CA . HIS B 1 403 ? 18.672 -31.844 -4.445 1 96.38 403 HIS B CA 1
ATOM 7334 C C . HIS B 1 403 ? 18.75 -32.594 -5.766 1 96.38 403 HIS B C 1
ATOM 7336 O O . HIS B 1 403 ? 18.422 -33.781 -5.816 1 96.38 403 HIS B O 1
ATOM 7342 N N . GLU B 1 404 ? 19.125 -31.891 -6.855 1 96.12 404 GLU B N 1
ATOM 7343 C CA . GLU B 1 404 ? 19.281 -32.406 -8.211 1 96.12 404 GLU B CA 1
ATOM 7344 C C . GLU B 1 404 ? 17.984 -33.031 -8.719 1 96.12 404 GLU B C 1
ATOM 7346 O O . GLU B 1 404 ? 18 -33.969 -9.523 1 96.12 404 GLU B O 1
ATOM 7351 N N . SER B 1 405 ? 16.891 -32.656 -8.281 1 95.69 405 SER B N 1
ATOM 7352 C CA . SER B 1 405 ? 15.547 -33.125 -8.625 1 95.69 405 SER B CA 1
ATOM 7353 C C . SER B 1 405 ? 14.523 -32 -8.578 1 95.69 405 SER B C 1
ATOM 7355 O O . SER B 1 405 ? 14.586 -31.125 -7.703 1 95.69 405 SER B O 1
ATOM 7357 N N . GLY B 1 406 ? 13.719 -31.969 -9.547 1 95.94 406 GLY B N 1
ATOM 7358 C CA . GLY B 1 406 ? 12.664 -30.969 -9.492 1 95.94 406 GLY B CA 1
ATOM 7359 C C . GLY B 1 406 ? 12.148 -30.562 -10.867 1 95.94 406 GLY B C 1
ATOM 7360 O O . GLY B 1 406 ? 12.586 -31.125 -11.883 1 95.94 406 GLY B O 1
ATOM 7361 N N . PHE B 1 407 ? 11.133 -29.641 -10.859 1 95.25 407 PHE B N 1
ATOM 7362 C CA . PHE B 1 407 ? 10.578 -29.047 -12.07 1 95.25 407 PHE B CA 1
ATOM 7363 C C . PHE B 1 407 ? 11.516 -28 -12.633 1 95.25 407 PHE B C 1
ATOM 7365 O O . PHE B 1 407 ? 11.883 -27.047 -11.938 1 95.25 407 PHE B O 1
ATOM 7372 N N . CYS B 1 408 ? 11.977 -28.141 -13.859 1 96.12 408 CYS B N 1
ATOM 7373 C CA . CYS B 1 408 ? 12.812 -27.141 -14.516 1 96.12 408 CYS B CA 1
ATOM 7374 C C . CYS B 1 408 ? 12.117 -26.562 -15.734 1 96.12 408 CYS B C 1
ATOM 7376 O O . CYS B 1 408 ? 12.672 -26.562 -16.828 1 96.12 408 CYS B O 1
ATOM 7378 N N . PHE B 1 409 ? 10.93 -26.094 -15.555 1 96.5 409 PHE B N 1
ATOM 7379 C CA . PHE B 1 409 ? 10.156 -25.375 -16.562 1 96.5 409 PHE B CA 1
ATOM 7380 C C . PHE B 1 409 ? 10.336 -23.875 -16.406 1 96.5 409 PHE B C 1
ATOM 7382 O O . PHE B 1 409 ? 9.523 -23.203 -15.766 1 96.5 409 PHE B O 1
ATOM 7389 N N . TYR B 1 410 ? 11.344 -23.328 -17 1 96.88 410 TYR B N 1
ATOM 7390 C CA . TYR B 1 410 ? 11.664 -21.906 -16.891 1 96.88 410 TYR B CA 1
ATOM 7391 C C . TYR B 1 410 ? 10.812 -21.078 -17.844 1 96.88 410 TYR B C 1
ATOM 7393 O O . TYR B 1 410 ? 10.578 -21.484 -18.984 1 96.88 410 TYR B O 1
ATOM 7401 N N . PRO B 1 411 ? 10.32 -20.016 -17.406 1 97.12 411 PRO B N 1
ATOM 7402 C CA . PRO B 1 411 ? 9.523 -19.172 -18.312 1 97.12 411 PRO B CA 1
ATOM 7403 C C . PRO B 1 411 ? 10.352 -18.562 -19.438 1 97.12 411 PRO B C 1
ATOM 7405 O O . PRO B 1 411 ? 11.586 -18.516 -19.344 1 97.12 411 PRO B O 1
ATOM 7408 N N . GLU B 1 412 ? 9.664 -18.125 -20.484 1 97.5 412 GLU B N 1
ATOM 7409 C CA . GLU B 1 412 ? 10.273 -17.516 -21.656 1 97.5 412 GLU B CA 1
ATOM 7410 C C . GLU B 1 412 ? 10.188 -15.992 -21.609 1 97.5 412 GLU B C 1
ATOM 7412 O O . GLU B 1 412 ? 9.312 -15.438 -20.938 1 97.5 412 GLU B O 1
ATOM 7417 N N . PRO B 1 413 ? 11.117 -15.289 -22.344 1 97.5 413 PRO B N 1
ATOM 7418 C CA . PRO B 1 413 ? 10.953 -13.836 -22.438 1 97.5 413 PRO B CA 1
ATOM 7419 C C . PRO B 1 413 ? 9.586 -13.43 -22.969 1 97.5 413 PRO B C 1
ATOM 7421 O O . PRO B 1 413 ? 9.117 -13.984 -23.969 1 97.5 413 PRO B O 1
ATOM 7424 N N . GLY B 1 414 ? 8.969 -12.5 -22.266 1 97.56 414 GLY B N 1
ATOM 7425 C CA . GLY B 1 414 ? 7.648 -12.039 -22.656 1 97.56 414 GLY B CA 1
ATOM 7426 C C . GLY B 1 414 ? 6.527 -12.664 -21.859 1 97.56 414 GLY B C 1
ATOM 7427 O O . GLY B 1 414 ? 5.391 -12.188 -21.891 1 97.56 414 GLY B O 1
ATOM 7428 N N . ASP B 1 415 ? 6.816 -13.719 -21.188 1 98.38 415 ASP B N 1
ATOM 7429 C CA . ASP B 1 415 ? 5.785 -14.375 -20.391 1 98.38 415 ASP B CA 1
ATOM 7430 C C . ASP B 1 415 ? 5.348 -13.492 -19.219 1 98.38 415 ASP B C 1
ATOM 7432 O O . ASP B 1 415 ? 6.156 -12.75 -18.656 1 98.38 415 ASP B O 1
ATOM 7436 N N . GLU B 1 416 ? 4.055 -13.578 -18.922 1 98.38 416 GLU B N 1
ATOM 7437 C CA . GLU B 1 416 ? 3.463 -12.867 -17.781 1 98.38 416 GLU B CA 1
ATOM 7438 C C . GLU B 1 416 ? 3.518 -13.719 -16.516 1 98.38 416 GLU B C 1
ATOM 7440 O O . GLU B 1 416 ? 3.078 -14.867 -16.516 1 98.38 416 GLU B O 1
ATOM 7445 N N . VAL B 1 417 ? 4.035 -13.164 -15.391 1 98.69 417 VAL B N 1
ATOM 7446 C CA . VAL B 1 417 ? 4.227 -13.945 -14.172 1 98.69 417 VAL B CA 1
ATOM 7447 C C . VAL B 1 417 ? 3.688 -13.164 -12.969 1 98.69 417 VAL B C 1
ATOM 7449 O O . VAL B 1 417 ? 3.414 -11.969 -13.07 1 98.69 417 VAL B O 1
ATOM 7452 N N . ILE B 1 418 ? 3.389 -13.867 -11.812 1 98.69 418 ILE B N 1
ATOM 7453 C CA . ILE B 1 418 ? 2.955 -13.289 -10.547 1 98.69 418 ILE B CA 1
ATOM 7454 C C . ILE B 1 418 ? 4.168 -13.016 -9.664 1 98.69 418 ILE B C 1
ATOM 7456 O O . ILE B 1 418 ? 4.949 -13.93 -9.375 1 98.69 418 ILE B O 1
ATOM 7460 N N . ILE B 1 419 ? 4.32 -11.766 -9.211 1 98.5 419 ILE B N 1
ATOM 7461 C CA . ILE B 1 419 ? 5.488 -11.383 -8.43 1 98.5 419 ILE B CA 1
ATOM 7462 C C . ILE B 1 419 ? 5.07 -11.07 -6.992 1 98.5 419 ILE B C 1
ATOM 7464 O O . ILE B 1 419 ? 4.125 -10.312 -6.77 1 98.5 419 ILE B O 1
ATOM 7468 N N . GLY B 1 420 ? 5.688 -11.711 -5.988 1 97.81 420 GLY B N 1
ATOM 7469 C CA . GLY B 1 420 ? 5.695 -11.32 -4.59 1 97.81 420 GLY B CA 1
ATOM 7470 C C . GLY B 1 420 ? 7.062 -10.875 -4.102 1 97.81 420 GLY B C 1
ATOM 7471 O O . GLY B 1 420 ? 8.023 -10.867 -4.867 1 97.81 420 GLY B O 1
ATOM 7472 N N . PHE B 1 421 ? 7.156 -10.477 -2.84 1 97.56 421 PHE B N 1
ATOM 7473 C CA . PHE B 1 421 ? 8.414 -9.992 -2.279 1 97.56 421 PHE B CA 1
ATOM 7474 C C . PHE B 1 421 ? 8.672 -10.617 -0.912 1 97.56 421 PHE B C 1
ATOM 7476 O O . PHE B 1 421 ? 7.828 -10.531 -0.016 1 97.56 421 PHE B O 1
ATOM 7483 N N . PHE B 1 422 ? 9.852 -11.18 -0.752 1 96.56 422 PHE B N 1
ATOM 7484 C CA . PHE B 1 422 ? 10.227 -11.68 0.566 1 96.56 422 PHE B CA 1
ATOM 7485 C C . PHE B 1 422 ? 10.305 -10.539 1.575 1 96.56 422 PHE B C 1
ATOM 7487 O O . PHE B 1 422 ? 10.969 -9.531 1.331 1 96.56 422 PHE B O 1
ATOM 7494 N N . GLU B 1 423 ? 9.641 -10.68 2.719 1 94.69 423 GLU B N 1
ATOM 7495 C CA . GLU B 1 423 ? 9.609 -9.711 3.812 1 94.69 423 GLU B CA 1
ATOM 7496 C C . GLU B 1 423 ? 9.086 -8.359 3.336 1 94.69 423 GLU B C 1
ATOM 7498 O O . GLU B 1 423 ? 9.438 -7.32 3.9 1 94.69 423 GLU B O 1
ATOM 7503 N N . CYS B 1 424 ? 8.383 -8.367 2.16 1 95.31 424 CYS B N 1
ATOM 7504 C CA . CYS B 1 424 ? 7.832 -7.148 1.572 1 95.31 424 CYS B CA 1
ATOM 7505 C C . CYS B 1 424 ? 8.945 -6.199 1.146 1 95.31 424 CYS B C 1
ATOM 7507 O O . CYS B 1 424 ? 8.758 -4.984 1.117 1 95.31 424 CYS B O 1
ATOM 7509 N N . ASP B 1 425 ? 10.148 -6.723 0.987 1 96.75 425 ASP B N 1
ATOM 7510 C CA . ASP B 1 425 ? 11.289 -5.953 0.498 1 96.75 425 ASP B CA 1
ATOM 7511 C C . ASP B 1 425 ? 11.414 -6.059 -1.021 1 96.75 425 ASP B C 1
ATOM 7513 O O . ASP B 1 425 ? 11.695 -7.133 -1.554 1 96.75 425 ASP B O 1
ATOM 7517 N N . PRO B 1 426 ? 11.188 -4.906 -1.747 1 96.75 426 PRO B N 1
ATOM 7518 C CA . PRO B 1 426 ? 11.148 -4.957 -3.211 1 96.75 426 PRO B CA 1
ATOM 7519 C C . PRO B 1 426 ? 12.484 -5.371 -3.826 1 96.75 426 PRO B C 1
ATOM 7521 O O . PRO B 1 426 ? 12.547 -5.676 -5.02 1 96.75 426 PRO B O 1
ATOM 7524 N N . ARG B 1 427 ? 13.672 -5.48 -3.109 1 95.44 427 ARG B N 1
ATOM 7525 C CA . ARG B 1 427 ? 14.969 -5.934 -3.609 1 95.44 427 ARG B CA 1
ATOM 7526 C C . ARG B 1 427 ? 14.969 -7.438 -3.85 1 95.44 427 ARG B C 1
ATOM 7528 O O . ARG B 1 427 ? 15.828 -7.957 -4.562 1 95.44 427 ARG B O 1
ATOM 7535 N N . PHE B 1 428 ? 13.922 -8.109 -3.199 1 96.62 428 PHE B N 1
ATOM 7536 C CA . PHE B 1 428 ? 13.945 -9.562 -3.217 1 96.62 428 PHE B CA 1
ATOM 7537 C C . PHE B 1 428 ? 12.641 -10.125 -3.764 1 96.62 428 PHE B C 1
ATOM 7539 O O . PHE B 1 428 ? 11.891 -10.789 -3.045 1 96.62 428 PHE B O 1
ATOM 7546 N N . PRO B 1 429 ? 12.453 -9.93 -5.059 1 97.56 429 PRO B N 1
ATOM 7547 C CA . PRO B 1 429 ? 11.25 -10.461 -5.703 1 97.56 429 PRO B CA 1
ATOM 7548 C C . PRO B 1 429 ? 11.297 -11.969 -5.902 1 97.56 429 PRO B C 1
ATOM 7550 O O . PRO B 1 429 ? 12.383 -12.555 -5.961 1 97.56 429 PRO B O 1
ATOM 7553 N N . VAL B 1 430 ? 10.133 -12.594 -5.922 1 98.31 430 VAL B N 1
ATOM 7554 C CA . VAL B 1 430 ? 9.984 -14.016 -6.195 1 98.31 430 VAL B CA 1
ATOM 7555 C C . VAL B 1 430 ? 8.812 -14.242 -7.141 1 98.31 430 VAL B C 1
ATOM 7557 O O . VAL B 1 430 ? 7.77 -13.602 -7.012 1 98.31 430 VAL B O 1
ATOM 7560 N N . ILE B 1 431 ? 9.016 -15.07 -8.188 1 98.56 431 ILE B N 1
ATOM 7561 C CA . ILE B 1 431 ? 7.961 -15.484 -9.102 1 98.56 431 ILE B CA 1
ATOM 7562 C C . ILE B 1 431 ? 7.148 -16.609 -8.484 1 98.56 431 ILE B C 1
ATOM 7564 O O . ILE B 1 431 ? 7.691 -17.672 -8.156 1 98.56 431 ILE B O 1
ATOM 7568 N N . LEU B 1 432 ? 5.84 -16.453 -8.391 1 98.25 432 LEU B N 1
ATOM 7569 C CA . LEU B 1 432 ? 4.98 -17.406 -7.699 1 98.25 432 LEU B CA 1
ATOM 7570 C C . LEU B 1 432 ? 4.246 -18.297 -8.695 1 98.25 432 LEU B C 1
ATOM 7572 O O . LEU B 1 432 ? 3.717 -19.344 -8.328 1 98.25 432 LEU B O 1
ATOM 7576 N N . GLY B 1 433 ? 4.199 -17.844 -9.914 1 98 433 GLY B N 1
ATOM 7577 C CA . GLY B 1 433 ? 3.529 -18.562 -10.984 1 98 433 GLY B CA 1
ATOM 7578 C C . GLY B 1 433 ? 3.521 -17.797 -12.297 1 98 433 GLY B C 1
ATOM 7579 O O . GLY B 1 433 ? 3.896 -16.625 -12.344 1 98 433 GLY B O 1
ATOM 7580 N N . SER B 1 434 ? 3.16 -18.531 -13.359 1 98.19 434 SER B N 1
ATOM 7581 C CA . SER B 1 434 ? 3.012 -17.938 -14.68 1 98.19 434 SER B CA 1
ATOM 7582 C C . SER B 1 434 ? 1.552 -17.938 -15.125 1 98.19 434 SER B C 1
ATOM 7584 O O . SER B 1 434 ? 0.744 -18.719 -14.633 1 98.19 434 SER B O 1
ATOM 7586 N N . MET B 1 435 ? 1.259 -17.031 -16.016 1 98.06 435 MET B N 1
ATOM 7587 C CA . MET B 1 435 ? -0.138 -16.922 -16.422 1 98.06 435 MET B CA 1
ATOM 7588 C C . MET B 1 435 ? -0.251 -16.75 -17.938 1 98.06 435 MET B C 1
ATOM 7590 O O . MET B 1 435 ? 0.557 -16.047 -18.547 1 98.06 435 MET B O 1
ATOM 7594 N N . HIS B 1 436 ? -1.186 -17.438 -18.5 1 97.81 436 HIS B N 1
ATOM 7595 C CA . HIS B 1 436 ? -1.547 -17.172 -19.891 1 97.81 436 HIS B CA 1
ATOM 7596 C C . HIS B 1 436 ? -2.371 -15.898 -20 1 97.81 436 HIS B C 1
ATOM 7598 O O . HIS B 1 436 ? -2.934 -15.422 -19.016 1 97.81 436 HIS B O 1
ATOM 7604 N N . ASN B 1 437 ? -2.416 -15.367 -21.156 1 96.19 437 ASN B N 1
ATOM 7605 C CA . ASN B 1 437 ? -3.164 -14.172 -21.516 1 96.19 437 ASN B CA 1
ATOM 7606 C C . ASN B 1 437 ? -3.539 -14.172 -23 1 96.19 437 ASN B C 1
ATOM 7608 O O . ASN B 1 437 ? -3.207 -15.109 -23.719 1 96.19 437 ASN B O 1
ATOM 7612 N N . PRO B 1 438 ? -4.277 -13.164 -23.438 1 94.81 438 PRO B N 1
ATOM 7613 C CA . PRO B 1 438 ? -4.746 -13.188 -24.828 1 94.81 438 PRO B CA 1
ATOM 7614 C C . PRO B 1 438 ? -3.604 -13.148 -25.844 1 94.81 438 PRO B C 1
ATOM 7616 O O . PRO B 1 438 ? -3.76 -13.617 -26.969 1 94.81 438 PRO B O 1
ATOM 7619 N N . LYS B 1 439 ? -2.49 -12.602 -25.516 1 94.88 439 LYS B N 1
ATOM 7620 C CA . LYS B 1 439 ? -1.32 -12.602 -26.391 1 94.88 439 LYS B CA 1
ATOM 7621 C C . LYS B 1 439 ? -0.577 -13.938 -26.312 1 94.88 439 LYS B C 1
ATOM 7623 O O . LYS B 1 439 ? -0.238 -14.523 -27.344 1 94.88 439 LYS B O 1
ATOM 7628 N N . ASN B 1 440 ? -0.241 -14.352 -25.109 1 95.62 440 ASN B N 1
ATOM 7629 C CA . ASN B 1 440 ? 0.286 -15.68 -24.828 1 95.62 440 ASN B CA 1
ATOM 7630 C C . ASN B 1 440 ? -0.825 -16.656 -24.438 1 95.62 440 ASN B C 1
ATOM 7632 O O . ASN B 1 440 ? -0.965 -17.016 -23.281 1 95.62 440 ASN B O 1
ATOM 7636 N N . LYS B 1 441 ? -1.453 -17.219 -25.438 1 96.25 441 LYS B N 1
ATOM 7637 C CA . LYS B 1 441 ? -2.652 -18.016 -25.25 1 96.25 441 LYS B CA 1
ATOM 7638 C C . LYS B 1 441 ? -2.299 -19.422 -24.781 1 96.25 441 LYS B C 1
ATOM 7640 O O . LYS B 1 441 ? -1.26 -19.969 -25.156 1 96.25 441 LYS B O 1
ATOM 7645 N N . PRO B 1 442 ? -3.168 -19.984 -23.969 1 96.69 442 PRO B N 1
ATOM 7646 C CA . PRO B 1 442 ? -2.957 -21.391 -23.609 1 96.69 442 PRO B CA 1
ATOM 7647 C C . PRO B 1 442 ? -3.234 -22.344 -24.781 1 96.69 442 PRO B C 1
ATOM 7649 O O . PRO B 1 442 ? -4.031 -22.031 -25.656 1 96.69 442 PRO B O 1
ATOM 7652 N N . PRO B 1 443 ? -2.584 -23.453 -24.781 1 95.62 443 PRO B N 1
ATOM 7653 C CA . PRO B 1 443 ? -2.887 -24.438 -25.812 1 95.62 443 PRO B CA 1
ATOM 7654 C C . PRO B 1 443 ? -4.289 -25.031 -25.672 1 95.62 443 PRO B C 1
ATOM 7656 O O . PRO B 1 443 ? -4.859 -25.531 -26.656 1 95.62 443 PRO B O 1
ATOM 7659 N N . LEU B 1 444 ? -4.789 -25.031 -24.469 1 95 444 LEU B N 1
ATOM 7660 C CA . LEU B 1 444 ? -6.133 -25.516 -24.156 1 95 444 LEU B CA 1
ATOM 7661 C C . LEU B 1 444 ? -6.859 -24.547 -23.234 1 95 444 LEU B C 1
ATOM 7663 O O . LEU B 1 444 ? -6.355 -24.219 -22.156 1 95 444 LEU B O 1
ATOM 7667 N N . GLU B 1 445 ? -8.031 -24.125 -23.625 1 94.56 445 GLU B N 1
ATOM 7668 C CA . GLU B 1 445 ? -8.82 -23.203 -22.812 1 94.56 445 GLU B CA 1
ATOM 7669 C C . GLU B 1 445 ? -9.656 -23.969 -21.781 1 94.56 445 GLU B C 1
ATOM 7671 O O . GLU B 1 445 ? -9.992 -25.141 -21.984 1 94.56 445 GLU B O 1
ATOM 7676 N N . PRO B 1 446 ? -9.945 -23.234 -20.703 1 94.19 446 PRO B N 1
ATOM 7677 C CA . PRO B 1 446 ? -10.875 -23.859 -19.75 1 94.19 446 PRO B CA 1
ATOM 7678 C C . PRO B 1 446 ? -12.242 -24.156 -20.359 1 94.19 446 PRO B C 1
ATOM 7680 O O . PRO B 1 446 ? -12.711 -23.406 -21.219 1 94.19 446 PRO B O 1
ATOM 7683 N N . SER B 1 447 ? -12.867 -25.219 -19.875 1 92.31 447 SER B N 1
ATOM 7684 C CA . SER B 1 447 ? -14.188 -25.609 -20.359 1 92.31 447 SER B CA 1
ATOM 7685 C C . SER B 1 447 ? -15.047 -26.172 -19.234 1 92.31 447 SER B C 1
ATOM 7687 O O . SER B 1 447 ? -14.531 -26.5 -18.156 1 92.31 447 SER B O 1
ATOM 7689 N N . GLU B 1 448 ? -16.281 -26.344 -19.5 1 92.62 448 GLU B N 1
ATOM 7690 C CA . GLU B 1 448 ? -17.234 -26.766 -18.484 1 92.62 448 GLU B CA 1
ATOM 7691 C C . GLU B 1 448 ? -16.953 -28.188 -18.016 1 92.62 448 GLU B C 1
ATOM 7693 O O . GLU B 1 448 ? -16.922 -28.453 -16.812 1 92.62 448 GLU B O 1
ATOM 7698 N N . LYS B 1 449 ? -16.75 -29.078 -19 1 91.69 449 LYS B N 1
ATOM 7699 C CA . LYS B 1 449 ? -16.562 -30.484 -18.625 1 91.69 449 LYS B CA 1
ATOM 7700 C C . LYS B 1 449 ? -15.125 -30.734 -18.172 1 91.69 449 LYS B C 1
ATOM 7702 O O . LYS B 1 449 ? -14.852 -31.75 -17.516 1 91.69 449 LYS B O 1
ATOM 7707 N N . ASN B 1 450 ? -14.203 -29.922 -18.656 1 93.12 450 ASN B N 1
ATOM 7708 C CA . ASN B 1 450 ? -12.812 -29.984 -18.219 1 93.12 450 ASN B CA 1
ATOM 7709 C C . ASN B 1 450 ? -12.25 -31.406 -18.359 1 93.12 450 ASN B C 1
ATOM 7711 O O . ASN B 1 450 ? -11.711 -31.953 -17.406 1 93.12 450 ASN B O 1
ATOM 7715 N N . PRO B 1 451 ? -12.406 -31.969 -19.516 1 92.81 451 PRO B N 1
ATOM 7716 C CA . PRO B 1 451 ? -12.078 -33.406 -19.656 1 92.81 451 PRO B CA 1
ATOM 7717 C C . PRO B 1 451 ? -10.586 -33.625 -19.891 1 92.81 451 PRO B C 1
ATOM 7719 O O . PRO B 1 451 ? -10.102 -34.75 -19.719 1 92.81 451 PRO B O 1
ATOM 7722 N N . VAL B 1 452 ? -9.883 -32.625 -20.312 1 95.31 452 VAL B N 1
ATOM 7723 C CA . VAL B 1 452 ? -8.5 -32.844 -20.719 1 95.31 452 VAL B CA 1
ATOM 7724 C C . VAL B 1 452 ? -7.562 -32.094 -19.766 1 95.31 452 VAL B C 1
ATOM 7726 O O . VAL B 1 452 ? -7.82 -30.953 -19.391 1 95.31 452 VAL B O 1
ATOM 7729 N N . LYS B 1 453 ? -6.598 -32.781 -19.234 1 96.81 453 LYS B N 1
ATOM 7730 C CA . LYS B 1 453 ? -5.438 -32.25 -18.547 1 96.81 453 LYS B CA 1
ATOM 7731 C C . LYS B 1 453 ? -4.16 -32.469 -19.344 1 96.81 453 LYS B C 1
ATOM 7733 O O . LYS B 1 453 ? -3.887 -33.594 -19.781 1 96.81 453 LYS B O 1
ATOM 7738 N N . THR B 1 454 ? -3.373 -31.344 -19.578 1 97.38 454 THR B N 1
ATOM 7739 C CA . THR B 1 454 ? -2.258 -31.578 -20.5 1 97.38 454 THR B CA 1
ATOM 7740 C C . THR B 1 454 ? -1.096 -30.641 -20.172 1 97.38 454 THR B C 1
ATOM 7742 O O . THR B 1 454 ? -1.286 -29.594 -19.547 1 97.38 454 THR B O 1
ATOM 7745 N N . LEU B 1 455 ? 0.09 -31.078 -20.375 1 97.69 455 LEU B N 1
ATOM 7746 C CA . LEU B 1 455 ? 1.313 -30.297 -20.516 1 97.69 455 LEU B CA 1
ATOM 7747 C C . LEU B 1 455 ? 1.749 -30.203 -21.969 1 97.69 455 LEU B C 1
ATOM 7749 O O . LEU B 1 455 ? 2.008 -31.234 -22.609 1 97.69 455 LEU B O 1
ATOM 7753 N N . VAL B 1 456 ? 1.776 -29.031 -22.5 1 97.88 456 VAL B N 1
ATOM 7754 C CA . VAL B 1 456 ? 2.186 -28.812 -23.891 1 97.88 456 VAL B CA 1
ATOM 7755 C C . VAL B 1 456 ? 3.434 -27.938 -23.922 1 97.88 456 VAL B C 1
ATOM 7757 O O . VAL B 1 456 ? 3.475 -26.875 -23.297 1 97.88 456 VAL B O 1
ATOM 7760 N N . ILE B 1 457 ? 4.48 -28.375 -24.547 1 97.31 457 ILE B N 1
ATOM 7761 C CA . ILE B 1 457 ? 5.688 -27.594 -24.781 1 97.31 457 ILE B CA 1
ATOM 7762 C C . ILE B 1 457 ? 5.812 -27.281 -26.266 1 97.31 457 ILE B C 1
ATOM 7764 O O . ILE B 1 457 ? 5.938 -28.172 -27.094 1 97.31 457 ILE B O 1
ATOM 7768 N N . LYS B 1 458 ? 5.766 -26.016 -26.531 1 95.81 458 LYS B N 1
ATOM 7769 C CA . LYS B 1 458 ? 5.824 -25.594 -27.938 1 95.81 458 LYS B CA 1
ATOM 7770 C C . LYS B 1 458 ? 6.879 -24.516 -28.141 1 95.81 458 LYS B C 1
ATOM 7772 O O . LYS B 1 458 ? 6.984 -23.578 -27.344 1 95.81 458 LYS B O 1
ATOM 7777 N N . GLN B 1 459 ? 7.727 -24.688 -29.078 1 91.5 459 GLN B N 1
ATOM 7778 C CA . GLN B 1 459 ? 8.688 -23.703 -29.562 1 91.5 459 GLN B CA 1
ATOM 7779 C C . GLN B 1 459 ? 8.711 -23.641 -31.078 1 91.5 459 GLN B C 1
ATOM 7781 O O . GLN B 1 459 ? 9.195 -24.562 -31.734 1 91.5 459 GLN B O 1
ATOM 7786 N N . GLY B 1 460 ? 8.203 -22.562 -31.594 1 89.94 460 GLY B N 1
ATOM 7787 C CA . GLY B 1 460 ? 8.047 -22.5 -33.031 1 89.94 460 GLY B CA 1
ATOM 7788 C C . GLY B 1 460 ? 7.078 -23.547 -33.594 1 89.94 460 GLY B C 1
ATOM 7789 O O . GLY B 1 460 ? 5.93 -23.609 -33.125 1 89.94 460 GLY B O 1
ATOM 7790 N N . ASP B 1 461 ? 7.633 -24.406 -34.438 1 89.62 461 ASP B N 1
ATOM 7791 C CA . ASP B 1 461 ? 6.797 -25.438 -35.031 1 89.62 461 ASP B CA 1
ATOM 7792 C C . ASP B 1 461 ? 6.938 -26.781 -34.312 1 89.62 461 ASP B C 1
ATOM 7794 O O . ASP B 1 461 ? 6.23 -27.734 -34.625 1 89.62 461 ASP B O 1
ATOM 7798 N N . LYS B 1 462 ? 7.75 -26.828 -33.344 1 94 462 LYS B N 1
ATOM 7799 C CA . LYS B 1 462 ? 7.969 -28.031 -32.562 1 94 462 LYS B CA 1
ATOM 7800 C C . LYS B 1 462 ? 7.027 -28.094 -31.359 1 94 462 LYS B C 1
ATOM 7802 O O . LYS B 1 462 ? 6.887 -27.109 -30.625 1 94 462 LYS B O 1
ATOM 7807 N N . GLN B 1 463 ? 6.391 -29.234 -31.25 1 96 463 GLN B N 1
ATOM 7808 C CA . GLN B 1 463 ? 5.445 -29.375 -30.141 1 96 463 GLN B CA 1
ATOM 7809 C C . GLN B 1 463 ? 5.531 -30.766 -29.531 1 96 463 GLN B C 1
ATOM 7811 O O . GLN B 1 463 ? 5.59 -31.766 -30.25 1 96 463 GLN B O 1
ATOM 7816 N N . GLN B 1 464 ? 5.672 -30.875 -28.266 1 97.5 464 GLN B N 1
ATOM 7817 C CA . GLN B 1 464 ? 5.57 -32.094 -27.453 1 97.5 464 GLN B CA 1
ATOM 7818 C C . GLN B 1 464 ? 4.465 -31.953 -26.406 1 97.5 464 GLN B C 1
ATOM 7820 O O . GLN B 1 464 ? 4.18 -30.859 -25.922 1 97.5 464 GLN B O 1
ATOM 7825 N N . ALA B 1 465 ? 3.818 -33.094 -26.125 1 97.69 465 ALA B N 1
ATOM 7826 C CA . ALA B 1 465 ? 2.73 -33 -25.156 1 97.69 465 ALA B CA 1
ATOM 7827 C C . ALA B 1 465 ? 2.521 -34.281 -24.406 1 97.69 465 ALA B C 1
ATOM 7829 O O . ALA B 1 465 ? 2.748 -35.375 -24.953 1 97.69 465 ALA B O 1
ATOM 7830 N N . LEU B 1 466 ? 2.297 -34.156 -23.156 1 97.56 466 LEU B N 1
ATOM 7831 C CA . LEU B 1 466 ? 1.688 -35.188 -22.328 1 97.56 466 LEU B CA 1
ATOM 7832 C C . LEU B 1 466 ? 0.211 -34.906 -22.094 1 97.56 466 LEU B C 1
ATOM 7834 O O . LEU B 1 466 ? -0.135 -33.875 -21.5 1 97.56 466 LEU B O 1
ATOM 7838 N N . ILE B 1 467 ? -0.714 -35.781 -22.562 1 97.25 467 ILE B N 1
ATOM 7839 C CA . ILE B 1 467 ? -2.137 -35.469 -22.594 1 97.25 467 ILE B CA 1
ATOM 7840 C C . ILE B 1 467 ? -2.924 -36.531 -21.844 1 97.25 467 ILE B C 1
ATOM 7842 O O . ILE B 1 467 ? -2.797 -37.75 -22.141 1 97.25 467 ILE B O 1
ATOM 7846 N N . PHE B 1 468 ? -3.654 -36.125 -20.875 1 96.62 468 PHE B N 1
ATOM 7847 C CA . PHE B 1 468 ? -4.656 -36.938 -20.203 1 96.62 468 PHE B CA 1
ATOM 7848 C C . PHE B 1 468 ? -6.059 -36.562 -20.656 1 96.62 468 PHE B C 1
ATOM 7850 O O . PHE B 1 468 ? -6.543 -35.469 -20.344 1 96.62 468 PHE B O 1
ATOM 7857 N N . ASP B 1 469 ? -6.699 -37.406 -21.391 1 95.19 469 ASP B N 1
ATOM 7858 C CA . ASP B 1 469 ? -8.023 -37.125 -21.953 1 95.19 469 ASP B CA 1
ATOM 7859 C C . ASP B 1 469 ? -9.078 -38.031 -21.344 1 95.19 469 ASP B C 1
ATOM 7861 O O . ASP B 1 469 ? -9.195 -39.188 -21.734 1 95.19 469 ASP B O 1
ATOM 7865 N N . ASN B 1 470 ? -9.852 -37.531 -20.547 1 92.38 470 ASN B N 1
ATOM 7866 C CA . ASN B 1 470 ? -10.867 -38.312 -19.875 1 92.38 470 ASN B CA 1
ATOM 7867 C C . ASN B 1 470 ? -12.086 -38.531 -20.766 1 92.38 470 ASN B C 1
ATOM 7869 O O . ASN B 1 470 ? -12.898 -39.438 -20.484 1 92.38 470 ASN B O 1
ATOM 7873 N N . LYS B 1 471 ? -12.203 -37.75 -21.75 1 90.62 471 LYS B N 1
ATOM 7874 C CA . LYS B 1 471 ? -13.273 -38 -22.703 1 90.62 471 LYS B CA 1
ATOM 7875 C C . LYS B 1 471 ? -13.023 -39.281 -23.484 1 90.62 471 LYS B C 1
ATOM 7877 O O . LYS B 1 471 ? -13.922 -40.125 -23.641 1 90.62 471 LYS B O 1
ATOM 7882 N N . GLU B 1 472 ? -11.812 -39.344 -23.953 1 90.25 472 GLU B N 1
ATOM 7883 C CA . GLU B 1 472 ? -11.43 -40.531 -24.719 1 90.25 472 GLU B CA 1
ATOM 7884 C C . GLU B 1 472 ? -10.797 -41.594 -23.828 1 90.25 472 GLU B C 1
ATOM 7886 O O . GLU B 1 472 ? -10.492 -42.688 -24.281 1 90.25 472 GLU B O 1
ATOM 7891 N N . ASN B 1 473 ? -10.625 -41.344 -22.531 1 93.19 473 ASN B N 1
ATOM 7892 C CA . ASN B 1 473 ? -9.984 -42.219 -21.547 1 93.19 473 ASN B CA 1
ATOM 7893 C C . ASN B 1 473 ? -8.602 -42.656 -22.016 1 93.19 473 ASN B C 1
ATOM 7895 O O . ASN B 1 473 ? -8.312 -43.844 -22.047 1 93.19 473 ASN B O 1
ATOM 7899 N N . THR B 1 474 ? -7.895 -41.719 -22.422 1 94.88 474 THR B N 1
ATOM 7900 C CA . THR B 1 474 ? -6.574 -42 -22.969 1 94.88 474 THR B CA 1
ATOM 7901 C C . THR B 1 474 ? -5.508 -41.156 -22.266 1 94.88 474 THR B C 1
ATOM 7903 O O . THR B 1 474 ? -5.77 -40.031 -21.859 1 94.88 474 THR B O 1
ATOM 7906 N N . VAL B 1 475 ? -4.324 -41.719 -22.047 1 96.94 475 VAL B N 1
ATOM 7907 C CA . VAL B 1 475 ? -3.102 -40.969 -21.781 1 96.94 475 VAL B CA 1
ATOM 7908 C C . VAL B 1 475 ? -2.139 -41.094 -22.953 1 96.94 475 VAL B C 1
ATOM 7910 O O . VAL B 1 475 ? -1.971 -42.188 -23.5 1 96.94 475 VAL B O 1
ATOM 7913 N N . ALA B 1 476 ? -1.601 -39.969 -23.375 1 97.12 476 ALA B N 1
ATOM 7914 C CA . ALA B 1 476 ? -0.768 -40.031 -24.578 1 97.12 476 ALA B CA 1
ATOM 7915 C C . ALA B 1 476 ? 0.466 -39.156 -24.422 1 97.12 476 ALA B C 1
ATOM 7917 O O . ALA B 1 476 ? 0.425 -38.125 -23.734 1 97.12 476 ALA B O 1
ATOM 7918 N N . LEU B 1 477 ? 1.501 -39.562 -24.969 1 97.12 477 LEU B N 1
ATOM 7919 C CA . LEU B 1 477 ? 2.727 -38.781 -25.172 1 97.12 477 LEU B CA 1
ATOM 7920 C C . LEU B 1 477 ? 2.988 -38.562 -26.656 1 97.12 477 LEU B C 1
ATOM 7922 O O . LEU B 1 477 ? 3.004 -39.5 -27.438 1 97.12 477 LEU B O 1
ATOM 7926 N N . ASN B 1 478 ? 3.15 -37.312 -27 1 95.69 478 ASN B N 1
ATOM 7927 C CA . ASN B 1 478 ? 3.32 -37.031 -28.422 1 95.69 478 ASN B CA 1
ATOM 7928 C C . ASN B 1 478 ? 4.512 -36.125 -28.656 1 95.69 478 ASN B C 1
ATOM 7930 O O . ASN B 1 478 ? 4.824 -35.25 -27.828 1 95.69 478 ASN B O 1
ATOM 7934 N N . SER B 1 479 ? 5.176 -36.281 -29.734 1 96.5 479 SER B N 1
ATOM 7935 C CA . SER B 1 479 ? 6.152 -35.375 -30.344 1 96.5 479 SER B CA 1
ATOM 7936 C C . SER B 1 479 ? 5.898 -35.219 -31.844 1 96.5 479 SER B C 1
ATOM 7938 O O . SER B 1 479 ? 6.254 -36.094 -32.625 1 96.5 479 SER B O 1
ATOM 7940 N N . GLY B 1 480 ? 5.332 -34.062 -32.125 1 94.06 480 GLY B N 1
ATOM 7941 C CA . GLY B 1 480 ? 4.816 -33.969 -33.5 1 94.06 480 GLY B CA 1
ATOM 7942 C C . GLY B 1 480 ? 3.771 -35.031 -33.812 1 94.06 480 GLY B C 1
ATOM 7943 O O . GLY B 1 480 ? 2.789 -35.188 -33.094 1 94.06 480 GLY B O 1
ATOM 7944 N N . GLU B 1 481 ? 4.152 -35.812 -34.875 1 93.06 481 GLU B N 1
ATOM 7945 C CA . GLU B 1 481 ? 3.191 -36.812 -35.312 1 93.06 481 GLU B CA 1
ATOM 7946 C C . GLU B 1 481 ? 3.447 -38.156 -34.656 1 93.06 481 GLU B C 1
ATOM 7948 O O . GLU B 1 481 ? 2.598 -39.062 -34.688 1 93.06 481 GLU B O 1
ATOM 7953 N N . ASN B 1 482 ? 4.566 -38.344 -34.031 1 96.31 482 ASN B N 1
ATOM 7954 C CA . ASN B 1 482 ? 4.824 -39.562 -33.281 1 96.31 482 ASN B CA 1
ATOM 7955 C C . ASN B 1 482 ? 4.008 -39.594 -31.984 1 96.31 482 ASN B C 1
ATOM 7957 O O . ASN B 1 482 ? 3.859 -38.594 -31.312 1 96.31 482 ASN B O 1
ATOM 7961 N N . LYS B 1 483 ? 3.43 -40.812 -31.719 1 96.62 483 LYS B N 1
ATOM 7962 C CA . LYS B 1 483 ? 2.496 -40.844 -30.594 1 96.62 483 LYS B CA 1
ATOM 7963 C C . LYS B 1 483 ? 2.482 -42.219 -29.938 1 96.62 483 LYS B C 1
ATOM 7965 O O . LYS B 1 483 ? 2.529 -43.219 -30.609 1 96.62 483 LYS B O 1
ATOM 7970 N N . VAL B 1 484 ? 2.59 -42.25 -28.656 1 96.44 484 VAL B N 1
ATOM 7971 C CA . VAL B 1 484 ? 2.252 -43.406 -27.828 1 96.44 484 VAL B CA 1
ATOM 7972 C C . VAL B 1 484 ? 0.958 -43.156 -27.062 1 96.44 484 VAL B C 1
ATOM 7974 O O . VAL B 1 484 ? 0.838 -42.125 -26.375 1 96.44 484 VAL B O 1
ATOM 7977 N N . SER B 1 485 ? -0.042 -44 -27.172 1 97.19 485 SER B N 1
ATOM 7978 C CA . SER B 1 485 ? -1.343 -43.781 -26.547 1 97.19 485 SER B CA 1
ATOM 7979 C C . SER B 1 485 ? -1.842 -45.031 -25.844 1 97.19 485 SER B C 1
ATOM 7981 O O . SER B 1 485 ? -1.802 -46.125 -26.406 1 97.19 485 SER B O 1
ATOM 7983 N N . LEU B 1 486 ? -2.178 -44.875 -24.625 1 97.44 486 LEU B N 1
ATOM 7984 C CA . LEU B 1 486 ? -2.809 -45.938 -23.828 1 97.44 486 LEU B CA 1
ATOM 7985 C C . LEU B 1 486 ? -4.285 -45.625 -23.609 1 97.44 486 LEU B C 1
ATOM 7987 O O . LEU B 1 486 ? -4.621 -44.656 -22.922 1 97.44 486 LEU B O 1
ATOM 7991 N N . GLN B 1 487 ? -5.145 -46.406 -24.156 1 95.25 487 GLN B N 1
ATOM 7992 C CA . GLN B 1 487 ? -6.578 -46.219 -23.953 1 95.25 487 GLN B CA 1
ATOM 7993 C C . GLN B 1 487 ? -7.125 -47.188 -22.922 1 95.25 487 GLN B C 1
ATOM 7995 O O . GLN B 1 487 ? -6.922 -48.406 -23.062 1 95.25 487 GLN B O 1
ATOM 8000 N N . GLN B 1 488 ? -7.797 -46.656 -21.953 1 92.31 488 GLN B N 1
ATOM 8001 C CA . GLN B 1 488 ? -8.312 -47.5 -20.891 1 92.31 488 GLN B CA 1
ATOM 8002 C C . GLN B 1 488 ? -9.273 -48.562 -21.438 1 92.31 488 GLN B C 1
ATOM 8004 O O . GLN B 1 488 ? -10.156 -48.25 -22.234 1 92.31 488 GLN B O 1
ATOM 8009 N N . ASP B 1 489 ? -9.117 -49.844 -21.016 1 87.69 489 ASP B N 1
ATOM 8010 C CA . ASP B 1 489 ? -9.93 -51.031 -21.344 1 87.69 489 ASP B CA 1
ATOM 8011 C C . ASP B 1 489 ? -9.945 -51.25 -22.859 1 87.69 489 ASP B C 1
ATOM 8013 O O . ASP B 1 489 ? -10.867 -51.906 -23.375 1 87.69 489 ASP B O 1
ATOM 8017 N N . LYS B 1 490 ? -8.961 -50.625 -23.547 1 93.31 490 LYS B N 1
ATOM 8018 C CA . LYS B 1 490 ? -8.805 -50.844 -24.984 1 93.31 490 LYS B CA 1
ATOM 8019 C C . LYS B 1 490 ? -7.348 -51.094 -25.344 1 93.31 490 LYS B C 1
ATOM 8021 O O . LYS B 1 490 ? -6.688 -51.938 -24.734 1 93.31 490 LYS B O 1
ATOM 8026 N N . ASP B 1 491 ? -6.82 -50.375 -26.484 1 95.31 491 ASP B N 1
ATOM 8027 C CA . ASP B 1 491 ? -5.523 -50.75 -27.031 1 95.31 491 ASP B CA 1
ATOM 8028 C C . ASP B 1 491 ? -4.426 -49.812 -26.547 1 95.31 491 ASP B C 1
ATOM 8030 O O . ASP B 1 491 ? -4.707 -48.688 -26.078 1 95.31 491 ASP B O 1
ATOM 8034 N N . ILE B 1 492 ? -3.236 -50.281 -26.516 1 97.06 492 ILE B N 1
ATOM 8035 C CA . ILE B 1 492 ? -2.043 -49.469 -26.547 1 97.06 492 ILE B CA 1
ATOM 8036 C C . ILE B 1 492 ? -1.554 -49.281 -27.984 1 97.06 492 ILE B C 1
ATOM 8038 O O . ILE B 1 492 ? -1.397 -50.281 -28.703 1 97.06 492 ILE B O 1
ATOM 8042 N N . THR B 1 493 ? -1.425 -48.062 -28.344 1 96.75 493 THR B N 1
ATOM 8043 C CA . THR B 1 493 ? -1.018 -47.812 -29.719 1 96.75 493 THR B CA 1
ATOM 8044 C C . THR B 1 493 ? 0.317 -47.062 -29.766 1 96.75 493 THR B C 1
ATOM 8046 O O . THR B 1 493 ? 0.507 -46.094 -29.047 1 96.75 493 THR B O 1
ATOM 8049 N N . LEU B 1 494 ? 1.312 -47.5 -30.547 1 97 494 LEU B N 1
ATOM 8050 C CA . LEU B 1 494 ? 2.561 -46.844 -30.906 1 97 494 LEU B CA 1
ATOM 8051 C C . LEU B 1 494 ? 2.588 -46.469 -32.375 1 97 494 LEU B C 1
ATOM 8053 O O . LEU B 1 494 ? 2.605 -47.344 -33.25 1 97 494 LEU B O 1
ATOM 8057 N N . ASN B 1 495 ? 2.57 -45.219 -32.625 1 96.69 495 ASN B N 1
ATOM 8058 C CA . ASN B 1 495 ? 2.578 -44.719 -34 1 96.69 495 ASN B CA 1
ATOM 8059 C C . ASN B 1 495 ? 3.814 -43.875 -34.312 1 96.69 495 ASN B C 1
ATOM 8061 O O . ASN B 1 495 ? 4.043 -42.875 -33.656 1 96.69 495 ASN B O 1
ATOM 8065 N N . SER B 1 496 ? 4.621 -44.312 -35.25 1 96.5 496 SER B N 1
ATOM 8066 C CA . SER B 1 496 ? 5.797 -43.562 -35.688 1 96.5 496 SER B CA 1
ATOM 8067 C C . SER B 1 496 ? 5.699 -43.156 -37.156 1 96.5 496 SER B C 1
ATOM 8069 O O . SER B 1 496 ? 5.273 -43.969 -38 1 96.5 496 SER B O 1
ATOM 8071 N N . THR B 1 497 ? 6.074 -41.938 -37.531 1 94.69 497 THR B N 1
ATOM 8072 C CA . THR B 1 497 ? 6.059 -41.469 -38.906 1 94.69 497 THR B CA 1
ATOM 8073 C C . THR B 1 497 ? 7.199 -42.094 -39.688 1 94.69 497 THR B C 1
ATOM 8075 O O . THR B 1 497 ? 7.152 -42.156 -40.938 1 94.69 497 THR B O 1
ATOM 8078 N N . LYS B 1 498 ? 8.195 -42.594 -38.938 1 95.94 498 LYS B N 1
ATOM 8079 C CA . LYS B 1 498 ? 9.328 -43.219 -39.594 1 95.94 498 LYS B CA 1
ATOM 8080 C C . LYS B 1 498 ? 9.57 -44.625 -39.062 1 95.94 498 LYS B C 1
ATOM 8082 O O . LYS B 1 498 ? 8.773 -45.531 -39.312 1 95.94 498 LYS B O 1
ATOM 8087 N N . ASN B 1 499 ? 10.633 -44.812 -38.188 1 95.19 499 ASN B N 1
ATOM 8088 C CA . ASN B 1 499 ? 10.977 -46.156 -37.719 1 95.19 499 ASN B CA 1
ATOM 8089 C C . ASN B 1 499 ? 10.617 -46.344 -36.25 1 95.19 499 ASN B C 1
ATOM 8091 O O . ASN B 1 499 ? 10.688 -45.406 -35.469 1 95.19 499 ASN B O 1
ATOM 8095 N N . LEU B 1 500 ? 10.141 -47.531 -35.938 1 96 500 LEU B N 1
ATOM 8096 C CA . LEU B 1 500 ? 10.102 -48 -34.562 1 96 500 LEU B CA 1
ATOM 8097 C C . LEU B 1 500 ? 11.258 -48.938 -34.281 1 96 500 LEU B C 1
ATOM 8099 O O . LEU B 1 500 ? 11.375 -50 -34.938 1 96 500 LEU B O 1
ATOM 8103 N N . ILE B 1 501 ? 12.109 -48.531 -33.469 1 96.44 501 ILE B N 1
ATOM 8104 C CA . ILE B 1 501 ? 13.328 -49.281 -33.188 1 96.44 501 ILE B CA 1
ATOM 8105 C C . ILE B 1 501 ? 13.32 -49.812 -31.766 1 96.44 501 ILE B C 1
ATOM 8107 O O . ILE B 1 501 ? 13.148 -49.031 -30.812 1 96.44 501 ILE B O 1
ATOM 8111 N N . THR B 1 502 ? 13.406 -51.188 -31.547 1 95.12 502 THR B N 1
ATOM 8112 C CA . THR B 1 502 ? 13.531 -51.812 -30.25 1 95.12 502 THR B CA 1
ATOM 8113 C C . THR B 1 502 ? 14.805 -52.656 -30.188 1 95.12 502 THR B C 1
ATOM 8115 O O . THR B 1 502 ? 15.008 -53.531 -31.016 1 95.12 502 THR B O 1
ATOM 8118 N N . GLN B 1 503 ? 15.641 -52.312 -29.219 1 95.94 503 GLN B N 1
ATOM 8119 C CA . GLN B 1 503 ? 16.859 -53.062 -28.969 1 95.94 503 GLN B CA 1
ATOM 8120 C C . GLN B 1 503 ? 16.953 -53.531 -27.516 1 95.94 503 GLN B C 1
ATOM 8122 O O . GLN B 1 503 ? 16.797 -52.719 -26.594 1 95.94 503 GLN B O 1
ATOM 8127 N N . ALA B 1 504 ? 17.141 -54.844 -27.375 1 96.19 504 ALA B N 1
ATOM 8128 C CA . ALA B 1 504 ? 17.219 -55.406 -26.031 1 96.19 504 ALA B CA 1
ATOM 8129 C C . ALA B 1 504 ? 18.031 -56.688 -26.016 1 96.19 504 ALA B C 1
ATOM 8131 O O . ALA B 1 504 ? 18.453 -57.156 -27.078 1 96.19 504 ALA B O 1
ATOM 8132 N N . GLN B 1 505 ? 18.344 -57.156 -24.766 1 95.25 505 GLN B N 1
ATOM 8133 C CA . GLN B 1 505 ? 18.938 -58.469 -24.672 1 95.25 505 GLN B CA 1
ATOM 8134 C C . GLN B 1 505 ? 17.953 -59.562 -25.125 1 95.25 505 GLN B C 1
ATOM 8136 O O . GLN B 1 505 ? 18.281 -60.375 -25.984 1 95.25 505 GLN B O 1
ATOM 8141 N N . GLU B 1 506 ? 16.797 -59.531 -24.594 1 95.88 506 GLU B N 1
ATOM 8142 C CA . GLU B 1 506 ? 15.719 -60.438 -24.969 1 95.88 506 GLU B CA 1
ATOM 8143 C C . GLU B 1 506 ? 14.438 -59.688 -25.266 1 95.88 506 GLU B C 1
ATOM 8145 O O . GLU B 1 506 ? 14.125 -58.688 -24.578 1 95.88 506 GLU B O 1
ATOM 8150 N N . ILE B 1 507 ? 13.711 -60 -26.328 1 96.25 507 ILE B N 1
ATOM 8151 C CA . ILE B 1 507 ? 12.398 -59.469 -26.656 1 96.25 507 ILE B CA 1
ATOM 8152 C C . ILE B 1 507 ? 11.367 -60.594 -26.641 1 96.25 507 ILE B C 1
ATOM 8154 O O . ILE B 1 507 ? 11.5 -61.562 -27.375 1 96.25 507 ILE B O 1
ATOM 8158 N N . ASN B 1 508 ? 10.516 -60.5 -25.703 1 95.19 508 ASN B N 1
ATOM 8159 C CA . ASN B 1 508 ? 9.453 -61.5 -25.562 1 95.19 508 ASN B CA 1
ATOM 8160 C C . ASN B 1 508 ? 8.094 -60.906 -25.922 1 95.19 508 ASN B C 1
ATOM 8162 O O . ASN B 1 508 ? 7.551 -60.094 -25.172 1 95.19 508 ASN B O 1
ATOM 8166 N N . LEU B 1 509 ? 7.512 -61.25 -27.078 1 95.19 509 LEU B N 1
ATOM 8167 C CA . LEU B 1 509 ? 6.176 -60.875 -27.5 1 95.19 509 LEU B CA 1
ATOM 8168 C C . LEU B 1 509 ? 5.16 -61.969 -27.203 1 95.19 509 LEU B C 1
ATOM 8170 O O . LEU B 1 509 ? 5.223 -63.031 -27.797 1 95.19 509 LEU B O 1
ATOM 8174 N N . GLN B 1 510 ? 4.305 -61.688 -26.266 1 94.31 510 GLN B N 1
ATOM 8175 C CA . GLN B 1 510 ? 3.299 -62.688 -25.891 1 94.31 510 GLN B CA 1
ATOM 8176 C C . GLN B 1 510 ? 1.889 -62.125 -26.094 1 94.31 510 GLN B C 1
ATOM 8178 O O . GLN B 1 510 ? 1.506 -61.156 -25.453 1 94.31 510 GLN B O 1
ATOM 8183 N N . ALA B 1 511 ? 1.135 -62.812 -27.016 1 94.25 511 ALA B N 1
ATOM 8184 C CA . ALA B 1 511 ? -0.265 -62.469 -27.234 1 94.25 511 ALA B CA 1
ATOM 8185 C C . ALA B 1 511 ? -1.194 -63.531 -26.703 1 94.25 511 ALA B C 1
ATOM 8187 O O . ALA B 1 511 ? -1.034 -64.75 -27.016 1 94.25 511 ALA B O 1
ATOM 8188 N N . GLU B 1 512 ? -2.102 -63.156 -25.844 1 92.56 512 GLU B N 1
ATOM 8189 C CA . GLU B 1 512 ? -3.037 -64.125 -25.266 1 92.56 512 GLU B CA 1
ATOM 8190 C C . GLU B 1 512 ? -3.986 -64.688 -26.328 1 92.56 512 GLU B C 1
ATOM 8192 O O . GLU B 1 512 ? -4.594 -65.75 -26.141 1 92.56 512 GLU B O 1
ATOM 8197 N N . LYS B 1 513 ? -4.082 -63.969 -27.422 1 93.38 513 LYS B N 1
ATOM 8198 C CA . LYS B 1 513 ? -4.863 -64.5 -28.531 1 93.38 513 LYS B CA 1
ATOM 8199 C C . LYS B 1 513 ? -3.996 -64.625 -29.781 1 93.38 513 LYS B C 1
ATOM 8201 O O . LYS B 1 513 ? -3.234 -65.625 -29.875 1 93.38 513 LYS B O 1
ATOM 8206 N N . SER B 1 514 ? -3.945 -63.625 -30.703 1 93.38 514 SER B N 1
ATOM 8207 C CA . SER B 1 514 ? -3.209 -63.781 -31.938 1 93.38 514 SER B CA 1
ATOM 8208 C C . SER B 1 514 ? -2.131 -62.719 -32.094 1 93.38 514 SER B C 1
ATOM 8210 O O . SER B 1 514 ? -2.291 -61.594 -31.641 1 93.38 514 SER B O 1
ATOM 8212 N N . LEU B 1 515 ? -1.011 -63.062 -32.688 1 94.25 515 LEU B N 1
ATOM 8213 C CA . LEU B 1 515 ? 0.066 -62.188 -33.094 1 94.25 515 LEU B CA 1
ATOM 8214 C C . LEU B 1 515 ? 0.123 -62.031 -34.594 1 94.25 515 LEU B C 1
ATOM 8216 O O . LEU B 1 515 ? 0.137 -63.062 -35.312 1 94.25 515 LEU B O 1
ATOM 8220 N N . SER B 1 516 ? -0.044 -60.906 -35 1 93.69 516 SER B N 1
ATOM 8221 C CA . SER B 1 516 ? 0.056 -60.656 -36.438 1 93.69 516 SER B CA 1
ATOM 8222 C C . SER B 1 516 ? 1.152 -59.656 -36.75 1 93.69 516 SER B C 1
ATOM 8224 O O . SER B 1 516 ? 1.27 -58.625 -36.094 1 93.69 516 SER B O 1
ATOM 8226 N N . ALA B 1 517 ? 2.035 -59.906 -37.719 1 93.69 517 ALA B N 1
ATOM 8227 C CA . ALA B 1 517 ? 3.088 -59.031 -38.219 1 93.69 517 ALA B CA 1
ATOM 8228 C C . ALA B 1 517 ? 2.967 -58.844 -39.719 1 93.69 517 ALA B C 1
ATOM 8230 O O . ALA B 1 517 ? 3.023 -59.781 -40.5 1 93.69 517 ALA B O 1
ATOM 8231 N N . THR B 1 518 ? 2.676 -57.656 -40.094 1 93.56 518 THR B N 1
ATOM 8232 C CA . THR B 1 518 ? 2.498 -57.344 -41.5 1 93.56 518 THR B CA 1
ATOM 8233 C C . THR B 1 518 ? 3.496 -56.312 -41.969 1 93.56 518 THR B C 1
ATOM 8235 O O . THR B 1 518 ? 3.586 -55.219 -41.406 1 93.56 518 THR B O 1
ATOM 8238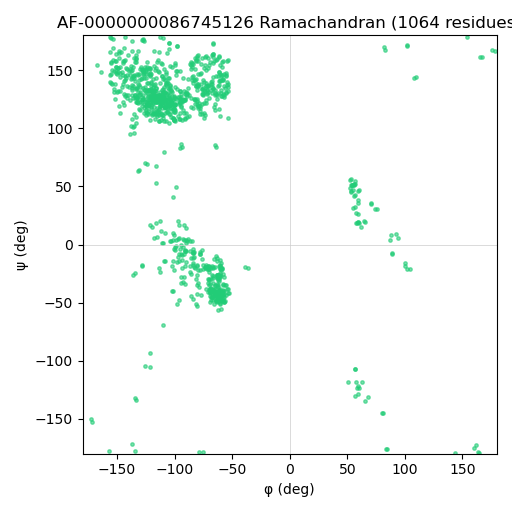 N N . GLY B 1 519 ? 4.289 -56.531 -42.969 1 93.06 519 GLY B N 1
ATOM 8239 C CA . GLY B 1 519 ? 5.156 -55.594 -43.688 1 93.06 519 GLY B CA 1
ATOM 8240 C C . GLY B 1 519 ? 4.844 -55.5 -45.156 1 93.06 519 GLY B C 1
ATOM 8241 O O . GLY B 1 519 ? 5.004 -56.469 -45.906 1 93.06 519 GLY B O 1
ATOM 8242 N N . LYS B 1 520 ? 4.441 -54.312 -45.5 1 90.5 520 LYS B N 1
ATOM 8243 C CA . LYS B 1 520 ? 3.982 -54.125 -46.875 1 90.5 520 LYS B CA 1
ATOM 8244 C C . LYS B 1 520 ? 5.066 -54.531 -47.875 1 90.5 520 LYS B C 1
ATOM 8246 O O . LYS B 1 520 ? 4.797 -55.25 -48.844 1 90.5 520 LYS B O 1
ATOM 8251 N N . SER B 1 521 ? 6.273 -54.031 -47.625 1 91 521 SER B N 1
ATOM 8252 C CA . SER B 1 521 ? 7.363 -54.344 -48.531 1 91 521 SER B CA 1
ATOM 8253 C C . SER B 1 521 ? 7.957 -55.719 -48.25 1 91 521 SER B C 1
ATOM 8255 O O . SER B 1 521 ? 8.5 -56.375 -49.125 1 91 521 SER B O 1
ATOM 8257 N N . GLY B 1 522 ? 8.016 -56.156 -46.969 1 92.62 522 GLY B N 1
ATOM 8258 C CA . GLY B 1 522 ? 8.508 -57.469 -46.594 1 92.62 522 GLY B CA 1
ATOM 8259 C C . GLY B 1 522 ? 8.805 -57.625 -45.125 1 92.62 522 GLY B C 1
ATOM 8260 O O . GLY B 1 522 ? 8.836 -56.625 -44.375 1 92.62 522 GLY B O 1
ATOM 8261 N N . VAL B 1 523 ? 8.891 -58.906 -44.656 1 93.94 523 VAL B N 1
ATOM 8262 C CA . VAL B 1 523 ? 9.266 -59.281 -43.312 1 93.94 523 VAL B CA 1
ATOM 8263 C C . VAL B 1 523 ? 10.555 -60.094 -43.312 1 93.94 523 VAL B C 1
ATOM 8265 O O . VAL B 1 523 ? 10.617 -61.125 -43.969 1 93.94 523 VAL B O 1
ATOM 8268 N N . ASP B 1 524 ? 11.531 -59.531 -42.75 1 92.75 524 ASP B N 1
ATOM 8269 C CA . ASP B 1 524 ? 12.82 -60.219 -42.688 1 92.75 524 ASP B CA 1
ATOM 8270 C C . ASP B 1 524 ? 13.109 -60.688 -41.25 1 92.75 524 ASP B C 1
ATOM 8272 O O . ASP B 1 524 ? 13.195 -59.844 -40.344 1 92.75 524 ASP B O 1
ATOM 8276 N N . ILE B 1 525 ? 13.227 -61.969 -40.969 1 93.69 525 ILE B N 1
ATOM 8277 C CA . ILE B 1 525 ? 13.547 -62.531 -39.688 1 93.69 525 ILE B CA 1
ATOM 8278 C C . ILE B 1 525 ? 14.914 -63.219 -39.75 1 93.69 525 ILE B C 1
ATOM 8280 O O . ILE B 1 525 ? 15.117 -64.125 -40.5 1 93.69 525 ILE B O 1
ATOM 8284 N N . LYS B 1 526 ? 15.789 -62.625 -39 1 92.44 526 LYS B N 1
ATOM 8285 C CA . LYS B 1 526 ? 17.156 -63.188 -38.969 1 92.44 526 LYS B CA 1
ATOM 8286 C C . LYS B 1 526 ? 17.516 -63.625 -37.562 1 92.44 526 LYS B C 1
ATOM 8288 O O . LYS B 1 526 ? 17.219 -62.938 -36.562 1 92.44 526 LYS B O 1
ATOM 8293 N N . GLY B 1 527 ? 18.094 -64.875 -37.406 1 90.62 527 GLY B N 1
ATOM 8294 C CA . GLY B 1 527 ? 18.562 -65.375 -36.125 1 90.62 527 GLY B CA 1
ATOM 8295 C C . GLY B 1 527 ? 19.484 -66.562 -36.312 1 90.62 527 GLY B C 1
ATOM 8296 O O . GLY B 1 527 ? 19.438 -67.312 -37.312 1 90.62 527 GLY B O 1
ATOM 8297 N N . ALA B 1 528 ? 20.375 -66.625 -35.406 1 91.12 528 ALA B N 1
ATOM 8298 C CA . ALA B 1 528 ? 21.25 -67.75 -35.438 1 91.12 528 ALA B CA 1
ATOM 8299 C C . ALA B 1 528 ? 20.453 -69.062 -35.469 1 91.12 528 ALA B C 1
ATOM 8301 O O . ALA B 1 528 ? 20.875 -70.062 -36.094 1 91.12 528 ALA B O 1
ATOM 8302 N N . LYS B 1 529 ? 19.406 -69.125 -34.781 1 91.69 529 LYS B N 1
ATOM 8303 C CA . LYS B 1 529 ? 18.438 -70.188 -34.781 1 91.69 529 LYS B CA 1
ATOM 8304 C C . LYS B 1 529 ? 17.016 -69.688 -34.844 1 91.69 529 LYS B C 1
ATOM 8306 O O . LYS B 1 529 ? 16.656 -68.75 -34.094 1 91.69 529 LYS B O 1
ATOM 8311 N N . ILE B 1 530 ? 16.125 -70.188 -35.812 1 93.25 530 ILE B N 1
ATOM 8312 C CA . ILE B 1 530 ? 14.703 -69.812 -35.906 1 93.25 530 ILE B CA 1
ATOM 8313 C C . ILE B 1 530 ? 13.867 -71.062 -35.625 1 93.25 530 ILE B C 1
ATOM 8315 O O . ILE B 1 530 ? 13.922 -72.062 -36.406 1 93.25 530 ILE B O 1
ATOM 8319 N N . ASN B 1 531 ? 13.242 -71.062 -34.562 1 90.75 531 ASN B N 1
ATOM 8320 C CA . ASN B 1 531 ? 12.359 -72.188 -34.188 1 90.75 531 ASN B CA 1
ATOM 8321 C C . ASN B 1 531 ? 10.891 -71.812 -34.344 1 90.75 531 ASN B C 1
ATOM 8323 O O . ASN B 1 531 ? 10.406 -70.875 -33.688 1 90.75 531 ASN B O 1
ATOM 8327 N N . LEU B 1 532 ? 10.117 -72.438 -35.25 1 90.19 532 LEU B N 1
ATOM 8328 C CA . LEU B 1 532 ? 8.68 -72.25 -35.406 1 90.19 532 LEU B CA 1
ATOM 8329 C C . LEU B 1 532 ? 7.91 -73.438 -34.844 1 90.19 532 LEU B C 1
ATOM 8331 O O . LEU B 1 532 ? 8.078 -74.562 -35.281 1 90.19 532 LEU B O 1
ATOM 8335 N N . THR B 1 533 ? 7.402 -73.188 -33.781 1 87.56 533 THR B N 1
ATOM 8336 C CA . THR B 1 533 ? 6.699 -74.312 -33.094 1 87.56 533 THR B CA 1
ATOM 8337 C C . THR B 1 533 ? 5.207 -74 -32.969 1 87.56 533 THR B C 1
ATOM 8339 O O . THR B 1 533 ? 4.828 -72.875 -32.688 1 87.56 533 THR B O 1
ATOM 8342 N N . GLN B 1 534 ? 4.258 -75.062 -33.312 1 83.81 534 GLN B N 1
ATOM 8343 C CA . GLN B 1 534 ? 2.816 -74.938 -33.125 1 83.81 534 GLN B CA 1
ATOM 8344 C C . GLN B 1 534 ? 2.383 -75.438 -31.75 1 83.81 534 GLN B C 1
ATOM 8346 O O . GLN B 1 534 ? 2.889 -76.438 -31.25 1 83.81 534 GLN B O 1
#

Solvent-accessible surface area (backbone atoms only — not comparable to full-atom values): 55577 Å² total; per-residue (Å²): 119,85,62,76,62,72,47,48,24,44,74,85,39,71,64,61,44,48,37,81,52,32,38,39,36,41,38,35,52,73,48,69,30,37,35,42,36,32,31,31,74,22,74,92,45,88,45,76,80,37,69,69,38,40,52,52,54,60,55,55,38,58,77,32,42,36,37,36,26,50,75,88,43,75,76,43,44,29,27,23,70,41,62,46,80,45,77,53,91,87,47,52,39,37,37,39,36,30,31,25,66,65,53,60,33,61,73,43,78,43,45,49,75,42,68,65,38,22,49,48,57,51,52,49,48,59,30,53,77,64,74,45,49,75,44,80,45,78,46,74,66,33,64,49,66,34,70,54,43,53,47,68,72,43,24,53,42,63,47,48,52,13,43,27,43,33,43,34,40,41,38,35,68,48,72,80,36,32,36,38,27,28,63,50,63,34,72,73,42,63,73,47,70,40,43,67,74,68,84,49,96,81,44,50,49,76,55,36,36,36,42,34,40,33,29,81,64,30,64,61,42,34,30,27,30,22,27,32,67,64,75,69,43,69,44,71,71,36,67,48,72,80,58,63,44,41,29,69,60,35,18,33,70,69,59,54,38,72,48,88,41,62,29,52,46,46,37,60,51,72,57,55,69,65,55,37,45,30,30,23,36,17,51,46,41,37,31,28,34,35,21,34,28,36,40,36,35,28,61,50,66,83,85,74,50,52,47,24,26,40,29,40,42,77,55,35,88,62,53,26,24,26,30,48,23,30,23,37,29,42,38,35,34,81,88,79,14,46,31,22,35,41,24,32,38,44,81,65,70,90,67,54,61,50,71,67,42,79,62,75,42,63,28,31,31,39,70,70,58,85,47,93,79,59,52,65,36,44,34,25,36,46,64,89,47,70,62,91,70,79,66,44,62,18,38,55,44,25,77,31,26,33,62,46,11,27,58,35,70,74,83,52,64,68,40,41,31,39,30,40,25,47,68,13,31,64,57,41,32,30,30,61,45,75,53,70,43,94,86,54,61,64,98,70,75,90,53,94,81,60,49,66,51,72,51,76,50,72,58,91,91,46,44,34,34,45,40,40,29,60,80,76,38,30,43,34,42,33,13,62,79,22,34,41,35,41,32,71,99,64,58,76,47,79,46,49,80,58,43,78,45,77,46,48,75,41,77,45,80,46,41,76,69,45,72,44,79,44,30,69,74,36,71,47,81,42,43,74,36,76,44,78,46,101,120,85,61,75,60,73,46,49,25,44,74,86,40,71,65,66,49,49,39,79,52,32,38,37,36,41,37,33,53,73,48,68,30,37,35,42,37,34,31,34,77,23,77,91,50,87,48,79,59,38,68,69,41,27,53,54,54,55,57,52,36,40,60,30,41,36,38,36,24,50,75,89,43,76,77,44,46,30,28,23,33,28,24,34,44,36,39,45,80,89,47,55,40,38,37,39,35,29,30,25,68,65,54,57,33,61,56,41,30,37,43,49,76,42,68,65,38,23,50,47,58,52,52,49,48,60,30,53,76,65,73,45,51,75,44,80,45,77,47,73,64,31,65,51,67,34,70,54,42,53,47,70,71,44,23,56,42,63,46,47,52,13,42,28,42,34,43,33,40,40,37,37,69,50,75,80,38,32,37,37,28,28,63,50,62,34,70,74,40,62,74,45,70,38,43,65,71,70,83,48,96,82,43,51,49,75,76,48,72,46,78,45,82,43,46,90,65,29,62,62,40,31,30,28,30,22,28,31,77,91,77,68,43,69,44,72,73,34,67,46,73,80,59,62,44,41,30,68,61,35,20,32,70,70,58,70,40,84,50,89,53,68,45,74,46,78,42,89,52,71,60,56,69,68,56,37,44,30,29,22,36,17,52,47,40,38,32,27,34,35,20,36,29,35,40,37,34,28,60,49,66,83,85,72,50,53,46,22,25,40,29,41,42,76,67,46,87,84,53,26,25,25,32,47,22,30,22,38,29,44,38,34,33,81,87,80,14,47,30,22,36,41,25,31,37,45,80,64,70,92,66,54,59,49,70,68,42,79,43,33,37,46,26,32,30,38,70,88,57,85,46,90,80,71,73,70,37,45,34,24,36,45,64,46,45,68,62,92,68,75,67,45,63,18,38,69,56,60,96,42,77,54,92,96,42,63,66,83,62,75,80,50,64,69,24,37,30,37,30,41,35,59,94,20,31,64,61,40,33,31,32,62,22,16,30,48,30,64,68,29,30,56,72,59,76,86,56,76,81,62,46,57,38,35,42,34,49,47,60,90,91,46,42,36,35,45,39,36,30,60,79,75,38,30,36,35,43,34,50,69,82,28,35,42,36,32,26,43,90,33,41,30,38,42,38,33,84,44,67,42,79,46,79,39,56,62,40,78,45,78,30,88,42,65,35,75,47,76,23,82,79,39,38,78,48,76,35,88,71,83,86,88,80,135

Organism: NCBI:txid471575

pLDDT: mean 92.91, std 6.11, range [54.97, 98.69]

Foldseek 3Di:
DDFFDKWKDWQNHTDDQKDWFKKKWKFFKLDKIKMKTKIWGDDPDQACPDPVNVVVVVSLDWPIWMWMDGPHRTQATFTWHDWDWDDDPRTIMIMTMTIHLCVVQQPDWAKDKDAFAFQVRVVVVSCVVSVAAEAEDAQVLRRDTDRMDMAAGGTRSQQNSLQCLLSQWMWFDDRRHIYIHRLLVLVPAAEDEAEPDCPDPPHWAFDDKDKDADQPQAAPKEWEWEQDPVVRDIDPTAIADQLNFKWALQRLSPHDHPDNDYHYHYFDHDDDPSSRHSNRSSLNCLRSLARMKMKIKTAADSPDGQSHKYAYDDPDNNDGIIHGFRMWMWIARDPPHIIIMTIGGDHRDDDHSGDFAADKFKWFFADDDDDPVPQPWTWIDTCSSVDPDDTATEAEDFPDDDDVDGDDDDDDGGWIFIWDAGVRRPNYIYTPGTDADPVRHDPDDDDDVRQKDKDWDDDDPWIWIFIQGNVQQKTWTDTVVFIFIDHPPDDTDGDDPDDDDDDDPDDDDDDPPDDDDDDPVDDDDDDPDDDDDD/DDFFDKWKDWQNHTDDQWDWFKKKWKFFKLDKIKMKTKIFGDDPDQACPDPVNVVVLVSLDWFIWMWMDGPHDTQATFTWHDWDWDDDPRTIMIMTMTIHLCVVQQPDWAKDKDAFAFQVRVLVVSCVVSVAAEAEDAQVLRRDTDRMAMAAGGGRSQQNSLQCLLQQWMWFDDRRHIYIHRLLVLVPAAEDEAEPDCPDPPHWAFDDKDKDADQPQAAPKEWEWEQDPVVRDIDDIAIADQSNFKWALQRLNPDDHPDNDYHYHYFHHDDDPSSRHSNRSSLNCLRSLARMKMKIKTAADSPDGQSHKYAYDDPDNNDGIIHGFRMWMWIARDPPHIIIMTIGGDHRDDDHSGDFAQDKFKKFFAPDDDDPVPQPWTWIDTCSNVDPDDTATEAEDFPDDDDVDGDDDDDDGGWIFIWDAGVRRPNYIYTPGTDADPVRHDPDDDDDVRQKDKDWDDDDPWIWMFIQGNVQQKTWTDTVPFIWIDHPPDDTDGDDPDDDDDDDPDDDDDDPDDDDDDDPVDDDDDDPDDDDDD

Radius of gyration: 38.89 Å; Cα contacts (8 Å, |Δi|>4): 2716; chains: 2; bounding box: 76×128×93 Å

Nearest PDB structures (foldseek):
  6j0m-assembly1_C  TM=9.652E-01  e=3.079E-66  Photorhabdus asymbiotica
  6rbk-assembly1_C  TM=9.545E-01  e=6.202E-54  Serratia entomophila
  7b5h-assembly1_AJ  TM=5.826E-01  e=4.423E-45  Nostoc sp. PCC 7120 = FACHB-418
  7aef-assembly1_q  TM=5.718E-01  e=1.124E-45  Algoriphagus machipongonensis
  8gra-assembly1_G  TM=8.052E-01  e=7.541E-31  Bacteroides fragilis

Sequence (1068 aa):
MKIPTVTIKIGGKTLNQFTVISLTTNHHINGIPSANITLGIAGDANHIFDTKTQAELASCRPNHEVIVQMQKNVLFKGVIIRQTLGLKGQDSIITLTAKHHLQKLTHSFHSQLFNKQSDEAIIKKLFNQNGIQTTIKQAPQLKTVHEQMVQFRCNDWAFLKSRLTATNTWLLPGNESVTLITPKALNQSTVHTLHRHTSSAQDIVLFEADLQWNNQYSPKTVSVRAWDIAQQKLSQAINTQNSRLGGNKLAVDNITALTDKNWQWVYSYPLDNEQAKHLAQGIMDNLRSHNISGSFEIEGNHRYQPGDVLALNGFGQGMDGQGIITGVSQIVNQRQGWRTRLTLGSLPDVEPPVPQVKELHIGIVEKYQQDSQSLGRIPVKIPALNLTKGVLFARLGKPYASHESGFCFYPEPGDEVIIGFFECDPRFPVILGSMHNPKNKPPLEPSEKNPVKTLVIKQGDKQQALIFDNKENTVALNSGENKVSLQQDKDITLNSTKNLITQAQEINLQAEKSLSATGKSGVDIKGAKINLTQMKIPTVTIKIGGKTLNQFTVISLTTNHHINGIPSANITLGIAGDANHIFDTKTQAELASCRPNHEVIVQMQKNVLFKGVIIRQTLGLKGQDSIITLTAKHHLQKLTHSFHSQLFNKQSDEAIIKKLFNQNGIQTTIKQAPQLKTVHEQMVQFRCNDWAFLKSRLTATNTWLLPGNESVTLITPKALNQSTVHTLHRHTSSAQDIVLFEADLQWNNQYSPKTVSVRAWDIAQQKLSQAINTQNSRLGGNKLAVDNITALTDKNWQWVYSYPLDNEQAKHLAQGIMDNLRSHNISGSFEIEGNHRYQPGDVLALNGFGQGMDGQGIITGVSQIVNQRQGWRTRLTLGSLPDVEPPVPQVKELHIGIVEKYQQDSQSLGRIPVKIPALNLTKGVLFARLGKPYASHESGFCFYPEPGDEVIIGFFECDPRFPVILGSMHNPKNKPPLEPSEKNPVKTLVIKQGDKQQALIFDNKENTVALNSGENKVSLQQDKDITLNSTKNLITQAQEINLQAEKSLSATGKSGVDIKGAKINLTQ